Protein AF-A0A1X1DC50-F1 (afdb_monomer_lite)

Sequence (1220 aa):
MKKSPLALLIGAFCISGTADAGIIRHDVDVQEYRDFAENLGKYKPGQVNVPLYRSDGTFDGYVNDVPLPDFGMVSNKGYITFISPSLVVSAHHVSRLSNFSLGNKAKFDINYLIINRNDHPDSPSYVDFNVPRVHKVVVESAPTPYVGYGEFLQNRDRYTAYARVGGGYHLKENIVTGVPDQISYFYIYKTGGMFKPEAASIKGGVLNLSTYWPDDPRSAPLAAIGYSGDSGSPVFAWDNTDKRWVLVAIHRGRNRFNLYDRESYTYPIMDKWVDQVKAQMTDPDVEDVAGDGDIHWQLGAIVQGNNSWQWHGLPEEKRWTAPDKLTLAELDATKDIRFNGAGGTVVLDNSINMGAGKLQFSADYTVKSPDGKAHSWVGGGVEVDRDKTVLWQVNGLKDDALHKIGAGTLHVNARGVNDGSLNVGDGTVILDQQADDQGRKQAFSQITLFSGRPTVVLNSADQIDTKNIRFGYRGGTLDINGNDLSFDDILHNNSGARIVNRHKTDTAQITLTGNNRHFHGELGEEASRDRLDVTTHNNWILSVDAWLNRLSIASGNLQLRGEHVEHAGNVYFSHDWNETHYRINQTDVSAGTSLTLREHAHLDSRVSVANSATLNVFDRTTLSGTVDLATASSRLLADISPHASTLGPLASAINANISGLGGLIKTGAGRLTLGGKVNNQQGVEVQQGELEVNGNLESDLKMAEGTLLSGSGVIHQASLMDNVTLAPGWNNLAGSWSSLRLENLQTGRANSLVLNSAFRADATDRLLINGDLQQKDNQPLWLQVTPQASWIDSDRNSNGIADNNEGVSLVQVGGNANADSVRLAGGYVARGAWAYGLYAFAPGRASSGERLVAGEGDRYWDYRLQNILLTEGNNRDPLQPQPVPEPQPEPQPSPEPVSQPGPEPVSPPRHVRAAVIPQVPAYISLPAALNSMTENLRSLFISSAQQAGRDGRPDLFVSRYTGDDRYHSAGGFMDYGYDFHSRYRGWTLGTRWPVSQQFAVSGAVHKGTLNMKPDARDGISQSHINTLTVNAMLNWQQPAGLQLAVPMGISHYRGSVSTDLRGKVADINGKAGEIGVDSGWRWQLGSHALTPVAGINAQWLSIKDFTDSDGARVSYSTRPAMQLSAGIKYDFTPLNALKLGSEARYVQRDATRHHVAIGDGEQASYFTTGRSGNSVQLSGYAGWQMLDNVELNTQVQGQQRLTHEGISDWNLQAGVKISF

pLDDT: mean 90.88, std 13.6, range [22.98, 98.94]

InterPro domains:
  IPR000710 Peptidase S6, IgA endopeptidase [PR00921] (29-49)
  IPR000710 Peptidase S6, IgA endopeptidase [PR00921] (128-148)
  IPR000710 Peptidase S6, IgA endopeptidase [PR00921] (229-247)
  IPR000710 Peptidase S6, IgA endopeptidase [PR00921] (622-644)
  IPR005546 Autotransporter beta-domain [PS51208] (949-1220)
  IPR011050 Pectin lyase fold/virulence factor [SSF51126] (377-840)
  IPR012332 Autotransporter, pectate lyase C-like domain superfamily [G3DSA:2.160.20.20] (286-833)
  IPR030396 Peptidase family S6 domain [PF02395] (21-253)
  IPR030396 Peptidase family S6 domain [PS51691] (22-275)
  IPR036709 Autotransporter beta-domain superfamily [G3DSA:2.40.128.130] (956-1220)
  IPR036709 Autotransporter beta-domain superfamily [SSF103515] (923-1220)

Organism: NCBI:txid1076551

Structure (mmCIF, N/CA/C/O backbone):
data_AF-A0A1X1DC50-F1
#
_entry.id   AF-A0A1X1DC50-F1
#
loop_
_atom_site.group_PDB
_atom_site.id
_atom_site.type_symbol
_atom_site.label_atom_id
_atom_site.label_alt_id
_atom_site.label_comp_id
_atom_site.label_asym_id
_atom_site.label_entity_id
_atom_site.label_seq_id
_atom_site.pdbx_PDB_ins_code
_atom_site.Cartn_x
_atom_site.Cartn_y
_atom_site.Cartn_z
_atom_site.occupancy
_atom_site.B_iso_or_equiv
_atom_site.auth_seq_id
_atom_site.auth_comp_id
_atom_site.auth_asym_id
_atom_site.auth_atom_id
_atom_site.pdbx_PDB_model_num
ATOM 1 N N . MET A 1 1 ? 27.781 16.785 -13.697 1.00 29.44 1 MET A N 1
ATOM 2 C CA . MET A 1 1 ? 27.257 17.841 -12.804 1.00 29.44 1 MET A CA 1
ATOM 3 C C . MET A 1 1 ? 27.493 17.417 -11.364 1.00 29.44 1 MET A C 1
ATOM 5 O O . MET A 1 1 ? 27.154 16.296 -11.008 1.00 29.44 1 MET A O 1
ATOM 9 N N . LYS A 1 2 ? 28.191 18.258 -10.594 1.00 22.98 2 LYS A N 1
ATOM 10 C CA . LYS A 1 2 ? 28.582 18.004 -9.200 1.00 22.98 2 LYS A CA 1
ATOM 11 C C . LYS A 1 2 ? 27.334 18.081 -8.313 1.00 22.98 2 LYS A C 1
ATOM 13 O O . LYS A 1 2 ? 26.654 19.102 -8.327 1.00 22.98 2 LYS A O 1
ATOM 18 N N . LYS A 1 3 ? 27.029 17.004 -7.585 1.00 25.08 3 LYS A N 1
ATOM 19 C CA . LYS A 1 3 ? 25.930 16.962 -6.613 1.00 25.08 3 LYS A CA 1
ATOM 20 C C . LYS A 1 3 ? 26.324 17.786 -5.381 1.00 25.08 3 LYS A C 1
ATOM 22 O O . LYS A 1 3 ? 27.382 17.561 -4.799 1.00 25.08 3 LYS A O 1
ATOM 27 N N . SER A 1 4 ? 25.494 18.772 -5.054 1.00 23.58 4 SER A N 1
ATOM 28 C CA . SER A 1 4 ? 25.608 19.649 -3.886 1.00 23.58 4 SER A CA 1
ATOM 29 C C . SER A 1 4 ? 25.153 18.906 -2.615 1.00 23.58 4 SER A C 1
ATOM 31 O O . SER A 1 4 ? 24.074 18.315 -2.641 1.00 23.58 4 SER A O 1
ATOM 33 N N . PRO A 1 5 ? 25.917 18.935 -1.506 1.00 26.17 5 PRO A N 1
ATOM 34 C CA . PRO A 1 5 ? 25.577 18.285 -0.236 1.00 26.17 5 PRO A CA 1
ATOM 35 C C . PRO A 1 5 ? 24.694 19.164 0.676 1.00 26.17 5 PRO A C 1
ATOM 37 O O . PRO A 1 5 ? 24.816 19.104 1.895 1.00 26.17 5 PRO A O 1
ATOM 40 N N . LEU A 1 6 ? 23.811 19.995 0.108 1.00 24.25 6 LEU A N 1
ATOM 41 C CA . LEU A 1 6 ? 22.996 20.960 0.868 1.00 24.25 6 LEU A CA 1
ATOM 42 C C . LEU A 1 6 ? 21.488 20.633 0.903 1.00 24.25 6 LEU A C 1
ATOM 44 O O . LEU A 1 6 ? 20.685 21.488 1.256 1.00 24.25 6 LEU A O 1
ATOM 48 N N . ALA A 1 7 ? 21.099 19.402 0.553 1.00 25.53 7 ALA A N 1
ATOM 49 C CA . ALA A 1 7 ? 19.712 18.916 0.637 1.00 25.53 7 ALA A CA 1
ATOM 50 C C . ALA A 1 7 ? 19.472 17.936 1.807 1.00 25.53 7 ALA A C 1
ATOM 52 O O . ALA A 1 7 ? 18.381 17.396 1.944 1.00 25.53 7 ALA A O 1
ATOM 53 N N . LEU A 1 8 ? 20.476 17.717 2.665 1.00 27.83 8 LEU A N 1
ATOM 54 C CA . LEU A 1 8 ? 20.437 16.739 3.763 1.00 27.83 8 LEU A CA 1
ATOM 55 C C . LEU A 1 8 ? 20.313 17.387 5.156 1.00 27.83 8 LEU A C 1
ATOM 57 O O . LEU A 1 8 ? 20.599 16.740 6.155 1.00 27.83 8 LEU A O 1
ATOM 61 N N . LEU A 1 9 ? 19.899 18.662 5.242 1.00 26.27 9 LEU A N 1
ATOM 62 C CA . LEU A 1 9 ? 19.908 19.413 6.510 1.00 26.27 9 LEU A CA 1
ATOM 63 C C . LEU A 1 9 ? 18.616 20.173 6.878 1.00 26.27 9 LEU A C 1
ATOM 65 O O . LEU A 1 9 ? 18.646 20.973 7.806 1.00 26.27 9 LEU A O 1
ATOM 69 N N . ILE A 1 10 ? 17.481 19.938 6.202 1.00 26.41 10 ILE A N 1
ATOM 70 C CA . ILE A 1 10 ? 16.187 20.589 6.543 1.00 26.41 10 ILE A CA 1
ATOM 71 C C . ILE A 1 10 ? 15.029 19.563 6.618 1.00 26.41 10 ILE A C 1
ATOM 73 O O . ILE A 1 10 ? 13.870 19.880 6.402 1.00 26.41 10 ILE A O 1
ATOM 77 N N . GLY A 1 11 ? 15.335 18.302 6.943 1.00 28.50 11 GLY A N 1
ATOM 78 C CA . GLY A 1 11 ? 14.342 17.219 7.075 1.00 28.50 11 GLY A CA 1
ATOM 79 C C . GLY A 1 11 ? 14.450 16.398 8.362 1.00 28.50 11 GLY A C 1
ATOM 80 O O . GLY A 1 11 ? 13.932 15.291 8.411 1.00 28.50 11 GLY A O 1
ATOM 81 N N . ALA A 1 12 ? 15.151 16.896 9.385 1.00 27.58 12 ALA A N 1
ATOM 82 C CA . ALA A 1 12 ? 15.417 16.154 10.622 1.00 27.58 12 ALA A CA 1
ATOM 83 C C . ALA A 1 12 ? 15.402 17.067 11.862 1.00 27.58 12 ALA A C 1
ATOM 85 O O . ALA A 1 12 ? 16.361 17.119 12.623 1.00 27.58 12 ALA A O 1
ATOM 86 N N . PHE A 1 13 ? 14.314 17.814 12.055 1.00 25.42 13 PHE A N 1
ATOM 87 C CA . PHE A 1 13 ? 13.999 18.469 13.333 1.00 25.42 13 PHE A CA 1
ATOM 88 C C . PHE A 1 13 ? 12.499 18.358 13.636 1.00 25.42 13 PHE A C 1
ATOM 90 O O . PHE A 1 13 ? 11.798 19.333 13.878 1.00 25.42 13 PHE A O 1
ATOM 97 N N . CYS A 1 14 ? 12.004 17.125 13.632 1.00 26.62 14 CYS A N 1
ATOM 98 C CA . CYS A 1 14 ? 10.863 16.717 14.443 1.00 26.62 14 CYS A CA 1
ATOM 99 C C . CYS A 1 14 ? 11.289 15.455 15.190 1.00 26.62 14 CYS A C 1
ATOM 101 O O . CYS A 1 14 ? 10.863 14.353 14.874 1.00 26.62 14 CYS A O 1
ATOM 103 N N . ILE A 1 15 ? 12.196 15.617 16.158 1.00 29.58 15 ILE A N 1
ATOM 104 C CA . ILE A 1 15 ? 12.380 14.608 17.202 1.00 29.58 15 ILE A CA 1
ATOM 105 C C . ILE A 1 15 ? 11.164 14.765 18.119 1.00 29.58 15 ILE A C 1
ATOM 107 O O . ILE A 1 15 ? 11.195 15.499 19.106 1.00 29.58 15 ILE A O 1
ATOM 111 N N . SER A 1 16 ? 10.048 14.146 17.738 1.00 26.84 16 SER A N 1
ATOM 112 C CA . SER A 1 16 ? 9.020 13.761 18.696 1.00 26.84 16 SER A CA 1
ATOM 113 C C . SER A 1 16 ? 9.669 12.732 19.613 1.00 26.84 16 SER A C 1
ATOM 115 O O . SER A 1 16 ? 10.016 11.643 19.165 1.00 26.84 16 SER A O 1
ATOM 117 N N . GLY A 1 17 ? 9.916 13.121 20.865 1.00 26.91 17 GLY A N 1
ATOM 118 C CA . GLY A 1 17 ? 10.473 12.236 21.879 1.00 26.91 17 GLY A CA 1
ATOM 119 C C . GLY A 1 17 ? 9.606 10.989 22.020 1.00 26.91 17 GLY A C 1
ATOM 120 O O . GLY A 1 17 ? 8.475 11.064 22.499 1.00 26.91 17 GLY A O 1
ATOM 121 N N . THR A 1 18 ? 10.142 9.864 21.566 1.00 29.67 18 THR A N 1
ATOM 122 C CA . THR A 1 18 ? 9.615 8.526 21.806 1.00 29.67 18 THR A CA 1
ATOM 123 C C . THR A 1 18 ? 10.082 8.066 23.188 1.00 29.67 18 THR A C 1
ATOM 125 O O . THR A 1 18 ? 11.088 8.533 23.724 1.00 29.67 18 THR A O 1
ATOM 128 N N . ALA A 1 19 ? 9.260 7.262 23.845 1.00 37.28 19 ALA A N 1
ATOM 129 C CA . ALA A 1 19 ? 9.250 7.138 25.286 1.00 37.28 19 ALA A CA 1
ATOM 130 C C . ALA A 1 19 ? 8.859 5.662 25.650 1.00 37.28 19 ALA A C 1
ATOM 132 O O . ALA A 1 19 ? 7.838 5.229 25.118 1.00 37.28 19 ALA A O 1
ATOM 133 N N . ASP A 1 20 ? 9.591 4.938 26.548 1.00 40.91 20 ASP A N 1
ATOM 134 C CA . ASP A 1 20 ? 9.354 3.531 27.030 1.00 40.91 20 ASP A CA 1
ATOM 135 C C . ASP A 1 20 ? 9.359 3.247 28.547 1.00 40.91 20 ASP A C 1
ATOM 137 O O . ASP A 1 20 ? 10.260 3.754 29.159 1.00 40.91 20 ASP A O 1
ATOM 141 N N . ALA A 1 21 ? 8.582 2.311 29.141 1.00 41.38 21 ALA A N 1
ATOM 142 C CA . ALA A 1 21 ? 8.637 1.839 30.555 1.00 41.38 21 ALA A CA 1
ATOM 143 C C . ALA A 1 21 ? 9.534 0.652 30.909 1.00 41.38 21 ALA A C 1
ATOM 145 O O . ALA A 1 21 ? 9.936 -0.153 30.070 1.00 41.38 21 ALA A O 1
ATOM 146 N N . GLY A 1 22 ? 9.823 0.528 32.205 1.00 74.38 22 GLY A N 1
ATOM 147 C CA . GLY A 1 22 ? 10.833 -0.402 32.674 1.00 74.38 22 GLY A CA 1
ATOM 148 C C . GLY A 1 22 ? 12.202 -0.038 32.103 1.00 74.38 22 GLY A C 1
ATOM 149 O O . GLY A 1 22 ? 12.453 1.111 31.740 1.00 74.38 22 GLY A O 1
ATOM 150 N N . ILE A 1 23 ? 13.091 -1.024 32.034 1.00 85.50 23 ILE A N 1
ATOM 151 C CA . ILE A 1 23 ? 14.344 -0.899 31.294 1.00 85.50 23 ILE A CA 1
ATOM 152 C C . ILE A 1 23 ? 14.259 -1.756 30.030 1.00 85.50 23 ILE A C 1
ATOM 154 O O . ILE A 1 23 ? 14.026 -2.967 30.118 1.00 85.50 23 ILE A O 1
ATOM 158 N N . ILE A 1 24 ? 14.449 -1.117 28.875 1.00 92.44 24 ILE A N 1
ATOM 159 C CA . ILE A 1 24 ? 14.446 -1.741 27.547 1.00 92.44 24 ILE A CA 1
ATOM 160 C C . ILE A 1 24 ? 15.856 -1.808 26.944 1.00 92.44 24 ILE A C 1
ATOM 162 O O . ILE A 1 24 ? 16.780 -1.116 27.385 1.00 92.44 24 ILE A O 1
ATOM 166 N N . ARG A 1 25 ? 16.035 -2.637 25.910 1.00 92.38 25 ARG A N 1
ATOM 167 C CA . ARG A 1 25 ? 17.337 -2.815 25.248 1.00 92.38 25 ARG A CA 1
ATOM 168 C C . ARG A 1 25 ? 17.808 -1.554 24.518 1.00 92.38 25 ARG A C 1
ATOM 170 O O . ARG A 1 25 ? 17.018 -0.771 23.997 1.00 92.38 25 ARG A O 1
ATOM 177 N N . HIS A 1 26 ? 19.126 -1.415 24.408 1.00 91.56 26 HIS A N 1
ATOM 178 C CA . HIS A 1 26 ? 19.789 -0.294 23.738 1.00 91.56 26 HIS A CA 1
ATOM 179 C C . HIS A 1 26 ? 19.602 -0.271 22.206 1.00 91.56 26 HIS A C 1
ATOM 181 O O . HIS A 1 26 ? 19.644 0.797 21.598 1.00 91.56 26 HIS A O 1
ATOM 187 N N . ASP A 1 27 ? 19.387 -1.430 21.583 1.00 93.38 27 ASP A N 1
ATOM 188 C CA . ASP A 1 27 ? 19.471 -1.658 20.134 1.00 93.38 27 ASP A CA 1
ATOM 189 C C . ASP A 1 27 ? 18.120 -1.906 19.446 1.00 93.38 27 ASP A C 1
ATOM 191 O O . ASP A 1 27 ? 18.095 -2.306 18.287 1.00 93.38 27 ASP A O 1
ATOM 195 N N . VAL A 1 28 ? 17.000 -1.678 20.134 1.00 94.94 28 VAL A N 1
ATOM 196 C CA . VAL A 1 28 ? 15.640 -1.813 19.584 1.00 94.94 28 VAL A CA 1
ATOM 197 C C . VAL A 1 28 ? 14.923 -0.462 19.676 1.00 94.94 28 VAL A C 1
ATOM 199 O O . VAL A 1 28 ? 15.193 0.336 20.586 1.00 94.94 28 VAL A O 1
ATOM 202 N N . ASP A 1 29 ? 14.053 -0.176 18.704 1.00 93.62 29 ASP A N 1
ATOM 203 C CA . ASP A 1 29 ? 13.237 1.038 18.722 1.00 93.62 29 ASP A CA 1
ATOM 204 C C . ASP A 1 29 ? 12.227 0.988 19.877 1.00 93.62 29 ASP A C 1
ATOM 206 O O . ASP A 1 29 ? 11.599 -0.035 20.142 1.00 93.62 29 ASP A O 1
ATOM 210 N N . VAL A 1 30 ? 12.077 2.124 20.547 1.00 93.31 30 VAL A N 1
ATOM 211 C CA . VAL A 1 30 ? 11.069 2.392 21.578 1.00 93.31 30 VAL A CA 1
ATOM 212 C C . VAL A 1 30 ? 9.669 1.983 21.103 1.00 93.31 30 VAL A C 1
ATOM 214 O O . VAL A 1 30 ? 8.891 1.359 21.827 1.00 93.31 30 VAL A O 1
ATOM 217 N N . GLN A 1 31 ? 9.348 2.304 19.846 1.00 94.94 31 GLN A N 1
ATOM 218 C CA . GLN A 1 31 ? 8.023 2.077 19.285 1.00 94.94 31 GLN A CA 1
ATOM 219 C C . GLN A 1 31 ? 7.618 0.594 19.337 1.00 94.94 31 GLN A C 1
ATOM 221 O O . GLN A 1 31 ? 6.458 0.299 19.599 1.00 94.94 31 GLN A O 1
ATOM 226 N N . GLU A 1 32 ? 8.569 -0.339 19.213 1.00 96.38 32 GLU A N 1
ATOM 227 C CA . GLU A 1 32 ? 8.304 -1.783 19.284 1.00 96.38 32 GLU A CA 1
ATOM 228 C C . GLU A 1 32 ? 7.782 -2.205 20.674 1.00 96.38 32 GLU A C 1
ATOM 230 O O . GLU A 1 32 ? 6.820 -2.966 20.785 1.00 96.38 32 GLU A O 1
ATOM 235 N N . TYR A 1 33 ? 8.362 -1.673 21.756 1.00 96.56 33 TYR A N 1
ATOM 236 C CA . TYR A 1 33 ? 7.934 -1.971 23.131 1.00 96.56 33 TYR A CA 1
ATOM 237 C C . TYR A 1 33 ? 6.600 -1.314 23.486 1.00 96.56 33 TYR A C 1
ATOM 239 O O . TYR A 1 33 ? 5.817 -1.859 24.275 1.00 96.56 33 TYR A O 1
ATOM 247 N N . ARG A 1 34 ? 6.356 -0.127 22.923 1.00 95.44 34 ARG A N 1
ATOM 248 C CA . ARG A 1 34 ? 5.105 0.619 23.056 1.00 95.44 34 ARG A CA 1
ATOM 249 C C . ARG A 1 34 ? 3.955 -0.076 22.344 1.00 95.44 34 ARG A C 1
ATOM 251 O O . ARG A 1 34 ? 2.922 -0.322 22.965 1.00 95.44 34 ARG A O 1
ATOM 258 N N . ASP A 1 35 ? 4.152 -0.441 21.083 1.00 96.81 35 ASP A N 1
ATOM 259 C CA . ASP A 1 35 ? 3.146 -1.139 20.288 1.00 96.81 35 ASP A CA 1
ATOM 260 C C . ASP A 1 35 ? 2.815 -2.501 20.892 1.00 96.81 35 ASP A C 1
ATOM 262 O O . ASP A 1 35 ? 1.639 -2.840 21.020 1.00 96.81 35 ASP A O 1
ATOM 266 N N . PHE A 1 36 ? 3.823 -3.242 21.367 1.00 97.38 36 PHE A N 1
ATOM 267 C CA . PHE A 1 36 ? 3.612 -4.489 22.103 1.00 97.38 36 PHE A CA 1
ATOM 268 C C . PHE A 1 36 ? 2.724 -4.293 23.341 1.00 97.38 36 PHE A C 1
ATOM 270 O O . PHE A 1 36 ? 1.786 -5.054 23.566 1.00 97.38 36 PHE A O 1
ATOM 277 N N . ALA A 1 37 ? 2.983 -3.257 24.139 1.00 96.62 37 ALA A N 1
ATOM 278 C CA . ALA A 1 37 ? 2.256 -2.988 25.382 1.00 96.62 37 ALA A CA 1
ATOM 279 C C . ALA A 1 37 ? 0.827 -2.475 25.202 1.00 96.62 37 ALA A C 1
ATOM 281 O O . ALA A 1 37 ? 0.000 -2.582 26.117 1.00 96.62 37 ALA A O 1
ATOM 282 N N . GLU A 1 38 ? 0.556 -1.860 24.055 1.00 94.69 38 GLU A N 1
ATOM 283 C CA . GLU A 1 38 ? -0.746 -1.299 23.704 1.00 94.69 38 GLU A CA 1
ATOM 284 C C . GLU A 1 38 ? -1.508 -2.173 22.696 1.00 94.69 38 GLU A C 1
ATOM 286 O O . GLU A 1 38 ? -2.662 -1.873 22.391 1.00 94.69 38 GLU A O 1
ATOM 291 N N . ASN A 1 39 ? -0.913 -3.293 22.269 1.00 95.25 39 ASN A N 1
ATOM 292 C CA . ASN A 1 39 ? -1.422 -4.205 21.245 1.00 95.25 39 ASN A CA 1
ATOM 293 C C . ASN A 1 39 ? -1.734 -3.511 19.904 1.00 95.25 39 ASN A C 1
ATOM 295 O O . ASN A 1 39 ? -2.762 -3.781 19.277 1.00 95.25 39 ASN A O 1
ATOM 299 N N . LEU A 1 40 ? -0.847 -2.608 19.488 1.00 94.06 40 LEU A N 1
ATOM 300 C CA . LEU A 1 40 ? -0.938 -1.807 18.264 1.00 94.06 40 LEU A CA 1
ATOM 301 C C . LEU A 1 40 ? 0.110 -2.247 17.229 1.00 94.06 40 LEU A C 1
ATOM 303 O O . LEU A 1 40 ? 0.887 -3.176 17.471 1.00 94.06 40 LEU A O 1
ATOM 307 N N . GLY A 1 41 ? 0.103 -1.627 16.046 1.00 94.00 41 GLY A N 1
ATOM 308 C CA . GLY A 1 41 ? 0.987 -2.017 14.948 1.00 94.00 41 GLY A CA 1
ATOM 309 C C . GLY A 1 41 ? 0.853 -3.503 14.591 1.00 94.00 41 GLY A C 1
ATOM 310 O O . GLY A 1 41 ? -0.246 -4.059 14.490 1.00 94.00 41 GLY A O 1
ATOM 311 N N . LYS A 1 42 ? 1.999 -4.180 14.473 1.00 94.56 42 LYS A N 1
ATOM 312 C CA . LYS A 1 42 ? 2.089 -5.633 14.240 1.00 94.56 42 LYS A CA 1
ATOM 313 C C . LYS A 1 42 ? 1.825 -6.502 15.484 1.00 94.56 42 LYS A C 1
ATOM 315 O O . LYS A 1 42 ? 1.772 -7.723 15.361 1.00 94.56 42 LYS A O 1
ATOM 320 N N . TYR A 1 43 ? 1.625 -5.915 16.669 1.00 96.56 43 TYR A N 1
ATOM 321 C CA . TYR A 1 43 ? 1.487 -6.633 17.950 1.00 96.56 43 TYR A CA 1
ATOM 322 C C . TYR A 1 43 ? 0.037 -6.865 18.395 1.00 96.56 43 TYR A C 1
ATOM 324 O O . TYR A 1 43 ? -0.285 -6.864 19.590 1.00 96.56 43 TYR A O 1
ATOM 332 N N . LYS A 1 44 ? -0.859 -7.079 17.429 1.00 93.81 44 LYS A N 1
ATOM 333 C CA . LYS A 1 44 ? -2.266 -7.396 17.700 1.00 93.81 44 LYS A CA 1
ATOM 334 C C . LYS A 1 44 ? -2.373 -8.719 18.493 1.00 93.81 44 LYS A C 1
ATOM 336 O O . LYS A 1 44 ? -1.576 -9.632 18.243 1.00 93.81 44 LYS A O 1
ATOM 341 N N . PRO A 1 45 ? -3.336 -8.869 19.425 1.00 94.56 45 PRO A N 1
ATOM 342 C CA . PRO A 1 45 ? -3.468 -10.092 20.216 1.00 94.56 45 PRO A CA 1
ATOM 343 C C . PRO A 1 45 ? -3.663 -11.319 19.317 1.00 94.56 45 PRO A C 1
ATOM 345 O O . PRO A 1 45 ? -4.342 -11.245 18.294 1.00 94.56 45 PRO A O 1
ATOM 348 N N . GLY A 1 46 ? -3.063 -12.450 19.689 1.00 95.44 46 GLY A N 1
ATOM 349 C CA . GLY A 1 46 ? -3.175 -13.707 18.944 1.00 95.44 46 GLY A CA 1
ATOM 350 C C . GLY A 1 46 ? -2.141 -13.921 17.829 1.00 95.44 46 GLY A C 1
ATOM 351 O O . GLY A 1 46 ? -1.983 -15.055 17.379 1.00 95.44 46 GLY A O 1
ATOM 352 N N . GLN A 1 47 ? -1.401 -12.890 17.406 1.00 96.88 47 GLN A N 1
ATOM 353 C CA . GLN A 1 47 ? -0.354 -13.034 16.383 1.00 96.88 47 GLN A CA 1
ATOM 354 C C . GLN A 1 47 ? 0.792 -13.943 16.851 1.00 96.88 47 GLN A C 1
ATOM 356 O O . GLN A 1 47 ? 1.138 -13.958 18.031 1.00 96.88 47 GLN A O 1
ATOM 361 N N . VAL A 1 48 ? 1.406 -14.678 15.924 1.00 96.12 48 VAL A N 1
ATOM 362 C CA . VAL A 1 48 ? 2.557 -15.573 16.156 1.00 96.12 48 VAL A CA 1
ATOM 363 C C . VAL A 1 48 ? 3.701 -15.212 15.214 1.00 96.12 48 VAL A C 1
ATOM 365 O O . VAL A 1 48 ? 3.450 -14.693 14.130 1.00 96.12 48 VAL A O 1
ATOM 368 N N . ASN A 1 49 ? 4.946 -15.517 15.592 1.00 96.00 49 ASN A N 1
ATOM 369 C CA . ASN A 1 49 ? 6.131 -15.287 14.757 1.00 96.00 49 ASN A CA 1
ATOM 370 C C . ASN A 1 49 ? 6.272 -13.826 14.295 1.00 96.00 49 ASN A C 1
ATOM 372 O O . ASN A 1 49 ? 6.557 -13.559 13.127 1.00 96.00 49 ASN A O 1
ATOM 376 N N . VAL A 1 50 ? 6.077 -12.864 15.202 1.00 97.31 50 VAL A N 1
ATOM 377 C CA . VAL A 1 50 ? 6.220 -11.443 14.861 1.00 97.31 50 VAL A CA 1
ATOM 378 C C . VAL A 1 50 ? 7.709 -11.095 14.725 1.00 97.31 50 VAL A C 1
ATOM 380 O O . VAL A 1 50 ? 8.454 -11.281 15.692 1.00 97.31 50 VAL A O 1
ATOM 383 N N . PRO A 1 51 ? 8.183 -10.617 13.557 1.00 96.75 51 PRO A N 1
ATOM 384 C CA . PRO A 1 51 ? 9.598 -10.329 13.348 1.00 96.75 51 PRO A CA 1
ATOM 385 C C . PRO A 1 51 ? 10.020 -9.031 14.048 1.00 96.75 51 PRO A C 1
ATOM 387 O O . PRO A 1 51 ? 9.323 -8.013 13.973 1.00 96.75 51 PRO A O 1
ATOM 390 N N . LEU A 1 52 ? 11.196 -9.050 14.676 1.00 96.25 52 LEU A N 1
ATOM 391 C CA . LEU A 1 52 ? 11.843 -7.887 15.279 1.00 96.25 52 LEU A CA 1
ATOM 392 C C . LEU A 1 52 ? 13.144 -7.555 14.549 1.00 96.25 52 LEU A C 1
ATOM 394 O O . LEU A 1 52 ? 13.967 -8.433 14.273 1.00 96.25 52 LEU A O 1
ATOM 398 N N . TYR A 1 53 ? 13.338 -6.266 14.296 1.00 94.56 53 TYR A N 1
ATOM 399 C CA . TYR A 1 53 ? 14.567 -5.720 13.741 1.00 94.56 53 TYR A CA 1
ATOM 400 C C . TYR A 1 53 ? 15.207 -4.787 14.767 1.00 94.56 53 TYR A C 1
ATOM 402 O O . TYR A 1 53 ? 14.515 -4.059 15.482 1.00 94.56 53 TYR A O 1
ATOM 410 N N . ARG A 1 54 ? 16.537 -4.814 14.846 1.00 93.88 54 ARG A N 1
ATOM 411 C CA . ARG A 1 54 ? 17.308 -3.829 15.605 1.00 93.88 54 ARG A CA 1
ATOM 412 C C . ARG A 1 54 ? 17.199 -2.453 14.949 1.00 93.88 54 ARG A C 1
ATOM 414 O O . ARG A 1 54 ? 16.879 -2.334 13.767 1.00 93.88 54 ARG A O 1
ATOM 421 N N . SER A 1 55 ? 17.547 -1.405 15.691 1.00 91.38 55 SER A N 1
ATOM 422 C CA . SER A 1 55 ? 17.538 -0.016 15.213 1.00 91.38 55 SER A CA 1
ATOM 423 C C . SER A 1 55 ? 18.469 0.246 14.017 1.00 91.38 55 SER A C 1
ATOM 425 O O . SER A 1 55 ? 18.306 1.254 13.339 1.00 91.38 55 SER A O 1
ATOM 427 N N . ASP A 1 56 ? 19.434 -0.636 13.738 1.00 92.88 56 ASP A N 1
ATOM 428 C CA . ASP A 1 56 ? 20.294 -0.578 12.545 1.00 92.88 56 ASP A CA 1
ATOM 429 C C . ASP A 1 56 ? 19.708 -1.314 11.318 1.00 92.88 56 ASP A C 1
ATOM 431 O O . ASP A 1 56 ? 20.341 -1.366 10.263 1.00 92.88 56 ASP A O 1
ATOM 435 N N . GLY A 1 57 ? 18.502 -1.876 11.447 1.00 92.25 57 GLY A N 1
ATOM 436 C CA . GLY A 1 57 ? 17.801 -2.636 10.414 1.00 92.25 57 GLY A CA 1
ATOM 437 C C . GLY A 1 57 ? 18.159 -4.124 10.362 1.00 92.25 57 GLY A C 1
ATOM 438 O O . GLY A 1 57 ? 17.604 -4.848 9.532 1.00 92.25 57 GLY A O 1
ATOM 439 N N . THR A 1 58 ? 19.058 -4.619 11.220 1.00 94.56 58 THR A N 1
ATOM 440 C CA . THR A 1 58 ? 19.392 -6.051 11.256 1.00 94.56 58 THR A CA 1
ATOM 441 C C . THR A 1 58 ? 18.257 -6.870 11.870 1.00 94.56 58 THR A C 1
ATOM 443 O O . THR A 1 58 ? 17.682 -6.498 12.890 1.00 94.56 58 THR A O 1
ATOM 446 N N . PHE A 1 59 ? 17.916 -8.003 11.250 1.00 95.44 59 PHE A N 1
ATOM 447 C CA . PHE A 1 59 ? 16.936 -8.934 11.811 1.00 95.44 59 PHE A CA 1
ATOM 448 C C . PHE A 1 59 ? 17.484 -9.551 13.104 1.00 95.44 59 PHE A C 1
ATOM 450 O O . PHE A 1 59 ? 18.582 -10.110 13.096 1.00 95.44 59 PHE A O 1
ATOM 457 N N . ASP A 1 60 ? 16.732 -9.445 14.200 1.00 93.12 60 ASP A N 1
ATOM 458 C CA . ASP A 1 60 ? 17.136 -9.986 15.504 1.00 93.12 60 ASP A CA 1
ATOM 459 C C . ASP A 1 60 ? 16.522 -11.369 15.755 1.00 93.12 60 ASP A C 1
ATOM 461 O O . ASP A 1 60 ? 17.188 -12.295 16.213 1.00 93.12 60 ASP A O 1
ATOM 465 N N . GLY A 1 61 ? 15.245 -11.532 15.411 1.00 94.12 61 GLY A N 1
ATOM 466 C CA . GLY A 1 61 ? 14.515 -12.779 15.598 1.00 94.12 61 GLY A CA 1
ATOM 467 C C . GLY A 1 61 ? 13.010 -12.562 15.663 1.00 94.12 61 GLY A C 1
ATOM 468 O O . GLY A 1 61 ? 12.508 -11.465 15.423 1.00 94.12 61 GLY A O 1
ATOM 469 N N . TYR A 1 62 ? 12.285 -13.621 16.012 1.00 95.75 62 TYR A N 1
ATOM 470 C CA . TYR A 1 62 ? 10.849 -13.549 16.266 1.00 95.75 62 TYR A CA 1
ATOM 471 C C . TYR A 1 62 ? 10.585 -13.284 17.748 1.00 95.75 62 TYR A C 1
ATOM 473 O O . TYR A 1 62 ? 11.153 -13.954 18.611 1.00 95.75 62 TYR A O 1
ATOM 481 N N . VAL A 1 63 ? 9.719 -12.315 18.044 1.00 95.25 63 VAL A N 1
ATOM 482 C CA . VAL A 1 63 ? 9.376 -11.906 19.418 1.00 95.25 63 VAL A CA 1
ATOM 483 C C . VAL A 1 63 ? 8.741 -13.049 20.211 1.00 95.25 63 VAL A C 1
ATOM 485 O O . VAL A 1 63 ? 8.923 -13.138 21.425 1.00 95.25 63 VAL A O 1
ATOM 488 N N . ASN A 1 64 ? 8.002 -13.916 19.524 1.00 93.81 64 ASN A N 1
ATOM 489 C CA . ASN A 1 64 ? 7.160 -14.936 20.119 1.00 93.81 64 ASN A CA 1
ATOM 490 C C . ASN A 1 64 ? 6.991 -16.151 19.194 1.00 93.81 64 ASN A C 1
ATOM 492 O O . ASN A 1 64 ? 6.854 -16.008 17.980 1.00 93.81 64 ASN A O 1
ATOM 496 N N . ASP A 1 65 ? 6.928 -17.332 19.800 1.00 93.75 65 ASP A N 1
ATOM 497 C CA . ASP A 1 65 ? 6.557 -18.620 19.199 1.00 93.75 65 ASP A CA 1
ATOM 498 C C . ASP A 1 65 ? 5.148 -19.087 19.626 1.00 93.75 65 ASP A C 1
ATOM 500 O O . ASP A 1 65 ? 4.578 -20.006 19.039 1.00 93.75 65 ASP A O 1
ATOM 504 N N . VAL A 1 66 ? 4.560 -18.415 20.619 1.00 96.25 66 VAL A N 1
ATOM 505 C CA . VAL A 1 66 ? 3.176 -18.579 21.092 1.00 96.25 66 VAL A CA 1
ATOM 506 C C . VAL A 1 66 ? 2.345 -17.328 20.777 1.00 96.25 66 VAL A C 1
ATOM 508 O O . VAL A 1 66 ? 2.932 -16.261 20.606 1.00 96.25 66 VAL A O 1
ATOM 511 N N . PRO A 1 67 ? 1.001 -17.397 20.709 1.00 97.50 67 PRO A N 1
ATOM 512 C CA . PRO A 1 67 ? 0.163 -16.235 20.397 1.00 97.50 67 PRO A CA 1
ATOM 513 C C . PRO A 1 67 ? 0.425 -15.041 21.325 1.00 97.50 67 PRO A C 1
ATOM 515 O O . PRO A 1 67 ? 0.559 -15.229 22.532 1.00 97.50 67 PRO A O 1
ATOM 518 N N . LEU A 1 68 ? 0.474 -13.815 20.796 1.00 97.56 68 LEU A N 1
ATOM 519 C CA . LEU A 1 68 ? 0.668 -12.609 21.610 1.00 97.56 68 LEU A CA 1
ATOM 520 C C . LEU A 1 68 ? -0.478 -12.402 22.623 1.00 97.56 68 LEU A C 1
ATOM 522 O O . LEU A 1 68 ? -1.643 -12.620 22.270 1.00 97.56 68 LEU A O 1
ATOM 526 N N . PRO A 1 69 ? -0.177 -11.962 23.860 1.00 96.50 69 PRO A N 1
ATOM 527 C CA . PRO A 1 69 ? -1.182 -11.693 24.885 1.00 96.50 69 PRO A CA 1
ATOM 528 C C . PRO A 1 69 ? -2.043 -10.473 24.553 1.00 96.50 69 PRO A C 1
ATOM 530 O O . PRO A 1 69 ? -1.596 -9.513 23.927 1.00 96.50 69 PRO A O 1
ATOM 533 N N . ASP A 1 70 ? -3.278 -10.498 25.045 1.00 95.56 70 ASP A N 1
ATOM 534 C CA . ASP A 1 70 ? -4.138 -9.322 25.122 1.00 95.56 70 ASP A CA 1
ATOM 535 C C . ASP A 1 70 ? -3.851 -8.578 26.433 1.00 95.56 70 ASP A C 1
ATOM 537 O O . ASP A 1 70 ? -3.912 -9.187 27.498 1.00 95.56 70 ASP A O 1
ATOM 541 N N . PHE A 1 71 ? -3.542 -7.282 26.370 1.00 96.25 71 PHE A N 1
ATOM 542 C CA . PHE A 1 71 ? -3.293 -6.418 27.528 1.00 96.25 71 PHE A CA 1
ATOM 543 C C . PHE A 1 71 ? -4.436 -5.434 27.825 1.00 96.25 71 PHE A C 1
ATOM 545 O O . PHE A 1 71 ? -4.263 -4.510 28.628 1.00 96.25 71 PHE A O 1
ATOM 552 N N . GLY A 1 72 ? -5.613 -5.618 27.217 1.00 93.56 72 GLY A N 1
ATOM 553 C CA . GLY A 1 72 ? -6.793 -4.769 27.423 1.00 93.56 72 GLY A CA 1
ATOM 554 C C . GLY A 1 72 ? -7.289 -4.718 28.875 1.00 93.56 72 GLY A C 1
ATOM 555 O O . GLY A 1 72 ? -7.907 -3.734 29.275 1.00 93.56 72 GLY A O 1
ATOM 556 N N . MET A 1 73 ? -6.966 -5.729 29.690 1.00 93.94 73 MET A N 1
ATOM 557 C CA . MET A 1 73 ? -7.306 -5.802 31.119 1.00 93.94 73 MET A CA 1
ATOM 558 C C . MET A 1 73 ? -6.373 -4.992 32.038 1.00 93.94 73 MET A C 1
ATOM 560 O O . MET A 1 73 ? -6.569 -4.975 33.256 1.00 93.94 73 MET A O 1
ATOM 564 N N . VAL A 1 74 ? -5.313 -4.390 31.493 1.00 96.12 74 VAL A N 1
ATOM 565 C CA . VAL A 1 74 ? -4.293 -3.671 32.265 1.00 96.12 74 VAL A CA 1
ATOM 566 C C . VAL A 1 74 ? -4.568 -2.176 32.205 1.00 96.12 74 VAL A C 1
ATOM 568 O O . VAL A 1 74 ? -4.701 -1.609 31.117 1.00 96.12 74 VAL A O 1
ATOM 571 N N . SER A 1 75 ? -4.610 -1.523 33.371 1.00 95.31 75 SER A N 1
ATOM 572 C CA . SER A 1 75 ? -4.922 -0.092 33.469 1.00 95.31 75 SER A CA 1
ATOM 573 C C . SER A 1 75 ? -3.998 0.774 32.615 1.00 95.31 75 SER A C 1
ATOM 575 O O . SER A 1 75 ? -2.845 0.424 32.366 1.00 95.31 75 SER A O 1
ATOM 577 N N . ASN A 1 76 ? -4.466 1.959 32.217 1.00 93.56 76 ASN A N 1
ATOM 578 C CA . ASN A 1 76 ? -3.711 2.879 31.354 1.00 93.56 76 ASN A CA 1
ATOM 579 C C . ASN A 1 76 ? -2.343 3.275 31.935 1.00 93.56 76 ASN A C 1
ATOM 581 O O . ASN A 1 76 ? -1.424 3.603 31.189 1.00 93.56 76 ASN A O 1
ATOM 585 N N . LYS A 1 77 ? -2.196 3.223 33.264 1.00 92.31 77 LYS A N 1
ATOM 586 C CA . LYS A 1 77 ? -0.937 3.489 33.976 1.00 92.31 77 LYS A CA 1
ATOM 587 C C . LYS A 1 77 ? -0.135 2.224 34.311 1.00 92.31 77 LYS A C 1
ATOM 589 O O . LYS A 1 77 ? 0.966 2.324 34.840 1.00 92.31 77 LYS A O 1
ATOM 594 N N . GLY A 1 78 ? -0.670 1.041 34.019 1.00 93.88 78 GLY A N 1
ATOM 595 C CA . GLY A 1 78 ? 0.071 -0.215 34.029 1.00 93.88 78 GLY A CA 1
ATOM 596 C C . GLY A 1 78 ? 0.260 -0.899 35.384 1.00 93.88 78 GLY A C 1
ATOM 597 O O . GLY A 1 78 ? 0.985 -1.881 35.428 1.00 93.88 78 GLY A O 1
ATOM 598 N N . TYR A 1 79 ? -0.346 -0.417 36.475 1.00 92.75 79 TYR A N 1
ATOM 599 C CA . TYR A 1 79 ? -0.135 -0.948 37.839 1.00 92.75 79 TYR A CA 1
ATOM 600 C C . TYR A 1 79 ? -1.349 -1.688 38.436 1.00 92.75 79 TYR A C 1
ATOM 602 O O . TYR A 1 79 ? -1.324 -2.081 39.603 1.00 92.75 79 TYR A O 1
ATOM 610 N N . ILE A 1 80 ? -2.431 -1.845 37.667 1.00 94.50 80 ILE A N 1
ATOM 611 C CA . ILE A 1 80 ? -3.651 -2.569 38.058 1.00 94.50 80 ILE A CA 1
ATOM 612 C C . ILE A 1 80 ? -3.999 -3.556 36.951 1.00 94.50 80 ILE A C 1
ATOM 614 O O . ILE A 1 80 ? -3.958 -3.191 35.773 1.00 94.50 80 ILE A O 1
ATOM 618 N N . THR A 1 81 ? -4.409 -4.762 37.344 1.00 96.44 81 THR A N 1
ATOM 619 C CA . THR A 1 81 ? -4.879 -5.798 36.414 1.00 96.44 81 THR A CA 1
ATOM 620 C C . THR A 1 81 ? -6.262 -6.297 36.802 1.00 96.44 81 THR A C 1
ATOM 622 O O . THR A 1 81 ? -6.507 -6.626 37.961 1.00 96.44 81 THR A O 1
ATOM 625 N N . PHE A 1 82 ? -7.165 -6.356 35.830 1.00 94.88 82 PHE A N 1
ATOM 626 C CA . PHE A 1 82 ? -8.554 -6.768 36.005 1.00 94.88 82 PHE A CA 1
ATOM 627 C C . PHE A 1 82 ? -8.732 -8.298 35.962 1.00 94.88 82 PHE A C 1
ATOM 629 O O . PHE A 1 82 ? -8.401 -8.924 34.954 1.00 94.88 82 PHE A O 1
ATOM 636 N N . ILE A 1 83 ? -9.259 -8.893 37.046 1.00 96.00 83 ILE A N 1
ATOM 637 C CA . ILE A 1 83 ? -9.315 -10.362 37.257 1.00 96.00 83 ILE A CA 1
ATOM 638 C C . ILE A 1 83 ? -10.730 -10.934 37.440 1.00 96.00 83 ILE A C 1
ATOM 640 O O . ILE A 1 83 ? -10.931 -12.142 37.344 1.00 96.00 83 ILE A O 1
ATOM 644 N N . SER A 1 84 ? -11.729 -10.098 37.721 1.00 95.00 84 SER A N 1
ATOM 645 C CA . SER A 1 84 ? -13.149 -10.484 37.756 1.00 95.00 84 SER A CA 1
ATOM 646 C C . SER A 1 84 ? -14.014 -9.234 37.592 1.00 95.00 84 SER A C 1
ATOM 648 O O . SER A 1 84 ? -13.501 -8.177 37.942 1.00 95.00 84 SER A O 1
ATOM 650 N N . PRO A 1 85 ? -15.291 -9.318 37.166 1.00 93.88 85 PRO A N 1
ATOM 651 C CA . PRO A 1 85 ? -16.135 -8.168 36.813 1.00 93.88 85 PRO A CA 1
ATOM 652 C C . PRO A 1 85 ? -16.008 -6.916 37.691 1.00 93.88 85 PRO A C 1
ATOM 654 O O . PRO A 1 85 ? -15.916 -5.824 37.138 1.00 93.88 85 PRO A O 1
ATOM 657 N N . SER A 1 86 ? -15.916 -7.073 39.016 1.00 94.19 86 SER A N 1
ATOM 658 C CA . SER A 1 86 ? -15.820 -5.966 39.983 1.00 94.19 86 SER A CA 1
ATOM 659 C C . SER A 1 86 ? -14.522 -5.954 40.808 1.00 94.19 86 SER A C 1
ATOM 661 O O . SER A 1 86 ? -14.425 -5.186 41.766 1.00 94.19 86 SER A O 1
ATOM 663 N N . LEU A 1 87 ? -13.524 -6.788 40.476 1.00 96.25 87 LEU A N 1
ATOM 664 C CA . LEU A 1 87 ? -12.252 -6.874 41.211 1.00 96.25 87 LEU A CA 1
ATOM 665 C C . LEU A 1 87 ? -11.032 -6.748 40.303 1.00 96.25 87 LEU A C 1
ATOM 667 O O . LEU A 1 87 ? -10.938 -7.338 39.220 1.00 96.25 87 LEU A O 1
ATOM 671 N N . VAL A 1 88 ? -10.036 -6.057 40.835 1.00 96.88 88 VAL A N 1
ATOM 672 C CA . VAL A 1 88 ? -8.705 -5.937 40.252 1.00 96.88 88 VAL A CA 1
ATOM 673 C C . VAL A 1 88 ? -7.643 -6.380 41.259 1.00 96.88 88 VAL A C 1
ATOM 675 O O . VAL A 1 88 ? -7.956 -6.650 42.415 1.00 96.88 88 VAL A O 1
ATOM 678 N N . VAL A 1 89 ? -6.383 -6.463 40.834 1.00 96.75 89 VAL A N 1
ATOM 679 C CA . VAL A 1 89 ? -5.237 -6.750 41.714 1.00 96.75 89 VAL A CA 1
ATOM 680 C C . VAL A 1 89 ? -4.116 -5.737 41.524 1.00 96.75 89 VAL A C 1
ATOM 682 O O . VAL A 1 89 ? -3.910 -5.219 40.420 1.00 96.75 89 VAL A O 1
ATOM 685 N N . SER A 1 90 ? -3.394 -5.458 42.611 1.00 95.56 90 SER A N 1
ATOM 686 C CA . SER A 1 90 ? -2.187 -4.628 42.630 1.00 95.56 90 SER A CA 1
ATOM 687 C C . SER A 1 90 ? -1.309 -4.973 43.843 1.00 95.56 90 SER A C 1
ATOM 689 O O . SER A 1 90 ? -1.617 -5.867 44.637 1.00 95.56 90 SER A O 1
ATOM 691 N N . ALA A 1 91 ? -0.179 -4.279 43.977 1.00 93.38 91 ALA A N 1
ATOM 692 C CA . ALA A 1 91 ? 0.696 -4.410 45.136 1.00 93.38 91 ALA A CA 1
ATOM 693 C C . ALA A 1 91 ? 0.188 -3.525 46.284 1.00 93.38 91 ALA A C 1
ATOM 695 O O . ALA A 1 91 ? -0.246 -2.386 46.073 1.00 93.38 91 ALA A O 1
ATOM 696 N N . HIS A 1 92 ? 0.280 -4.020 47.519 1.00 91.50 92 HIS A N 1
ATOM 697 C CA . HIS A 1 92 ? -0.180 -3.293 48.704 1.00 91.50 92 HIS A CA 1
ATOM 698 C C . HIS A 1 92 ? 0.555 -1.959 48.891 1.00 91.50 92 HIS A C 1
ATOM 700 O O . HIS A 1 92 ? -0.063 -0.946 49.233 1.00 91.50 92 HIS A O 1
ATOM 706 N N . HIS A 1 93 ? 1.864 -1.921 48.633 1.00 89.94 93 HIS A N 1
ATOM 707 C CA . HIS A 1 93 ? 2.663 -0.708 48.821 1.00 89.94 93 HIS A CA 1
ATOM 708 C C . HIS A 1 93 ? 2.336 0.419 47.822 1.00 89.94 93 HIS A C 1
ATOM 710 O O . HIS A 1 93 ? 2.792 1.552 48.002 1.00 89.94 93 HIS A O 1
ATOM 716 N N . VAL A 1 94 ? 1.519 0.156 46.794 1.00 89.38 94 VAL A N 1
ATOM 717 C CA . VAL A 1 94 ? 0.959 1.196 45.921 1.00 89.38 94 VAL A CA 1
ATOM 718 C C . VAL A 1 94 ? -0.150 1.914 46.694 1.00 89.38 94 VAL A C 1
ATOM 720 O O . VAL A 1 94 ? -1.327 1.573 46.626 1.00 89.38 94 VAL A O 1
ATOM 723 N N . SER A 1 95 ? 0.236 2.903 47.499 1.00 75.88 95 SER A N 1
ATOM 724 C CA . SER A 1 95 ? -0.632 3.540 48.503 1.00 75.88 95 SER A CA 1
ATOM 725 C C . SER A 1 95 ? -1.675 4.518 47.944 1.00 75.88 95 SER A C 1
ATOM 727 O O . SER A 1 95 ? -2.604 4.889 48.654 1.00 75.88 95 SER A O 1
ATOM 729 N N . ARG A 1 96 ? -1.559 4.935 46.674 1.00 75.62 96 ARG A N 1
ATOM 730 C CA . ARG A 1 96 ? -2.455 5.911 46.019 1.00 75.62 96 ARG A CA 1
ATOM 731 C C . ARG A 1 96 ? -3.383 5.256 44.990 1.00 75.62 96 ARG A C 1
ATOM 733 O O . ARG A 1 96 ? -3.388 5.637 43.822 1.00 75.62 96 ARG A O 1
ATOM 740 N N . LEU A 1 97 ? -4.150 4.261 45.428 1.00 81.56 97 LEU A N 1
ATOM 741 C CA . LEU A 1 97 ? -5.169 3.587 44.618 1.00 81.56 97 LEU A CA 1
ATOM 742 C C . LEU A 1 97 ? -6.545 4.195 44.909 1.00 81.56 97 LEU A C 1
ATOM 744 O O . LEU A 1 97 ? -7.200 3.791 45.862 1.00 81.56 97 LEU A O 1
ATOM 748 N N . SER A 1 98 ? -6.964 5.179 44.113 1.00 88.38 98 SER A N 1
ATOM 749 C CA . SER A 1 98 ? -8.303 5.785 44.216 1.00 88.38 98 SER A CA 1
ATOM 750 C C . SER A 1 98 ? -9.161 5.523 42.983 1.00 88.38 98 SER A C 1
ATOM 752 O O . SER A 1 98 ? -10.347 5.249 43.110 1.00 88.38 98 SER A O 1
ATOM 754 N N . ASN A 1 99 ? -8.580 5.600 41.788 1.00 93.25 99 ASN A N 1
ATOM 755 C CA . ASN A 1 99 ? -9.269 5.328 40.534 1.00 93.25 99 ASN A CA 1
ATOM 756 C C . ASN A 1 99 ? -8.296 4.901 39.428 1.00 93.25 99 ASN A C 1
ATOM 758 O O . ASN A 1 99 ? -7.071 5.019 39.578 1.00 93.25 99 ASN A O 1
ATOM 762 N N . PHE A 1 100 ? -8.848 4.387 38.332 1.00 94.38 100 PHE A N 1
ATOM 763 C CA . PHE A 1 100 ? -8.109 4.061 37.118 1.00 94.38 100 PHE A CA 1
ATOM 764 C C . PHE A 1 100 ? -9.029 4.001 35.894 1.00 94.38 100 PHE A C 1
ATOM 766 O O . PHE A 1 100 ? -10.230 3.800 36.028 1.00 94.38 100 PHE A O 1
ATOM 773 N N . SER A 1 101 ? -8.430 4.079 34.706 1.00 95.00 101 SER A N 1
ATOM 774 C CA . SER A 1 101 ? -9.103 3.819 33.429 1.00 95.00 101 SER A CA 1
ATOM 775 C C . SER A 1 101 ? -8.407 2.691 32.666 1.00 95.00 101 SER A C 1
ATOM 777 O O . SER A 1 101 ? -7.223 2.406 32.905 1.00 95.00 101 SER A O 1
ATOM 779 N N . LEU A 1 102 ? -9.131 2.079 31.731 1.00 94.19 102 LEU A N 1
ATOM 780 C CA . LEU A 1 102 ? -8.654 1.048 30.803 1.00 94.19 102 LEU A CA 1
ATOM 781 C C . LEU A 1 102 ? -8.678 1.565 29.353 1.00 94.19 102 LEU A C 1
ATOM 783 O O . LEU A 1 102 ? -9.023 2.720 29.095 1.00 94.19 102 LEU A O 1
ATOM 787 N N . GLY A 1 103 ? -8.268 0.719 28.404 1.00 90.25 103 GLY A N 1
ATOM 788 C CA . GLY A 1 103 ? -8.431 0.987 26.973 1.00 90.25 103 GLY A CA 1
ATOM 789 C C . GLY A 1 103 ? -7.393 1.918 26.337 1.00 90.25 103 GLY A C 1
ATOM 790 O O . GLY A 1 103 ? -7.709 2.601 25.370 1.00 90.25 103 GLY A O 1
ATOM 791 N N . ASN A 1 104 ? -6.170 1.975 26.869 1.00 89.06 104 ASN A N 1
ATOM 792 C CA . ASN A 1 104 ? -5.031 2.728 26.317 1.00 89.06 104 ASN A CA 1
ATOM 793 C C . ASN A 1 104 ? -5.340 4.207 26.021 1.00 89.06 104 ASN A C 1
ATOM 795 O O . ASN A 1 104 ? -4.951 4.734 24.986 1.00 89.06 104 ASN A O 1
ATOM 799 N N . LYS A 1 105 ? -6.019 4.889 26.954 1.00 89.31 105 LYS A N 1
ATOM 800 C CA . LYS A 1 105 ? -6.457 6.293 26.807 1.00 89.31 105 LYS A CA 1
ATOM 801 C C . LYS A 1 105 ? -7.409 6.519 25.620 1.00 89.31 105 LYS A C 1
ATOM 803 O O . LYS A 1 105 ? -7.331 7.549 24.952 1.00 89.31 105 LYS A O 1
ATOM 808 N N . ALA A 1 106 ? -8.304 5.564 25.374 1.00 90.81 106 ALA A N 1
ATOM 809 C CA . ALA A 1 106 ? -9.393 5.718 24.418 1.00 90.81 106 ALA A CA 1
ATOM 810 C C . ALA A 1 106 ? -10.193 7.017 24.651 1.00 90.81 106 ALA A C 1
ATOM 812 O O . ALA A 1 106 ? -10.381 7.454 25.783 1.00 90.81 106 ALA A O 1
ATOM 813 N N . LYS A 1 107 ? -10.732 7.603 23.575 1.00 91.06 107 LYS A N 1
ATOM 814 C CA . LYS A 1 107 ? -11.507 8.860 23.564 1.00 91.06 107 LYS A CA 1
ATOM 815 C C . LYS A 1 107 ? -12.709 8.858 24.518 1.00 91.06 107 LYS A C 1
ATOM 817 O O . LYS A 1 107 ? -13.124 9.917 24.981 1.00 91.06 107 LYS A O 1
ATOM 822 N N . PHE A 1 108 ? -13.284 7.683 24.761 1.00 94.38 108 PHE A N 1
ATOM 823 C CA . PHE A 1 108 ? -14.457 7.470 25.612 1.00 94.38 108 PHE A CA 1
ATOM 824 C C . PHE A 1 108 ? -14.125 6.538 26.787 1.00 94.38 108 PHE A C 1
ATOM 826 O O . PHE A 1 108 ? -14.884 5.612 27.064 1.00 94.38 108 PHE A O 1
ATOM 833 N N . ASP A 1 109 ? -12.958 6.711 27.412 1.00 92.75 109 ASP A N 1
ATOM 834 C CA . ASP A 1 109 ? -12.537 5.884 28.543 1.00 92.75 109 ASP A CA 1
ATOM 835 C C . ASP A 1 109 ? -13.446 6.053 29.771 1.00 92.75 109 ASP A C 1
ATOM 837 O O . ASP A 1 109 ? -14.042 7.106 30.008 1.00 92.75 109 ASP A O 1
ATOM 841 N N . ILE A 1 110 ? -13.564 4.983 30.559 1.00 94.81 110 ILE A N 1
ATOM 842 C CA . ILE A 1 110 ? -14.315 4.989 31.814 1.00 94.81 110 ILE A CA 1
ATOM 843 C C . ILE A 1 110 ? -13.331 5.082 32.973 1.00 94.81 110 ILE A C 1
ATOM 845 O O . ILE A 1 110 ? -12.340 4.352 33.035 1.00 94.81 110 ILE A O 1
ATOM 849 N N . ASN A 1 111 ? -13.637 5.962 33.924 1.00 94.50 111 ASN A N 1
ATOM 850 C CA . ASN A 1 111 ? -12.898 6.069 35.171 1.00 94.50 111 ASN A CA 1
ATOM 851 C C . ASN A 1 111 ? -13.562 5.215 36.260 1.00 94.50 111 ASN A C 1
ATOM 853 O O . ASN A 1 111 ? -14.623 5.560 36.778 1.00 94.50 111 ASN A O 1
ATOM 857 N N . TYR A 1 112 ? -12.913 4.122 36.647 1.00 95.56 112 TYR A N 1
ATOM 858 C CA . TYR A 1 112 ? -13.366 3.229 37.705 1.00 95.56 112 TYR A CA 1
ATOM 859 C C . TYR A 1 112 ? -12.891 3.711 39.075 1.00 95.56 112 TYR A C 1
ATOM 861 O O . TYR A 1 112 ? -11.689 3.783 39.335 1.00 95.56 112 TYR A O 1
ATOM 869 N N . LEU A 1 113 ? -13.831 4.003 39.976 1.00 95.31 113 LEU A N 1
ATOM 870 C CA . LEU A 1 113 ? -13.559 4.276 41.386 1.00 95.31 113 LEU A CA 1
ATOM 871 C C . LEU A 1 113 ? -13.235 2.977 42.133 1.00 95.31 113 LEU A C 1
ATOM 873 O O . LEU A 1 113 ? -13.993 2.007 42.053 1.00 95.31 113 LEU A O 1
ATOM 877 N N . ILE A 1 114 ? -12.131 2.987 42.880 1.00 95.50 114 ILE A N 1
ATOM 878 C CA . ILE A 1 114 ? -11.765 1.937 43.833 1.00 95.50 114 ILE A CA 1
ATOM 879 C C . ILE A 1 114 ? -12.463 2.240 45.156 1.00 95.50 114 ILE A C 1
ATOM 881 O O . ILE A 1 114 ? -12.220 3.281 45.766 1.00 95.50 114 ILE A O 1
ATOM 885 N N . ILE A 1 115 ? -13.323 1.325 45.593 1.00 95.31 115 ILE A N 1
ATOM 886 C CA . ILE A 1 115 ? -14.150 1.504 46.788 1.00 95.31 115 ILE A CA 1
ATOM 887 C C . ILE A 1 115 ? -13.442 0.980 48.030 1.00 95.31 115 ILE A C 1
ATOM 889 O O . ILE A 1 115 ? -13.361 1.667 49.046 1.00 95.31 115 ILE A O 1
ATOM 893 N N . ASN A 1 116 ? -12.900 -0.229 47.928 1.00 95.00 116 ASN A N 1
ATOM 894 C CA . ASN A 1 116 ? -12.139 -0.871 48.983 1.00 95.00 116 ASN A CA 1
ATOM 895 C C . ASN A 1 116 ? -10.903 -1.511 48.355 1.00 95.00 116 ASN A C 1
ATOM 897 O O . ASN A 1 116 ? -10.991 -2.131 47.299 1.00 95.00 116 ASN A O 1
ATOM 901 N N . ARG A 1 117 ? -9.732 -1.332 48.971 1.00 94.00 117 ARG A N 1
ATOM 902 C CA . ARG A 1 117 ? -8.477 -1.915 48.476 1.00 94.00 117 ARG A CA 1
ATOM 903 C C . ARG A 1 117 ? -8.407 -3.418 48.733 1.00 94.00 117 ARG A C 1
ATOM 905 O O . ARG A 1 117 ? -7.689 -4.097 48.008 1.00 94.00 117 ARG A O 1
ATOM 912 N N . ASN A 1 118 ? -9.125 -3.917 49.744 1.00 95.38 118 ASN A N 1
ATOM 913 C CA . ASN A 1 118 ? -9.035 -5.290 50.246 1.00 95.38 118 ASN A CA 1
ATOM 914 C C . ASN A 1 118 ? -7.572 -5.731 50.384 1.00 95.38 118 ASN A C 1
ATOM 916 O O . ASN A 1 118 ? -7.106 -6.682 49.743 1.00 95.38 118 ASN A O 1
ATOM 920 N N . ASP A 1 119 ? -6.830 -4.958 51.180 1.00 94.00 119 ASP A N 1
ATOM 921 C CA . ASP A 1 119 ? -5.452 -5.275 51.533 1.00 94.00 119 ASP A CA 1
ATOM 922 C C . ASP A 1 119 ? -5.415 -6.633 52.250 1.00 94.00 119 ASP A C 1
ATOM 924 O O . ASP A 1 119 ? -6.261 -6.918 53.099 1.00 94.00 119 ASP A O 1
ATOM 928 N N . HIS A 1 120 ? -4.447 -7.485 51.902 1.00 93.06 120 HIS A N 1
ATOM 929 C CA . HIS A 1 120 ? -4.318 -8.783 52.561 1.00 93.06 120 HIS A CA 1
ATOM 930 C C . HIS A 1 120 ? -4.066 -8.578 54.071 1.00 93.06 120 HIS A C 1
ATOM 932 O O . HIS A 1 120 ? -3.237 -7.724 54.403 1.00 93.06 120 HIS A O 1
ATOM 938 N N . PRO A 1 121 ? -4.686 -9.353 54.985 1.00 90.06 121 PRO A N 1
ATOM 939 C CA . PRO A 1 121 ? -4.607 -9.117 56.435 1.00 90.06 121 PRO A CA 1
ATOM 940 C C . PRO A 1 121 ? -3.184 -9.057 57.013 1.00 90.06 121 PRO A C 1
ATOM 942 O O . PRO A 1 121 ? -2.924 -8.296 57.938 1.00 90.06 121 PRO A O 1
ATOM 945 N N . ASP A 1 122 ? -2.250 -9.809 56.426 1.00 88.50 122 ASP A N 1
ATOM 946 C CA . ASP A 1 122 ? -0.827 -9.821 56.814 1.00 88.50 122 ASP A CA 1
ATOM 947 C C . ASP A 1 122 ? 0.032 -8.695 56.183 1.00 88.50 122 ASP A C 1
ATOM 949 O O . ASP A 1 122 ? 1.270 -8.728 56.235 1.00 88.50 122 ASP A O 1
ATOM 953 N N . SER A 1 123 ? -0.594 -7.703 55.546 1.00 82.31 123 SER A N 1
ATOM 954 C CA . SER A 1 123 ? 0.086 -6.538 54.962 1.00 82.31 123 SER A CA 1
ATOM 955 C C . SER A 1 123 ? 0.269 -5.421 56.004 1.00 82.31 123 SER A C 1
ATOM 957 O O . SER A 1 123 ? -0.615 -5.217 56.833 1.00 82.31 123 SER A O 1
ATOM 959 N N . PRO A 1 124 ? 1.376 -4.647 55.983 1.00 69.00 124 PRO A N 1
ATOM 960 C CA . PRO A 1 124 ? 2.544 -4.768 55.104 1.00 69.00 124 PRO A CA 1
ATOM 961 C C . PRO A 1 124 ? 3.611 -5.749 55.631 1.00 69.00 124 PRO A C 1
ATOM 963 O O . PRO A 1 124 ? 4.687 -5.853 55.046 1.00 69.00 124 PRO A O 1
ATOM 966 N N . SER A 1 125 ? 3.368 -6.413 56.768 1.00 75.88 125 SER A N 1
ATOM 967 C CA . SER A 1 125 ? 4.391 -7.133 57.537 1.00 75.88 125 SER A CA 1
ATOM 968 C C . SER A 1 125 ? 5.014 -8.319 56.796 1.00 75.88 125 SER A C 1
ATOM 970 O O . SER A 1 125 ? 6.218 -8.539 56.924 1.00 75.88 125 SER A O 1
ATOM 972 N N . TYR A 1 126 ? 4.224 -9.058 56.009 1.00 76.12 126 TYR A N 1
ATOM 973 C CA . TYR A 1 126 ? 4.694 -10.253 55.289 1.00 76.12 126 TYR A CA 1
ATOM 974 C C . TYR A 1 126 ? 4.157 -10.368 53.856 1.00 76.12 126 TYR A C 1
ATOM 976 O O . TYR A 1 126 ? 4.758 -11.064 53.030 1.00 76.12 126 TYR A O 1
ATOM 984 N N . VAL A 1 127 ? 3.058 -9.675 53.542 1.00 86.81 127 VAL A N 1
ATOM 985 C CA . VAL A 1 127 ? 2.371 -9.749 52.246 1.00 86.81 127 VAL A CA 1
ATOM 986 C C . VAL A 1 127 ? 2.293 -8.370 51.594 1.00 86.81 127 VAL A C 1
ATOM 988 O O . VAL A 1 127 ? 2.051 -7.368 52.261 1.00 86.81 127 VAL A O 1
ATOM 991 N N . ASP A 1 128 ? 2.534 -8.321 50.283 1.00 89.75 128 ASP A N 1
ATOM 992 C CA . ASP A 1 128 ? 2.503 -7.096 49.478 1.00 89.75 128 ASP A CA 1
ATOM 993 C C . ASP A 1 128 ? 1.507 -7.237 48.319 1.00 89.75 128 ASP A C 1
ATOM 995 O O . ASP A 1 128 ? 1.870 -7.215 47.145 1.00 89.75 128 ASP A O 1
ATOM 999 N N . PHE A 1 129 ? 0.239 -7.455 48.666 1.00 93.00 129 PHE A N 1
ATOM 1000 C CA . PHE A 1 129 ? -0.823 -7.791 47.719 1.00 93.00 129 PHE A CA 1
ATOM 1001 C C . PHE A 1 129 ? -2.172 -7.242 48.189 1.00 93.00 129 PHE A C 1
ATOM 1003 O O . PHE A 1 129 ? -2.486 -7.287 49.382 1.00 93.00 129 PHE A O 1
ATOM 1010 N N . ASN A 1 130 ? -2.978 -6.745 47.253 1.00 94.75 130 ASN A N 1
ATOM 1011 C CA . ASN A 1 130 ? -4.351 -6.324 47.513 1.00 94.75 130 ASN A CA 1
ATOM 1012 C C . ASN A 1 130 ? -5.285 -6.684 46.347 1.00 94.75 130 ASN A C 1
ATOM 1014 O O . ASN A 1 130 ? -4.831 -6.927 45.224 1.00 94.75 130 ASN A O 1
ATOM 1018 N N . VAL A 1 131 ? -6.593 -6.739 46.628 1.00 96.50 131 VAL A N 1
ATOM 1019 C CA . VAL A 1 131 ? -7.642 -7.128 45.662 1.00 96.50 131 VAL A CA 1
ATOM 1020 C C . VAL A 1 131 ? -8.722 -6.040 45.576 1.00 96.50 131 VAL A C 1
ATOM 1022 O O . VAL A 1 131 ? -9.836 -6.231 46.078 1.00 96.50 131 VAL A O 1
ATOM 1025 N N . PRO A 1 132 ? -8.419 -4.858 45.006 1.00 96.62 132 PRO A N 1
ATOM 1026 C CA . PRO A 1 132 ? -9.348 -3.744 45.077 1.00 96.62 132 PRO A CA 1
ATOM 1027 C C . PRO A 1 132 ? -10.698 -4.029 44.402 1.00 96.62 132 PRO A C 1
ATOM 1029 O O . PRO A 1 132 ? -10.749 -4.547 43.284 1.00 96.62 132 PRO A O 1
ATOM 1032 N N . ARG A 1 133 ? -11.786 -3.638 45.072 1.00 96.31 133 ARG A N 1
ATOM 1033 C CA . ARG A 1 133 ? -13.159 -3.652 44.553 1.00 96.31 133 ARG A CA 1
ATOM 1034 C C . ARG A 1 133 ? -13.490 -2.330 43.871 1.00 96.31 133 ARG A C 1
ATOM 1036 O O . ARG A 1 133 ? -13.168 -1.261 44.397 1.00 96.31 133 ARG A O 1
ATOM 1043 N N . VAL A 1 134 ? -14.152 -2.401 42.719 1.00 96.06 134 VAL A N 1
ATOM 1044 C CA . VAL A 1 134 ? -14.584 -1.231 41.942 1.00 96.06 134 VAL A CA 1
ATOM 1045 C C . VAL A 1 134 ? -16.097 -1.036 41.969 1.00 96.06 134 VAL A C 1
ATOM 1047 O O . VAL A 1 134 ? -16.850 -1.988 42.138 1.00 96.06 134 VAL A O 1
ATOM 1050 N N . HIS A 1 135 ? -16.536 0.213 41.793 1.00 95.38 135 HIS A N 1
ATOM 1051 C CA . HIS A 1 135 ? -17.956 0.597 41.871 1.00 95.38 135 HIS A CA 1
ATOM 1052 C C . HIS A 1 135 ? -18.841 0.157 40.702 1.00 95.38 135 HIS A C 1
ATOM 1054 O O . HIS A 1 135 ? -20.061 0.145 40.835 1.00 95.38 135 HIS A O 1
ATOM 1060 N N . LYS A 1 136 ? -18.236 -0.198 39.568 1.00 96.94 136 LYS A N 1
ATOM 1061 C CA . LYS A 1 136 ? -18.920 -0.625 38.348 1.00 96.94 136 LYS A CA 1
ATOM 1062 C C . LYS A 1 136 ? -18.167 -1.785 37.726 1.00 96.94 136 LYS A C 1
ATOM 1064 O O . LYS A 1 136 ? -16.936 -1.802 37.778 1.00 96.94 136 LYS A O 1
ATOM 1069 N N . VAL A 1 137 ? -18.894 -2.714 37.107 1.00 97.12 137 VAL A N 1
ATOM 1070 C CA . VAL A 1 137 ? -18.264 -3.821 36.384 1.00 97.12 137 VAL A CA 1
ATOM 1071 C C . VAL A 1 137 ? -17.484 -3.307 35.180 1.00 97.12 137 VAL A C 1
ATOM 1073 O O . VAL A 1 137 ? -17.935 -2.395 34.491 1.00 97.12 137 VAL A O 1
ATOM 1076 N N . VAL A 1 138 ? -16.324 -3.885 34.893 1.00 97.31 138 VAL A N 1
ATOM 1077 C CA . VAL A 1 138 ? -15.511 -3.461 33.744 1.00 97.31 138 VAL A CA 1
ATOM 1078 C C . VAL A 1 138 ? -16.115 -3.955 32.426 1.00 97.31 138 VAL A C 1
ATOM 1080 O O . VAL A 1 138 ? -16.478 -5.126 32.307 1.00 97.31 138 VAL A O 1
ATOM 1083 N N . VAL A 1 139 ? -16.182 -3.078 31.418 1.00 97.31 139 VAL A N 1
ATOM 1084 C CA . VAL A 1 139 ? -16.787 -3.373 30.101 1.00 97.31 139 VAL A CA 1
ATOM 1085 C C . VAL A 1 139 ? -15.772 -3.434 28.951 1.00 97.31 139 VAL A C 1
ATOM 1087 O O . VAL A 1 139 ? -16.031 -4.087 27.943 1.00 97.31 139 VAL A O 1
ATOM 1090 N N . GLU A 1 140 ? -14.598 -2.813 29.093 1.00 96.06 140 GLU A N 1
ATOM 1091 C CA . GLU A 1 140 ? -13.590 -2.673 28.031 1.00 96.06 140 GLU A CA 1
ATOM 1092 C C . GLU A 1 140 ? -12.833 -3.961 27.698 1.00 96.06 140 GLU A C 1
ATOM 1094 O O . GLU A 1 140 ? -12.271 -4.079 26.609 1.00 96.06 140 GLU A O 1
ATOM 1099 N N . SER A 1 141 ? -12.823 -4.930 28.613 1.00 94.12 141 SER A N 1
ATOM 1100 C CA . SER A 1 141 ? -12.102 -6.195 28.467 1.00 94.12 141 SER A CA 1
ATOM 1101 C C . SER A 1 141 ? -12.835 -7.327 29.180 1.00 94.12 141 SER A C 1
ATOM 1103 O O . SER A 1 141 ? -13.604 -7.100 30.114 1.00 94.12 141 SER A O 1
ATOM 1105 N N . ALA A 1 142 ? -12.567 -8.566 28.769 1.00 93.25 142 ALA A N 1
ATOM 1106 C CA . ALA A 1 142 ? -12.848 -9.725 29.607 1.00 93.25 142 ALA A CA 1
ATOM 1107 C C . ALA A 1 142 ? -11.855 -9.777 30.791 1.00 93.25 142 ALA A C 1
ATOM 1109 O O . ALA A 1 142 ? -10.724 -9.288 30.653 1.00 93.25 142 ALA A O 1
ATOM 1110 N N . PRO A 1 143 ? -12.247 -10.344 31.949 1.00 94.06 143 PRO A N 1
ATOM 1111 C CA . PRO A 1 143 ? -11.329 -10.556 33.061 1.00 94.06 143 PRO A CA 1
ATOM 1112 C C . PRO A 1 143 ? -10.213 -11.526 32.681 1.00 94.06 143 PRO A C 1
ATOM 1114 O O . PRO A 1 143 ? -10.456 -12.505 31.974 1.00 94.06 143 PRO A O 1
ATOM 1117 N N . THR A 1 144 ? -8.996 -11.280 33.167 1.00 94.69 144 THR A N 1
ATOM 1118 C CA . THR A 1 144 ? -7.897 -12.217 32.921 1.00 94.69 144 THR A CA 1
ATOM 1119 C C . THR A 1 144 ? -8.016 -13.449 33.818 1.00 94.69 144 THR A C 1
ATOM 1121 O O . THR A 1 144 ? -8.248 -13.299 35.024 1.00 94.69 144 THR A O 1
ATOM 1124 N N . PRO A 1 145 ? -7.847 -14.670 33.282 1.00 96.00 145 PRO A N 1
ATOM 1125 C CA . PRO A 1 145 ? -7.664 -15.840 34.125 1.00 96.00 145 PRO A CA 1
ATOM 1126 C C . PRO A 1 145 ? -6.345 -15.712 34.899 1.00 96.00 145 PRO A C 1
ATOM 1128 O O . PRO A 1 145 ? -5.365 -15.149 34.411 1.00 96.00 145 PRO A O 1
ATOM 1131 N N . TYR A 1 146 ? -6.305 -16.257 36.108 1.00 96.00 146 TYR A N 1
ATOM 1132 C CA . TYR A 1 146 ? -5.117 -16.256 36.955 1.00 96.00 146 TYR A CA 1
ATOM 1133 C C . TYR A 1 146 ? -4.877 -17.643 37.539 1.00 96.00 146 TYR A C 1
ATOM 1135 O O . TYR A 1 146 ? -5.801 -18.449 37.636 1.00 96.00 146 TYR A O 1
ATOM 1143 N N . VAL A 1 147 ? -3.636 -17.899 37.945 1.00 94.00 147 VAL A N 1
ATOM 1144 C CA . VAL A 1 147 ? -3.247 -19.134 38.629 1.00 94.00 147 VAL A CA 1
ATOM 1145 C C . VAL A 1 147 ? -2.743 -18.799 40.026 1.00 94.00 147 VAL A C 1
ATOM 1147 O O . VAL A 1 147 ? -1.929 -17.891 40.207 1.00 94.00 147 VAL A O 1
ATOM 1150 N N . GLY A 1 148 ? -3.232 -19.542 41.017 1.00 91.19 148 GLY A N 1
ATOM 1151 C CA . GLY A 1 148 ? -2.793 -19.420 42.400 1.00 91.19 148 GLY A CA 1
ATOM 1152 C C . GLY A 1 148 ? -1.352 -19.886 42.600 1.00 91.19 148 GLY A C 1
ATOM 1153 O O . GLY A 1 148 ? -0.843 -20.768 41.905 1.00 91.19 148 GLY A O 1
ATOM 1154 N N . TYR A 1 149 ? -0.689 -19.323 43.606 1.00 88.44 149 TYR A N 1
ATOM 1155 C CA . TYR A 1 149 ? 0.721 -19.591 43.891 1.00 88.44 149 TYR A CA 1
ATOM 1156 C C . TYR A 1 149 ? 1.086 -21.088 43.988 1.00 88.44 149 TYR A C 1
ATOM 1158 O O . TYR A 1 149 ? 2.101 -21.522 43.439 1.00 88.44 149 TYR A O 1
ATOM 1166 N N . GLY A 1 150 ? 0.257 -21.887 44.670 1.00 89.19 150 GLY A N 1
ATOM 1167 C CA . GLY A 1 150 ? 0.509 -23.318 44.865 1.00 89.19 150 GLY A CA 1
ATOM 1168 C C . GLY A 1 150 ? 0.453 -24.125 43.566 1.00 89.19 150 GLY A C 1
ATOM 1169 O O . GLY A 1 150 ? 1.342 -24.938 43.314 1.00 89.19 150 GLY A O 1
ATOM 1170 N N . GLU A 1 151 ? -0.551 -23.868 42.723 1.00 90.94 151 GLU A N 1
ATOM 1171 C CA . GLU A 1 151 ? -0.695 -24.527 41.419 1.00 90.94 151 GLU A CA 1
ATOM 1172 C C . GLU A 1 151 ? 0.446 -24.140 40.474 1.00 90.94 151 GLU A C 1
ATOM 1174 O O . GLU A 1 151 ? 1.017 -25.009 39.807 1.00 90.94 151 GLU A O 1
ATOM 1179 N N . PHE A 1 152 ? 0.815 -22.854 40.447 1.00 91.19 152 PHE A N 1
ATOM 1180 C CA . PHE A 1 152 ? 1.918 -22.363 39.624 1.00 91.19 152 PHE A CA 1
ATOM 1181 C C . PHE A 1 152 ? 3.236 -23.081 39.956 1.00 91.19 152 PHE A C 1
ATOM 1183 O O . PHE A 1 152 ? 3.936 -23.547 39.056 1.00 91.19 152 PHE A O 1
ATOM 1190 N N . LEU A 1 153 ? 3.555 -23.239 41.247 1.00 89.19 153 LEU A N 1
ATOM 1191 C CA . LEU A 1 153 ? 4.784 -23.908 41.681 1.00 89.19 153 LEU A CA 1
ATOM 1192 C C . LEU A 1 153 ? 4.822 -25.410 41.376 1.00 89.19 153 LEU A C 1
ATOM 1194 O O . LEU A 1 153 ? 5.908 -25.942 41.140 1.00 89.19 153 LEU A O 1
ATOM 1198 N N . GLN A 1 154 ? 3.675 -26.091 41.384 1.00 91.06 154 GLN A N 1
ATOM 1199 C CA . GLN A 1 154 ? 3.598 -27.530 41.106 1.00 91.06 154 GLN A CA 1
ATOM 1200 C C . GLN A 1 154 ? 3.705 -27.856 39.611 1.00 91.06 154 GLN A C 1
ATOM 1202 O O . GLN A 1 154 ? 4.166 -28.939 39.263 1.00 91.06 154 GLN A O 1
ATOM 1207 N N . ASN A 1 155 ? 3.323 -26.925 38.733 1.00 91.12 155 ASN A N 1
ATOM 1208 C CA . ASN A 1 155 ? 3.180 -27.168 37.294 1.00 91.12 155 ASN A CA 1
ATOM 1209 C C . ASN A 1 155 ? 4.104 -26.279 36.451 1.00 91.12 155 ASN A C 1
ATOM 1211 O O . ASN A 1 155 ? 3.697 -25.766 35.418 1.00 91.12 155 ASN A O 1
ATOM 1215 N N . ARG A 1 156 ? 5.349 -26.058 36.877 1.00 87.62 156 ARG A N 1
ATOM 1216 C CA . ARG A 1 156 ? 6.240 -25.068 36.239 1.00 87.62 156 ARG A CA 1
ATOM 1217 C C . ARG A 1 156 ? 6.492 -25.312 34.751 1.00 87.62 156 ARG A C 1
ATOM 1219 O O . ARG A 1 156 ? 6.462 -24.359 33.980 1.00 87.62 156 ARG A O 1
ATOM 1226 N N . ASP A 1 157 ? 6.673 -26.568 34.351 1.00 91.12 157 ASP A N 1
ATOM 1227 C CA . ASP A 1 157 ? 6.963 -26.937 32.956 1.00 91.12 157 ASP A CA 1
ATOM 1228 C C . ASP A 1 157 ? 5.764 -26.702 32.011 1.00 91.12 157 ASP A C 1
ATOM 1230 O O . ASP A 1 157 ? 5.920 -26.688 30.791 1.00 91.12 157 ASP A O 1
ATOM 1234 N N . ARG A 1 158 ? 4.561 -26.464 32.563 1.00 95.00 158 ARG A N 1
ATOM 1235 C CA . ARG A 1 158 ? 3.352 -26.058 31.824 1.00 95.00 158 ARG A CA 1
ATOM 1236 C C . ARG A 1 158 ? 3.490 -24.659 31.217 1.00 95.00 158 ARG A C 1
ATOM 1238 O O . ARG A 1 158 ? 2.852 -24.375 30.203 1.00 95.00 158 ARG A O 1
ATOM 1245 N N . TYR A 1 159 ? 4.299 -23.792 31.827 1.00 95.19 159 TYR A N 1
ATOM 1246 C CA . TYR A 1 159 ? 4.413 -22.377 31.476 1.00 95.19 159 TYR A CA 1
ATOM 1247 C C . TYR A 1 159 ? 5.641 -22.121 30.603 1.00 95.19 159 TYR A C 1
ATOM 1249 O O . TYR A 1 159 ? 6.776 -22.114 31.082 1.00 95.19 159 TYR A O 1
ATOM 1257 N N . THR A 1 160 ? 5.407 -21.908 29.309 1.00 95.75 160 THR A N 1
ATOM 1258 C CA . THR A 1 160 ? 6.463 -21.972 28.274 1.00 95.75 160 THR A CA 1
ATOM 1259 C C . THR A 1 160 ? 6.844 -20.623 27.668 1.00 95.75 160 THR A C 1
ATOM 1261 O O . THR A 1 160 ? 7.814 -20.540 26.927 1.00 95.75 160 THR A O 1
ATOM 1264 N N . ALA A 1 161 ? 6.149 -19.551 28.033 1.00 96.62 161 ALA A N 1
ATOM 1265 C CA . ALA A 1 161 ? 6.540 -18.182 27.720 1.00 96.62 161 ALA A CA 1
ATOM 1266 C C . ALA A 1 161 ? 6.014 -17.247 28.807 1.00 96.62 161 ALA A C 1
ATOM 1268 O O . ALA A 1 161 ? 5.018 -17.556 29.463 1.00 96.62 161 ALA A O 1
ATOM 1269 N N . TYR A 1 162 ? 6.664 -16.102 28.987 1.00 97.25 162 TYR A N 1
ATOM 1270 C CA . TYR A 1 162 ? 6.252 -15.096 29.959 1.00 97.25 162 TYR A CA 1
ATOM 1271 C C . TYR A 1 162 ? 6.187 -13.729 29.293 1.00 97.25 162 TYR A C 1
ATOM 1273 O O . TYR A 1 162 ? 6.995 -13.412 28.423 1.00 97.25 162 TYR A O 1
ATOM 1281 N N . ALA A 1 163 ? 5.240 -12.908 29.726 1.00 97.19 163 ALA A N 1
ATOM 1282 C CA . ALA A 1 163 ? 5.078 -11.546 29.249 1.00 97.19 163 ALA A CA 1
ATOM 1283 C C . ALA A 1 163 ? 4.825 -10.612 30.426 1.00 97.19 163 ALA A C 1
ATOM 1285 O O . ALA A 1 163 ? 4.186 -10.985 31.412 1.00 97.19 163 ALA A O 1
ATOM 1286 N N . ARG A 1 164 ? 5.297 -9.374 30.322 1.00 95.75 164 ARG A N 1
ATOM 1287 C CA . ARG A 1 164 ? 4.980 -8.321 31.290 1.00 95.75 164 ARG A CA 1
ATOM 1288 C C . ARG A 1 164 ? 4.651 -7.035 30.566 1.00 95.75 164 ARG A C 1
ATOM 1290 O O . ARG A 1 164 ? 5.188 -6.773 29.495 1.00 95.75 164 ARG A O 1
ATOM 1297 N N . VAL A 1 165 ? 3.824 -6.212 31.197 1.00 96.69 165 VAL A N 1
ATOM 1298 C CA . VAL A 1 165 ? 3.488 -4.865 30.724 1.00 96.69 165 VAL A CA 1
ATOM 1299 C C . VAL A 1 165 ? 3.315 -3.935 31.918 1.00 96.69 165 VAL A C 1
ATOM 1301 O O . VAL A 1 165 ? 2.896 -4.393 32.975 1.00 96.69 165 VAL A O 1
ATOM 1304 N N . GLY A 1 166 ? 3.667 -2.656 31.801 1.00 94.88 166 GLY A N 1
ATOM 1305 C CA . GLY A 1 166 ? 3.438 -1.672 32.862 1.00 94.88 166 GLY A CA 1
ATOM 1306 C C . GLY A 1 166 ? 3.975 -0.288 32.531 1.00 94.88 166 GLY A C 1
ATOM 1307 O O . GLY A 1 166 ? 4.501 -0.062 31.447 1.00 94.88 166 GLY A O 1
ATOM 1308 N N . GLY A 1 167 ? 3.765 0.652 33.452 1.00 93.12 167 GLY A N 1
ATOM 1309 C CA . GLY A 1 167 ? 4.025 2.077 33.249 1.00 93.12 167 GLY A CA 1
ATOM 1310 C C . GLY A 1 167 ? 5.004 2.670 34.257 1.00 93.12 167 GLY A C 1
ATOM 1311 O O . GLY A 1 167 ? 4.801 3.803 34.685 1.00 93.12 167 GLY A O 1
ATOM 1312 N N . GLY A 1 168 ? 6.024 1.923 34.692 1.00 91.44 168 GLY A N 1
ATOM 1313 C CA . GLY A 1 168 ? 7.073 2.448 35.575 1.00 91.44 168 GLY A CA 1
ATOM 1314 C C . GLY A 1 168 ? 7.949 3.522 34.933 1.00 91.44 168 GLY A C 1
ATOM 1315 O O . GLY A 1 168 ? 7.638 4.022 33.862 1.00 91.44 168 GLY A O 1
ATOM 1316 N N . TYR A 1 169 ? 9.051 3.910 35.581 1.00 90.50 169 TYR A N 1
ATOM 1317 C CA . TYR A 1 169 ? 10.030 4.813 34.968 1.00 90.50 169 TYR A CA 1
ATOM 1318 C C . TYR A 1 169 ? 10.529 4.249 33.655 1.00 90.50 169 TYR A C 1
ATOM 1320 O O . TYR A 1 169 ? 10.549 3.038 33.439 1.00 90.50 169 TYR A O 1
ATOM 1328 N N . HIS A 1 170 ? 10.937 5.177 32.808 1.00 89.38 170 HIS A N 1
ATOM 1329 C CA . HIS A 1 170 ? 11.062 4.917 31.410 1.00 89.38 170 HIS A CA 1
ATOM 1330 C C . HIS A 1 170 ? 12.536 4.988 30.972 1.00 89.38 170 HIS A C 1
ATOM 1332 O O . HIS A 1 170 ? 13.074 6.092 30.844 1.00 89.38 170 HIS A O 1
ATOM 1338 N N . LEU A 1 171 ? 13.215 3.834 30.858 1.00 90.81 171 LEU A N 1
ATOM 1339 C CA . LEU A 1 171 ? 14.679 3.721 30.761 1.00 90.81 171 LEU A CA 1
ATOM 1340 C C . LEU A 1 171 ? 15.135 2.868 29.559 1.00 90.81 171 LEU A C 1
ATOM 1342 O O . LEU A 1 171 ? 14.594 1.793 29.311 1.00 90.81 171 LEU A O 1
ATOM 1346 N N . LYS A 1 172 ? 16.210 3.287 28.884 1.00 91.94 172 LYS A N 1
ATOM 1347 C CA . LYS A 1 172 ? 16.870 2.532 27.807 1.00 91.94 172 LYS A CA 1
ATOM 1348 C C . LYS A 1 172 ? 18.316 2.224 28.177 1.00 91.94 172 LYS A C 1
ATOM 1350 O O . LYS A 1 172 ? 19.030 3.114 28.628 1.00 91.94 172 LYS A O 1
ATOM 1355 N N . GLU A 1 173 ? 18.755 0.975 28.023 1.00 91.75 173 GLU A N 1
ATOM 1356 C CA . GLU A 1 173 ? 20.148 0.618 28.329 1.00 91.75 173 GLU A CA 1
ATOM 1357 C C . GLU A 1 173 ? 21.129 1.454 27.489 1.00 91.75 173 GLU A C 1
ATOM 1359 O O . GLU A 1 173 ? 20.903 1.698 26.303 1.00 91.75 173 GLU A O 1
ATOM 1364 N N . ASN A 1 174 ? 22.241 1.870 28.099 1.00 89.44 174 ASN A N 1
ATOM 1365 C CA . ASN A 1 174 ? 23.299 2.624 27.429 1.00 89.44 174 ASN A CA 1
ATOM 1366 C C . ASN A 1 174 ? 24.633 1.892 27.586 1.00 89.44 174 ASN A C 1
ATOM 1368 O O . ASN A 1 174 ? 25.269 1.916 28.642 1.00 89.44 174 ASN A O 1
ATOM 1372 N N . ILE A 1 175 ? 25.072 1.249 26.504 1.00 90.12 175 ILE A N 1
ATOM 1373 C CA . ILE A 1 175 ? 26.301 0.447 26.494 1.00 90.12 175 ILE A CA 1
ATOM 1374 C C . ILE A 1 175 ? 27.582 1.284 26.610 1.00 90.12 175 ILE A C 1
ATOM 1376 O O . ILE A 1 175 ? 28.633 0.739 26.934 1.00 90.12 175 ILE A O 1
ATOM 1380 N N . VAL A 1 176 ? 27.511 2.596 26.357 1.00 88.25 176 VAL A N 1
ATOM 1381 C CA . VAL A 1 176 ? 28.664 3.506 26.415 1.00 88.25 176 VAL A CA 1
ATOM 1382 C C . VAL A 1 176 ? 28.924 3.953 27.849 1.00 88.25 176 VAL A C 1
ATOM 1384 O O . VAL A 1 176 ? 30.066 3.943 28.303 1.00 88.25 176 VAL A O 1
ATOM 1387 N N . THR A 1 177 ? 27.876 4.355 28.568 1.00 86.44 177 THR A N 1
ATOM 1388 C CA . THR A 1 177 ? 27.993 4.872 29.941 1.00 86.44 177 THR A CA 1
ATOM 1389 C C . THR A 1 177 ? 27.884 3.772 30.997 1.00 86.44 177 THR A C 1
ATOM 1391 O O . THR A 1 177 ? 28.324 3.970 32.128 1.00 86.44 177 THR A O 1
ATOM 1394 N N . GLY A 1 178 ? 27.288 2.623 30.655 1.00 84.19 178 GLY A N 1
ATOM 1395 C CA . GLY A 1 178 ? 26.963 1.560 31.609 1.00 84.19 178 GLY A CA 1
ATOM 1396 C C . GLY A 1 178 ? 25.743 1.867 32.490 1.00 84.19 178 GLY A C 1
ATOM 1397 O O . GLY A 1 178 ? 25.401 1.059 33.355 1.00 84.19 178 GLY A O 1
ATOM 1398 N N . VAL A 1 179 ? 25.093 3.020 32.295 1.00 84.31 179 VAL A N 1
ATOM 1399 C CA . VAL A 1 179 ? 23.954 3.508 33.086 1.00 84.31 179 VAL A CA 1
ATOM 1400 C C . VAL A 1 179 ? 22.777 3.765 32.145 1.00 84.31 179 VAL A C 1
ATOM 1402 O O . VAL A 1 179 ? 22.959 4.527 31.203 1.00 84.31 179 VAL A O 1
ATOM 1405 N N . PRO A 1 180 ? 21.579 3.196 32.384 1.00 87.94 180 PRO A N 1
ATOM 1406 C CA . PRO A 1 180 ? 20.427 3.428 31.519 1.00 87.94 180 PRO A CA 1
ATOM 1407 C C . PRO A 1 180 ? 20.087 4.913 31.375 1.00 87.94 180 PRO A C 1
ATOM 1409 O O . PRO A 1 180 ? 20.038 5.642 32.370 1.00 87.94 180 PRO A O 1
ATOM 1412 N N . ASP A 1 181 ? 19.772 5.329 30.155 1.00 89.81 181 ASP A N 1
ATOM 1413 C CA . ASP A 1 181 ? 19.257 6.658 29.866 1.00 89.81 181 ASP A CA 1
ATOM 1414 C C . ASP A 1 181 ? 17.777 6.722 30.238 1.00 89.81 181 ASP A C 1
ATOM 1416 O O . ASP A 1 181 ? 16.973 5.897 29.799 1.00 89.81 181 ASP A O 1
ATOM 1420 N N . GLN A 1 182 ? 17.396 7.718 31.038 1.00 90.06 182 GLN A N 1
ATOM 1421 C CA . GLN A 1 182 ? 15.986 7.996 31.279 1.00 90.06 182 GLN A CA 1
ATOM 1422 C C . GLN A 1 182 ? 15.408 8.769 30.103 1.00 90.06 182 GLN A C 1
ATOM 1424 O O . GLN A 1 182 ? 15.756 9.926 29.876 1.00 90.06 182 GLN A O 1
ATOM 1429 N N . ILE A 1 183 ? 14.472 8.141 29.404 1.00 89.19 183 ILE A N 1
ATOM 1430 C CA . ILE A 1 183 ? 13.805 8.715 28.237 1.00 89.19 183 ILE A CA 1
ATOM 1431 C C . ILE A 1 183 ? 12.440 9.312 28.585 1.00 89.19 183 ILE A C 1
ATOM 1433 O O . ILE A 1 183 ? 11.946 10.171 27.858 1.00 89.19 183 ILE A O 1
ATOM 1437 N N . SER A 1 184 ? 11.839 8.945 29.726 1.00 87.38 184 SER A N 1
ATOM 1438 C CA . SER A 1 184 ? 10.612 9.589 30.215 1.00 87.38 184 SER A CA 1
ATOM 1439 C C . SER A 1 184 ? 10.337 9.314 31.710 1.00 87.38 184 SER A C 1
ATOM 1441 O O . SER A 1 184 ? 11.147 8.709 32.416 1.00 87.38 184 SER A O 1
ATOM 1443 N N . TYR A 1 185 ? 9.202 9.790 32.222 1.00 89.56 185 TYR A N 1
ATOM 1444 C CA . TYR A 1 185 ? 8.773 9.632 33.616 1.00 89.56 185 TYR A CA 1
ATOM 1445 C C . TYR A 1 185 ? 7.675 8.570 33.747 1.00 89.56 185 TYR A C 1
ATOM 1447 O O . TYR A 1 185 ? 6.989 8.298 32.777 1.00 89.56 185 TYR A O 1
ATOM 1455 N N . PHE A 1 186 ? 7.466 7.992 34.928 1.00 88.25 186 PHE A N 1
ATOM 1456 C CA . PHE A 1 186 ? 6.458 6.941 35.114 1.00 88.25 186 PHE A CA 1
ATOM 1457 C C . PHE A 1 186 ? 5.003 7.415 34.880 1.00 88.25 186 PHE A C 1
ATOM 1459 O O . PHE A 1 186 ? 4.674 8.590 35.053 1.00 88.25 186 PHE A O 1
ATOM 1466 N N . TYR A 1 187 ? 4.121 6.472 34.533 1.00 89.44 187 TYR A N 1
ATOM 1467 C CA . TYR A 1 187 ? 2.680 6.613 34.254 1.00 89.44 187 TYR A CA 1
ATOM 1468 C C . TYR A 1 187 ? 2.311 7.471 33.037 1.00 89.44 187 TYR A C 1
ATOM 1470 O O . TYR A 1 187 ? 1.156 7.891 32.910 1.00 89.44 187 TYR A O 1
ATOM 1478 N N . ILE A 1 188 ? 3.258 7.716 32.128 1.00 90.12 188 ILE A N 1
ATOM 1479 C CA . ILE A 1 188 ? 2.990 8.446 30.885 1.00 90.12 188 ILE A CA 1
ATOM 1480 C C . ILE A 1 188 ? 2.406 7.506 29.822 1.00 90.12 188 ILE A C 1
ATOM 1482 O O . ILE A 1 188 ? 1.440 7.887 29.161 1.00 90.12 188 ILE A O 1
ATOM 1486 N N . TYR A 1 189 ? 2.910 6.280 29.695 1.00 89.88 189 TYR A N 1
ATOM 1487 C CA . TYR A 1 189 ? 2.357 5.203 28.855 1.00 89.88 189 TYR A CA 1
ATOM 1488 C C . TYR A 1 189 ? 2.867 3.841 29.357 1.00 89.88 189 TYR A C 1
ATOM 1490 O O . TYR A 1 189 ? 3.565 3.768 30.372 1.00 89.88 189 TYR A O 1
ATOM 1498 N N . LYS A 1 190 ? 2.515 2.759 28.655 1.00 93.69 190 LYS A N 1
ATOM 1499 C CA . LYS A 1 190 ? 2.970 1.402 28.970 1.00 93.69 190 LYS A CA 1
ATOM 1500 C C . LYS A 1 190 ? 4.069 0.948 28.018 1.00 93.69 190 LYS A C 1
ATOM 1502 O O . LYS A 1 190 ? 4.018 1.267 26.837 1.00 93.69 190 LYS A O 1
ATOM 1507 N N . THR A 1 191 ? 4.982 0.125 28.509 1.00 94.12 191 THR A N 1
ATOM 1508 C CA . THR A 1 191 ? 5.765 -0.799 27.675 1.00 94.12 191 THR A CA 1
ATOM 1509 C C . THR A 1 191 ? 5.701 -2.197 28.245 1.00 94.12 191 THR A C 1
ATOM 1511 O O . THR A 1 191 ? 5.317 -2.421 29.399 1.00 94.12 191 THR A O 1
ATOM 1514 N N . GLY A 1 192 ? 6.072 -3.155 27.413 1.00 94.50 192 GLY A N 1
ATOM 1515 C CA . GLY A 1 192 ? 6.066 -4.547 27.772 1.00 94.50 192 GLY A CA 1
ATOM 1516 C C . GLY A 1 192 ? 7.132 -5.304 27.022 1.00 94.50 192 GLY A C 1
ATOM 1517 O O . GLY A 1 192 ? 7.777 -4.784 26.116 1.00 94.50 192 GLY A O 1
ATOM 1518 N N . GLY A 1 193 ? 7.320 -6.541 27.443 1.00 95.25 193 GLY A N 1
ATOM 1519 C CA . GLY A 1 193 ? 8.258 -7.435 26.804 1.00 95.25 193 GLY A CA 1
ATOM 1520 C C . GLY A 1 193 ? 7.939 -8.889 27.090 1.00 95.25 193 GLY A C 1
ATOM 1521 O O . GLY A 1 193 ? 7.169 -9.215 28.001 1.00 95.25 193 GLY A O 1
ATOM 1522 N N . MET A 1 194 ? 8.567 -9.742 26.293 1.00 95.44 194 MET A N 1
ATOM 1523 C CA . MET A 1 194 ? 8.507 -11.194 26.366 1.00 95.44 194 MET A CA 1
ATOM 1524 C C . MET A 1 194 ? 9.756 -11.746 27.053 1.00 95.44 194 MET A C 1
ATOM 1526 O O . MET A 1 194 ? 10.827 -11.139 27.024 1.00 95.44 194 MET A O 1
ATOM 1530 N N . PHE A 1 195 ? 9.621 -12.925 27.647 1.00 95.56 195 PHE A N 1
ATOM 1531 C CA . PHE A 1 195 ? 10.697 -13.665 28.289 1.00 95.56 195 PHE A CA 1
ATOM 1532 C C . PHE A 1 195 ? 10.556 -15.152 27.981 1.00 95.56 195 PHE A C 1
ATOM 1534 O O . PHE A 1 195 ? 9.455 -15.711 28.011 1.00 95.56 195 PHE A O 1
ATOM 1541 N N . LYS A 1 196 ? 11.697 -15.797 27.738 1.00 94.44 196 LYS A N 1
ATOM 1542 C CA . LYS A 1 196 ? 11.789 -17.253 27.641 1.00 94.44 196 LYS A CA 1
ATOM 1543 C C . LYS A 1 196 ? 11.720 -17.897 29.035 1.00 94.44 196 LYS A C 1
ATOM 1545 O O . LYS A 1 196 ? 12.063 -17.233 30.020 1.00 94.44 196 LYS A O 1
ATOM 1550 N N . PRO A 1 197 ? 11.342 -19.182 29.151 1.00 93.44 197 PRO A N 1
ATOM 1551 C CA . PRO A 1 197 ? 11.329 -19.895 30.430 1.00 93.44 197 PRO A CA 1
ATOM 1552 C C . PRO A 1 197 ? 12.663 -19.872 31.175 1.00 93.44 197 PRO A C 1
ATOM 1554 O O . PRO A 1 197 ? 12.684 -19.783 32.398 1.00 93.44 197 PRO A O 1
ATOM 1557 N N . GLU A 1 198 ? 13.788 -19.880 30.463 1.00 93.38 198 GLU A N 1
ATOM 1558 C CA . GLU A 1 198 ? 15.128 -19.856 31.052 1.00 93.38 198 GLU A CA 1
ATOM 1559 C C . GLU A 1 198 ? 15.461 -18.520 31.734 1.00 93.38 198 GLU A C 1
ATOM 1561 O O . GLU A 1 198 ? 16.371 -18.460 32.564 1.00 93.38 198 GLU A O 1
ATOM 1566 N N . ALA A 1 199 ? 14.721 -17.456 31.410 1.00 93.00 199 ALA A N 1
ATOM 1567 C CA . ALA A 1 199 ? 14.808 -16.152 32.060 1.00 93.00 199 ALA A CA 1
ATOM 1568 C C . ALA A 1 199 ? 13.871 -16.005 33.270 1.00 93.00 199 ALA A C 1
ATOM 1570 O O . ALA A 1 199 ? 13.961 -15.013 34.001 1.00 93.00 199 ALA A O 1
ATOM 1571 N N . ALA A 1 200 ? 13.008 -16.995 33.510 1.00 92.50 200 ALA A N 1
ATOM 1572 C CA . ALA A 1 200 ? 12.110 -17.084 34.652 1.00 92.50 200 ALA A CA 1
ATOM 1573 C C . ALA A 1 200 ? 12.681 -18.046 35.711 1.00 92.50 200 ALA A C 1
ATOM 1575 O O . ALA A 1 200 ? 12.781 -19.255 35.509 1.00 92.50 200 ALA A O 1
ATOM 1576 N N . SER A 1 201 ? 13.042 -17.523 36.886 1.00 89.38 201 SER A N 1
ATOM 1577 C CA . SER A 1 201 ? 13.602 -18.324 37.987 1.00 89.38 201 SER A CA 1
ATOM 1578 C C . SER A 1 201 ? 12.748 -18.246 39.249 1.00 89.38 201 SER A C 1
ATOM 1580 O O . SER A 1 201 ? 12.090 -17.241 39.494 1.00 89.38 201 SER A O 1
ATOM 1582 N N . ILE A 1 202 ? 12.768 -19.302 40.069 1.00 88.06 202 ILE A N 1
ATOM 1583 C CA . ILE A 1 202 ? 12.098 -19.313 41.375 1.00 88.06 202 ILE A CA 1
ATOM 1584 C C . ILE A 1 202 ? 13.143 -19.101 42.468 1.00 88.06 202 ILE A C 1
ATOM 1586 O O . ILE A 1 202 ? 14.029 -19.940 42.650 1.00 88.06 202 ILE A O 1
ATOM 1590 N N . LYS A 1 203 ? 13.038 -18.000 43.215 1.00 83.56 203 LYS A N 1
ATOM 1591 C CA . LYS A 1 203 ? 13.926 -17.691 44.348 1.00 83.56 203 LYS A CA 1
ATOM 1592 C C . LYS A 1 203 ? 13.106 -17.293 45.562 1.00 83.56 203 LYS A C 1
ATOM 1594 O O . LYS A 1 203 ? 12.199 -16.475 45.468 1.00 83.56 203 LYS A O 1
ATOM 1599 N N . GLY A 1 204 ? 13.407 -17.898 46.712 1.00 76.81 204 GLY A N 1
ATOM 1600 C CA . GLY A 1 204 ? 12.600 -17.700 47.923 1.00 76.81 204 GLY A CA 1
ATOM 1601 C C . GLY A 1 204 ? 11.129 -18.096 47.731 1.00 76.81 204 GLY A C 1
ATOM 1602 O O . GLY A 1 204 ? 10.258 -17.529 48.378 1.00 76.81 204 GLY A O 1
ATOM 1603 N N . GLY A 1 205 ? 10.862 -19.022 46.802 1.00 74.50 205 GLY A N 1
ATOM 1604 C CA . GLY A 1 205 ? 9.521 -19.451 46.416 1.00 74.50 205 GLY A CA 1
ATOM 1605 C C . GLY A 1 205 ? 8.851 -18.599 45.333 1.00 74.50 205 GLY A C 1
ATOM 1606 O O . GLY A 1 205 ? 7.943 -19.090 44.687 1.00 74.50 205 GLY A O 1
ATOM 1607 N N . VAL A 1 206 ? 9.316 -17.385 45.031 1.00 81.50 206 VAL A N 1
ATOM 1608 C CA . VAL A 1 206 ? 8.608 -16.468 44.119 1.00 81.50 206 VAL A CA 1
ATOM 1609 C C . VAL A 1 206 ? 9.242 -16.426 42.725 1.00 81.50 206 VAL A C 1
ATOM 1611 O O . VAL A 1 206 ? 10.445 -16.652 42.578 1.00 81.50 206 VAL A O 1
ATOM 1614 N N . LEU A 1 207 ? 8.426 -16.143 41.702 1.00 89.38 207 LEU A N 1
ATOM 1615 C CA . LEU A 1 207 ? 8.858 -15.936 40.321 1.00 89.38 207 LEU A CA 1
ATOM 1616 C C . LEU A 1 207 ? 9.674 -14.645 40.182 1.00 89.38 207 LEU A C 1
ATOM 1618 O O . LEU A 1 207 ? 9.215 -13.559 40.527 1.00 89.38 207 LEU A O 1
ATOM 1622 N N . ASN A 1 208 ? 10.856 -14.751 39.595 1.00 90.38 208 ASN A N 1
ATOM 1623 C CA . ASN A 1 208 ? 11.686 -13.622 39.212 1.00 90.38 208 ASN A CA 1
ATOM 1624 C C . ASN A 1 208 ? 11.978 -13.686 37.718 1.00 90.38 208 ASN A C 1
ATOM 1626 O O . ASN A 1 208 ? 12.358 -14.740 37.203 1.00 90.38 208 ASN A O 1
ATOM 1630 N N . LEU A 1 209 ? 11.860 -12.543 37.048 1.00 92.44 209 LEU A N 1
ATOM 1631 C CA . LEU A 1 209 ? 12.253 -12.387 35.649 1.00 92.44 209 LEU A CA 1
ATOM 1632 C C . LEU A 1 209 ? 13.640 -11.756 35.587 1.00 92.44 209 LEU A C 1
ATOM 1634 O O . LEU A 1 209 ? 13.945 -10.864 36.381 1.00 92.44 209 LEU A O 1
ATOM 1638 N N . SER A 1 210 ? 14.469 -12.207 34.652 1.00 92.12 210 SER A N 1
ATOM 1639 C CA . SER A 1 210 ? 15.806 -11.657 34.422 1.00 92.12 210 SER A CA 1
ATOM 1640 C C . SER A 1 210 ? 16.006 -11.245 32.967 1.00 92.12 210 SER A C 1
ATOM 1642 O O . SER A 1 210 ? 15.443 -11.855 32.064 1.00 92.12 210 SER A O 1
ATOM 1644 N N . THR A 1 211 ? 16.826 -10.224 32.727 1.00 91.25 211 THR A N 1
ATOM 1645 C CA . THR A 1 211 ? 17.273 -9.849 31.374 1.00 91.25 211 THR A CA 1
ATOM 1646 C C . THR A 1 211 ? 18.724 -10.227 31.166 1.00 91.25 211 THR A C 1
ATOM 1648 O O . THR A 1 211 ? 19.548 -9.994 32.048 1.00 91.25 211 THR A O 1
ATOM 1651 N N . TYR A 1 212 ? 19.049 -10.719 29.977 1.00 91.94 212 TYR A N 1
ATOM 1652 C CA . TYR A 1 212 ? 20.407 -11.076 29.574 1.00 91.94 212 TYR A CA 1
ATOM 1653 C C . TYR A 1 212 ? 20.860 -10.220 28.397 1.00 91.94 212 TYR A C 1
ATOM 1655 O O . TYR A 1 212 ? 20.063 -9.479 27.814 1.00 91.94 212 TYR A O 1
ATOM 1663 N N . TRP A 1 213 ? 22.141 -10.327 28.054 1.00 91.81 213 TRP A N 1
ATOM 1664 C CA . TRP A 1 213 ? 22.656 -9.747 26.822 1.00 91.81 213 TRP A CA 1
ATOM 1665 C C . TRP A 1 213 ? 21.890 -10.280 25.596 1.00 91.81 213 TRP A C 1
ATOM 1667 O O . TRP A 1 213 ? 21.435 -11.426 25.625 1.00 91.81 213 TRP A O 1
ATOM 1677 N N . PRO A 1 214 ? 21.706 -9.474 24.532 1.00 90.25 214 PRO A N 1
ATOM 1678 C CA . PRO A 1 214 ? 20.942 -9.879 23.348 1.00 90.25 214 PRO A CA 1
ATOM 1679 C C . PRO A 1 214 ? 21.384 -11.188 22.683 1.00 90.25 214 PRO A C 1
ATOM 1681 O O . PRO A 1 214 ? 20.552 -11.904 22.138 1.00 90.25 214 PRO A O 1
ATOM 1684 N N . ASP A 1 215 ? 22.678 -11.496 22.723 1.00 89.62 215 ASP A N 1
ATOM 1685 C CA . ASP A 1 215 ? 23.299 -12.694 22.150 1.00 89.62 215 ASP A CA 1
ATOM 1686 C C . ASP A 1 215 ? 23.237 -13.923 23.073 1.00 89.62 215 ASP A C 1
ATOM 1688 O O . ASP A 1 215 ? 23.587 -15.032 22.663 1.00 89.62 215 ASP A O 1
ATOM 1692 N N . ASP A 1 216 ? 22.760 -13.761 24.309 1.00 93.25 216 ASP A N 1
ATOM 1693 C CA . ASP A 1 216 ? 22.559 -14.872 25.230 1.00 93.25 216 ASP A CA 1
ATOM 1694 C C . ASP A 1 216 ? 21.346 -15.720 24.796 1.00 93.25 216 ASP A C 1
ATOM 1696 O O . ASP A 1 216 ? 20.255 -15.179 24.586 1.00 93.25 216 ASP A O 1
ATOM 1700 N N . PRO A 1 217 ? 21.463 -17.061 24.727 1.00 91.06 217 PRO A N 1
ATOM 1701 C CA . PRO A 1 217 ? 20.366 -17.934 24.302 1.00 91.06 217 PRO A CA 1
ATOM 1702 C C . PRO A 1 217 ? 19.109 -17.830 25.180 1.00 91.06 217 PRO A C 1
ATOM 1704 O O . PRO A 1 217 ? 18.011 -18.145 24.712 1.00 91.06 217 PRO A O 1
ATOM 1707 N N . ARG A 1 218 ? 19.245 -17.368 26.429 1.00 93.25 218 ARG A N 1
ATOM 1708 C CA . ARG A 1 218 ? 18.138 -17.159 27.375 1.00 93.25 218 ARG A CA 1
ATOM 1709 C C . ARG A 1 218 ? 17.392 -15.846 27.133 1.00 93.25 218 ARG A C 1
ATOM 1711 O O . ARG A 1 218 ? 16.297 -15.667 27.661 1.00 93.25 218 ARG A O 1
ATOM 1718 N N . SER A 1 219 ? 17.967 -14.922 26.364 1.00 91.88 219 SER A N 1
ATOM 1719 C CA . SER A 1 219 ? 17.348 -13.636 26.053 1.00 91.88 219 SER A CA 1
ATOM 1720 C C . SER A 1 219 ? 16.204 -13.798 25.052 1.00 91.88 219 SER A C 1
ATOM 1722 O O . SER A 1 219 ? 16.260 -14.629 24.137 1.00 91.88 219 SER A O 1
ATOM 1724 N N . ALA A 1 220 ? 15.150 -13.007 25.234 1.00 92.12 220 ALA A N 1
ATOM 1725 C CA . ALA A 1 220 ? 14.081 -12.854 24.256 1.00 92.12 220 ALA A CA 1
ATOM 1726 C C . ALA A 1 220 ? 14.334 -11.579 23.430 1.00 92.12 220 ALA A C 1
ATOM 1728 O O . ALA A 1 220 ? 14.812 -10.591 23.999 1.00 92.12 220 ALA A O 1
ATOM 1729 N N . PRO A 1 221 ? 13.985 -11.547 22.127 1.00 93.00 221 PRO A N 1
ATOM 1730 C CA . PRO A 1 221 ? 14.252 -10.379 21.287 1.00 93.00 221 PRO A CA 1
ATOM 1731 C C . PRO A 1 221 ? 13.659 -9.081 21.855 1.00 93.00 221 PRO A C 1
ATOM 1733 O O . PRO A 1 221 ? 14.347 -8.068 21.938 1.00 93.00 221 PRO A O 1
ATOM 1736 N N . LEU A 1 222 ? 12.425 -9.129 22.359 1.00 94.94 222 LEU A N 1
ATOM 1737 C CA . LEU A 1 222 ? 11.745 -7.974 22.949 1.00 94.94 222 LEU A CA 1
ATOM 1738 C C . LEU A 1 222 ? 11.647 -8.092 24.478 1.00 94.94 222 LEU A C 1
ATOM 1740 O O . LEU A 1 222 ? 10.554 -8.153 25.034 1.00 94.94 222 LEU A O 1
ATOM 1744 N N . ALA A 1 223 ? 12.782 -8.180 25.175 1.00 92.38 223 ALA A N 1
ATOM 1745 C CA . ALA A 1 223 ? 12.807 -8.245 26.638 1.00 92.38 223 ALA A CA 1
ATOM 1746 C C . ALA A 1 223 ? 12.739 -6.844 27.279 1.00 92.38 223 ALA A C 1
ATOM 1748 O O . ALA A 1 223 ? 13.523 -5.960 26.934 1.00 92.38 223 ALA A O 1
ATOM 1749 N N . ALA A 1 224 ? 11.844 -6.663 28.256 1.00 92.25 224 ALA A N 1
ATOM 1750 C CA . ALA A 1 224 ? 11.695 -5.418 29.018 1.00 92.25 224 ALA A CA 1
ATOM 1751 C C . ALA A 1 224 ? 11.487 -5.720 30.506 1.00 92.25 224 ALA A C 1
ATOM 1753 O O . ALA A 1 224 ? 10.533 -6.410 30.873 1.00 92.25 224 ALA A O 1
ATOM 1754 N N . ILE A 1 225 ? 12.361 -5.211 31.377 1.00 91.19 225 ILE A N 1
ATOM 1755 C CA . ILE A 1 225 ? 12.361 -5.541 32.813 1.00 91.19 225 ILE A CA 1
ATOM 1756 C C . ILE A 1 225 ? 11.719 -4.439 33.656 1.00 91.19 225 ILE A C 1
ATOM 1758 O O . ILE A 1 225 ? 11.904 -3.256 33.382 1.00 91.19 225 ILE A O 1
ATOM 1762 N N . GLY A 1 226 ? 10.966 -4.815 34.693 1.00 89.94 226 GLY A N 1
ATOM 1763 C CA . GLY A 1 226 ? 10.295 -3.853 35.575 1.00 89.94 226 GLY A CA 1
ATOM 1764 C C . GLY A 1 226 ? 11.267 -2.993 36.394 1.00 89.94 226 GLY A C 1
ATOM 1765 O O . GLY A 1 226 ? 12.316 -3.468 36.844 1.00 89.94 226 GLY A O 1
ATOM 1766 N N . TYR A 1 227 ? 10.902 -1.728 36.612 1.00 88.56 227 TYR A N 1
ATOM 1767 C CA . TYR A 1 227 ? 11.656 -0.756 37.406 1.00 88.56 227 TYR A CA 1
ATOM 1768 C C . TYR A 1 227 ? 10.757 -0.015 38.415 1.00 88.56 227 TYR A C 1
ATOM 1770 O O . TYR A 1 227 ? 9.573 -0.301 38.560 1.00 88.56 227 TYR A O 1
ATOM 1778 N N . SER A 1 228 ? 11.309 0.952 39.156 1.00 87.62 228 SER A N 1
ATOM 1779 C CA . SER A 1 228 ? 10.524 1.835 40.029 1.00 87.62 228 SER A CA 1
ATOM 1780 C C . SER A 1 228 ? 9.298 2.390 39.291 1.00 87.62 228 SER A C 1
ATOM 1782 O O . SER A 1 228 ? 9.427 2.905 38.185 1.00 87.62 228 SER A O 1
ATOM 1784 N N . GLY A 1 229 ? 8.119 2.298 39.904 1.00 88.31 229 GLY A N 1
ATOM 1785 C CA . GLY A 1 229 ? 6.843 2.675 39.285 1.00 88.31 229 GLY A CA 1
ATOM 1786 C C . GLY A 1 229 ? 6.125 1.531 38.557 1.00 88.31 229 GLY A C 1
ATOM 1787 O O . GLY A 1 229 ? 4.927 1.638 38.344 1.00 88.31 229 GLY A O 1
ATOM 1788 N N . ASP A 1 230 ? 6.790 0.415 38.236 1.00 92.94 230 ASP A N 1
ATOM 1789 C CA . ASP A 1 230 ? 6.115 -0.789 37.718 1.00 92.94 230 ASP A CA 1
ATOM 1790 C C . ASP A 1 230 ? 5.447 -1.613 38.828 1.00 92.94 230 ASP A C 1
ATOM 1792 O O . ASP A 1 230 ? 4.850 -2.648 38.550 1.00 92.94 230 ASP A O 1
ATOM 1796 N N . SER A 1 231 ? 5.549 -1.203 40.092 1.00 93.19 231 SER A N 1
ATOM 1797 C CA . SER A 1 231 ? 4.913 -1.878 41.225 1.00 93.19 231 SER A CA 1
ATOM 1798 C C . SER A 1 231 ? 3.422 -2.128 40.992 1.00 93.19 231 SER A C 1
ATOM 1800 O O . SER A 1 231 ? 2.680 -1.206 40.668 1.00 93.19 231 SER A O 1
ATOM 1802 N N . GLY A 1 232 ? 2.980 -3.374 41.170 1.00 93.50 232 GLY A N 1
ATOM 1803 C CA . GLY A 1 232 ? 1.614 -3.825 40.888 1.00 93.50 232 GLY A CA 1
ATOM 1804 C C . GLY A 1 232 ? 1.357 -4.240 39.434 1.00 93.50 232 GLY A C 1
ATOM 1805 O O . GLY A 1 232 ? 0.316 -4.830 39.157 1.00 93.50 232 GLY A O 1
ATOM 1806 N N . SER A 1 233 ? 2.285 -3.980 38.508 1.00 96.06 233 SER A N 1
ATOM 1807 C CA . SER A 1 233 ? 2.129 -4.358 37.099 1.00 96.06 233 SER A CA 1
ATOM 1808 C C . SER A 1 233 ? 2.132 -5.879 36.889 1.00 96.06 233 SER A C 1
ATOM 1810 O O . SER A 1 233 ? 2.817 -6.592 37.625 1.00 96.06 233 SER A O 1
ATOM 1812 N N . PRO A 1 234 ? 1.373 -6.410 35.919 1.00 96.81 234 PRO A N 1
ATOM 1813 C CA . PRO A 1 234 ? 1.202 -7.851 35.767 1.00 96.81 234 PRO A CA 1
ATOM 1814 C C . PRO A 1 234 ? 2.397 -8.560 35.131 1.00 96.81 234 PRO A C 1
ATOM 1816 O O . PRO A 1 234 ? 3.084 -8.031 34.250 1.00 96.81 234 PRO A O 1
ATOM 1819 N N . VAL A 1 235 ? 2.550 -9.826 35.518 1.00 96.38 235 VAL A N 1
ATOM 1820 C CA . VAL A 1 235 ? 3.334 -10.838 34.812 1.00 96.38 235 VAL A CA 1
ATOM 1821 C C . VAL A 1 235 ? 2.408 -11.984 34.417 1.00 96.38 235 VAL A C 1
ATOM 1823 O O . VAL A 1 235 ? 1.793 -12.636 35.266 1.00 96.38 235 VAL A O 1
ATOM 1826 N N . PHE A 1 236 ? 2.332 -12.227 33.115 1.00 97.38 236 PHE A N 1
ATOM 1827 C CA . PHE A 1 236 ? 1.564 -13.302 32.507 1.00 97.38 236 PHE A CA 1
ATOM 1828 C C . PHE A 1 236 ? 2.477 -14.460 32.114 1.00 97.38 236 PHE A C 1
ATOM 1830 O O . PHE A 1 236 ? 3.644 -14.255 31.770 1.00 97.38 236 PHE A O 1
ATOM 1837 N N . ALA A 1 237 ? 1.923 -15.666 32.120 1.00 97.19 237 ALA A N 1
ATOM 1838 C CA . ALA A 1 237 ? 2.558 -16.860 31.592 1.00 97.19 237 ALA A CA 1
ATOM 1839 C C . ALA A 1 237 ? 1.654 -17.528 30.551 1.00 97.19 237 ALA A C 1
ATOM 1841 O O . ALA A 1 237 ? 0.432 -17.563 30.715 1.00 97.19 237 ALA A O 1
ATOM 1842 N N . TRP A 1 238 ? 2.250 -18.056 29.484 1.00 97.69 238 TRP A N 1
ATOM 1843 C CA . TRP A 1 238 ? 1.547 -18.879 28.511 1.00 97.69 238 TRP A CA 1
ATOM 1844 C C . TRP A 1 238 ? 1.410 -20.292 29.061 1.00 97.69 238 TRP A C 1
ATOM 1846 O O . TRP A 1 238 ? 2.391 -21.032 29.179 1.00 97.69 238 TRP A O 1
ATOM 1856 N N . ASP A 1 239 ? 0.179 -20.652 29.395 1.00 97.12 239 ASP A N 1
ATOM 1857 C CA . ASP A 1 239 ? -0.197 -21.997 29.778 1.00 97.12 239 ASP A CA 1
ATOM 1858 C C . ASP A 1 239 ? -0.278 -22.875 28.529 1.00 97.12 239 ASP A C 1
ATOM 1860 O O . ASP A 1 239 ? -1.204 -22.777 27.718 1.00 97.12 239 ASP A O 1
ATOM 1864 N N . ASN A 1 240 ? 0.707 -23.755 28.370 1.00 96.25 240 ASN A N 1
ATOM 1865 C CA . ASN A 1 240 ? 0.805 -24.594 27.189 1.00 96.25 240 ASN A CA 1
ATOM 1866 C C . ASN A 1 240 ? -0.180 -25.775 27.190 1.00 96.25 240 ASN A C 1
ATOM 1868 O O . ASN A 1 240 ? -0.333 -26.417 26.148 1.00 96.25 240 ASN A O 1
ATOM 1872 N N . THR A 1 241 ? -0.838 -26.061 28.316 1.00 95.62 241 THR A N 1
ATOM 1873 C CA . THR A 1 241 ? -1.883 -27.089 28.416 1.00 95.62 241 THR A CA 1
ATOM 1874 C C . THR A 1 241 ? -3.227 -26.509 27.998 1.00 95.62 241 THR A C 1
ATOM 1876 O O . THR A 1 241 ? -3.860 -27.042 27.090 1.00 95.62 241 THR A O 1
ATOM 1879 N N . ASP A 1 242 ? -3.616 -25.377 28.590 1.00 95.75 242 ASP A N 1
ATOM 1880 C CA . ASP A 1 242 ? -4.909 -24.731 28.317 1.00 95.75 242 ASP A CA 1
ATOM 1881 C C . ASP A 1 242 ? -4.878 -23.823 27.076 1.00 95.75 242 ASP A C 1
ATOM 1883 O O . ASP A 1 242 ? -5.916 -23.314 26.658 1.00 95.75 242 ASP A O 1
ATOM 1887 N N . LYS A 1 243 ? -3.691 -23.599 26.495 1.00 96.56 243 LYS A N 1
ATOM 1888 C CA . LYS A 1 243 ? -3.456 -22.734 25.326 1.00 96.56 243 LYS A CA 1
ATOM 1889 C C . LYS A 1 243 ? -3.988 -21.313 25.528 1.00 96.56 243 LYS A C 1
ATOM 1891 O O . LYS A 1 243 ? -4.674 -20.761 24.667 1.00 96.56 243 LYS A O 1
ATOM 1896 N N . ARG A 1 244 ? -3.659 -20.716 26.675 1.00 96.81 244 ARG A N 1
ATOM 1897 C CA . ARG A 1 244 ? -4.070 -19.352 27.036 1.00 96.81 244 ARG A CA 1
ATOM 1898 C C . ARG A 1 244 ? -3.027 -18.642 27.888 1.00 96.81 244 ARG A C 1
ATOM 1900 O O . ARG A 1 244 ? -2.236 -19.269 28.586 1.00 96.81 244 ARG A O 1
ATOM 1907 N N . TRP A 1 245 ? -3.079 -17.316 27.880 1.00 97.62 245 TRP A N 1
ATOM 1908 C CA . TRP A 1 245 ? -2.338 -16.499 28.835 1.00 97.62 245 TRP A CA 1
ATOM 1909 C C . TRP A 1 245 ? -3.053 -16.469 30.182 1.00 97.62 245 TRP A C 1
ATOM 1911 O O . TRP A 1 245 ? -4.265 -16.268 30.227 1.00 97.62 245 TRP A O 1
ATOM 1921 N N . VAL A 1 246 ? -2.297 -16.642 31.265 1.00 97.38 246 VAL A N 1
ATOM 1922 C CA . VAL A 1 246 ? -2.783 -16.549 32.647 1.00 97.38 246 VAL A CA 1
ATOM 1923 C C . VAL A 1 246 ? -1.918 -15.588 33.457 1.00 97.38 246 VAL A C 1
ATOM 1925 O O . VAL A 1 246 ? -0.698 -15.536 33.290 1.00 97.38 246 VAL A O 1
ATOM 1928 N N . LEU A 1 247 ? -2.538 -14.813 34.344 1.00 97.56 247 LEU A N 1
ATOM 1929 C CA . LEU A 1 247 ? -1.833 -13.973 35.308 1.00 97.56 247 LEU A CA 1
ATOM 1930 C C . LEU A 1 247 ? -1.230 -14.855 36.411 1.00 97.56 247 LEU A C 1
ATOM 1932 O O . LEU A 1 247 ? -1.953 -15.583 37.091 1.00 97.56 247 LEU A O 1
ATOM 1936 N N . VAL A 1 248 ? 0.086 -14.769 36.610 1.00 95.69 248 VAL A N 1
ATOM 1937 C CA . VAL A 1 248 ? 0.803 -15.600 37.600 1.00 95.69 248 VAL A CA 1
ATOM 1938 C C . VAL A 1 248 ? 1.395 -14.788 38.746 1.00 95.69 248 VAL A C 1
ATOM 1940 O O . VAL A 1 248 ? 1.573 -15.307 39.850 1.00 95.69 248 VAL A O 1
ATOM 1943 N N . ALA A 1 249 ? 1.688 -13.507 38.513 1.00 95.00 249 ALA A N 1
ATOM 1944 C CA . ALA A 1 249 ? 2.269 -12.633 39.521 1.00 95.00 249 ALA A CA 1
ATOM 1945 C C . ALA A 1 249 ? 2.063 -11.145 39.196 1.00 95.00 249 ALA A C 1
ATOM 1947 O O . ALA A 1 249 ? 1.712 -10.773 38.076 1.00 95.00 249 ALA A O 1
ATOM 1948 N N . ILE A 1 250 ? 2.346 -10.291 40.178 1.00 94.75 250 ILE A N 1
ATOM 1949 C CA . ILE A 1 250 ? 2.460 -8.834 40.039 1.00 94.75 250 ILE A CA 1
ATOM 1950 C C . ILE A 1 250 ? 3.880 -8.372 40.382 1.00 94.75 250 ILE A C 1
ATOM 1952 O O . ILE A 1 250 ? 4.564 -8.987 41.195 1.00 94.75 250 ILE A O 1
ATOM 1956 N N . HIS A 1 251 ? 4.358 -7.285 39.791 1.00 93.56 251 HIS A N 1
ATOM 1957 C CA . HIS A 1 251 ? 5.684 -6.747 40.074 1.00 93.56 251 HIS A CA 1
ATOM 1958 C C . HIS A 1 251 ? 5.743 -6.114 41.471 1.00 93.56 251 HIS A C 1
ATOM 1960 O O . HIS A 1 251 ? 4.854 -5.358 41.866 1.00 93.56 251 HIS A O 1
ATOM 1966 N N . ARG A 1 252 ? 6.822 -6.391 42.207 1.00 87.88 252 ARG A N 1
ATOM 1967 C CA . ARG A 1 252 ? 7.032 -5.925 43.586 1.00 87.88 252 ARG A CA 1
ATOM 1968 C C . ARG A 1 252 ? 8.259 -5.033 43.734 1.00 87.88 252 ARG A C 1
ATOM 1970 O O . ARG A 1 252 ? 8.240 -4.085 44.513 1.00 87.88 252 ARG A O 1
ATOM 1977 N N . GLY A 1 253 ? 9.348 -5.358 43.046 1.00 84.44 253 GLY A N 1
ATOM 1978 C CA . GLY A 1 253 ? 10.607 -4.639 43.199 1.00 84.44 253 GLY A CA 1
ATOM 1979 C C . GLY A 1 253 ? 11.712 -5.189 42.309 1.00 84.44 253 GLY A C 1
ATOM 1980 O O . GLY A 1 253 ? 11.461 -5.945 41.377 1.00 84.44 253 GLY A O 1
ATOM 1981 N N . ARG A 1 254 ? 12.961 -4.821 42.598 1.00 78.94 254 ARG A N 1
ATOM 1982 C CA . ARG A 1 254 ? 14.115 -5.150 41.746 1.00 78.94 254 ARG A CA 1
ATOM 1983 C C . ARG A 1 254 ? 15.389 -5.407 42.541 1.00 78.94 254 ARG A C 1
ATOM 1985 O O . ARG A 1 254 ? 15.516 -4.944 43.675 1.00 78.94 254 ARG A O 1
ATOM 1992 N N . ASN A 1 255 ? 16.361 -6.058 41.903 1.00 70.06 255 ASN A N 1
ATOM 1993 C CA . ASN A 1 255 ? 17.737 -6.165 42.387 1.00 70.06 255 ASN A CA 1
ATOM 1994 C C . ASN A 1 255 ? 18.755 -6.030 41.243 1.00 70.06 255 ASN A C 1
ATOM 1996 O O . ASN A 1 255 ? 18.486 -6.421 40.109 1.00 70.06 255 ASN A O 1
ATOM 2000 N N . ARG A 1 256 ? 19.951 -5.537 41.597 1.00 63.34 256 ARG A N 1
ATOM 2001 C CA . ARG A 1 256 ? 21.134 -5.270 40.751 1.00 63.34 256 ARG A CA 1
ATOM 2002 C C . ARG A 1 256 ? 21.077 -3.990 39.899 1.00 63.34 256 ARG A C 1
ATOM 2004 O O . ARG A 1 256 ? 20.047 -3.609 39.349 1.00 63.34 256 ARG A O 1
ATOM 2011 N N . PHE A 1 257 ? 22.239 -3.340 39.781 1.00 65.12 257 PHE A N 1
ATOM 2012 C CA . PHE A 1 257 ? 22.474 -2.110 39.007 1.00 65.12 257 PHE A CA 1
ATOM 2013 C C . PHE A 1 257 ? 23.408 -2.332 37.796 1.00 65.12 257 PHE A C 1
ATOM 2015 O O . PHE A 1 257 ? 24.007 -1.382 37.309 1.00 65.12 257 PHE A O 1
ATOM 2022 N N . ASN A 1 258 ? 23.530 -3.565 37.297 1.00 73.88 258 ASN A N 1
ATOM 2023 C CA . ASN A 1 258 ? 24.361 -3.893 36.129 1.00 73.88 258 ASN A CA 1
ATOM 2024 C C . ASN A 1 258 ? 23.647 -3.540 34.814 1.00 73.88 258 ASN A C 1
ATOM 2026 O O . ASN A 1 258 ? 22.430 -3.653 34.770 1.00 73.88 258 ASN A O 1
ATOM 2030 N N . LEU A 1 259 ? 24.392 -3.190 33.756 1.00 78.12 259 LEU A N 1
ATOM 2031 C CA . LEU A 1 259 ? 23.889 -2.884 32.400 1.00 78.12 259 LEU A CA 1
ATOM 2032 C C . LEU A 1 259 ? 23.030 -4.013 31.778 1.00 78.12 259 LEU A C 1
ATOM 2034 O O . LEU A 1 259 ? 22.115 -3.741 31.024 1.00 78.12 259 LEU A O 1
ATOM 2038 N N . TYR A 1 260 ? 23.298 -5.275 32.122 1.00 83.31 260 TYR A N 1
ATOM 2039 C CA . TYR A 1 260 ? 22.472 -6.460 31.833 1.00 83.31 260 TYR A CA 1
ATOM 2040 C C . TYR A 1 260 ? 22.559 -7.423 33.040 1.00 83.31 260 TYR A C 1
ATOM 2042 O O . TYR A 1 260 ? 23.202 -7.090 34.037 1.00 83.31 260 TYR A O 1
ATOM 2050 N N . ASP A 1 261 ? 21.889 -8.583 33.019 1.00 86.25 261 ASP A N 1
ATOM 2051 C CA . ASP A 1 261 ? 21.751 -9.502 34.172 1.00 86.25 261 ASP A CA 1
ATOM 2052 C C . ASP A 1 261 ? 20.971 -8.903 35.360 1.00 86.25 261 ASP A C 1
ATOM 2054 O O . ASP A 1 261 ? 21.262 -9.168 36.538 1.00 86.25 261 ASP A O 1
ATOM 2058 N N . ARG A 1 262 ? 19.980 -8.057 35.047 1.00 86.38 262 ARG A N 1
ATOM 2059 C CA . ARG A 1 262 ? 19.052 -7.469 36.022 1.00 86.38 262 ARG A CA 1
ATOM 2060 C C . ARG A 1 262 ? 17.965 -8.460 36.389 1.00 86.38 262 ARG A C 1
ATOM 2062 O O . ARG A 1 262 ? 17.559 -9.269 35.562 1.00 86.38 262 ARG A O 1
ATOM 2069 N N . GLU A 1 263 ? 17.463 -8.342 37.614 1.00 88.62 263 GLU A N 1
ATOM 2070 C CA . GLU A 1 263 ? 16.395 -9.193 38.127 1.00 88.62 263 GLU A CA 1
ATOM 2071 C C . GLU A 1 263 ? 15.231 -8.346 38.658 1.00 88.62 263 GLU A C 1
ATOM 2073 O O . GLU A 1 263 ? 15.412 -7.450 39.489 1.00 88.62 263 GLU A O 1
ATOM 2078 N N . SER A 1 264 ? 14.026 -8.659 38.182 1.00 88.44 264 SER A N 1
ATOM 2079 C CA . SER A 1 264 ? 12.754 -8.132 38.674 1.00 88.44 264 SER A CA 1
ATOM 2080 C C . SER A 1 264 ? 12.125 -9.134 39.634 1.00 88.44 264 SER A C 1
ATOM 2082 O O . SER A 1 264 ? 11.922 -10.298 39.283 1.00 88.44 264 SER A O 1
ATOM 2084 N N . TYR A 1 265 ? 11.746 -8.654 40.813 1.00 88.25 265 TYR A N 1
ATOM 2085 C CA . TYR A 1 265 ? 11.011 -9.408 41.816 1.00 88.25 265 TYR A CA 1
ATOM 2086 C C . TYR A 1 265 ? 9.514 -9.248 41.618 1.00 88.25 265 TYR A C 1
ATOM 2088 O O . TYR A 1 265 ? 9.003 -8.129 41.510 1.00 88.25 265 TYR A O 1
ATOM 2096 N N . THR A 1 266 ? 8.809 -10.372 41.619 1.00 90.81 266 THR A N 1
ATOM 2097 C CA . THR A 1 266 ? 7.349 -10.389 41.552 1.00 90.81 266 THR A CA 1
ATOM 2098 C C . THR A 1 266 ? 6.752 -10.815 42.894 1.00 90.81 266 THR A C 1
ATOM 2100 O O . THR A 1 266 ? 7.472 -11.047 43.868 1.00 90.81 266 THR A O 1
ATOM 2103 N N . TYR A 1 267 ? 5.430 -10.858 42.966 1.00 90.81 267 TYR A N 1
ATOM 2104 C CA . TYR A 1 267 ? 4.652 -11.405 44.060 1.00 90.81 267 TYR A CA 1
ATOM 2105 C C . TYR A 1 267 ? 3.520 -12.251 43.466 1.00 90.81 267 TYR A C 1
ATOM 2107 O O . TYR A 1 267 ? 2.839 -11.770 42.557 1.00 90.81 267 TYR A O 1
ATOM 2115 N N . PRO A 1 268 ? 3.332 -13.506 43.904 1.00 92.25 268 PRO A N 1
ATOM 2116 C CA . PRO A 1 268 ? 2.395 -14.416 43.258 1.00 92.25 268 PRO A CA 1
ATOM 2117 C C . PRO A 1 268 ? 0.939 -14.035 43.555 1.00 92.25 268 PRO A C 1
ATOM 2119 O O . PRO A 1 268 ? 0.652 -13.360 44.546 1.00 92.25 268 PRO A O 1
ATOM 2122 N N . ILE A 1 269 ? 0.012 -14.503 42.716 1.00 94.25 269 ILE A N 1
ATOM 2123 C CA . ILE A 1 269 ? -1.422 -14.293 42.948 1.00 94.25 269 ILE A CA 1
ATOM 2124 C C . ILE A 1 269 ? -1.903 -15.149 44.131 1.00 94.25 269 ILE A C 1
ATOM 2126 O O . ILE A 1 269 ? -1.737 -16.372 44.150 1.00 94.25 269 ILE A O 1
ATOM 2130 N N . MET A 1 270 ? -2.512 -14.486 45.118 1.00 92.81 270 MET A N 1
ATOM 2131 C CA . MET A 1 270 ? -3.043 -15.098 46.342 1.00 92.81 270 MET A CA 1
ATOM 2132 C C . MET A 1 270 ? -4.512 -15.502 46.156 1.00 92.81 270 MET A C 1
ATOM 2134 O O . MET A 1 270 ? -5.420 -14.841 46.658 1.00 92.81 270 MET A O 1
ATOM 2138 N N . ASP A 1 271 ? -4.735 -16.587 45.418 1.00 93.38 271 ASP A N 1
ATOM 2139 C CA . ASP A 1 271 ? -6.050 -17.155 45.079 1.00 93.38 271 ASP A CA 1
ATOM 2140 C C . ASP A 1 271 ? -7.013 -17.277 46.274 1.00 93.38 271 ASP A C 1
ATOM 2142 O O . ASP A 1 271 ? -8.129 -16.771 46.208 1.00 93.38 271 ASP A O 1
ATOM 2146 N N . LYS A 1 272 ? -6.567 -17.828 47.408 1.00 94.19 272 LYS A N 1
ATOM 2147 C CA . LYS A 1 272 ? -7.406 -17.968 48.614 1.00 94.19 272 LYS A CA 1
ATOM 2148 C C . LYS A 1 272 ? -7.927 -16.634 49.146 1.00 94.19 272 LYS A C 1
ATOM 2150 O O . LYS A 1 272 ? -9.055 -16.574 49.626 1.00 94.19 272 LYS A O 1
ATOM 2155 N N . TRP A 1 273 ? -7.113 -15.578 49.091 1.00 95.19 273 TRP A N 1
ATOM 2156 C CA . TRP A 1 273 ? -7.545 -14.242 49.510 1.00 95.19 273 TRP A CA 1
ATOM 2157 C C . TRP A 1 273 ? -8.524 -13.644 48.501 1.00 95.19 273 TRP A C 1
ATOM 2159 O O . TRP A 1 273 ? -9.543 -13.087 48.896 1.00 95.19 273 TRP A O 1
ATOM 2169 N N . VAL A 1 274 ? -8.265 -13.825 47.201 1.00 95.94 274 VAL A N 1
ATOM 2170 C CA . VAL A 1 274 ? -9.198 -13.420 46.140 1.00 95.94 274 VAL A CA 1
ATOM 2171 C C . VAL A 1 274 ? -10.567 -14.081 46.336 1.00 95.94 274 VAL A C 1
ATOM 2173 O O . VAL A 1 274 ? -11.584 -13.392 46.280 1.00 95.94 274 VAL A O 1
ATOM 2176 N N . ASP A 1 275 ? -10.610 -15.384 46.619 1.00 95.88 275 ASP A N 1
ATOM 2177 C CA . ASP A 1 275 ? -11.862 -16.119 46.836 1.00 95.88 275 ASP A CA 1
ATOM 2178 C C . ASP A 1 275 ? -12.589 -15.672 48.113 1.00 95.88 275 ASP A C 1
ATOM 2180 O O . ASP A 1 275 ? -13.813 -15.541 48.114 1.00 95.88 275 ASP A O 1
ATOM 2184 N N . GLN A 1 276 ? -11.851 -15.356 49.184 1.00 96.88 276 GLN A N 1
ATOM 2185 C CA . GLN A 1 276 ? -12.427 -14.777 50.404 1.00 96.88 276 GLN A CA 1
ATOM 2186 C C . GLN A 1 276 ? -13.058 -13.404 50.151 1.00 96.88 276 GLN A C 1
ATOM 2188 O O . GLN A 1 276 ? -14.179 -13.165 50.595 1.00 96.88 276 GLN A O 1
ATOM 2193 N N . VAL A 1 277 ? -12.378 -12.519 49.413 1.00 96.88 277 VAL A N 1
ATOM 2194 C CA . VAL A 1 277 ? -12.913 -11.198 49.044 1.00 96.88 277 VAL A CA 1
ATOM 2195 C C . VAL A 1 277 ? -14.165 -11.344 48.175 1.00 96.88 277 VAL A C 1
ATOM 2197 O O . VAL A 1 277 ? -15.172 -10.691 48.445 1.00 96.88 277 VAL A O 1
ATOM 2200 N N . LYS A 1 278 ? -14.151 -12.250 47.186 1.00 95.94 278 LYS A N 1
ATOM 2201 C CA . LYS A 1 278 ? -15.336 -12.559 46.365 1.00 95.94 278 LYS A CA 1
ATOM 2202 C C . LYS A 1 278 ? -16.519 -13.019 47.219 1.00 95.94 278 LYS A C 1
ATOM 2204 O O . LYS A 1 278 ? -17.630 -12.532 47.027 1.00 95.94 278 LYS A O 1
ATOM 2209 N N . ALA A 1 279 ? -16.286 -13.910 48.182 1.00 95.88 279 ALA A N 1
ATOM 2210 C CA . ALA A 1 279 ? -17.333 -14.394 49.078 1.00 95.88 279 ALA A CA 1
ATOM 2211 C C . ALA A 1 279 ? -17.883 -13.292 50.006 1.00 95.88 279 ALA A C 1
ATOM 2213 O O . ALA A 1 279 ? -19.077 -13.264 50.280 1.00 95.88 279 ALA A O 1
ATOM 2214 N N . GLN A 1 280 ? -17.043 -12.360 50.473 1.00 94.62 280 GLN A N 1
ATOM 2215 C CA . GLN A 1 280 ? -17.470 -11.257 51.348 1.00 94.62 280 GLN A CA 1
ATOM 2216 C C . GLN A 1 280 ? -18.399 -10.257 50.650 1.00 94.62 280 GLN A C 1
ATOM 2218 O O . GLN A 1 280 ? -19.285 -9.693 51.296 1.00 94.62 280 GLN A O 1
ATOM 2223 N N . MET A 1 281 ? -18.216 -10.057 49.345 1.00 94.94 281 MET A N 1
ATOM 2224 C CA . MET A 1 281 ? -18.992 -9.099 48.556 1.00 94.94 281 MET A CA 1
ATOM 2225 C C . MET A 1 281 ? -20.207 -9.706 47.841 1.00 94.94 281 MET A C 1
ATOM 2227 O O . MET A 1 281 ? -20.853 -8.992 47.083 1.00 94.94 281 MET A O 1
ATOM 2231 N N . THR A 1 282 ? -20.513 -10.988 48.052 1.00 96.06 282 THR A N 1
ATOM 2232 C CA . THR A 1 282 ? -21.600 -11.700 47.357 1.00 96.06 282 THR A CA 1
ATOM 2233 C C . THR A 1 282 ? -22.653 -12.164 48.365 1.00 96.06 282 THR A C 1
ATOM 2235 O O . THR A 1 282 ? -22.312 -12.645 49.449 1.00 96.06 282 THR A O 1
ATOM 2238 N N . ASP A 1 283 ? -23.929 -11.984 48.036 1.00 97.44 283 ASP A N 1
ATOM 2239 C CA . ASP A 1 283 ? -25.055 -12.584 48.755 1.00 97.44 283 ASP A CA 1
ATOM 2240 C C . ASP A 1 283 ? -25.395 -13.976 48.202 1.00 97.44 283 ASP A C 1
ATOM 2242 O O . ASP A 1 283 ? -24.993 -14.302 47.085 1.00 97.44 283 ASP A O 1
ATOM 2246 N N . PRO A 1 284 ? -26.108 -14.825 48.967 1.00 95.62 284 PRO A N 1
ATOM 2247 C CA . PRO A 1 284 ? -26.551 -16.126 48.473 1.00 95.62 284 PRO A CA 1
ATOM 2248 C C . PRO A 1 284 ? -27.348 -16.018 47.166 1.00 95.62 284 PRO A C 1
ATOM 2250 O O . PRO A 1 284 ? -28.114 -15.070 46.980 1.00 95.62 284 PRO A O 1
ATOM 2253 N N . ASP A 1 285 ? -27.201 -17.018 46.295 1.00 97.50 285 ASP A N 1
ATOM 2254 C CA . ASP A 1 285 ? -27.985 -17.123 45.064 1.00 97.50 285 ASP A CA 1
ATOM 2255 C C . ASP A 1 285 ? -29.497 -17.129 45.382 1.00 97.50 285 ASP A C 1
ATOM 2257 O O . ASP A 1 285 ? -29.963 -17.776 46.326 1.00 97.50 285 ASP A O 1
ATOM 2261 N N . VAL A 1 286 ? -30.274 -16.421 44.559 1.00 97.75 286 VAL A N 1
ATOM 2262 C CA . VAL A 1 286 ? -31.735 -16.519 44.519 1.00 97.75 286 VAL A CA 1
ATOM 2263 C C . VAL A 1 286 ? -32.087 -17.735 43.670 1.00 97.75 286 VAL A C 1
ATOM 2265 O O . VAL A 1 286 ? -31.972 -17.709 42.443 1.00 97.75 286 VAL A O 1
ATOM 2268 N N . GLU A 1 287 ? -32.486 -18.812 44.338 1.00 96.00 287 GLU A N 1
ATOM 2269 C CA . GLU A 1 287 ? -32.875 -20.086 43.727 1.00 96.00 287 GLU A CA 1
ATOM 2270 C C . GLU A 1 287 ? -34.409 -20.199 43.665 1.00 96.00 287 GLU A C 1
ATOM 2272 O O . GLU A 1 287 ? -35.029 -20.933 44.435 1.00 96.00 287 GLU A O 1
ATOM 2277 N N . ASP A 1 288 ? -35.043 -19.428 42.779 1.00 95.38 288 ASP A N 1
ATOM 2278 C CA . ASP A 1 288 ? -36.495 -19.470 42.566 1.00 95.38 288 ASP A CA 1
ATOM 2279 C C . ASP A 1 288 ? -36.992 -20.797 41.971 1.00 95.38 288 ASP A C 1
ATOM 2281 O O . ASP A 1 288 ? -36.279 -21.507 41.252 1.00 95.38 288 ASP A O 1
ATOM 2285 N N . VAL A 1 289 ? -38.261 -21.112 42.249 1.00 94.31 289 VAL A N 1
ATOM 2286 C CA . VAL A 1 289 ? -38.914 -22.364 41.848 1.00 94.31 289 VAL A CA 1
ATOM 2287 C C . VAL A 1 289 ? -40.039 -22.088 40.852 1.00 94.31 289 VAL A C 1
ATOM 2289 O O . VAL A 1 289 ? -40.919 -21.254 41.080 1.00 94.31 289 VAL A O 1
ATOM 2292 N N . ALA A 1 290 ? -40.056 -22.842 39.749 1.00 89.81 290 ALA A N 1
ATOM 2293 C CA . ALA A 1 290 ? -41.146 -22.787 38.780 1.00 89.81 290 ALA A CA 1
ATOM 2294 C C . ALA A 1 290 ? -42.473 -23.216 39.434 1.00 89.81 290 ALA A C 1
ATOM 2296 O O . ALA A 1 290 ? -42.622 -24.363 39.852 1.00 89.81 290 ALA A O 1
ATOM 2297 N N . GLY A 1 291 ? -43.449 -22.303 39.481 1.00 87.81 291 GLY A N 1
ATOM 2298 C CA . GLY A 1 291 ? -44.784 -22.545 40.045 1.00 87.81 291 GLY A CA 1
ATOM 2299 C C . GLY A 1 291 ? -45.087 -21.804 41.353 1.00 87.81 291 GLY A C 1
ATOM 2300 O O . GLY A 1 291 ? -46.263 -21.687 41.691 1.00 87.81 291 GLY A O 1
ATOM 2301 N N . ASP A 1 292 ? -44.082 -21.227 42.023 1.00 94.00 292 ASP A N 1
ATOM 2302 C CA . ASP A 1 292 ? -44.244 -20.482 43.290 1.00 94.00 292 ASP A CA 1
ATOM 2303 C C . ASP A 1 292 ? -44.649 -18.999 43.097 1.00 94.00 292 ASP A C 1
ATOM 2305 O O . ASP A 1 292 ? -44.684 -18.219 44.050 1.00 94.00 292 ASP A O 1
ATOM 2309 N N . GLY A 1 293 ? -45.014 -18.611 41.870 1.00 94.56 293 GLY A N 1
ATOM 2310 C CA . GLY A 1 293 ? -45.454 -17.258 41.513 1.00 94.56 293 GLY A CA 1
ATOM 2311 C C . GLY A 1 293 ? -44.309 -16.283 41.218 1.00 94.56 293 GLY A C 1
ATOM 2312 O O . GLY A 1 293 ? -43.172 -16.694 40.979 1.00 94.56 293 GLY A O 1
ATOM 2313 N N . ASP A 1 294 ? -44.633 -14.988 41.199 1.00 97.12 294 ASP A N 1
ATOM 2314 C CA . ASP A 1 294 ? -43.674 -13.906 40.945 1.00 97.12 294 ASP A CA 1
ATOM 2315 C C . ASP A 1 294 ? -42.707 -13.730 42.135 1.00 97.12 294 ASP A C 1
ATOM 2317 O O . ASP A 1 294 ? -43.072 -13.901 43.301 1.00 97.12 294 ASP A O 1
ATOM 2321 N N . ILE A 1 295 ? -41.461 -13.361 41.834 1.00 98.31 295 ILE A N 1
ATOM 2322 C CA . ILE A 1 295 ? -40.432 -13.005 42.813 1.00 98.31 295 ILE A CA 1
ATOM 2323 C C . ILE A 1 295 ? -40.621 -11.530 43.168 1.00 98.31 295 ILE A C 1
ATOM 2325 O O . ILE A 1 295 ? -40.514 -10.664 42.303 1.00 98.31 295 ILE A O 1
ATOM 2329 N N . HIS A 1 296 ? -40.867 -11.220 44.434 1.00 97.69 296 HIS A N 1
ATOM 2330 C CA . HIS A 1 296 ? -41.043 -9.856 44.919 1.00 97.69 296 HIS A CA 1
ATOM 2331 C C . HIS A 1 296 ? -39.762 -9.343 45.573 1.00 97.69 296 HIS A C 1
ATOM 2333 O O . HIS A 1 296 ? -39.285 -9.890 46.570 1.00 97.69 296 HIS A O 1
ATOM 2339 N N . TRP A 1 297 ? -39.206 -8.266 45.022 1.00 97.25 297 TRP A N 1
ATOM 2340 C CA . TRP A 1 297 ? -38.015 -7.615 45.554 1.00 97.25 297 TRP A CA 1
ATOM 2341 C C . TRP A 1 297 ? -38.401 -6.432 46.441 1.00 97.25 297 TRP A C 1
ATOM 2343 O O . TRP A 1 297 ? -38.785 -5.359 45.967 1.00 97.25 297 TRP A O 1
ATOM 2353 N N . GLN A 1 298 ? -38.269 -6.631 47.751 1.00 93.00 298 GLN A N 1
ATOM 2354 C CA . GLN A 1 298 ? -38.597 -5.656 48.788 1.00 93.00 298 GLN A CA 1
ATOM 2355 C C . GLN A 1 298 ? -37.326 -5.079 49.420 1.00 93.00 298 GLN A C 1
ATOM 2357 O O . GLN A 1 298 ? -36.248 -5.662 49.331 1.00 93.00 298 GLN A O 1
ATOM 2362 N N . LEU A 1 299 ? -37.446 -3.950 50.127 1.00 87.12 299 LEU A N 1
ATOM 2363 C CA . LEU A 1 299 ? -36.299 -3.306 50.786 1.00 87.12 299 LEU A CA 1
ATOM 2364 C C . LEU A 1 299 ? -35.588 -4.215 51.804 1.00 87.12 299 LEU A C 1
ATOM 2366 O O . LEU A 1 299 ? -34.385 -4.087 51.987 1.00 87.12 299 LEU A O 1
ATOM 2370 N N . GLY A 1 300 ? -36.322 -5.119 52.465 1.00 87.88 300 GLY A N 1
ATOM 2371 C CA . GLY A 1 300 ? -35.771 -6.001 53.501 1.00 87.88 300 GLY A CA 1
ATOM 2372 C C . GLY A 1 300 ? -35.390 -7.412 53.040 1.00 87.88 300 GLY A C 1
ATOM 2373 O O . GLY A 1 300 ? -34.600 -8.061 53.718 1.00 87.88 300 GLY A O 1
ATOM 2374 N N . ALA A 1 301 ? -35.958 -7.906 51.935 1.00 95.19 301 ALA A N 1
ATOM 2375 C CA . ALA A 1 301 ? -35.741 -9.266 51.437 1.00 95.19 301 ALA A CA 1
ATOM 2376 C C . ALA A 1 301 ? -36.199 -9.409 49.976 1.00 95.19 301 ALA A C 1
ATOM 2378 O O . ALA A 1 301 ? -37.012 -8.621 49.490 1.00 95.19 301 ALA A O 1
ATOM 2379 N N . ILE A 1 302 ? -35.715 -10.449 49.303 1.00 97.62 302 ILE A N 1
ATOM 2380 C CA . ILE A 1 302 ? -36.295 -10.963 48.057 1.00 97.62 302 ILE A CA 1
ATOM 2381 C C . ILE A 1 302 ? -37.144 -12.174 48.438 1.00 97.62 302 ILE A C 1
ATOM 2383 O O . ILE A 1 302 ? -36.652 -13.046 49.148 1.00 97.62 302 ILE A O 1
ATOM 2387 N N . VAL A 1 303 ? -38.407 -12.233 48.016 1.00 97.44 303 VAL A N 1
ATOM 2388 C CA . VAL A 1 303 ? -39.343 -13.290 48.438 1.00 97.44 303 VAL A CA 1
ATOM 2389 C C . VAL A 1 303 ? -40.070 -13.920 47.254 1.00 97.44 303 VAL A C 1
ATOM 2391 O O . VAL A 1 303 ? -40.395 -13.238 46.287 1.00 97.44 303 VAL A O 1
ATOM 2394 N N . GLN A 1 304 ? -40.358 -15.216 47.338 1.00 97.38 304 GLN A N 1
ATOM 2395 C CA . GLN A 1 304 ? -41.205 -15.939 46.383 1.00 97.38 304 GLN A CA 1
ATOM 2396 C C . GLN A 1 304 ? -41.927 -17.065 47.128 1.00 97.38 304 GLN A C 1
ATOM 2398 O O . GLN A 1 304 ? -41.280 -17.933 47.714 1.00 97.38 304 GLN A O 1
ATOM 2403 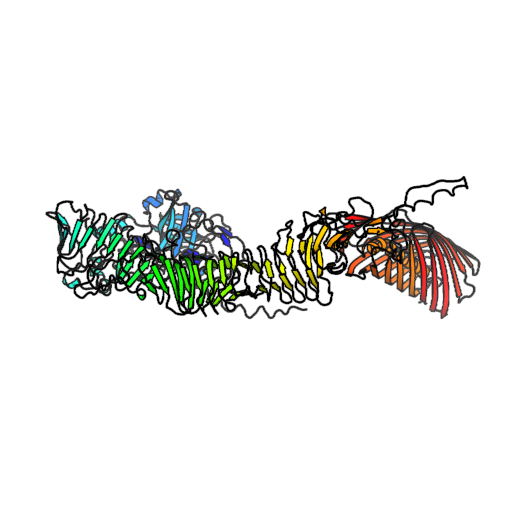N N . GLY A 1 305 ? -43.261 -17.059 47.145 1.00 93.19 305 GLY A N 1
ATOM 2404 C CA . GLY A 1 305 ? -44.027 -18.013 47.953 1.00 93.19 305 GLY A CA 1
ATOM 2405 C C . GLY A 1 305 ? -43.600 -17.985 49.430 1.00 93.19 305 GLY A C 1
ATOM 2406 O O . GLY A 1 305 ? -43.745 -16.965 50.101 1.00 93.19 305 GLY A O 1
ATOM 2407 N N . ASN A 1 306 ? -43.058 -19.104 49.926 1.00 92.19 306 ASN A N 1
ATOM 2408 C CA . ASN A 1 306 ? -42.512 -19.223 51.289 1.00 92.19 306 ASN A CA 1
ATOM 2409 C C . ASN A 1 306 ? -40.984 -19.027 51.367 1.00 92.19 306 ASN A C 1
ATOM 2411 O O . ASN A 1 306 ? -40.423 -19.060 52.464 1.00 92.19 306 ASN A O 1
ATOM 2415 N N . ASN A 1 307 ? -40.310 -18.857 50.228 1.00 95.06 307 ASN A N 1
ATOM 2416 C CA . ASN A 1 307 ? -38.869 -18.655 50.158 1.00 95.06 307 ASN A CA 1
ATOM 2417 C C . ASN A 1 307 ? -38.530 -17.175 50.377 1.00 95.06 307 ASN A C 1
ATOM 2419 O O . ASN A 1 307 ? -39.258 -16.280 49.942 1.00 95.06 307 ASN A O 1
ATOM 2423 N N . SER A 1 308 ? -37.418 -16.921 51.064 1.00 96.19 308 SER A N 1
ATOM 2424 C CA . SER A 1 308 ? -36.914 -15.579 51.344 1.00 96.19 308 SER A CA 1
ATOM 2425 C C . SER A 1 308 ? -35.392 -15.585 51.312 1.00 96.19 308 SER A C 1
ATOM 2427 O O . SER A 1 308 ? -34.760 -16.418 51.966 1.00 96.19 308 SER A O 1
ATOM 2429 N N . TRP A 1 309 ? -34.816 -14.650 50.563 1.00 97.19 309 TRP A N 1
ATOM 2430 C CA . TRP A 1 309 ? -33.380 -14.475 50.400 1.00 97.19 309 TRP A CA 1
ATOM 2431 C C . TRP A 1 309 ? -32.965 -13.087 50.877 1.00 97.19 309 TRP A C 1
ATOM 2433 O O . TRP A 1 309 ? -33.618 -12.073 50.601 1.00 97.19 309 TRP A O 1
ATOM 2443 N N . GLN A 1 310 ? -31.859 -13.050 51.615 1.00 95.31 310 GLN A N 1
ATOM 2444 C CA . GLN A 1 310 ? -31.250 -11.805 52.056 1.00 95.31 310 GLN A CA 1
ATOM 2445 C C . GLN A 1 310 ? -30.519 -11.145 50.890 1.00 95.31 310 GLN A C 1
ATOM 2447 O O . GLN A 1 310 ? -29.867 -11.817 50.096 1.00 95.31 310 GLN A O 1
ATOM 2452 N N . TRP A 1 311 ? -30.589 -9.820 50.841 1.00 96.12 311 TRP A N 1
ATOM 2453 C CA . TRP A 1 311 ? -29.791 -9.010 49.936 1.00 96.12 311 TRP A CA 1
ATOM 2454 C C . TRP A 1 311 ? -29.285 -7.761 50.668 1.00 96.12 311 TRP A C 1
ATOM 2456 O O . TRP A 1 311 ? -29.920 -7.292 51.617 1.00 96.12 311 TRP A O 1
ATOM 2466 N N . HIS A 1 312 ? -28.149 -7.219 50.235 1.00 96.19 312 HIS A N 1
ATOM 2467 C CA . HIS A 1 312 ? -27.553 -6.007 50.794 1.00 96.19 312 HIS A CA 1
ATOM 2468 C C . HIS A 1 312 ? -27.453 -4.912 49.730 1.00 96.19 312 HIS A C 1
ATOM 2470 O O . HIS A 1 312 ? -26.490 -4.843 48.963 1.00 96.19 312 HIS A O 1
ATOM 2476 N N . GLY A 1 313 ? -28.452 -4.032 49.705 1.00 94.19 313 GLY A N 1
ATOM 2477 C CA . GLY A 1 313 ? -28.423 -2.776 48.959 1.00 94.19 313 GLY A CA 1
ATOM 2478 C C . GLY A 1 313 ? -28.431 -1.555 49.867 1.00 94.19 313 GLY A C 1
ATOM 2479 O O . GLY A 1 313 ? -28.157 -1.629 51.064 1.00 94.19 313 GLY A O 1
ATOM 2480 N N . LEU A 1 314 ? -28.755 -0.409 49.279 1.00 94.88 314 LEU A N 1
ATOM 2481 C CA . LEU A 1 314 ? -28.880 0.851 49.997 1.00 94.88 314 LEU A CA 1
ATOM 2482 C C . LEU A 1 314 ? -30.297 1.057 50.540 1.00 94.88 314 LEU A C 1
ATOM 2484 O O . LEU A 1 314 ? -31.266 0.570 49.951 1.00 94.88 314 LEU A O 1
ATOM 2488 N N . PRO A 1 315 ? -30.433 1.827 51.631 1.00 91.94 315 PRO A N 1
ATOM 2489 C CA . PRO A 1 315 ? -31.729 2.094 52.235 1.00 91.94 315 PRO A CA 1
ATOM 2490 C C . PRO A 1 315 ? -32.600 3.014 51.361 1.00 91.94 315 PRO A C 1
ATOM 2492 O O . PRO A 1 315 ? -32.133 3.662 50.418 1.00 91.94 315 PRO A O 1
ATOM 2495 N N . GLU A 1 316 ? -33.892 3.081 51.693 1.00 90.69 316 GLU A N 1
ATOM 2496 C CA . GLU A 1 316 ? -34.929 3.756 50.905 1.00 90.69 316 GLU A CA 1
ATOM 2497 C C . GLU A 1 316 ? -34.595 5.223 50.581 1.00 90.69 316 GLU A C 1
ATOM 2499 O O . GLU A 1 316 ? -34.835 5.696 49.467 1.00 90.69 316 GLU A O 1
ATOM 2504 N N . GLU A 1 317 ? -33.998 5.950 51.525 1.00 93.88 317 GLU A N 1
ATOM 2505 C CA . GLU A 1 317 ? -33.606 7.352 51.374 1.00 93.88 317 GLU A CA 1
ATOM 2506 C C . GLU A 1 317 ? -32.528 7.582 50.301 1.00 93.88 317 GLU A C 1
ATOM 2508 O O . GLU A 1 317 ? -32.388 8.698 49.800 1.00 93.88 317 GLU A O 1
ATOM 2513 N N . LYS A 1 318 ? -31.797 6.534 49.899 1.00 94.44 318 LYS A N 1
ATOM 2514 C CA . LYS A 1 318 ? -30.752 6.580 48.863 1.00 94.44 318 LYS A CA 1
ATOM 2515 C C . LYS A 1 318 ? -31.208 6.027 47.512 1.00 94.44 318 LYS A C 1
ATOM 2517 O O . LYS A 1 318 ? -30.442 6.078 46.551 1.00 94.44 318 LYS A O 1
ATOM 2522 N N . ARG A 1 319 ? -32.455 5.561 47.375 1.00 91.62 319 ARG A N 1
ATOM 2523 C CA . ARG A 1 319 ? -32.952 4.918 46.138 1.00 91.62 319 ARG A CA 1
ATOM 2524 C C . ARG A 1 319 ? -32.887 5.790 44.875 1.00 91.62 319 ARG A C 1
A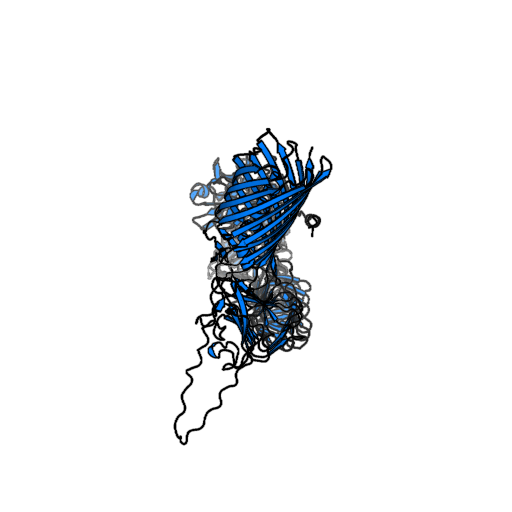TOM 2526 O O . ARG A 1 319 ? -32.862 5.252 43.779 1.00 91.62 319 ARG A O 1
ATOM 2533 N N . TRP A 1 320 ? -32.853 7.116 45.030 1.00 92.94 320 TRP A N 1
ATOM 2534 C CA . TRP A 1 320 ? -32.765 8.098 43.935 1.00 92.94 320 TRP A CA 1
ATOM 2535 C C . TRP A 1 320 ? -31.382 8.767 43.829 1.00 92.94 320 TRP A C 1
ATOM 2537 O O . TRP A 1 320 ? -31.236 9.790 43.166 1.00 92.94 320 TRP A O 1
ATOM 2547 N N . THR A 1 321 ? -30.369 8.240 44.523 1.00 94.56 321 THR A N 1
ATOM 2548 C CA . THR A 1 321 ? -28.993 8.758 44.493 1.00 94.56 321 THR A CA 1
ATOM 2549 C C . THR A 1 321 ? -28.142 7.914 43.549 1.00 94.56 321 THR A C 1
ATOM 2551 O O . THR A 1 321 ? -27.997 6.715 43.769 1.00 94.56 321 THR A O 1
ATOM 2554 N N . ALA A 1 322 ? -27.558 8.524 42.516 1.00 92.44 322 ALA A N 1
ATOM 2555 C CA . ALA A 1 322 ? -26.640 7.824 41.617 1.00 92.44 322 ALA A CA 1
ATOM 2556 C C . ALA A 1 322 ? -25.409 7.281 42.384 1.00 92.44 322 ALA A C 1
ATOM 2558 O O . ALA A 1 322 ? -24.913 7.984 43.276 1.00 92.44 322 ALA A O 1
ATOM 2559 N N . PRO A 1 323 ? -24.891 6.080 42.047 1.00 91.44 323 PRO A N 1
ATOM 2560 C CA . PRO A 1 323 ? -23.775 5.451 42.756 1.00 91.44 323 PRO A CA 1
ATOM 2561 C C . PRO A 1 323 ? -22.545 6.348 42.964 1.00 91.44 323 PRO A C 1
ATOM 2563 O O . PRO A 1 323 ? -21.973 6.366 44.051 1.00 91.44 323 PRO A O 1
ATOM 2566 N N . ASP A 1 324 ? -22.202 7.187 41.986 1.00 86.69 324 ASP A N 1
ATOM 2567 C CA . ASP A 1 324 ? -21.046 8.100 42.040 1.00 86.69 324 ASP A CA 1
ATOM 2568 C C . ASP A 1 324 ? -21.156 9.212 43.097 1.00 86.69 324 ASP A C 1
ATOM 2570 O O . ASP A 1 324 ? -20.192 9.938 43.355 1.00 86.69 324 ASP A O 1
ATOM 2574 N N . LYS A 1 325 ? -22.339 9.404 43.692 1.00 91.12 325 LYS A N 1
ATOM 2575 C CA . LYS A 1 325 ? -22.577 10.386 44.764 1.00 91.12 325 LYS A CA 1
ATOM 2576 C C . LYS A 1 325 ? -22.539 9.768 46.160 1.00 91.12 325 LYS A C 1
ATOM 2578 O O . LYS A 1 325 ? -22.677 10.497 47.142 1.00 91.12 325 LYS A O 1
ATOM 2583 N N . LEU A 1 326 ? -22.379 8.453 46.253 1.00 94.56 326 LEU A N 1
ATOM 2584 C CA . LEU A 1 326 ? -22.320 7.729 47.515 1.00 94.56 326 LEU A CA 1
ATOM 2585 C C . LEU A 1 326 ? -20.907 7.751 48.098 1.00 94.56 326 LEU A C 1
ATOM 2587 O O . LEU A 1 326 ? -19.907 7.921 47.400 1.00 94.56 326 LEU A O 1
ATOM 2591 N N . THR A 1 327 ? -20.821 7.569 49.411 1.00 95.62 327 THR A N 1
ATOM 2592 C CA . THR A 1 327 ? -19.540 7.378 50.092 1.00 95.62 327 THR A CA 1
ATOM 2593 C C . THR A 1 327 ? -18.967 5.992 49.792 1.00 95.62 327 THR A C 1
ATOM 2595 O O . THR A 1 327 ? -19.700 5.049 49.496 1.00 95.62 327 THR A O 1
ATOM 2598 N N . LEU A 1 328 ? -17.646 5.837 49.931 1.00 95.38 328 LEU A N 1
ATOM 2599 C CA . LEU A 1 328 ? -16.997 4.537 49.723 1.00 95.38 328 LEU A CA 1
ATOM 2600 C C . LEU A 1 328 ? -17.544 3.459 50.673 1.00 95.38 328 LEU A C 1
ATOM 2602 O O . LEU A 1 328 ? -17.733 2.324 50.261 1.00 95.38 328 LEU A O 1
ATOM 2606 N N . ALA A 1 329 ? -17.857 3.815 51.922 1.00 95.88 329 ALA A N 1
ATOM 2607 C CA . ALA A 1 329 ? -18.420 2.872 52.888 1.00 95.88 329 ALA A CA 1
ATOM 2608 C C . ALA A 1 329 ? -19.838 2.411 52.506 1.00 95.88 329 ALA A C 1
ATOM 2610 O O . ALA A 1 329 ? -20.153 1.234 52.648 1.00 95.88 329 ALA A O 1
ATOM 2611 N N . GLU A 1 330 ? -20.682 3.319 51.999 1.00 96.88 330 GLU A N 1
ATOM 2612 C CA . GLU A 1 330 ? -22.019 2.965 51.499 1.00 96.88 330 GLU A CA 1
ATOM 2613 C C . GLU A 1 330 ? -21.928 2.035 50.287 1.00 96.88 330 GLU A C 1
ATOM 2615 O O . GLU A 1 330 ? -22.658 1.053 50.217 1.00 96.88 330 GLU A O 1
ATOM 2620 N N . LEU A 1 331 ? -21.013 2.315 49.354 1.00 96.75 331 LEU A N 1
ATOM 2621 C CA . LEU A 1 331 ? -20.790 1.466 48.185 1.00 96.75 331 LEU A CA 1
ATOM 2622 C C . LEU A 1 331 ? -20.272 0.075 48.580 1.00 96.75 331 LEU A C 1
ATOM 2624 O O . LEU A 1 331 ? -20.774 -0.926 48.075 1.00 96.75 331 LEU A O 1
ATOM 2628 N N . ASP A 1 332 ? -19.305 -0.006 49.496 1.00 96.00 332 ASP A N 1
ATOM 2629 C CA . ASP A 1 332 ? -18.696 -1.280 49.896 1.00 96.00 332 ASP A CA 1
ATOM 2630 C C . ASP A 1 332 ? -19.658 -2.185 50.673 1.00 96.00 332 ASP A C 1
ATOM 2632 O O . ASP A 1 332 ? -19.580 -3.407 50.571 1.00 96.00 332 ASP A O 1
ATOM 2636 N N . ALA A 1 333 ? -20.598 -1.590 51.414 1.00 95.94 333 ALA A N 1
ATOM 2637 C CA . ALA A 1 333 ? -21.612 -2.324 52.166 1.00 95.94 333 ALA A CA 1
ATOM 2638 C C . ALA A 1 333 ? -22.605 -3.088 51.271 1.00 95.94 333 ALA A C 1
ATOM 2640 O O . ALA A 1 333 ? -23.270 -4.009 51.747 1.00 95.94 333 ALA A O 1
ATOM 2641 N N . THR A 1 334 ? -22.716 -2.716 49.992 1.00 96.94 334 THR A N 1
ATOM 2642 C CA . THR A 1 334 ? -23.592 -3.399 49.029 1.00 96.94 334 THR A CA 1
ATOM 2643 C C . THR A 1 334 ? -22.957 -4.669 48.477 1.00 96.94 334 THR A C 1
ATOM 2645 O O . THR A 1 334 ? -21.729 -4.775 48.410 1.00 96.94 334 THR A O 1
ATOM 2648 N N . LYS A 1 335 ? -23.769 -5.635 48.041 1.00 97.06 335 LYS A N 1
ATOM 2649 C CA . LYS A 1 335 ? -23.283 -6.940 47.575 1.00 97.06 335 LYS A CA 1
ATOM 2650 C C . LYS A 1 335 ? -23.825 -7.344 46.212 1.00 97.06 335 LYS A C 1
ATOM 2652 O O . LYS A 1 335 ? -24.902 -6.920 45.799 1.00 97.06 335 LYS A O 1
ATOM 2657 N N . ASP A 1 336 ? -23.037 -8.157 45.523 1.00 97.56 336 ASP A N 1
ATOM 2658 C CA . ASP A 1 336 ? -23.419 -8.828 44.288 1.00 97.56 336 ASP A CA 1
ATOM 2659 C C . ASP A 1 336 ? -24.462 -9.911 44.599 1.00 97.56 336 ASP A C 1
ATOM 2661 O O . ASP A 1 336 ? -24.404 -10.546 45.652 1.00 97.56 336 ASP A O 1
ATOM 2665 N N . ILE A 1 337 ? -25.400 -10.148 43.683 1.00 97.44 337 ILE A N 1
ATOM 2666 C CA . ILE A 1 337 ? -26.411 -11.203 43.817 1.00 97.44 337 ILE A CA 1
ATOM 2667 C C . ILE A 1 337 ? -26.681 -11.861 42.466 1.00 97.44 337 ILE A C 1
ATOM 2669 O O . ILE A 1 337 ? -26.640 -11.216 41.410 1.00 97.44 337 ILE A O 1
ATOM 2673 N N . ARG A 1 338 ? -26.971 -13.160 42.501 1.00 98.12 338 ARG A N 1
ATOM 2674 C CA . ARG A 1 338 ? -27.237 -13.971 41.317 1.00 98.12 338 ARG A CA 1
ATOM 2675 C C . ARG A 1 338 ? -28.613 -14.619 41.402 1.00 98.12 338 ARG A C 1
ATOM 2677 O O . ARG A 1 338 ? -28.933 -15.263 42.391 1.00 98.12 338 ARG A O 1
ATOM 2684 N N . PHE A 1 339 ? -29.395 -14.488 40.339 1.00 98.50 339 PHE A N 1
ATOM 2685 C CA . PHE A 1 339 ? -30.627 -15.237 40.115 1.00 98.50 339 PHE A CA 1
ATOM 2686 C C . PHE A 1 339 ? -30.287 -16.517 39.350 1.00 98.50 339 PHE A C 1
ATOM 2688 O O . PHE A 1 339 ? -29.884 -16.466 38.183 1.00 98.50 339 PHE A O 1
ATOM 2695 N N . ASN A 1 340 ? -30.385 -17.652 40.038 1.00 96.88 340 ASN A N 1
ATOM 2696 C CA . ASN A 1 340 ? -29.896 -18.956 39.587 1.00 96.88 340 ASN A CA 1
ATOM 2697 C C . ASN A 1 340 ? -30.968 -20.062 39.704 1.00 96.88 340 ASN A C 1
ATOM 2699 O O . ASN A 1 340 ? -30.635 -21.244 39.766 1.00 96.88 340 ASN A O 1
ATOM 2703 N N . GLY A 1 341 ? -32.246 -19.683 39.771 1.00 95.00 341 GLY A N 1
ATOM 2704 C CA . GLY A 1 341 ? -33.370 -20.613 39.835 1.00 95.00 341 GLY A CA 1
ATOM 2705 C C . GLY A 1 341 ? -33.947 -20.978 38.468 1.00 95.00 341 GLY A C 1
ATOM 2706 O O . GLY A 1 341 ? -33.242 -21.059 37.459 1.00 95.00 341 GLY A O 1
ATOM 2707 N N . ALA A 1 342 ? -35.253 -21.242 38.442 1.00 95.06 342 ALA A N 1
ATOM 2708 C CA . ALA A 1 342 ? -35.961 -21.708 37.253 1.00 95.06 342 ALA A CA 1
ATOM 2709 C C . ALA A 1 342 ? -36.233 -20.613 36.203 1.00 95.06 342 ALA A C 1
ATOM 2711 O O . ALA A 1 342 ? -36.497 -20.948 35.044 1.00 95.06 342 ALA A O 1
ATOM 2712 N N . GLY A 1 343 ? -36.160 -19.334 36.580 1.00 95.25 343 GLY A N 1
ATOM 2713 C CA . GLY A 1 343 ? -36.568 -18.220 35.728 1.00 95.25 343 GLY A CA 1
ATOM 2714 C C . GLY A 1 343 ? -38.011 -17.795 36.000 1.00 95.25 343 GLY A C 1
ATOM 2715 O O . GLY A 1 343 ? -38.827 -18.556 36.522 1.00 95.25 343 GLY A O 1
ATOM 2716 N N . GLY A 1 344 ? -38.360 -16.562 35.634 1.00 94.88 344 GLY A N 1
ATOM 2717 C CA . GLY A 1 344 ? -39.696 -16.028 35.902 1.00 94.88 344 GLY A CA 1
ATOM 2718 C C . GLY A 1 344 ? -39.756 -14.509 35.958 1.00 94.88 344 GLY A C 1
ATOM 2719 O O . GLY A 1 344 ? -38.989 -13.812 35.297 1.00 94.88 344 GLY A O 1
ATOM 2720 N N . THR A 1 345 ? -40.689 -13.975 36.743 1.00 97.75 345 THR A N 1
ATOM 2721 C CA . THR A 1 345 ? -40.886 -12.526 36.864 1.00 97.75 345 THR A CA 1
ATOM 2722 C C . THR A 1 345 ? -40.371 -12.021 38.203 1.00 97.75 345 THR A C 1
ATOM 2724 O O . THR A 1 345 ? -40.818 -12.479 39.247 1.00 97.75 345 THR A O 1
ATOM 2727 N N . VAL A 1 346 ? -39.473 -11.040 38.165 1.00 98.38 346 VAL A N 1
ATOM 2728 C CA . VAL A 1 346 ? -39.010 -10.252 39.306 1.00 98.38 346 VAL A CA 1
ATOM 2729 C C . VAL A 1 346 ? -39.767 -8.923 39.323 1.00 98.38 346 VAL A C 1
ATOM 2731 O O . VAL A 1 346 ? -39.613 -8.085 38.432 1.00 98.38 346 VAL A O 1
ATOM 2734 N N . VAL A 1 347 ? -40.596 -8.725 40.342 1.00 98.25 347 VAL A N 1
ATOM 2735 C CA . VAL A 1 347 ? -41.349 -7.496 40.598 1.00 98.25 347 VAL A CA 1
ATOM 2736 C C . VAL A 1 347 ? -40.584 -6.650 41.609 1.00 98.25 347 VAL A C 1
ATOM 2738 O O . VAL A 1 347 ? -40.382 -7.059 42.751 1.00 98.25 347 VAL A O 1
ATOM 2741 N N . LEU A 1 348 ? -40.160 -5.455 41.204 1.00 97.88 348 LEU A N 1
ATOM 2742 C CA . LEU A 1 348 ? -39.552 -4.484 42.109 1.00 97.88 348 LEU A CA 1
ATOM 2743 C C . LEU A 1 348 ? -40.650 -3.770 42.903 1.00 97.88 348 LEU A C 1
ATOM 2745 O O . LEU A 1 348 ? -41.228 -2.805 42.412 1.00 97.88 348 LEU A O 1
ATOM 2749 N N . ASP A 1 349 ? -40.927 -4.202 44.136 1.00 96.06 349 ASP A N 1
ATOM 2750 C CA . ASP A 1 349 ? -41.942 -3.563 44.993 1.00 96.06 349 ASP A CA 1
ATOM 2751 C C . ASP A 1 349 ? -41.535 -2.130 45.407 1.00 96.06 349 ASP A C 1
ATOM 2753 O O . ASP A 1 349 ? -42.358 -1.347 45.882 1.00 96.06 349 ASP A O 1
ATOM 2757 N N . ASN A 1 350 ? -40.252 -1.783 45.246 1.00 94.50 350 ASN A N 1
ATOM 2758 C CA . ASN A 1 350 ? -39.673 -0.459 45.464 1.00 94.50 350 ASN A CA 1
ATOM 2759 C C . ASN A 1 350 ? -38.569 -0.179 44.435 1.00 94.50 350 ASN A C 1
ATOM 2761 O O . ASN A 1 350 ? -38.027 -1.102 43.836 1.00 94.50 350 ASN A O 1
ATOM 2765 N N . SER A 1 351 ? -38.168 1.088 44.275 1.00 95.81 351 SER A N 1
ATOM 2766 C CA . SER A 1 351 ? -36.926 1.396 43.551 1.00 95.81 351 SER A CA 1
ATOM 2767 C C . SER A 1 351 ? -35.729 0.822 44.309 1.00 95.81 351 SER A C 1
ATOM 2769 O O . SER A 1 351 ? -35.592 1.063 45.511 1.00 95.81 351 SER A O 1
ATOM 2771 N N . ILE A 1 352 ? -34.868 0.095 43.602 1.00 96.75 352 ILE A N 1
ATOM 2772 C CA . ILE A 1 352 ? -33.737 -0.643 44.167 1.00 96.75 352 ILE A CA 1
ATOM 2773 C C . ILE A 1 352 ? -32.432 0.061 43.800 1.00 96.75 352 ILE A C 1
ATOM 2775 O O . ILE A 1 352 ? -32.157 0.321 42.630 1.00 96.75 352 ILE A O 1
ATOM 2779 N N . ASN A 1 353 ? -31.608 0.353 44.807 1.00 96.06 353 ASN A N 1
ATOM 2780 C CA . ASN A 1 353 ? -30.259 0.868 44.609 1.00 96.06 353 ASN A CA 1
ATOM 2781 C C . ASN A 1 353 ? -29.253 -0.094 45.238 1.00 96.06 353 ASN A C 1
ATOM 2783 O O . ASN A 1 353 ? -29.135 -0.186 46.458 1.00 96.06 353 ASN A O 1
ATOM 2787 N N . MET A 1 354 ? -28.544 -0.823 44.386 1.00 96.12 354 MET A N 1
ATOM 2788 C CA . MET A 1 354 ? -27.521 -1.783 44.772 1.00 96.12 354 MET A CA 1
ATOM 2789 C C . MET A 1 354 ? -26.134 -1.157 44.913 1.00 96.12 354 MET A C 1
ATOM 2791 O O . MET A 1 354 ? -25.186 -1.901 45.104 1.00 96.12 354 MET A O 1
ATOM 2795 N N . GLY A 1 355 ? -25.969 0.168 44.827 1.00 96.25 355 GLY A N 1
ATOM 2796 C CA . GLY A 1 355 ? -24.660 0.814 44.953 1.00 96.25 355 GLY A CA 1
ATOM 2797 C C . GLY A 1 355 ? -23.630 0.219 43.986 1.00 96.25 355 GLY A C 1
ATOM 2798 O O . GLY A 1 355 ? -23.729 0.430 42.780 1.00 96.25 355 GLY A O 1
ATOM 2799 N N . ALA A 1 356 ? -22.663 -0.534 44.519 1.00 96.75 356 ALA A N 1
ATOM 2800 C CA . ALA A 1 356 ? -21.622 -1.232 43.758 1.00 96.75 356 ALA A CA 1
ATOM 2801 C C . ALA A 1 356 ? -21.927 -2.717 43.475 1.00 96.75 356 ALA A C 1
ATOM 2803 O O . ALA A 1 356 ? -21.174 -3.369 42.754 1.00 96.75 356 ALA A O 1
ATOM 2804 N N . GLY A 1 357 ? -23.005 -3.258 44.044 1.00 97.00 357 GLY A N 1
ATOM 2805 C CA . GLY A 1 357 ? -23.450 -4.633 43.853 1.00 97.00 357 GLY A CA 1
ATOM 2806 C C . GLY A 1 357 ? -23.888 -4.916 42.415 1.00 97.00 357 GLY A C 1
ATOM 2807 O O . GLY A 1 357 ? -24.690 -4.177 41.835 1.00 97.00 357 GLY A O 1
ATOM 2808 N N . LYS A 1 358 ? -23.354 -5.988 41.832 1.00 96.44 358 LYS A N 1
ATOM 2809 C CA . LYS A 1 358 ? -23.692 -6.502 40.498 1.00 96.44 358 LYS A CA 1
ATOM 2810 C C . LYS A 1 358 ? -24.879 -7.471 40.560 1.00 96.44 358 LYS A C 1
ATOM 2812 O O . LYS A 1 358 ? -24.955 -8.306 41.455 1.00 96.44 358 LYS A O 1
ATOM 2817 N N . LEU A 1 359 ? -25.740 -7.423 39.547 1.00 97.81 359 LEU A N 1
ATOM 2818 C CA . LEU A 1 359 ? -26.742 -8.451 39.264 1.00 97.81 359 LEU A CA 1
ATOM 2819 C C . LEU A 1 359 ? -26.235 -9.475 38.253 1.00 97.81 359 LEU A C 1
ATOM 2821 O O . LEU A 1 359 ? -25.699 -9.089 37.218 1.00 97.81 359 LEU A O 1
ATOM 2825 N N . GLN A 1 360 ? -26.481 -10.760 38.496 1.00 98.44 360 GLN A N 1
ATOM 2826 C CA . GLN A 1 360 ? -26.273 -11.817 37.506 1.00 98.44 360 GLN A CA 1
ATOM 2827 C C . GLN A 1 360 ? -27.537 -12.655 37.301 1.00 98.44 360 GLN A C 1
ATOM 2829 O O . GLN A 1 360 ? -28.190 -13.030 38.269 1.00 98.44 360 GLN A O 1
ATOM 2834 N N . PHE A 1 361 ? -27.855 -12.981 36.049 1.00 98.75 361 PHE A N 1
ATOM 2835 C CA . PHE A 1 361 ? -28.980 -13.842 35.684 1.00 98.75 361 PHE A CA 1
ATOM 2836 C C . PHE A 1 361 ? -28.491 -15.092 34.950 1.00 98.75 361 PHE A C 1
ATOM 2838 O O . PHE A 1 361 ? -27.866 -14.993 33.891 1.00 98.75 361 PHE A O 1
ATOM 2845 N N . SER A 1 362 ? -28.814 -16.261 35.505 1.00 98.44 362 SER A N 1
ATOM 2846 C CA . SER A 1 362 ? -28.459 -17.581 34.961 1.00 98.44 362 SER A CA 1
ATOM 2847 C C . SER A 1 362 ? -29.659 -18.368 34.416 1.00 98.44 362 SER A C 1
ATOM 2849 O O . SER A 1 362 ? -29.504 -19.503 33.963 1.00 98.44 362 SER A O 1
ATOM 2851 N N . ALA A 1 363 ? -30.838 -17.748 34.391 1.00 98.00 363 ALA A N 1
ATOM 2852 C CA . ALA A 1 363 ? -32.046 -18.215 33.715 1.00 98.00 363 ALA A CA 1
ATOM 2853 C C . ALA A 1 363 ? -32.733 -17.038 32.994 1.00 98.00 363 ALA A C 1
ATOM 2855 O O . ALA A 1 363 ? -32.241 -15.908 33.042 1.00 98.00 363 ALA A O 1
ATOM 2856 N N . ASP A 1 364 ? -33.835 -17.305 32.293 1.00 98.50 364 ASP A N 1
ATOM 2857 C CA . ASP A 1 364 ? -34.605 -16.264 31.609 1.00 98.50 364 ASP A CA 1
ATOM 2858 C C . ASP A 1 364 ? -35.536 -15.557 32.601 1.00 98.50 364 ASP A C 1
ATOM 2860 O O . ASP A 1 364 ? -36.297 -16.210 33.319 1.00 98.50 364 ASP A O 1
ATOM 2864 N N . TYR A 1 365 ? -35.497 -14.222 32.641 1.00 98.62 365 TYR A N 1
ATOM 2865 C CA . TYR A 1 365 ? -36.315 -13.437 33.573 1.00 98.62 365 TYR A CA 1
ATOM 2866 C C . TYR A 1 365 ? -36.987 -12.235 32.919 1.00 98.62 365 TYR A C 1
ATOM 2868 O O . TYR A 1 365 ? -36.500 -11.668 31.946 1.00 98.62 365 TYR A O 1
ATOM 2876 N N . THR A 1 366 ? -38.089 -11.793 33.520 1.00 98.56 366 THR A N 1
ATOM 2877 C CA . THR A 1 366 ? -38.654 -10.453 33.332 1.00 98.56 366 THR A CA 1
ATOM 2878 C C . THR A 1 366 ? -38.458 -9.646 34.606 1.00 98.56 366 THR A C 1
ATOM 2880 O O . THR A 1 366 ? -38.853 -10.103 35.670 1.00 98.56 366 THR A O 1
ATOM 2883 N N . VAL A 1 367 ? -37.898 -8.442 34.520 1.00 98.56 367 VAL A N 1
ATOM 2884 C CA . VAL A 1 367 ? -37.746 -7.517 35.654 1.00 98.56 367 VAL A CA 1
ATOM 2885 C C . VAL A 1 367 ? -38.659 -6.318 35.428 1.00 98.56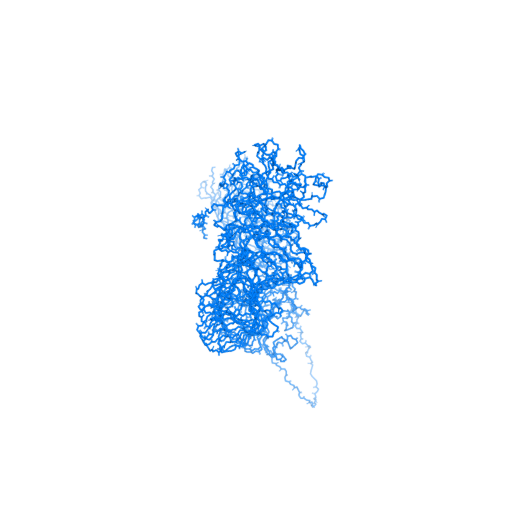 367 VAL A C 1
ATOM 2887 O O . VAL A 1 367 ? -38.468 -5.587 34.457 1.00 98.56 367 VAL A O 1
ATOM 2890 N N . LYS A 1 368 ? -39.648 -6.101 36.301 1.00 97.88 368 LYS A N 1
ATOM 2891 C CA . LYS A 1 368 ? -40.686 -5.071 36.116 1.00 97.88 368 LYS A CA 1
ATOM 2892 C C . LYS A 1 368 ? -41.050 -4.340 37.409 1.00 97.88 368 LYS A C 1
ATOM 2894 O O . LYS A 1 368 ? -40.769 -4.808 38.507 1.00 97.88 368 LYS A O 1
ATOM 2899 N N . SER A 1 369 ? -41.725 -3.200 37.268 1.00 95.88 369 SER A N 1
ATOM 2900 C CA . SER A 1 369 ? -42.458 -2.553 38.369 1.00 95.88 369 SER A CA 1
ATOM 2901 C C . SER A 1 369 ? -43.892 -3.103 38.467 1.00 95.88 369 SER A C 1
ATOM 2903 O O . SER A 1 369 ? -44.409 -3.593 37.461 1.00 95.88 369 SER A O 1
ATOM 2905 N N . PRO A 1 370 ? -44.573 -2.990 39.624 1.00 94.69 370 PRO A N 1
ATOM 2906 C CA . PRO A 1 370 ? -46.014 -3.188 39.723 1.00 94.69 370 PRO A CA 1
ATOM 2907 C C . PRO A 1 370 ? -46.781 -2.249 38.785 1.00 94.69 370 PRO A C 1
ATOM 2909 O O . PRO A 1 370 ? -46.328 -1.138 38.491 1.00 94.69 370 PRO A O 1
ATOM 2912 N N . ASP A 1 371 ? -47.976 -2.665 38.368 1.00 87.69 371 ASP A N 1
ATOM 2913 C CA . ASP A 1 371 ? -48.812 -1.886 37.454 1.00 87.69 371 ASP A CA 1
ATOM 2914 C C . ASP A 1 371 ? -49.073 -0.463 37.982 1.00 87.69 371 ASP A C 1
ATOM 2916 O O . ASP A 1 371 ? -49.427 -0.245 39.144 1.00 87.69 371 ASP A O 1
ATOM 2920 N N . GLY A 1 372 ? -48.878 0.534 37.115 1.00 85.25 372 GLY A N 1
ATOM 2921 C CA . GLY A 1 372 ? -49.037 1.952 37.456 1.00 85.25 372 GLY A CA 1
ATOM 2922 C C . GLY A 1 372 ? -47.924 2.542 38.336 1.00 85.25 372 GLY A C 1
ATOM 2923 O O . GLY A 1 372 ? -48.040 3.692 38.768 1.00 85.25 372 GLY A O 1
ATOM 2924 N N . LYS A 1 373 ? -46.848 1.794 38.615 1.00 90.56 373 LYS A N 1
ATOM 2925 C CA . LYS A 1 373 ? -45.644 2.284 39.303 1.00 90.56 373 LYS A CA 1
ATOM 2926 C C . LYS A 1 373 ? -44.466 2.387 38.334 1.00 90.56 373 LYS A C 1
ATOM 2928 O O . LYS A 1 373 ? -44.378 1.651 37.360 1.00 90.56 373 LYS A O 1
ATOM 2933 N N . ALA A 1 374 ? -43.554 3.310 38.629 1.00 88.94 374 ALA A N 1
ATOM 2934 C CA . ALA A 1 374 ? -42.324 3.526 37.872 1.00 88.94 374 ALA A CA 1
ATOM 2935 C C . ALA A 1 374 ? -41.127 3.438 38.825 1.00 88.94 374 ALA A C 1
ATOM 2937 O O . ALA A 1 374 ? -40.584 4.456 39.261 1.00 88.94 374 ALA A O 1
ATOM 2938 N N . HIS A 1 375 ? -40.772 2.214 39.214 1.00 94.94 375 HIS A N 1
ATOM 2939 C CA . HIS A 1 375 ? -39.573 1.966 40.002 1.00 94.94 375 HIS A CA 1
ATOM 2940 C C . HIS A 1 375 ? -38.342 1.895 39.104 1.00 94.94 375 HIS A C 1
ATOM 2942 O O . HIS A 1 375 ? -38.415 1.539 37.925 1.00 94.94 375 HIS A O 1
ATOM 2948 N N . SER A 1 376 ? -37.208 2.266 39.686 1.00 95.19 376 SER A N 1
ATOM 2949 C CA . SER A 1 376 ? -35.909 2.259 39.026 1.00 95.19 376 SER A CA 1
ATOM 2950 C C . SER A 1 376 ? -34.993 1.209 39.636 1.00 95.19 376 SER A C 1
ATOM 2952 O O . SER A 1 376 ? -35.148 0.842 40.804 1.00 95.19 376 SER A O 1
ATOM 2954 N N . TRP A 1 377 ? -33.993 0.793 38.866 1.00 97.00 377 TRP A N 1
ATOM 2955 C CA . TRP A 1 377 ? -32.874 0.006 39.368 1.00 97.00 377 TRP A CA 1
ATOM 2956 C C . TRP A 1 377 ? -31.548 0.683 39.018 1.00 97.00 377 TRP A C 1
ATOM 2958 O O . TRP A 1 377 ? -31.368 1.148 37.893 1.00 97.00 377 TRP A O 1
ATOM 2968 N N . VAL A 1 378 ? -30.621 0.718 39.977 1.00 96.25 378 VAL A N 1
ATOM 2969 C CA . VAL A 1 378 ? -29.217 1.114 39.777 1.00 96.25 378 VAL A CA 1
ATOM 2970 C C . VAL A 1 378 ? -28.296 0.211 40.596 1.00 96.25 378 VAL A C 1
ATOM 2972 O O . VAL A 1 378 ? -28.689 -0.279 41.654 1.00 96.25 378 VAL A O 1
ATOM 2975 N N . GLY A 1 379 ? -27.066 0.003 40.132 1.00 96.12 379 GLY A N 1
ATOM 2976 C CA . GLY A 1 379 ? -26.089 -0.870 40.789 1.00 96.12 379 GLY A CA 1
ATOM 2977 C C . GLY A 1 379 ? -24.758 -0.939 40.044 1.00 96.12 379 GLY A C 1
ATOM 2978 O O . GLY A 1 379 ? -24.533 -0.191 39.090 1.00 96.12 379 GLY A O 1
ATOM 2979 N N . GLY A 1 380 ? -23.891 -1.874 40.436 1.00 95.81 380 GLY A N 1
ATOM 2980 C CA . GLY A 1 380 ? -22.565 -2.074 39.839 1.00 95.81 380 GLY A CA 1
ATOM 2981 C C . GLY A 1 380 ? -22.601 -2.548 38.381 1.00 95.81 380 GLY A C 1
ATOM 2982 O O . GLY A 1 380 ? -21.691 -2.261 37.606 1.00 95.81 380 GLY A O 1
ATOM 2983 N N . GLY A 1 381 ? -23.667 -3.238 37.977 1.00 97.44 381 GLY A N 1
ATOM 2984 C CA . GLY A 1 381 ? -23.878 -3.698 36.605 1.00 97.44 381 GLY A CA 1
ATOM 2985 C C . GLY A 1 381 ? -24.798 -4.911 36.530 1.00 97.44 381 GLY A C 1
ATOM 2986 O O . GLY A 1 381 ? -25.203 -5.452 37.557 1.00 97.44 381 GLY A O 1
ATOM 2987 N N . VAL A 1 382 ? -25.114 -5.329 35.308 1.00 98.56 382 VAL A N 1
ATOM 2988 C CA . VAL A 1 382 ? -25.938 -6.499 34.996 1.00 98.56 382 VAL A CA 1
ATOM 2989 C C . VAL A 1 382 ? -25.135 -7.457 34.120 1.00 98.56 382 VAL A C 1
ATOM 2991 O O . VAL A 1 382 ? -24.619 -7.087 33.063 1.00 98.56 382 VAL A O 1
ATOM 2994 N N . GLU A 1 383 ? -25.052 -8.705 34.554 1.00 98.62 383 GLU A N 1
ATOM 2995 C CA . GLU A 1 383 ? -24.485 -9.829 33.824 1.00 98.62 383 GLU A CA 1
ATOM 2996 C C . GLU A 1 383 ? -25.605 -10.788 33.425 1.00 98.62 383 GLU A C 1
ATOM 2998 O O . GLU A 1 383 ? -26.401 -11.213 34.261 1.00 98.62 383 GLU A O 1
ATOM 3003 N N . VAL A 1 384 ? -25.683 -11.119 32.138 1.00 98.81 384 VAL A N 1
ATOM 3004 C CA . VAL A 1 384 ? -26.618 -12.134 31.639 1.00 98.81 384 VAL A CA 1
ATOM 3005 C C . VAL A 1 384 ? -25.799 -13.270 31.056 1.00 98.81 384 VAL A C 1
ATOM 3007 O O . VAL A 1 384 ? -25.003 -13.053 30.135 1.00 98.81 384 VAL A O 1
ATOM 3010 N N . ASP A 1 385 ? -25.977 -14.467 31.605 1.00 98.56 385 ASP A N 1
ATOM 3011 C CA . ASP A 1 385 ? -25.231 -15.642 31.176 1.00 98.56 385 ASP A CA 1
ATOM 3012 C C . ASP A 1 385 ? -25.545 -16.005 29.722 1.00 98.56 385 ASP A C 1
ATOM 3014 O O . ASP A 1 385 ? -26.571 -15.628 29.152 1.00 98.56 385 ASP A O 1
ATOM 3018 N N . ARG A 1 386 ? -24.626 -16.748 29.100 1.00 98.25 386 ARG A N 1
ATOM 3019 C CA . ARG A 1 386 ? -24.778 -17.206 27.716 1.00 98.25 386 ARG A CA 1
ATOM 3020 C C . ARG A 1 386 ? -26.118 -17.929 27.526 1.00 98.25 386 ARG A C 1
ATOM 3022 O O . ARG A 1 386 ? -26.540 -18.698 28.384 1.00 98.25 386 ARG A O 1
ATOM 3029 N N . ASP A 1 387 ? -26.746 -17.685 26.378 1.00 97.75 387 ASP A N 1
ATOM 3030 C CA . ASP A 1 387 ? -28.025 -18.277 25.964 1.00 97.75 387 ASP A CA 1
ATOM 3031 C C . ASP A 1 387 ? -29.227 -17.908 26.851 1.00 97.75 387 ASP A C 1
ATOM 3033 O O . ASP A 1 387 ? -30.290 -18.511 26.710 1.00 97.75 387 ASP A O 1
ATOM 3037 N N . LYS A 1 388 ? -29.085 -16.917 27.745 1.00 98.56 388 LYS A N 1
ATOM 3038 C CA . LYS A 1 388 ? -30.175 -16.378 28.569 1.00 98.56 388 LYS A CA 1
ATOM 3039 C C . LYS A 1 388 ? -30.627 -15.009 28.093 1.00 98.56 388 LYS A C 1
ATOM 3041 O O . LYS A 1 388 ? -29.847 -14.246 27.516 1.00 98.56 388 LYS A O 1
ATOM 3046 N N . THR A 1 389 ? -31.891 -14.701 28.352 1.00 98.75 389 THR A N 1
ATOM 3047 C CA . THR A 1 389 ? -32.524 -13.426 28.022 1.00 98.75 389 THR A CA 1
ATOM 3048 C C . THR A 1 389 ? -33.229 -12.844 29.236 1.00 98.75 389 THR A C 1
ATOM 3050 O O . THR A 1 389 ? -34.035 -13.502 29.890 1.00 98.75 389 THR A O 1
ATOM 3053 N N . VAL A 1 390 ? -32.958 -11.569 29.506 1.00 98.88 390 VAL A N 1
ATOM 3054 C CA . VAL A 1 390 ? -33.654 -10.804 30.540 1.00 98.88 390 VAL A CA 1
ATOM 3055 C C . VAL A 1 390 ? -34.461 -9.693 29.885 1.00 98.88 390 VAL A C 1
ATOM 3057 O O . VAL A 1 390 ? -33.887 -8.783 29.285 1.00 98.88 390 VAL A O 1
ATOM 3060 N N . LEU A 1 391 ? -35.785 -9.752 30.019 1.00 98.81 391 LEU A N 1
ATOM 3061 C CA . LEU A 1 391 ? -36.690 -8.668 29.652 1.00 98.81 391 LEU A CA 1
ATOM 3062 C C . LEU A 1 391 ? -36.681 -7.613 30.763 1.00 98.81 391 LEU A C 1
ATOM 3064 O O . LEU A 1 391 ? -37.168 -7.838 31.869 1.00 98.81 391 LEU A O 1
ATOM 3068 N N . TRP A 1 392 ? -36.103 -6.457 30.474 1.00 98.62 392 TRP A N 1
ATOM 3069 C CA . TRP A 1 392 ? -35.791 -5.410 31.435 1.00 98.62 392 TRP A CA 1
ATOM 3070 C C . TRP A 1 392 ? -36.746 -4.223 31.293 1.00 98.62 392 TRP A C 1
ATOM 3072 O O . TRP A 1 392 ? -36.599 -3.393 30.396 1.00 98.62 392 TRP A O 1
ATOM 3082 N N . GLN A 1 393 ? -37.730 -4.131 32.186 1.00 98.12 393 GLN A N 1
ATOM 3083 C CA . GLN A 1 393 ? -38.834 -3.163 32.125 1.00 98.12 393 GLN A CA 1
ATOM 3084 C C . GLN A 1 393 ? -38.765 -2.094 33.227 1.00 98.12 393 GLN A C 1
ATOM 3086 O O . GLN A 1 393 ? -39.788 -1.549 33.643 1.00 98.12 393 GLN A O 1
ATOM 3091 N N . VAL A 1 394 ? -37.561 -1.778 33.709 1.00 97.56 394 VAL A N 1
ATOM 3092 C CA . VAL A 1 394 ? -37.324 -0.738 34.722 1.00 97.56 394 VAL A CA 1
ATOM 3093 C C . VAL A 1 394 ? -36.296 0.281 34.228 1.00 97.56 394 VAL A C 1
ATOM 3095 O O . VAL A 1 394 ? -35.303 -0.080 33.596 1.00 97.56 394 VAL A O 1
ATOM 3098 N N . ASN A 1 395 ? -36.537 1.567 34.500 1.00 97.69 395 ASN A N 1
ATOM 3099 C CA . ASN A 1 395 ? -35.627 2.645 34.097 1.00 97.69 395 ASN A CA 1
ATOM 3100 C C . ASN A 1 395 ? -34.430 2.759 35.060 1.00 97.69 395 ASN A C 1
ATOM 3102 O O . ASN A 1 395 ? -34.490 2.318 36.211 1.00 97.69 395 ASN A O 1
ATOM 3106 N N . GLY A 1 396 ? -33.348 3.374 34.584 1.00 96.56 396 GLY A N 1
ATOM 3107 C CA . GLY A 1 396 ? -32.206 3.779 35.404 1.00 96.56 396 GLY A CA 1
ATOM 3108 C C . GLY A 1 396 ? -32.390 5.176 36.003 1.00 96.56 396 GLY A C 1
ATOM 3109 O O . GLY A 1 396 ? -33.491 5.731 36.011 1.00 96.56 396 GLY A O 1
ATOM 3110 N N . LEU A 1 397 ? -31.293 5.758 36.490 1.00 96.06 397 LEU A N 1
ATOM 3111 C CA . LEU A 1 397 ? -31.260 7.122 37.024 1.00 96.06 397 LEU A CA 1
ATOM 3112 C C . LEU A 1 397 ? -30.351 8.029 36.205 1.00 96.06 397 LEU A C 1
ATOM 3114 O O . LEU A 1 397 ? -29.350 7.595 35.642 1.00 96.06 397 LEU A O 1
ATOM 3118 N N . LYS A 1 398 ? -30.671 9.323 36.217 1.00 95.62 398 LYS A N 1
ATOM 3119 C CA . LYS A 1 398 ? -29.767 10.362 35.732 1.00 95.62 398 LYS A CA 1
ATOM 3120 C C . LYS A 1 398 ? -28.420 10.294 36.462 1.00 95.62 398 LYS A C 1
ATOM 3122 O O . LYS A 1 398 ? -28.382 10.045 37.664 1.00 95.62 398 LYS A O 1
ATOM 3127 N N . ASP A 1 399 ? -27.344 10.576 35.730 1.00 93.88 399 ASP A N 1
ATOM 3128 C CA . ASP A 1 399 ? -25.955 10.539 36.208 1.00 93.88 399 ASP A CA 1
ATOM 3129 C C . ASP A 1 399 ? -25.476 9.135 36.642 1.00 93.88 399 ASP A C 1
ATOM 3131 O O . ASP A 1 399 ? -24.439 9.014 37.288 1.00 93.88 399 ASP A O 1
ATOM 3135 N N . ASP A 1 400 ? -26.203 8.076 36.261 1.00 96.62 400 ASP A N 1
ATOM 3136 C CA . ASP A 1 400 ? -25.775 6.681 36.366 1.00 96.62 400 ASP A CA 1
ATOM 3137 C C . ASP A 1 400 ? -25.573 6.058 34.972 1.00 96.62 400 ASP A C 1
ATOM 3139 O O . ASP A 1 400 ? -26.257 6.395 33.996 1.00 96.62 400 ASP A O 1
ATOM 3143 N N . ALA A 1 401 ? -24.625 5.126 34.884 1.00 96.75 401 ALA A N 1
ATOM 3144 C CA . ALA A 1 401 ? -24.415 4.288 33.711 1.00 96.75 401 ALA A CA 1
ATOM 3145 C C . ALA A 1 401 ? -24.707 2.827 34.060 1.00 96.75 401 ALA A C 1
ATOM 3147 O O . ALA A 1 401 ? -24.000 2.215 34.867 1.00 96.75 401 ALA A O 1
ATOM 3148 N N . LEU A 1 402 ? -25.716 2.235 33.421 1.00 98.31 402 LEU A N 1
ATOM 3149 C CA . LEU A 1 402 ? -25.924 0.793 33.458 1.00 98.31 402 LEU A CA 1
ATOM 3150 C C . LEU A 1 402 ? -24.756 0.124 32.733 1.00 98.31 402 LEU A C 1
ATOM 3152 O O . LEU A 1 402 ? -24.487 0.436 31.579 1.00 98.31 402 LEU A O 1
ATOM 3156 N N . HIS A 1 403 ? -24.057 -0.794 33.391 1.00 98.62 403 HIS A N 1
ATOM 3157 C CA . HIS A 1 403 ? -23.012 -1.586 32.750 1.00 98.62 403 HIS A CA 1
ATOM 3158 C C . HIS A 1 403 ? -23.556 -2.980 32.444 1.00 98.62 403 HIS A C 1
ATOM 3160 O O . HIS A 1 403 ? -23.999 -3.671 33.359 1.00 98.62 403 HIS A O 1
ATOM 3166 N N . LYS A 1 404 ? -23.523 -3.393 31.173 1.00 98.56 404 LYS A N 1
ATOM 3167 C CA . LYS A 1 404 ? -23.975 -4.718 30.723 1.00 98.56 404 LYS A CA 1
ATOM 3168 C C . LYS A 1 404 ? -22.793 -5.574 30.270 1.00 98.56 404 LYS A C 1
ATOM 3170 O O . LYS A 1 404 ? -22.075 -5.203 29.341 1.00 98.56 404 LYS A O 1
ATOM 3175 N N . ILE A 1 405 ? -22.649 -6.746 30.884 1.00 98.56 405 ILE A N 1
ATOM 3176 C CA . ILE A 1 405 ? -21.680 -7.794 30.527 1.00 98.56 405 ILE A CA 1
ATOM 3177 C C . ILE A 1 405 ? -22.368 -9.170 30.428 1.00 98.56 405 ILE A C 1
ATOM 3179 O O . ILE A 1 405 ? -23.591 -9.276 30.545 1.00 98.56 405 ILE A O 1
ATOM 3183 N N . GLY A 1 406 ? -21.595 -10.230 30.189 1.00 97.94 406 GLY A N 1
ATOM 3184 C CA . GLY A 1 406 ? -22.107 -11.582 29.960 1.00 97.94 406 GLY A CA 1
ATOM 3185 C C . GLY A 1 406 ? -22.657 -11.770 28.544 1.00 97.94 406 GLY A C 1
ATOM 3186 O O . GLY A 1 406 ? -23.212 -10.846 27.948 1.00 97.94 406 GLY A O 1
ATOM 3187 N N . ALA A 1 407 ? -22.482 -12.971 27.996 1.00 98.25 407 ALA A N 1
ATOM 3188 C CA . ALA A 1 407 ? -22.763 -13.266 26.590 1.00 98.25 407 ALA A CA 1
ATOM 3189 C C . ALA A 1 407 ? -24.265 -13.329 26.236 1.00 98.25 407 ALA A C 1
ATOM 3191 O O . ALA A 1 407 ? -24.600 -13.428 25.058 1.00 98.25 407 ALA A O 1
ATOM 3192 N N . GLY A 1 408 ? -25.162 -13.295 27.225 1.00 98.69 408 GLY A N 1
ATOM 3193 C CA . GLY A 1 408 ? -26.608 -13.308 27.014 1.00 98.69 408 GLY A CA 1
ATOM 3194 C C . GLY A 1 408 ? -27.202 -11.955 26.621 1.00 98.69 408 GLY A C 1
ATOM 3195 O O . GLY A 1 408 ? -26.503 -10.947 26.443 1.00 98.69 408 GLY A O 1
ATOM 3196 N N . THR A 1 409 ? -28.528 -11.940 26.520 1.00 98.88 409 THR A N 1
ATOM 3197 C CA . THR A 1 409 ? -29.321 -10.825 25.996 1.00 98.88 409 THR A CA 1
ATOM 3198 C C . THR A 1 409 ? -30.001 -10.038 27.112 1.00 98.88 409 THR A C 1
ATOM 3200 O O . THR A 1 409 ? -30.707 -10.600 27.945 1.00 98.88 409 THR A O 1
ATOM 3203 N N . LEU A 1 410 ? -29.848 -8.714 27.097 1.00 98.88 410 LEU A N 1
ATOM 3204 C CA . LEU A 1 410 ? -30.667 -7.791 27.881 1.00 98.88 410 LEU A CA 1
ATOM 3205 C C . LEU A 1 410 ? -31.643 -7.072 26.939 1.00 98.88 410 LEU A C 1
ATOM 3207 O O . LEU A 1 410 ? -31.236 -6.241 26.129 1.00 98.88 410 LEU A O 1
ATOM 3211 N N . HIS A 1 411 ? -32.929 -7.396 27.022 1.00 98.81 411 HIS A N 1
ATOM 3212 C CA . HIS A 1 411 ? -33.976 -6.776 26.209 1.00 98.81 411 HIS A CA 1
ATOM 3213 C C . HIS A 1 411 ? -34.615 -5.631 26.990 1.00 98.81 411 HIS A C 1
ATOM 3215 O O . HIS A 1 411 ? -35.429 -5.849 27.877 1.00 98.81 411 HIS A O 1
ATOM 3221 N N . VAL A 1 412 ? -34.224 -4.400 26.677 1.00 98.75 412 VAL A N 1
ATOM 3222 C CA . VAL A 1 412 ? -34.695 -3.185 27.350 1.00 98.75 412 VAL A CA 1
ATOM 3223 C C . VAL A 1 412 ? -36.066 -2.803 26.806 1.00 98.75 412 VAL A C 1
ATOM 3225 O O . VAL A 1 412 ? -36.193 -2.494 25.627 1.00 98.75 412 VAL A O 1
ATOM 3228 N N . ASN A 1 413 ? -37.078 -2.830 27.670 1.00 97.81 413 ASN A N 1
ATOM 3229 C CA . ASN A 1 413 ? -38.491 -2.665 27.324 1.00 97.81 413 ASN A CA 1
ATOM 3230 C C . ASN A 1 413 ? -39.271 -1.891 28.408 1.00 97.81 413 ASN A C 1
ATOM 3232 O O . ASN A 1 413 ? -40.435 -2.172 28.692 1.00 97.81 413 ASN A O 1
ATOM 3236 N N . ALA A 1 414 ? -38.625 -0.930 29.072 1.00 96.81 414 ALA A N 1
ATOM 3237 C CA . ALA A 1 414 ? -39.280 -0.081 30.064 1.00 96.81 414 ALA A CA 1
ATOM 3238 C C . ALA A 1 414 ? -40.164 0.987 29.389 1.00 96.81 414 ALA A C 1
ATOM 3240 O O . ALA A 1 414 ? -40.271 1.051 28.164 1.00 96.81 414 ALA A O 1
ATOM 3241 N N . ARG A 1 415 ? -40.845 1.822 30.183 1.00 96.00 415 ARG A N 1
ATOM 3242 C CA . ARG A 1 415 ? -41.747 2.872 29.679 1.00 96.00 415 ARG A CA 1
ATOM 3243 C C . ARG A 1 415 ? -41.184 4.273 29.905 1.00 96.00 415 ARG A C 1
ATOM 3245 O O . ARG A 1 415 ? -40.646 4.571 30.972 1.00 96.00 415 ARG A O 1
ATOM 3252 N N . GLY A 1 416 ? -41.396 5.155 28.932 1.00 96.31 416 GLY A N 1
ATOM 3253 C CA . GLY A 1 416 ? -41.095 6.580 29.037 1.00 96.31 416 GLY A CA 1
ATOM 3254 C C . GLY A 1 416 ? -39.642 6.941 28.739 1.00 96.31 416 GLY A C 1
ATOM 3255 O O . GLY A 1 416 ? -38.951 6.283 27.958 1.00 96.31 416 GLY A O 1
ATOM 3256 N N . VAL A 1 417 ? -39.186 8.026 29.364 1.00 97.31 417 VAL A N 1
ATOM 3257 C CA . VAL A 1 417 ? -37.812 8.528 29.251 1.00 97.31 417 VAL A CA 1
ATOM 3258 C C . VAL A 1 417 ? -36.950 7.890 30.333 1.00 97.31 417 VAL A C 1
ATOM 3260 O O . VAL A 1 417 ? -37.161 8.136 31.520 1.00 97.31 417 VAL A O 1
ATOM 3263 N N . ASN A 1 418 ? -35.968 7.093 29.924 1.00 97.88 418 ASN A N 1
ATOM 3264 C CA . ASN A 1 418 ? -34.896 6.660 30.806 1.00 97.88 418 ASN A CA 1
ATOM 3265 C C . ASN A 1 418 ? -33.755 7.689 30.777 1.00 97.88 418 ASN A C 1
ATOM 3267 O O . ASN A 1 418 ? -33.119 7.895 29.738 1.00 97.88 418 ASN A O 1
ATOM 3271 N N . ASP A 1 419 ? -33.495 8.331 31.917 1.00 96.00 419 ASP A N 1
ATOM 3272 C CA . ASP A 1 419 ? -32.431 9.333 32.053 1.00 96.00 419 ASP A CA 1
ATOM 3273 C C . ASP A 1 419 ? -31.028 8.715 32.204 1.00 96.00 419 ASP A C 1
ATOM 3275 O O . ASP A 1 419 ? -30.021 9.409 32.021 1.00 96.00 419 ASP A O 1
ATOM 3279 N N . GLY A 1 420 ? -30.944 7.418 32.518 1.00 97.62 420 GLY A N 1
ATOM 3280 C CA . GLY A 1 420 ? -29.675 6.706 32.654 1.00 97.62 420 GLY A CA 1
ATOM 3281 C C . GLY A 1 420 ? -28.944 6.520 31.329 1.00 97.62 420 GLY A C 1
ATOM 3282 O O . GLY A 1 420 ? -29.546 6.530 30.253 1.00 97.62 420 GLY A O 1
ATOM 3283 N N . SER A 1 421 ? -27.630 6.337 31.415 1.00 98.38 421 SER A N 1
ATOM 3284 C CA . SER A 1 421 ? -26.777 5.949 30.285 1.00 98.38 421 SER A CA 1
ATOM 3285 C C . SER A 1 421 ? -26.469 4.447 30.317 1.00 98.38 421 SER A C 1
ATOM 3287 O O . SER A 1 421 ? -26.766 3.772 31.303 1.00 98.38 421 SER A O 1
ATOM 3289 N N . LEU A 1 422 ? -25.900 3.903 29.241 1.00 98.69 422 LEU A N 1
ATOM 3290 C CA . LEU A 1 422 ? -25.574 2.482 29.105 1.00 98.69 422 LEU A CA 1
ATOM 3291 C C . LEU A 1 422 ? -24.159 2.292 28.550 1.00 98.69 422 LEU A C 1
ATOM 3293 O O . LEU A 1 422 ? -23.816 2.818 27.494 1.00 98.69 422 LEU A O 1
ATOM 3297 N N . ASN A 1 423 ? -23.373 1.455 29.217 1.00 98.62 423 ASN A N 1
ATOM 3298 C CA . ASN A 1 423 ? -22.093 0.955 28.736 1.00 98.62 423 ASN A CA 1
ATOM 3299 C C . ASN A 1 423 ? -22.205 -0.557 28.514 1.00 98.62 423 ASN A C 1
ATOM 3301 O O . ASN A 1 423 ? -22.480 -1.317 29.445 1.00 98.62 423 ASN A O 1
ATOM 3305 N N . VAL A 1 424 ? -22.007 -1.001 27.275 1.00 98.69 424 VAL A N 1
ATOM 3306 C CA . VAL A 1 424 ? -22.148 -2.412 26.892 1.00 98.69 424 VAL A CA 1
ATOM 3307 C C . VAL A 1 424 ? -20.770 -2.991 26.626 1.00 98.69 424 VAL A C 1
ATOM 3309 O O . VAL A 1 424 ? -20.048 -2.490 25.768 1.00 98.69 424 VAL A O 1
ATOM 3312 N N . GLY A 1 425 ? -20.407 -4.036 27.365 1.00 98.06 425 GLY A N 1
ATOM 3313 C CA . GLY A 1 425 ? -19.132 -4.732 27.217 1.00 98.06 425 GLY A CA 1
ATOM 3314 C C . GLY A 1 425 ? -19.245 -6.126 26.612 1.00 98.06 425 GLY A C 1
ATOM 3315 O O . GLY A 1 425 ? -18.256 -6.622 26.090 1.00 98.06 425 GLY A O 1
ATOM 3316 N N . ASP A 1 426 ? -20.402 -6.789 26.689 1.00 98.56 426 ASP A N 1
ATOM 3317 C CA . ASP A 1 426 ? -20.565 -8.150 26.159 1.00 98.56 426 ASP A CA 1
ATOM 3318 C C . ASP A 1 426 ? -22.038 -8.513 25.899 1.00 98.56 426 ASP A C 1
ATOM 3320 O O . ASP A 1 426 ? -22.963 -7.919 26.474 1.00 98.56 426 ASP A O 1
ATOM 3324 N N . GLY A 1 427 ? -22.236 -9.529 25.060 1.00 98.50 427 GLY A N 1
ATOM 3325 C CA . GLY A 1 427 ? -23.540 -10.076 24.699 1.00 98.50 427 GLY A CA 1
ATOM 3326 C C . GLY A 1 427 ? -24.392 -9.122 23.865 1.00 98.50 427 GLY A C 1
ATOM 3327 O O . GLY A 1 427 ? -23.882 -8.267 23.140 1.00 98.50 427 GLY A O 1
ATOM 3328 N N . THR A 1 428 ? -25.710 -9.281 23.965 1.00 98.88 428 THR A N 1
ATOM 3329 C CA . THR A 1 428 ? -26.666 -8.497 23.172 1.00 98.88 428 THR A CA 1
ATOM 3330 C C . THR A 1 428 ? -27.480 -7.565 24.060 1.00 98.88 428 THR A C 1
ATOM 3332 O O . THR A 1 428 ? -27.923 -7.954 25.141 1.00 98.88 428 THR A O 1
ATOM 3335 N N . VAL A 1 429 ? -27.715 -6.338 23.600 1.00 98.94 429 VAL A N 1
ATOM 3336 C CA . VAL A 1 429 ? -28.726 -5.439 24.167 1.00 98.94 429 VAL A CA 1
ATOM 3337 C C . VAL A 1 429 ? -29.731 -5.088 23.084 1.00 98.94 429 VAL A C 1
ATOM 3339 O O . VAL A 1 429 ? -29.346 -4.577 22.039 1.00 98.94 429 VAL A O 1
ATOM 3342 N N . ILE A 1 430 ? -31.014 -5.330 23.333 1.00 98.88 430 ILE A N 1
ATOM 3343 C CA . ILE A 1 430 ? -32.095 -4.915 22.430 1.00 98.88 430 ILE A CA 1
ATOM 3344 C C . ILE A 1 430 ? -32.734 -3.666 23.028 1.00 98.88 430 ILE A C 1
ATOM 3346 O O . ILE A 1 430 ? -33.254 -3.724 24.141 1.00 98.88 430 ILE A O 1
ATOM 3350 N N . LEU A 1 431 ? -32.678 -2.541 22.316 1.00 98.81 431 LEU A N 1
ATOM 3351 C CA . LEU A 1 431 ? -33.349 -1.304 22.708 1.00 98.81 431 LEU A CA 1
ATOM 3352 C C . LEU A 1 431 ? -34.760 -1.299 22.124 1.00 98.81 431 LEU A C 1
ATOM 3354 O O . LEU A 1 431 ? -34.947 -1.148 20.918 1.00 98.81 431 LEU A O 1
ATOM 3358 N N . ASP A 1 432 ? -35.741 -1.486 22.997 1.00 98.50 432 ASP A N 1
ATOM 3359 C CA . ASP A 1 432 ? -37.161 -1.599 22.673 1.00 98.50 432 ASP A CA 1
ATOM 3360 C C . ASP A 1 432 ? -38.018 -0.904 23.747 1.00 98.50 432 ASP A C 1
ATOM 3362 O O . ASP A 1 432 ? -39.028 -1.418 24.229 1.00 98.50 432 ASP A O 1
ATOM 3366 N N . GLN A 1 433 ? -37.583 0.281 24.170 1.00 98.31 433 GLN A N 1
ATOM 3367 C CA . GLN A 1 433 ? -38.307 1.134 25.101 1.00 98.31 433 GLN A CA 1
ATOM 3368 C C . GLN A 1 433 ? -39.699 1.449 24.554 1.00 98.31 433 GLN A C 1
ATOM 3370 O O . GLN A 1 433 ? -39.878 1.729 23.368 1.00 98.31 433 GLN A O 1
ATOM 3375 N N . GLN A 1 434 ? -40.686 1.441 25.437 1.00 97.44 434 GLN A N 1
ATOM 3376 C CA . GLN A 1 434 ? -42.068 1.775 25.138 1.00 97.44 434 GLN A CA 1
ATOM 3377 C C . GLN A 1 434 ? -42.344 3.240 25.487 1.00 97.44 434 GLN A C 1
ATOM 3379 O O . GLN A 1 434 ? -41.765 3.797 26.423 1.00 97.44 434 GLN A O 1
ATOM 3384 N N . ALA A 1 435 ? -43.247 3.882 24.748 1.00 96.81 435 ALA A N 1
ATOM 3385 C CA . ALA A 1 435 ? -43.673 5.237 25.079 1.00 96.81 435 ALA A CA 1
ATOM 3386 C C . ALA A 1 435 ? -44.468 5.262 26.398 1.00 96.81 435 ALA A C 1
ATOM 3388 O O . ALA A 1 435 ? -45.174 4.306 26.729 1.00 96.81 435 ALA A O 1
ATOM 3389 N N . ASP A 1 436 ? -44.352 6.352 27.155 1.00 94.00 436 ASP A N 1
ATOM 3390 C CA . ASP A 1 436 ? -45.273 6.625 28.263 1.00 94.00 436 ASP A CA 1
ATOM 3391 C C . ASP A 1 436 ? -46.631 7.151 27.765 1.00 94.00 436 ASP A C 1
ATOM 3393 O O . ASP A 1 436 ? -46.847 7.355 26.568 1.00 94.00 436 ASP A O 1
ATOM 3397 N N . ASP A 1 437 ? -47.551 7.417 28.695 1.00 93.44 437 ASP A N 1
ATOM 3398 C CA . ASP A 1 437 ? -48.897 7.925 28.390 1.00 93.44 437 ASP A CA 1
ATOM 3399 C C . ASP A 1 437 ? -48.890 9.317 27.717 1.00 93.44 437 ASP A C 1
ATOM 3401 O O . ASP A 1 437 ? -49.915 9.766 27.205 1.00 93.44 437 ASP A O 1
ATOM 3405 N N . GLN A 1 438 ? -47.744 10.013 27.707 1.00 94.12 438 GLN A N 1
ATOM 3406 C CA . GLN A 1 438 ? -47.532 11.301 27.035 1.00 94.12 438 GLN A CA 1
ATOM 3407 C C . GLN A 1 438 ? -46.832 11.142 25.675 1.00 94.12 438 GLN A C 1
ATOM 3409 O O . GLN A 1 438 ? -46.504 12.141 25.034 1.00 94.12 438 GLN A O 1
ATOM 3414 N N . GLY A 1 439 ? -46.589 9.906 25.227 1.00 94.44 439 GLY A N 1
ATOM 3415 C CA . GLY A 1 439 ? -45.895 9.600 23.978 1.00 94.44 439 GLY A CA 1
ATOM 3416 C C . GLY A 1 439 ? -44.378 9.795 24.041 1.00 94.44 439 GLY A C 1
ATOM 3417 O O . GLY A 1 439 ? -43.717 9.731 23.006 1.00 94.44 439 GLY A O 1
ATOM 3418 N N . ARG A 1 440 ? -43.800 10.047 25.223 1.00 95.19 440 ARG A N 1
ATOM 3419 C CA . ARG A 1 440 ? -42.354 10.252 25.373 1.00 95.19 440 ARG A CA 1
ATOM 3420 C C . ARG A 1 440 ? -41.656 8.900 25.439 1.00 95.19 440 ARG A C 1
ATOM 3422 O O . ARG A 1 440 ? -42.105 8.008 26.156 1.00 95.19 440 ARG A O 1
ATOM 3429 N N . LYS A 1 441 ? -40.544 8.760 24.720 1.00 96.50 441 LYS A N 1
ATOM 3430 C CA . LYS A 1 441 ? -39.773 7.518 24.624 1.00 96.50 441 LYS A CA 1
ATOM 3431 C C . LYS A 1 441 ? -38.283 7.825 24.503 1.00 96.50 441 LYS A C 1
ATOM 3433 O O . LYS A 1 441 ? -37.899 8.647 23.680 1.00 96.50 441 LYS A O 1
ATOM 3438 N N . GLN A 1 442 ? -37.467 7.173 25.328 1.00 97.62 442 GLN A N 1
ATOM 3439 C CA . GLN A 1 442 ? -36.005 7.163 25.220 1.00 97.62 442 GLN A CA 1
ATOM 3440 C C . GLN A 1 442 ? -35.462 5.961 25.994 1.00 97.62 442 GLN A C 1
ATOM 3442 O O . GLN A 1 442 ? -35.707 5.862 27.199 1.00 97.62 442 GLN A O 1
ATOM 3447 N N . ALA A 1 443 ? -34.718 5.074 25.329 1.00 98.38 443 ALA A N 1
ATOM 3448 C CA . ALA A 1 443 ? -34.154 3.884 25.965 1.00 98.38 443 ALA A CA 1
ATOM 3449 C C . ALA A 1 443 ? -33.021 4.222 26.939 1.00 98.38 443 ALA A C 1
ATOM 3451 O O . ALA A 1 443 ? -32.981 3.665 28.031 1.00 98.38 443 ALA A O 1
ATOM 3452 N N . PHE A 1 444 ? -32.130 5.142 26.554 1.00 98.62 444 PHE A N 1
ATOM 3453 C CA . PHE A 1 444 ? -31.041 5.680 27.378 1.00 98.62 444 PHE A CA 1
ATOM 3454 C C . PHE A 1 444 ? -30.660 7.088 26.906 1.00 98.62 444 PHE A C 1
ATOM 3456 O O . PHE A 1 444 ? -30.862 7.437 25.741 1.00 98.62 444 PHE A O 1
ATOM 3463 N N . SER A 1 445 ? -30.056 7.881 27.790 1.00 98.25 445 SER A N 1
ATOM 3464 C CA . SER A 1 445 ? -29.518 9.207 27.457 1.00 98.25 445 SER A CA 1
ATOM 3465 C C . SER A 1 445 ? -28.239 9.143 26.613 1.00 98.25 445 SER A C 1
ATOM 3467 O O . SER A 1 445 ? -27.968 10.058 25.836 1.00 98.25 445 SER A O 1
ATOM 3469 N N . GLN A 1 446 ? -27.471 8.056 26.734 1.00 98.56 446 GLN A N 1
ATOM 3470 C CA . GLN A 1 446 ? -26.277 7.753 25.943 1.00 98.56 446 GLN A CA 1
ATOM 3471 C C . GLN A 1 446 ? -26.009 6.247 25.957 1.00 98.56 446 GLN A C 1
ATOM 3473 O O . GLN A 1 446 ? -26.192 5.614 26.997 1.00 98.56 446 GLN A O 1
ATOM 3478 N N . ILE A 1 447 ? -25.513 5.695 24.847 1.00 98.62 447 ILE A N 1
ATOM 3479 C CA . ILE A 1 447 ? -24.935 4.347 24.816 1.00 98.62 447 ILE A CA 1
ATOM 3480 C C . ILE A 1 447 ? -23.467 4.385 24.388 1.00 98.62 447 ILE A C 1
ATOM 3482 O O . ILE A 1 447 ? -23.097 5.130 23.479 1.00 98.62 447 ILE A O 1
ATOM 3486 N N . THR A 1 448 ? -22.641 3.547 25.012 1.00 98.69 448 THR A N 1
ATOM 3487 C CA . THR A 1 448 ? -21.250 3.325 24.607 1.00 98.69 448 THR A CA 1
ATOM 3488 C C . THR A 1 448 ? -20.963 1.828 24.491 1.00 98.69 448 THR A C 1
ATOM 3490 O O . THR A 1 448 ? -21.176 1.078 25.444 1.00 98.69 448 THR A O 1
ATOM 3493 N N . LEU A 1 449 ? -20.487 1.382 23.327 1.00 98.69 449 LEU A N 1
ATOM 3494 C CA . LEU A 1 449 ? -20.131 -0.014 23.057 1.00 98.69 449 LEU A CA 1
ATOM 3495 C C . LEU A 1 449 ? -18.622 -0.213 23.221 1.00 98.69 449 LEU A C 1
ATOM 3497 O O . LEU A 1 449 ? -17.842 0.550 22.649 1.00 98.69 449 LEU A O 1
ATOM 3501 N N . PHE A 1 450 ? -18.213 -1.235 23.970 1.00 97.62 450 PHE A N 1
ATOM 3502 C CA . PHE A 1 450 ? -16.814 -1.517 24.283 1.00 97.62 450 PHE A CA 1
ATOM 3503 C C . PHE A 1 450 ? -16.413 -2.959 23.981 1.00 97.62 450 PHE A C 1
ATOM 3505 O O . PHE A 1 450 ? -17.237 -3.868 23.986 1.00 97.62 450 PHE A O 1
ATOM 3512 N N . SER A 1 451 ? -15.103 -3.179 23.845 1.00 95.56 451 SER A N 1
ATOM 3513 C CA . SER A 1 451 ? -14.399 -4.465 23.734 1.00 95.56 451 SER A CA 1
ATOM 3514 C C . SER A 1 451 ? -14.563 -5.247 22.425 1.00 95.56 451 SER A C 1
ATOM 3516 O O . SER A 1 451 ? -13.886 -6.258 22.251 1.00 95.56 451 SER A O 1
ATOM 3518 N N . GLY A 1 452 ? -15.432 -4.811 21.509 1.00 96.12 452 GLY A N 1
ATOM 3519 C CA . GLY A 1 452 ? -15.697 -5.487 20.232 1.00 96.12 452 GLY A CA 1
ATOM 3520 C C . GLY A 1 452 ? -16.625 -6.707 20.328 1.00 96.12 452 GLY A C 1
ATOM 3521 O O . GLY A 1 452 ? -17.130 -7.172 19.311 1.00 96.12 452 GLY A O 1
ATOM 3522 N N . ARG A 1 453 ? -16.900 -7.201 21.542 1.00 97.25 453 ARG A N 1
ATOM 3523 C CA . ARG A 1 453 ? -17.818 -8.321 21.813 1.00 97.25 453 ARG A CA 1
ATOM 3524 C C . ARG A 1 453 ? -19.316 -7.999 21.678 1.00 97.25 453 ARG A C 1
ATOM 3526 O O . ARG A 1 453 ? -20.051 -8.885 21.244 1.00 97.25 453 ARG A O 1
ATOM 3533 N N . PRO A 1 454 ? -19.816 -6.810 22.071 1.00 98.62 454 PRO A N 1
ATOM 3534 C CA . PRO A 1 454 ? -21.249 -6.617 22.208 1.00 98.62 454 PRO A CA 1
ATOM 3535 C C . PRO A 1 454 ? -21.939 -6.306 20.881 1.00 98.62 454 PRO A C 1
ATOM 3537 O O . PRO A 1 454 ? -21.349 -5.723 19.965 1.00 98.62 454 PRO A O 1
ATOM 3540 N N . THR A 1 455 ? -23.233 -6.620 20.829 1.00 98.81 455 THR A N 1
ATOM 3541 C CA . THR A 1 455 ? -24.168 -6.128 19.810 1.00 98.81 455 THR A CA 1
ATOM 3542 C C . THR A 1 455 ? -25.296 -5.336 20.471 1.00 98.81 455 THR A C 1
ATOM 3544 O O . THR A 1 455 ? -25.918 -5.812 21.418 1.00 98.81 455 THR A O 1
ATOM 3547 N N . VAL A 1 456 ? -25.586 -4.136 19.968 1.00 98.88 456 VAL A N 1
ATOM 3548 C CA . VAL A 1 456 ? -26.782 -3.364 20.331 1.00 98.88 456 VAL A CA 1
ATOM 3549 C C . VAL A 1 456 ? -27.739 -3.364 19.148 1.00 98.88 456 VAL A C 1
ATOM 3551 O O . VAL A 1 456 ? -27.354 -2.953 18.060 1.00 98.88 456 VAL A O 1
ATOM 3554 N N . VAL A 1 457 ? -28.972 -3.810 19.366 1.00 98.81 457 VAL A N 1
ATOM 3555 C CA . VAL A 1 457 ? -30.033 -3.892 18.356 1.00 98.81 457 VAL A CA 1
ATOM 3556 C C . VAL A 1 457 ? -31.048 -2.782 18.604 1.00 98.81 457 VAL A C 1
ATOM 3558 O O . VAL A 1 457 ? -31.539 -2.638 19.726 1.00 98.81 457 VAL A O 1
ATOM 3561 N N . LEU A 1 458 ? -31.390 -2.010 17.574 1.00 98.44 458 LEU A N 1
ATOM 3562 C CA . LEU A 1 458 ? -32.459 -1.009 17.645 1.00 98.44 458 LEU A CA 1
ATOM 3563 C C . LEU A 1 458 ? -33.781 -1.620 17.174 1.00 98.44 458 LEU A C 1
ATOM 3565 O O . LEU A 1 458 ? -33.906 -2.005 16.016 1.00 98.44 458 LEU A O 1
ATOM 3569 N N . ASN A 1 459 ? -34.787 -1.705 18.048 1.00 97.00 459 ASN A N 1
ATOM 3570 C CA . ASN A 1 459 ? -36.110 -2.186 17.632 1.00 97.00 459 ASN A CA 1
ATOM 3571 C C . ASN A 1 459 ? -36.940 -1.095 16.927 1.00 97.00 459 ASN A C 1
ATOM 3573 O O . ASN A 1 459 ? -37.858 -1.404 16.175 1.00 97.00 459 ASN A O 1
ATOM 3577 N N . SER A 1 460 ? -36.607 0.182 17.142 1.00 96.50 460 SER A N 1
ATOM 3578 C CA . SER A 1 460 ? -37.132 1.318 16.377 1.00 96.50 460 SER A CA 1
ATOM 3579 C C . SER A 1 460 ? -36.097 2.454 16.280 1.00 96.50 460 SER A C 1
ATOM 3581 O O . SER A 1 460 ? -35.205 2.560 17.123 1.00 96.50 460 SER A O 1
ATOM 3583 N N . ALA A 1 461 ? -36.199 3.325 15.272 1.00 95.31 461 ALA A N 1
ATOM 3584 C CA . ALA A 1 461 ? -35.238 4.420 15.045 1.00 95.31 461 ALA A CA 1
ATOM 3585 C C . ALA A 1 461 ? -35.194 5.473 16.175 1.00 95.31 461 ALA A C 1
ATOM 3587 O O . ALA A 1 461 ? -34.178 6.120 16.405 1.00 95.31 461 ALA A O 1
ATOM 3588 N N . ASP A 1 462 ? -36.298 5.648 16.898 1.00 95.44 462 ASP A N 1
ATOM 3589 C CA . ASP A 1 462 ? -36.502 6.647 17.954 1.00 95.44 462 ASP A CA 1
ATOM 3590 C C . ASP A 1 462 ? -36.190 6.122 19.370 1.00 95.44 462 ASP A C 1
ATOM 3592 O O . ASP A 1 462 ? -36.608 6.708 20.369 1.00 95.44 462 ASP A O 1
ATOM 3596 N N . GLN A 1 463 ? -35.451 5.012 19.475 1.00 98.06 463 GLN A N 1
ATOM 3597 C CA . GLN A 1 463 ? -34.959 4.478 20.752 1.00 98.06 463 GLN A CA 1
ATOM 3598 C C . GLN A 1 463 ? -33.876 5.368 21.375 1.00 98.06 463 GLN A C 1
ATOM 3600 O O . GLN A 1 463 ? -33.832 5.531 22.598 1.00 98.06 463 GLN A O 1
ATOM 3605 N N . ILE A 1 464 ? -33.003 5.938 20.539 1.00 97.75 464 ILE A N 1
ATOM 3606 C CA . ILE A 1 464 ? -31.918 6.833 20.942 1.00 97.75 464 ILE A CA 1
ATOM 3607 C C . ILE A 1 464 ? -31.495 7.742 19.778 1.00 97.75 464 ILE A C 1
ATOM 3609 O O . ILE A 1 464 ? -31.481 7.326 18.625 1.00 97.75 464 ILE A O 1
ATOM 3613 N N . ASP A 1 465 ? -31.116 8.983 20.088 1.00 97.25 465 ASP A N 1
ATOM 3614 C CA . ASP A 1 465 ? -30.516 9.915 19.125 1.00 97.25 465 ASP A CA 1
ATOM 3615 C C . ASP A 1 465 ? -29.101 9.446 18.730 1.00 97.25 465 ASP A C 1
ATOM 3617 O O . ASP A 1 465 ? -28.276 9.127 19.590 1.00 97.25 465 ASP A O 1
ATOM 3621 N N . THR A 1 466 ? -28.791 9.433 17.434 1.00 97.62 466 THR A N 1
ATOM 3622 C CA . THR A 1 466 ? -27.512 8.948 16.891 1.00 97.62 466 THR A CA 1
ATOM 3623 C C . THR A 1 466 ? -26.292 9.692 17.433 1.00 97.62 466 THR A C 1
ATOM 3625 O O . THR A 1 466 ? -25.231 9.084 17.582 1.00 97.62 466 THR A O 1
ATOM 3628 N N . LYS A 1 467 ? -26.422 10.970 17.827 1.00 97.44 467 LYS A N 1
ATOM 3629 C CA . LYS A 1 467 ? -25.323 11.735 18.457 1.00 97.44 467 LYS A CA 1
ATOM 3630 C C . LYS A 1 467 ? -24.943 11.218 19.852 1.00 97.44 467 LYS A C 1
ATOM 3632 O O . LYS A 1 467 ? -23.893 11.575 20.386 1.00 97.44 467 LYS A O 1
ATOM 3637 N N . ASN A 1 468 ? -25.813 10.402 20.445 1.00 98.12 468 ASN A N 1
ATOM 3638 C CA . ASN A 1 468 ? -25.650 9.808 21.765 1.00 98.12 468 ASN A CA 1
ATOM 3639 C C . ASN A 1 468 ? -25.185 8.341 21.691 1.00 98.12 468 ASN A C 1
ATOM 3641 O O . ASN A 1 468 ? -25.100 7.679 22.726 1.00 98.12 468 ASN A O 1
ATOM 3645 N N . ILE A 1 469 ? -24.859 7.836 20.496 1.00 98.56 469 ILE A N 1
ATOM 3646 C CA . ILE A 1 469 ? -24.261 6.514 20.287 1.00 98.56 469 ILE A CA 1
ATOM 3647 C C . ILE A 1 469 ? -22.746 6.668 20.154 1.00 98.56 469 ILE A C 1
ATOM 3649 O O . ILE A 1 469 ? -22.267 7.473 19.356 1.00 98.56 469 ILE A O 1
ATOM 3653 N N . ARG A 1 470 ? -21.982 5.896 20.934 1.00 98.44 470 ARG A N 1
ATOM 3654 C CA . ARG A 1 470 ? -20.513 5.920 20.936 1.00 98.44 470 ARG A CA 1
ATOM 3655 C C . ARG A 1 470 ? -19.925 4.513 20.835 1.00 98.44 470 ARG A C 1
ATOM 3657 O O . ARG A 1 470 ? -20.422 3.576 21.451 1.00 98.44 470 ARG A O 1
ATOM 3664 N N . PHE A 1 471 ? -18.807 4.384 20.134 1.00 98.38 471 PHE A N 1
ATOM 3665 C CA . PHE A 1 471 ? -17.981 3.178 20.097 1.00 98.38 471 PHE A CA 1
ATOM 3666 C C . PHE A 1 471 ? -16.667 3.458 20.834 1.00 98.38 471 PHE A C 1
ATOM 3668 O O . PHE A 1 471 ? -15.823 4.219 20.360 1.00 98.38 471 PHE A O 1
ATOM 3675 N N . GLY A 1 472 ? -16.527 2.888 22.029 1.00 96.69 472 GLY A N 1
ATOM 3676 C CA . GLY A 1 472 ? -15.369 3.024 22.908 1.00 96.69 472 GLY A CA 1
ATOM 3677 C C . GLY A 1 472 ? -14.178 2.165 22.484 1.00 96.69 472 GLY A C 1
ATOM 3678 O O . GLY A 1 472 ? -14.015 1.824 21.314 1.00 96.69 472 GLY A O 1
ATOM 3679 N N . TYR A 1 473 ? -13.317 1.813 23.443 1.00 95.31 473 TYR A N 1
ATOM 3680 C CA . TYR A 1 473 ? -12.154 0.954 23.195 1.00 95.31 473 TYR A CA 1
ATOM 3681 C C . TYR A 1 473 ? -12.575 -0.365 22.528 1.00 95.31 473 TYR A C 1
ATOM 3683 O O . TYR A 1 473 ? -13.374 -1.105 23.098 1.00 95.31 473 TYR A O 1
ATOM 3691 N N . ARG A 1 474 ? -12.050 -0.636 21.321 1.00 94.25 474 ARG A N 1
ATOM 3692 C CA . ARG A 1 474 ? -12.406 -1.771 20.437 1.00 94.25 474 ARG A CA 1
ATOM 3693 C C . ARG A 1 474 ? -13.868 -1.823 19.973 1.00 94.25 474 ARG A C 1
ATOM 3695 O O . ARG A 1 474 ? -14.253 -2.789 19.327 1.00 94.25 474 ARG A O 1
ATOM 3702 N N . GLY A 1 475 ? -14.666 -0.800 20.271 1.00 96.19 475 GLY A N 1
ATOM 3703 C CA . GLY A 1 475 ? -16.032 -0.649 19.781 1.00 96.19 475 GLY A CA 1
ATOM 3704 C C . GLY A 1 475 ? -16.949 -1.841 20.065 1.00 96.19 475 GLY A C 1
ATOM 3705 O O . GLY A 1 475 ? -17.009 -2.353 21.181 1.00 96.19 475 GLY A O 1
ATOM 3706 N N . GLY A 1 476 ? -17.707 -2.241 19.050 1.00 97.88 476 GLY A N 1
ATOM 3707 C CA . GLY A 1 476 ? -18.801 -3.206 19.109 1.00 97.88 476 GLY A CA 1
ATOM 3708 C C . GLY A 1 476 ? -19.701 -3.056 17.884 1.00 97.88 476 GLY A C 1
ATOM 3709 O O . GLY A 1 476 ? -19.421 -2.250 16.994 1.00 97.88 476 GLY A O 1
ATOM 3710 N N . THR A 1 477 ? -20.789 -3.822 17.839 1.00 98.69 477 THR A N 1
ATOM 3711 C CA . THR A 1 477 ? -21.716 -3.824 16.698 1.00 98.69 477 THR A CA 1
ATOM 3712 C C . THR A 1 477 ? -23.013 -3.091 17.035 1.00 98.69 477 THR A C 1
ATOM 3714 O O . THR A 1 477 ? -23.703 -3.461 17.980 1.00 98.69 477 THR A O 1
ATOM 3717 N N . LEU A 1 478 ? -23.373 -2.081 16.246 1.00 98.69 478 LEU A N 1
ATOM 3718 C CA . LEU A 1 478 ? -24.718 -1.512 16.210 1.00 98.69 478 LEU A CA 1
ATOM 3719 C C . LEU A 1 478 ? -25.492 -2.168 15.063 1.00 98.69 478 LEU A C 1
ATOM 3721 O O . LEU A 1 478 ? -25.176 -1.954 13.894 1.00 98.69 478 LEU A O 1
ATOM 3725 N N . ASP A 1 479 ? -26.501 -2.957 15.398 1.00 98.56 479 ASP A N 1
ATOM 3726 C CA . ASP A 1 479 ? -27.455 -3.502 14.441 1.00 98.56 479 ASP A CA 1
ATOM 3727 C C . ASP A 1 479 ? -28.674 -2.581 14.362 1.00 98.56 479 ASP A C 1
ATOM 3729 O O . ASP A 1 479 ? -29.473 -2.477 15.298 1.00 98.56 479 ASP A O 1
ATOM 3733 N N . ILE A 1 480 ? -28.798 -1.883 13.236 1.00 98.19 480 ILE A N 1
ATOM 3734 C CA . ILE A 1 480 ? -29.887 -0.929 13.010 1.00 98.19 480 ILE A CA 1
ATOM 3735 C C . ILE A 1 480 ? -31.201 -1.640 12.684 1.00 98.19 480 ILE A C 1
ATOM 3737 O O . ILE A 1 480 ? -32.248 -1.005 12.737 1.00 98.19 480 ILE A O 1
ATOM 3741 N N . ASN A 1 481 ? -31.155 -2.945 12.381 1.00 97.88 481 ASN A N 1
ATOM 3742 C CA . ASN A 1 481 ? -32.310 -3.836 12.303 1.00 97.88 481 ASN A CA 1
ATOM 3743 C C . ASN A 1 481 ? -33.511 -3.237 11.537 1.00 97.88 481 ASN A C 1
ATOM 3745 O O . ASN A 1 481 ? -34.617 -3.133 12.058 1.00 97.88 481 ASN A O 1
ATOM 3749 N N . GLY A 1 482 ? -33.276 -2.825 10.289 1.00 97.50 482 GLY A N 1
ATOM 3750 C CA . GLY A 1 482 ? -34.309 -2.303 9.388 1.00 97.50 482 GLY A CA 1
ATOM 3751 C C . GLY A 1 482 ? -34.655 -0.825 9.589 1.00 97.50 482 GLY A C 1
ATOM 3752 O O . GLY A 1 482 ? -35.500 -0.306 8.869 1.00 97.50 482 GLY A O 1
ATOM 3753 N N . ASN A 1 483 ? -34.016 -0.135 10.538 1.00 98.00 483 ASN A N 1
ATOM 3754 C CA . ASN A 1 483 ? -34.285 1.272 10.824 1.00 98.00 483 ASN A CA 1
ATOM 3755 C C . ASN A 1 483 ? -33.355 2.215 10.059 1.00 98.00 483 ASN A C 1
ATOM 3757 O O . ASN A 1 483 ? -32.133 2.053 10.084 1.00 98.00 483 ASN A O 1
ATOM 3761 N N . ASP A 1 484 ? -33.934 3.265 9.482 1.00 98.25 484 ASP A N 1
ATOM 3762 C CA . ASP A 1 484 ? -33.180 4.359 8.876 1.00 98.25 484 ASP A CA 1
ATOM 3763 C C . ASP A 1 484 ? -32.597 5.283 9.948 1.00 98.25 484 ASP A C 1
ATOM 3765 O O . ASP A 1 484 ? -33.304 5.724 10.859 1.00 98.25 484 ASP A O 1
ATOM 3769 N N . LEU A 1 485 ? -31.313 5.623 9.818 1.00 98.12 485 LEU A N 1
ATOM 3770 C CA . LEU A 1 485 ? -30.592 6.482 10.759 1.00 98.12 485 LEU A CA 1
ATOM 3771 C C . LEU A 1 485 ? -29.834 7.599 10.036 1.00 98.12 485 LEU A C 1
ATOM 3773 O O . LEU A 1 485 ? -29.307 7.421 8.938 1.00 98.12 485 LEU A O 1
ATOM 3777 N N . SER A 1 486 ? -29.705 8.751 10.698 1.00 98.12 486 SER A N 1
ATOM 3778 C CA . SER A 1 486 ? -28.900 9.881 10.221 1.00 98.12 486 SER A CA 1
ATOM 3779 C C . SER A 1 486 ? -27.813 10.233 11.231 1.00 98.12 486 SER A C 1
ATOM 3781 O O . SER A 1 486 ? -28.121 10.446 12.400 1.00 98.12 486 SER A O 1
ATOM 3783 N N . PHE A 1 487 ? -26.561 10.348 10.792 1.00 98.44 487 PHE A N 1
ATOM 3784 C CA . PHE A 1 487 ? -25.406 10.690 11.627 1.00 98.44 487 PHE A CA 1
ATOM 3785 C C . PHE A 1 487 ? -24.760 12.000 11.162 1.00 98.44 487 PHE A C 1
ATOM 3787 O O . PHE A 1 487 ? -24.336 12.123 10.011 1.00 98.44 487 PHE A O 1
ATOM 3794 N N . ASP A 1 488 ? -24.613 12.963 12.078 1.00 97.44 488 ASP A N 1
ATOM 3795 C CA . ASP A 1 488 ? -23.688 14.089 11.870 1.00 97.44 488 ASP A CA 1
ATOM 3796 C C . ASP A 1 488 ? -22.228 13.651 12.051 1.00 97.44 488 ASP A C 1
ATOM 3798 O O . ASP A 1 488 ? -21.345 14.079 11.318 1.00 97.44 488 ASP A O 1
ATOM 3802 N N . ASP A 1 489 ? -21.973 12.773 13.015 1.00 97.31 489 ASP A N 1
ATOM 3803 C CA . ASP A 1 489 ? -20.686 12.130 13.246 1.00 97.31 489 ASP A CA 1
ATOM 3804 C C . ASP A 1 489 ? -20.953 10.718 13.773 1.00 97.31 489 ASP A C 1
ATOM 3806 O O . ASP A 1 489 ? -21.904 10.510 14.531 1.00 97.31 489 ASP A O 1
ATOM 3810 N N . ILE A 1 490 ? -20.121 9.752 13.390 1.00 97.69 490 ILE A N 1
ATOM 3811 C CA . ILE A 1 490 ? -20.136 8.427 14.011 1.00 97.69 490 ILE A CA 1
ATOM 3812 C C . ILE A 1 490 ? -19.069 8.471 15.095 1.00 97.69 490 ILE A C 1
ATOM 3814 O O . ILE A 1 490 ? -17.874 8.434 14.815 1.00 97.69 490 ILE A O 1
ATOM 3818 N N . LEU A 1 491 ? -19.482 8.596 16.354 1.00 97.69 491 LEU A N 1
ATOM 3819 C CA . LEU A 1 491 ? -18.548 8.759 17.463 1.00 97.69 491 LEU A CA 1
ATOM 3820 C C . LEU A 1 491 ? -17.854 7.429 17.771 1.00 97.69 491 LEU A C 1
ATOM 3822 O O . LEU A 1 491 ? -18.439 6.547 18.390 1.00 97.69 491 LEU A O 1
ATOM 3826 N N . HIS A 1 492 ? -16.591 7.290 17.380 1.00 95.88 492 HIS A N 1
ATOM 3827 C CA . HIS A 1 492 ? -15.813 6.064 17.561 1.00 95.88 492 HIS A CA 1
ATOM 3828 C C . HIS A 1 492 ? -14.389 6.355 18.049 1.00 95.88 492 HIS A C 1
ATOM 3830 O O . HIS A 1 492 ? -13.907 7.489 17.960 1.00 95.88 492 HIS A O 1
ATOM 3836 N N . ASN A 1 493 ? -13.749 5.331 18.618 1.00 92.69 493 ASN A N 1
ATOM 3837 C CA . ASN A 1 493 ? -12.356 5.373 19.054 1.00 92.69 493 ASN A CA 1
ATOM 3838 C C . ASN A 1 493 ? -11.384 4.868 17.979 1.00 92.69 493 ASN A C 1
ATOM 3840 O O . ASN A 1 493 ? -10.344 5.477 17.780 1.00 92.69 493 ASN A O 1
ATOM 3844 N N . ASN A 1 494 ? -11.702 3.737 17.345 1.00 87.31 494 ASN A N 1
ATOM 3845 C CA . ASN A 1 494 ? -10.876 3.062 16.340 1.00 87.31 494 ASN A CA 1
ATOM 3846 C C . ASN A 1 494 ? -11.751 2.160 15.446 1.00 87.31 494 ASN A C 1
ATOM 3848 O O . ASN A 1 494 ? -12.979 2.188 15.559 1.00 87.31 494 ASN A O 1
ATOM 3852 N N . SER A 1 495 ? -11.124 1.341 14.597 1.00 89.38 495 SER A N 1
ATOM 3853 C CA . SER A 1 495 ? -11.777 0.453 13.623 1.00 89.38 495 SER A CA 1
ATOM 3854 C C . SER A 1 495 ? -12.656 -0.664 14.210 1.00 89.38 495 SER A C 1
ATOM 3856 O O . SER A 1 495 ? -13.315 -1.376 13.463 1.00 89.38 495 SER A O 1
ATOM 3858 N N . GLY A 1 496 ? -12.768 -0.797 15.537 1.00 92.62 496 GLY A N 1
ATOM 3859 C CA . GLY A 1 496 ? -13.704 -1.740 16.166 1.00 92.62 496 GLY A CA 1
ATOM 3860 C C . GLY A 1 496 ? -15.184 -1.322 16.122 1.00 92.62 496 GLY A C 1
ATOM 3861 O O . GLY A 1 496 ? -16.045 -2.043 16.627 1.00 92.62 496 GLY A O 1
ATOM 3862 N N . ALA A 1 497 ? -15.510 -0.147 15.578 1.00 96.94 497 ALA A N 1
ATOM 3863 C CA . ALA A 1 497 ? -16.886 0.314 15.410 1.00 96.94 497 ALA A CA 1
ATOM 3864 C C . ALA A 1 497 ? -17.543 -0.331 14.183 1.00 96.94 497 ALA A C 1
ATOM 3866 O O . ALA A 1 497 ? -17.069 -0.153 13.063 1.00 96.94 497 ALA A O 1
ATOM 3867 N N . ARG A 1 498 ? -18.656 -1.043 14.375 1.00 98.06 498 ARG A N 1
ATOM 3868 C CA . ARG A 1 498 ? -19.349 -1.754 13.291 1.00 98.06 498 ARG A CA 1
ATOM 3869 C C . ARG A 1 498 ? -20.814 -1.352 13.259 1.00 98.06 498 ARG A C 1
ATOM 3871 O O . ARG A 1 498 ? -21.479 -1.404 14.293 1.00 98.06 498 ARG A O 1
ATOM 3878 N N . ILE A 1 499 ? -21.326 -0.976 12.090 1.00 98.38 499 ILE A N 1
ATOM 3879 C CA . ILE A 1 499 ? -22.754 -0.695 11.892 1.00 98.38 499 ILE A CA 1
ATOM 3880 C C . ILE A 1 499 ? -23.287 -1.640 10.822 1.00 98.38 499 ILE A C 1
ATOM 3882 O O . ILE A 1 499 ? -22.789 -1.646 9.700 1.00 98.38 499 ILE A O 1
ATOM 3886 N N . VAL A 1 500 ? -24.296 -2.436 11.163 1.00 98.19 500 VAL A N 1
ATOM 3887 C CA . VAL A 1 500 ? -24.855 -3.481 10.294 1.00 98.19 500 VAL A CA 1
ATOM 3888 C C . VAL A 1 500 ? -26.375 -3.387 10.237 1.00 98.19 500 VAL A C 1
ATOM 3890 O O . VAL A 1 500 ? -26.993 -2.722 11.066 1.00 98.19 500 VAL A O 1
ATOM 3893 N N . ASN A 1 501 ? -26.977 -4.090 9.277 1.00 97.94 501 ASN A N 1
ATOM 3894 C CA . ASN A 1 501 ? -28.414 -4.333 9.248 1.00 97.94 501 ASN A CA 1
ATOM 3895 C C . ASN A 1 501 ? -28.693 -5.833 9.103 1.00 97.94 501 ASN A C 1
ATOM 3897 O O . ASN A 1 501 ? -28.574 -6.394 8.010 1.00 97.94 501 ASN A O 1
ATOM 3901 N N . ARG A 1 502 ? -29.109 -6.481 10.195 1.00 96.81 502 ARG A N 1
ATOM 3902 C CA . ARG A 1 502 ? -29.447 -7.914 10.195 1.00 96.81 502 ARG A CA 1
ATOM 3903 C C . ARG A 1 502 ? -30.940 -8.191 10.090 1.00 96.81 502 ARG A C 1
ATOM 3905 O O . ARG A 1 502 ? -31.342 -9.352 10.204 1.00 96.81 502 ARG A O 1
ATOM 3912 N N . HIS A 1 503 ? -31.760 -7.174 9.817 1.00 96.12 503 HIS A N 1
ATOM 3913 C CA . HIS A 1 503 ? -33.175 -7.410 9.569 1.00 96.12 503 HIS A CA 1
ATOM 3914 C C . HIS A 1 503 ? -33.350 -8.378 8.393 1.00 96.12 503 HIS A C 1
ATOM 3916 O O . HIS A 1 503 ? -32.602 -8.343 7.411 1.00 96.12 503 HIS A O 1
ATOM 3922 N N . LYS A 1 504 ? -34.311 -9.299 8.513 1.00 91.06 504 LYS A N 1
ATOM 3923 C CA . LYS A 1 504 ? -34.420 -10.443 7.591 1.00 91.06 504 LYS A CA 1
ATOM 3924 C C . LYS A 1 504 ? -34.854 -10.036 6.185 1.00 91.06 504 LYS A C 1
ATOM 3926 O O . LYS A 1 504 ? -34.482 -10.708 5.227 1.00 91.06 504 LYS A O 1
ATOM 3931 N N . THR A 1 505 ? -35.651 -8.978 6.072 1.00 89.69 505 THR A N 1
ATOM 3932 C CA . THR A 1 505 ? -36.297 -8.573 4.813 1.00 89.69 505 THR A CA 1
ATOM 3933 C C . THR A 1 505 ? -36.059 -7.121 4.444 1.00 89.69 505 THR A C 1
ATOM 3935 O O . THR A 1 505 ? -36.011 -6.798 3.261 1.00 89.69 505 THR A O 1
ATOM 3938 N N . ASP A 1 506 ? -35.902 -6.254 5.437 1.00 94.00 506 ASP A N 1
ATOM 3939 C CA . ASP A 1 506 ? -35.996 -4.811 5.213 1.00 94.00 506 ASP A CA 1
ATOM 3940 C C . ASP A 1 506 ? -34.607 -4.233 4.985 1.00 94.00 506 ASP A C 1
ATOM 3942 O O . ASP A 1 506 ? -33.657 -4.529 5.715 1.00 94.00 506 ASP A O 1
ATOM 3946 N N . THR A 1 507 ? -34.507 -3.414 3.943 1.00 95.31 507 THR A N 1
ATOM 3947 C CA . THR A 1 507 ? -33.328 -2.587 3.686 1.00 95.31 507 THR A CA 1
ATOM 3948 C C . THR A 1 507 ? -33.389 -1.368 4.593 1.00 95.31 507 THR A C 1
ATOM 3950 O O . THR A 1 507 ? -34.471 -0.831 4.812 1.00 95.31 507 THR A O 1
ATOM 3953 N N . ALA A 1 508 ? -32.240 -0.940 5.103 1.00 97.50 508 ALA A N 1
ATOM 3954 C CA . ALA A 1 508 ? -32.118 0.245 5.940 1.00 97.50 508 ALA A CA 1
ATOM 3955 C C . ALA A 1 508 ? -31.138 1.245 5.321 1.00 97.50 508 ALA A C 1
ATOM 3957 O O . ALA A 1 508 ? -30.170 0.854 4.660 1.00 97.50 508 ALA A O 1
ATOM 3958 N N . GLN A 1 509 ? -31.376 2.530 5.571 1.00 97.75 509 GLN A N 1
ATOM 3959 C CA . GLN A 1 509 ? -30.579 3.645 5.078 1.00 97.75 509 GLN A CA 1
ATOM 3960 C C . GLN A 1 509 ? -29.792 4.307 6.214 1.00 97.75 509 GLN A C 1
ATOM 3962 O O . GLN A 1 509 ? -30.355 4.796 7.193 1.00 97.75 509 GLN A O 1
ATOM 3967 N N . ILE A 1 510 ? -28.479 4.437 6.030 1.00 98.38 510 ILE A N 1
ATOM 3968 C CA . ILE A 1 510 ? -27.634 5.342 6.813 1.00 98.38 510 ILE A CA 1
ATOM 3969 C C . ILE A 1 510 ? -27.427 6.626 6.011 1.00 98.38 510 ILE A C 1
ATOM 3971 O O . ILE A 1 510 ? -26.985 6.586 4.861 1.00 98.38 510 ILE A O 1
ATOM 3975 N N . THR A 1 511 ? -27.716 7.777 6.612 1.00 98.50 511 THR A N 1
ATOM 3976 C CA . THR A 1 511 ? -27.443 9.097 6.026 1.00 98.50 511 THR A CA 1
ATOM 3977 C C . THR A 1 511 ? -26.346 9.804 6.817 1.00 98.50 511 THR A C 1
ATOM 3979 O O . THR A 1 511 ? -26.486 10.032 8.014 1.00 98.50 511 THR A O 1
ATOM 3982 N N . LEU A 1 512 ? -25.246 10.164 6.161 1.00 98.56 512 LEU A N 1
ATOM 3983 C CA . LEU A 1 512 ? -24.108 10.860 6.757 1.00 98.56 512 LEU A CA 1
ATOM 3984 C C . LEU A 1 512 ? -24.165 12.344 6.381 1.00 98.56 512 LEU A C 1
ATOM 3986 O O . LEU A 1 512 ? -23.960 12.700 5.221 1.00 98.56 512 LEU A O 1
ATOM 3990 N N . THR A 1 513 ? -24.471 13.214 7.346 1.00 97.69 513 THR A N 1
ATOM 3991 C CA . THR A 1 513 ? -24.778 14.637 7.096 1.00 97.69 513 THR A CA 1
ATOM 3992 C C . THR A 1 513 ? -23.669 15.605 7.496 1.00 97.69 513 THR A C 1
ATOM 3994 O O . THR A 1 513 ? -23.684 16.756 7.058 1.00 97.69 513 THR A O 1
ATOM 3997 N N . GLY A 1 514 ? -22.714 15.169 8.318 1.00 96.25 514 GLY A N 1
ATOM 3998 C CA . GLY A 1 514 ? -21.630 16.020 8.814 1.00 96.25 514 GLY A CA 1
ATOM 3999 C C . GLY A 1 514 ? -20.677 16.511 7.732 1.00 96.25 514 GLY A C 1
ATOM 4000 O O . GLY A 1 514 ? -20.725 16.070 6.589 1.00 96.25 514 GLY A O 1
ATOM 4001 N N . ASN A 1 515 ? -19.784 17.431 8.096 1.00 96.50 515 ASN A N 1
ATOM 4002 C CA . ASN A 1 515 ? -18.784 17.995 7.192 1.00 96.50 515 ASN A CA 1
ATOM 4003 C C . ASN A 1 515 ? -17.370 17.813 7.756 1.00 96.50 515 ASN A C 1
ATOM 4005 O O . ASN A 1 515 ? -17.130 18.116 8.922 1.00 96.50 515 ASN A O 1
ATOM 4009 N N . ASN A 1 516 ? -16.438 17.370 6.910 1.00 96.44 516 ASN A N 1
ATOM 4010 C CA . ASN A 1 516 ? -15.058 17.018 7.259 1.00 96.44 516 ASN A CA 1
ATOM 4011 C C . ASN A 1 516 ? -14.982 15.944 8.352 1.00 96.44 516 ASN A C 1
ATOM 4013 O O . ASN A 1 516 ? -14.199 16.051 9.297 1.00 96.44 516 ASN A O 1
ATOM 4017 N N . ARG A 1 517 ? -15.825 14.918 8.225 1.00 96.62 517 ARG A N 1
ATOM 4018 C CA . ARG A 1 517 ? -15.860 13.782 9.147 1.00 96.62 517 ARG A CA 1
ATOM 4019 C C . ARG A 1 517 ? -15.029 12.628 8.608 1.00 96.62 517 ARG A C 1
ATOM 4021 O O . ARG A 1 517 ? -14.928 12.434 7.396 1.00 96.62 517 ARG A O 1
ATOM 4028 N N . HIS A 1 518 ? -14.450 11.861 9.521 1.00 95.75 518 HIS A N 1
ATOM 4029 C CA . HIS A 1 518 ? -13.706 10.647 9.213 1.00 95.75 518 HIS A CA 1
ATOM 4030 C C . HIS A 1 518 ? -14.288 9.510 10.036 1.00 95.75 518 HIS A C 1
ATOM 4032 O O . HIS A 1 518 ? -14.439 9.663 11.244 1.00 95.75 518 HIS A O 1
ATOM 4038 N N . PHE A 1 519 ? -14.631 8.402 9.386 1.00 96.38 519 PHE A N 1
ATOM 4039 C CA . PHE A 1 519 ? -15.042 7.175 10.053 1.00 96.38 519 PHE A CA 1
ATOM 4040 C C . PHE A 1 519 ? -14.049 6.039 9.783 1.00 96.38 519 PHE A C 1
ATOM 4042 O O . PHE A 1 519 ? -13.727 5.753 8.625 1.00 96.38 519 PHE A O 1
ATOM 4049 N N . HIS A 1 520 ? -13.590 5.412 10.867 1.00 90.56 520 HIS A N 1
ATOM 4050 C CA . HIS A 1 520 ? -12.829 4.168 10.900 1.00 90.56 520 HIS A CA 1
ATOM 4051 C C . HIS A 1 520 ? -13.720 3.073 11.493 1.00 90.56 520 HIS A C 1
ATOM 4053 O O . HIS A 1 520 ? -14.322 3.277 12.547 1.00 90.56 520 HIS A O 1
ATOM 4059 N N . GLY A 1 521 ? -13.807 1.913 10.848 1.00 91.75 521 GLY A N 1
ATOM 4060 C CA . GLY A 1 521 ? -14.745 0.875 11.269 1.00 91.75 521 GLY A CA 1
ATOM 4061 C C . GLY A 1 521 ? -15.183 -0.045 10.143 1.00 91.75 521 GLY A C 1
ATOM 4062 O O . GLY A 1 521 ? -14.479 -0.210 9.152 1.00 91.75 521 GLY A O 1
ATOM 4063 N N . GLU A 1 522 ? -16.380 -0.599 10.292 1.00 96.06 522 GLU A N 1
ATOM 4064 C CA . GLU A 1 522 ? -17.039 -1.428 9.284 1.00 96.06 522 GLU A CA 1
ATOM 4065 C C . GLU A 1 522 ? -18.471 -0.942 9.036 1.00 96.06 522 GLU A C 1
ATOM 4067 O O . GLU A 1 522 ? -19.197 -0.579 9.973 1.00 96.06 522 GLU A O 1
ATOM 4072 N N . LEU A 1 523 ? -18.891 -0.969 7.768 1.00 97.69 523 LEU A N 1
ATOM 4073 C CA . LEU A 1 523 ? -20.272 -0.711 7.356 1.00 97.69 523 LEU A CA 1
ATOM 4074 C C . LEU A 1 523 ? -20.841 -1.929 6.623 1.00 97.69 523 LEU A C 1
ATOM 4076 O O . LEU A 1 523 ? -20.393 -2.288 5.535 1.00 97.69 523 LEU A O 1
ATOM 4080 N N . GLY A 1 524 ? -21.880 -2.526 7.196 1.00 96.81 524 GLY A N 1
ATOM 4081 C CA . GLY A 1 524 ? -22.521 -3.724 6.669 1.00 96.81 524 GLY A CA 1
ATOM 4082 C C . GLY A 1 524 ? -21.724 -5.003 6.922 1.00 96.81 524 GLY A C 1
ATOM 4083 O O . GLY A 1 524 ? -20.674 -5.007 7.556 1.00 96.81 524 GLY A O 1
ATOM 4084 N N . GLU A 1 525 ? -22.263 -6.116 6.440 1.00 95.44 525 GLU A N 1
ATOM 4085 C CA . GLU A 1 525 ? -21.649 -7.441 6.521 1.00 95.44 525 GLU A CA 1
ATOM 4086 C C . GLU A 1 525 ? -21.994 -8.243 5.261 1.00 95.44 525 GLU A C 1
ATOM 4088 O O . GLU A 1 525 ? -23.020 -8.008 4.621 1.00 95.44 525 GLU A O 1
ATOM 4093 N N . GLU A 1 526 ? -21.151 -9.209 4.895 1.00 94.94 526 GLU A N 1
ATOM 4094 C CA . GLU A 1 526 ? -21.308 -9.976 3.652 1.00 94.94 526 GLU A CA 1
ATOM 4095 C C . GLU A 1 526 ? -22.681 -10.659 3.542 1.00 94.94 526 GLU A C 1
ATOM 4097 O O . GLU A 1 526 ? -23.348 -10.557 2.512 1.00 94.94 526 GLU A O 1
ATOM 4102 N N . ALA A 1 527 ? -23.156 -11.271 4.633 1.00 93.25 527 ALA A N 1
ATOM 4103 C CA . ALA A 1 527 ? -24.452 -11.953 4.701 1.00 93.25 527 ALA A CA 1
ATOM 4104 C C . ALA A 1 527 ? -25.671 -11.012 4.560 1.00 93.25 527 ALA A C 1
ATOM 4106 O O . ALA A 1 527 ? -26.810 -11.467 4.378 1.00 93.25 527 ALA A O 1
ATOM 4107 N N . SER A 1 528 ? -25.460 -9.699 4.668 1.00 92.50 528 SER A N 1
ATOM 4108 C CA . SER A 1 528 ? -26.499 -8.675 4.580 1.00 92.50 528 SER A CA 1
ATOM 4109 C C . SER A 1 528 ? -26.184 -7.562 3.591 1.00 92.50 528 SER A C 1
ATOM 4111 O O . SER A 1 528 ? -26.811 -6.504 3.673 1.00 92.50 528 SER A O 1
ATOM 4113 N N . ARG A 1 529 ? -25.244 -7.786 2.663 1.00 93.00 529 ARG A N 1
ATOM 4114 C CA . ARG A 1 529 ? -24.794 -6.772 1.699 1.00 93.00 529 ARG A CA 1
ATOM 4115 C C . ARG A 1 529 ? -25.969 -6.089 1.006 1.00 93.00 529 ARG A C 1
ATOM 4117 O O . ARG A 1 529 ? -26.008 -4.871 0.958 1.00 93.00 529 ARG A O 1
ATOM 4124 N N . ASP A 1 530 ? -26.964 -6.857 0.572 1.00 94.75 530 ASP A N 1
ATOM 4125 C CA . ASP A 1 530 ? -28.123 -6.360 -0.184 1.00 94.75 530 ASP A CA 1
ATOM 4126 C C . ASP A 1 530 ? -29.144 -5.559 0.654 1.00 94.75 530 ASP A C 1
ATOM 4128 O O . ASP A 1 530 ? -30.188 -5.175 0.135 1.00 94.75 530 ASP A O 1
ATOM 4132 N N . ARG A 1 531 ? -28.884 -5.321 1.949 1.00 95.75 531 ARG A N 1
ATOM 4133 C CA . ARG A 1 531 ? -29.852 -4.730 2.892 1.00 95.75 531 ARG A CA 1
ATOM 4134 C C . ARG A 1 531 ? -29.377 -3.440 3.564 1.00 95.75 531 ARG A C 1
ATOM 4136 O O . ARG A 1 531 ? -30.080 -2.935 4.437 1.00 95.75 531 ARG A O 1
ATOM 4143 N N . LEU A 1 532 ? -28.220 -2.896 3.195 1.00 98.00 532 LEU A N 1
ATOM 4144 C CA . LEU A 1 532 ? -27.727 -1.640 3.766 1.00 98.00 532 LEU A CA 1
ATOM 4145 C C . LEU A 1 532 ? -27.353 -0.637 2.679 1.00 98.00 532 LEU A C 1
ATOM 4147 O O . LEU A 1 532 ? -26.435 -0.877 1.893 1.00 98.00 532 LEU A O 1
ATOM 4151 N N . ASP A 1 533 ? -28.030 0.507 2.703 1.00 98.50 533 ASP A N 1
ATOM 4152 C CA . ASP A 1 533 ? -27.742 1.650 1.848 1.00 98.50 533 ASP A CA 1
ATOM 4153 C C . ASP A 1 533 ? -27.080 2.769 2.662 1.00 98.50 533 ASP A C 1
ATOM 4155 O O . ASP A 1 533 ? -27.437 3.039 3.809 1.00 98.50 533 ASP A O 1
ATOM 4159 N N . VAL A 1 534 ? -26.113 3.462 2.060 1.00 98.62 534 VAL A N 1
ATOM 4160 C CA . VAL A 1 534 ? -25.403 4.595 2.671 1.00 98.62 534 VAL A CA 1
ATOM 4161 C C . VAL A 1 534 ? -25.483 5.801 1.744 1.00 98.62 534 VAL A C 1
ATOM 4163 O O . VAL A 1 534 ? -25.185 5.704 0.558 1.00 98.62 534 VAL A O 1
ATOM 4166 N N . THR A 1 535 ? -25.865 6.953 2.285 1.00 98.69 535 THR A N 1
ATOM 4167 C CA . THR A 1 535 ? -25.915 8.227 1.565 1.00 98.69 535 THR A CA 1
ATOM 4168 C C . THR A 1 535 ? -25.033 9.234 2.279 1.00 98.69 535 THR A C 1
ATOM 4170 O O . THR A 1 535 ? -25.172 9.427 3.483 1.00 98.69 535 THR A O 1
ATOM 4173 N N . THR A 1 536 ? -24.133 9.893 1.555 1.00 98.44 536 THR A N 1
ATOM 4174 C CA . THR A 1 536 ? -23.207 10.883 2.116 1.00 98.44 536 THR A CA 1
ATOM 4175 C C . THR A 1 536 ? -23.503 12.285 1.598 1.00 98.44 536 THR A C 1
ATOM 4177 O O . THR A 1 536 ? -23.705 12.483 0.397 1.00 98.44 536 THR A O 1
ATOM 4180 N N . HIS A 1 537 ? -23.444 13.262 2.496 1.00 97.81 537 HIS A N 1
ATOM 4181 C CA . HIS A 1 537 ? -23.499 14.691 2.206 1.00 97.81 537 HIS A CA 1
ATOM 4182 C C . HIS A 1 537 ? -22.220 15.389 2.674 1.00 97.81 537 HIS A C 1
ATOM 4184 O O . HIS A 1 537 ? -21.582 14.952 3.627 1.00 97.81 537 HIS A O 1
ATOM 4190 N N . ASN A 1 538 ? -21.891 16.530 2.062 1.00 97.12 538 ASN A N 1
ATOM 4191 C CA . ASN A 1 538 ? -20.693 17.323 2.369 1.00 97.12 538 ASN A CA 1
ATOM 4192 C C . ASN A 1 538 ? -19.392 16.503 2.219 1.00 97.12 538 ASN A C 1
ATOM 4194 O O . ASN A 1 538 ? -19.259 15.737 1.271 1.00 97.12 538 ASN A O 1
ATOM 4198 N N . ASN A 1 539 ? -18.393 16.714 3.082 1.00 97.25 539 ASN A N 1
ATOM 4199 C CA . ASN A 1 539 ? -17.087 16.065 2.963 1.00 97.25 539 ASN A CA 1
ATOM 4200 C C . ASN A 1 539 ? -16.919 14.933 3.982 1.00 97.25 539 ASN A C 1
ATOM 4202 O O . ASN A 1 539 ? -16.915 15.197 5.188 1.00 97.25 539 ASN A O 1
ATOM 4206 N N . TRP A 1 540 ? -16.708 13.709 3.496 1.00 98.12 540 TRP A N 1
ATOM 4207 C CA . TRP A 1 540 ? -16.452 12.525 4.321 1.00 98.12 540 TRP A CA 1
ATOM 4208 C C . TRP A 1 540 ? -15.210 11.771 3.865 1.00 98.12 540 TRP A C 1
ATOM 4210 O O . TRP A 1 540 ? -14.916 11.671 2.674 1.00 98.12 540 TRP A O 1
ATOM 4220 N N . ILE A 1 541 ? -14.508 11.202 4.838 1.00 97.69 541 ILE A N 1
ATOM 4221 C CA . ILE A 1 541 ? -13.448 10.222 4.633 1.00 97.69 541 ILE A CA 1
ATOM 4222 C C . ILE A 1 541 ? -13.902 8.926 5.299 1.00 97.69 541 ILE A C 1
ATOM 4224 O O . ILE A 1 541 ? -14.238 8.920 6.482 1.00 97.69 541 ILE A O 1
ATOM 4228 N N . LEU A 1 542 ? -13.912 7.830 4.552 1.00 97.81 542 LEU A N 1
ATOM 4229 C CA . LEU A 1 542 ? -14.193 6.501 5.079 1.00 97.81 542 LEU A CA 1
ATOM 4230 C C . LEU A 1 542 ? -12.922 5.666 4.951 1.00 97.81 542 LEU A C 1
ATOM 4232 O O . LEU A 1 542 ? -12.408 5.512 3.847 1.00 97.81 542 LEU A O 1
ATOM 4236 N N . SER A 1 543 ? -12.438 5.134 6.071 1.00 95.88 543 SER A N 1
ATOM 4237 C CA . SER A 1 543 ? -11.359 4.141 6.150 1.00 95.88 543 SER A CA 1
ATOM 4238 C C . SER A 1 543 ? -11.941 2.859 6.728 1.00 95.88 543 SER A C 1
ATOM 4240 O O . SER A 1 543 ? -11.739 2.563 7.905 1.00 95.88 543 SER A O 1
ATOM 4242 N N . VAL A 1 544 ? -12.768 2.179 5.934 1.00 93.06 544 VAL A N 1
ATOM 4243 C CA . VAL A 1 544 ? -13.621 1.084 6.406 1.00 93.06 544 VAL A CA 1
ATOM 4244 C C . VAL A 1 544 ? -13.631 -0.064 5.417 1.00 93.06 544 VAL A C 1
ATOM 4246 O O . VAL A 1 544 ? -13.560 0.166 4.210 1.00 93.06 544 VAL A O 1
ATOM 4249 N N . ASP A 1 545 ? -13.829 -1.275 5.926 1.00 94.81 545 ASP A N 1
ATOM 4250 C CA . ASP A 1 545 ? -14.389 -2.343 5.107 1.00 94.81 545 ASP A CA 1
ATOM 4251 C C . ASP A 1 545 ? -15.904 -2.147 4.992 1.00 94.81 545 ASP A C 1
ATOM 4253 O O . ASP A 1 545 ? -16.595 -1.839 5.971 1.00 94.81 545 ASP A O 1
ATOM 4257 N N . ALA A 1 546 ? -16.424 -2.281 3.772 1.00 97.31 546 ALA A N 1
ATOM 4258 C CA . ALA A 1 546 ? -17.828 -2.019 3.493 1.00 97.31 546 ALA A CA 1
ATOM 4259 C C . ALA A 1 546 ? -18.465 -3.126 2.648 1.00 97.31 546 ALA A C 1
ATOM 4261 O O . ALA A 1 546 ? -17.972 -3.451 1.567 1.00 97.31 546 ALA A O 1
ATOM 4262 N N . TRP A 1 547 ? -19.612 -3.631 3.106 1.00 98.00 547 TRP A N 1
ATOM 4263 C CA . TRP A 1 547 ? -20.521 -4.490 2.345 1.00 98.00 547 TRP A CA 1
ATOM 4264 C C . TRP A 1 547 ? -21.873 -3.802 2.233 1.00 98.00 547 TRP A C 1
ATOM 4266 O O . TRP A 1 547 ? -22.696 -3.874 3.145 1.00 98.00 547 TRP A O 1
ATOM 4276 N N . LEU A 1 548 ? -22.093 -3.127 1.108 1.00 98.38 548 LEU A N 1
ATOM 4277 C CA . LEU A 1 548 ? -23.263 -2.277 0.909 1.00 98.38 548 LEU A CA 1
ATOM 4278 C C . LEU A 1 548 ? -24.052 -2.687 -0.328 1.00 98.38 548 LEU A C 1
ATOM 4280 O O . LEU A 1 548 ? -23.500 -3.159 -1.330 1.00 98.38 548 LEU A O 1
ATOM 4284 N N . ASN A 1 549 ? -25.346 -2.411 -0.285 1.00 98.06 549 ASN A N 1
ATOM 4285 C CA . ASN A 1 549 ? -26.206 -2.512 -1.443 1.00 98.06 549 ASN A CA 1
ATOM 4286 C C . ASN A 1 549 ? -26.006 -1.265 -2.305 1.00 98.06 549 ASN A C 1
ATOM 4288 O O . ASN A 1 549 ? -25.554 -1.363 -3.447 1.00 98.06 549 ASN A O 1
ATOM 4292 N N . ARG A 1 550 ? -26.222 -0.078 -1.734 1.00 98.50 550 ARG A N 1
ATOM 4293 C CA . ARG A 1 550 ? -25.985 1.190 -2.425 1.00 98.50 550 ARG A CA 1
ATOM 4294 C C . ARG A 1 550 ? -25.130 2.159 -1.614 1.00 98.50 550 ARG A C 1
ATOM 4296 O O . ARG A 1 550 ? -25.317 2.318 -0.413 1.00 98.50 550 ARG A O 1
ATOM 4303 N N . LEU A 1 551 ? -24.231 2.865 -2.299 1.00 98.69 551 LEU A N 1
ATOM 4304 C CA . LEU A 1 551 ? -23.529 4.043 -1.786 1.00 98.69 551 LEU A CA 1
ATOM 4305 C C . LEU A 1 551 ? -23.845 5.256 -2.664 1.00 98.69 551 LEU A C 1
ATOM 4307 O O . LEU A 1 551 ? -23.448 5.289 -3.825 1.00 98.69 551 LEU A O 1
ATOM 4311 N N . SER A 1 552 ? -24.515 6.263 -2.113 1.00 98.56 552 SER A N 1
ATOM 4312 C CA . SER A 1 552 ? -24.899 7.479 -2.838 1.00 98.56 552 SER A CA 1
ATOM 4313 C C . SER A 1 552 ? -24.142 8.693 -2.310 1.00 98.56 552 SER A C 1
ATOM 4315 O O . SER A 1 552 ? -24.261 9.046 -1.139 1.00 98.56 552 SER A O 1
ATOM 4317 N N . ILE A 1 553 ? -23.401 9.385 -3.172 1.00 98.56 553 ILE A N 1
ATOM 4318 C CA . ILE A 1 553 ? -22.789 10.675 -2.846 1.00 98.56 553 ILE A CA 1
ATOM 4319 C C . ILE A 1 553 ? -23.784 11.746 -3.281 1.00 98.56 553 ILE A C 1
ATOM 4321 O O . ILE A 1 553 ? -23.862 12.080 -4.462 1.00 98.56 553 ILE A O 1
ATOM 4325 N N . ALA A 1 554 ? -24.595 12.236 -2.346 1.00 97.81 554 ALA A N 1
ATOM 4326 C CA . ALA A 1 554 ? -25.692 13.157 -2.637 1.00 97.81 554 ALA A CA 1
ATOM 4327 C C . ALA A 1 554 ? -25.232 14.622 -2.732 1.00 97.81 554 ALA A C 1
ATOM 4329 O O . ALA A 1 554 ? -25.764 15.389 -3.531 1.00 97.81 554 ALA A O 1
ATOM 4330 N N . SER A 1 555 ? -24.237 15.025 -1.936 1.00 97.31 555 SER A N 1
ATOM 4331 C CA . SER A 1 555 ? -23.579 16.334 -2.043 1.00 97.31 555 SER A CA 1
ATOM 4332 C C . SER A 1 555 ? -22.132 16.272 -1.548 1.00 97.31 555 SER A C 1
ATOM 4334 O O . SER A 1 555 ? -21.801 15.438 -0.712 1.00 97.31 555 SER A O 1
ATOM 4336 N N . GLY A 1 556 ? -21.279 17.183 -2.024 1.00 96.38 556 GLY A N 1
ATOM 4337 C CA . GLY A 1 556 ? -19.895 17.316 -1.557 1.00 96.38 556 GLY A CA 1
ATOM 4338 C C . GLY A 1 556 ? -18.934 16.260 -2.113 1.00 96.38 556 GLY A C 1
ATOM 4339 O O . GLY A 1 556 ? -18.987 15.939 -3.301 1.00 96.38 556 GLY A O 1
ATOM 4340 N N . ASN A 1 557 ? -18.005 15.787 -1.279 1.00 97.19 557 ASN A N 1
ATOM 4341 C CA . ASN A 1 557 ? -16.895 14.925 -1.680 1.00 97.19 557 ASN A CA 1
ATOM 4342 C C . ASN A 1 557 ? -16.737 13.744 -0.713 1.00 97.19 557 ASN A C 1
ATOM 4344 O O . ASN A 1 557 ? -16.560 13.937 0.490 1.00 97.19 557 ASN A O 1
ATOM 4348 N N . LEU A 1 558 ? -16.711 12.528 -1.250 1.00 98.56 558 LEU A N 1
ATOM 4349 C CA . LEU A 1 558 ? -16.425 11.313 -0.493 1.00 98.56 558 LEU A CA 1
ATOM 4350 C C . LEU A 1 558 ? -15.027 10.793 -0.834 1.00 98.56 558 LEU A C 1
ATOM 4352 O O . LEU A 1 558 ? -14.683 10.655 -2.007 1.00 98.56 558 LEU A O 1
ATOM 4356 N N . GLN A 1 559 ? -14.225 10.478 0.181 1.00 98.44 559 GLN A N 1
ATOM 4357 C CA . GLN A 1 559 ? -12.939 9.800 0.021 1.00 98.44 559 GLN A CA 1
ATOM 4358 C C . GLN A 1 559 ? -13.012 8.399 0.626 1.00 98.44 559 GLN A C 1
ATOM 4360 O O . GLN A 1 559 ? -13.330 8.253 1.805 1.00 98.44 559 GLN A O 1
ATOM 4365 N N . LEU A 1 560 ? -12.680 7.390 -0.172 1.00 98.56 560 LEU A N 1
ATOM 4366 C CA . LEU A 1 560 ? -12.456 6.012 0.263 1.00 98.56 560 LEU A CA 1
ATOM 4367 C C . LEU A 1 560 ? -10.943 5.785 0.286 1.00 98.56 560 LEU A C 1
ATOM 4369 O O . LEU A 1 560 ? -10.266 6.154 -0.675 1.00 98.56 560 LEU A O 1
ATOM 4373 N N . ARG A 1 561 ? -10.387 5.257 1.375 1.00 96.50 561 ARG A N 1
ATOM 4374 C CA . ARG A 1 561 ? -8.932 5.149 1.569 1.00 96.50 561 ARG A CA 1
ATOM 4375 C C . ARG A 1 561 ? -8.582 3.978 2.484 1.00 96.50 561 ARG A C 1
ATOM 4377 O O . ARG A 1 561 ? -9.340 3.696 3.409 1.00 96.50 561 ARG A O 1
ATOM 4384 N N . GLY A 1 562 ? -7.380 3.430 2.329 1.00 95.62 562 GLY A N 1
ATOM 4385 C CA . GLY A 1 562 ? -6.797 2.524 3.315 1.00 95.62 562 GLY A CA 1
ATOM 4386 C C . GLY A 1 562 ? -6.661 3.141 4.709 1.00 95.62 562 GLY A C 1
ATOM 4387 O O . GLY A 1 562 ? -6.706 4.371 4.901 1.00 95.62 562 GLY A O 1
ATOM 4388 N N . GLU A 1 563 ? -6.471 2.267 5.691 1.00 92.44 563 GLU A N 1
ATOM 4389 C CA . GLU A 1 563 ? -6.235 2.624 7.088 1.00 92.44 563 GLU A CA 1
ATOM 4390 C C . GLU A 1 563 ? -4.723 2.802 7.304 1.00 92.44 563 GLU A C 1
ATOM 4392 O O . GLU A 1 563 ? -3.933 1.909 7.000 1.00 92.44 563 GLU A O 1
ATOM 4397 N N . HIS A 1 564 ? -4.297 3.957 7.831 1.00 90.81 564 HIS A N 1
ATOM 4398 C CA . HIS A 1 564 ? -2.937 4.038 8.371 1.00 90.81 564 HIS A CA 1
ATOM 4399 C C . HIS A 1 564 ? -2.878 3.146 9.602 1.00 90.81 564 HIS A C 1
ATOM 4401 O O . HIS A 1 564 ? -3.701 3.320 10.503 1.00 90.81 564 HIS A O 1
ATOM 4407 N N . VAL A 1 565 ? -1.889 2.259 9.675 1.00 92.75 565 VAL A N 1
ATOM 4408 C CA . VAL A 1 565 ? -1.710 1.450 10.877 1.00 92.75 565 VAL A CA 1
ATOM 4409 C C . VAL A 1 565 ? -1.416 2.384 12.047 1.00 92.75 565 VAL A C 1
ATOM 4411 O O . VAL A 1 565 ? -0.475 3.177 12.008 1.00 92.75 565 VAL A O 1
ATOM 4414 N N . GLU A 1 566 ? -2.276 2.338 13.062 1.00 90.75 566 GLU A N 1
ATOM 4415 C CA . GLU A 1 566 ? -2.080 3.092 14.291 1.00 90.75 566 GLU A CA 1
ATOM 4416 C C . GLU A 1 566 ? -0.990 2.413 15.123 1.00 90.75 566 GLU A C 1
ATOM 4418 O O . GLU A 1 566 ? -1.095 1.234 15.483 1.00 90.75 566 GLU A O 1
ATOM 4423 N N . HIS A 1 567 ? 0.040 3.185 15.450 1.00 93.69 567 HIS A N 1
ATOM 4424 C CA . HIS A 1 567 ? 1.058 2.829 16.426 1.00 93.69 567 HIS A CA 1
ATOM 4425 C C . HIS A 1 567 ? 0.861 3.647 17.702 1.00 93.69 567 HIS A C 1
ATOM 4427 O O . HIS A 1 567 ? 0.311 4.758 17.701 1.00 93.69 567 HIS A O 1
ATOM 4433 N N . ALA A 1 568 ? 1.331 3.094 18.813 1.00 92.69 568 ALA A N 1
ATOM 4434 C CA . ALA A 1 568 ? 1.192 3.669 20.138 1.00 92.69 568 ALA A CA 1
ATOM 4435 C C . ALA A 1 568 ? 1.660 5.133 20.180 1.00 92.69 568 ALA A C 1
ATOM 4437 O O . ALA A 1 568 ? 2.761 5.473 19.749 1.00 92.69 568 ALA A O 1
ATOM 4438 N N . GLY A 1 569 ? 0.817 6.007 20.739 1.00 89.19 569 GLY A N 1
ATOM 4439 C CA . GLY A 1 569 ? 1.052 7.454 20.756 1.00 89.19 569 GLY A CA 1
ATOM 4440 C C . GLY A 1 569 ? 0.533 8.219 19.532 1.00 89.19 569 GLY A C 1
ATOM 4441 O O . GLY A 1 569 ? 0.952 9.360 19.344 1.00 89.19 569 GLY A O 1
ATOM 4442 N N . ASN A 1 570 ? -0.386 7.639 18.747 1.00 88.38 570 ASN A N 1
ATOM 4443 C CA . ASN A 1 570 ? -0.912 8.206 17.495 1.00 88.38 570 ASN A CA 1
ATOM 4444 C C . ASN A 1 570 ? 0.186 8.424 16.440 1.00 88.38 570 ASN A C 1
ATOM 4446 O O . ASN A 1 570 ? 0.219 9.454 15.760 1.00 88.38 570 ASN A O 1
ATOM 4450 N N . VAL A 1 571 ? 1.114 7.471 16.345 1.00 92.06 571 VAL A N 1
ATOM 4451 C CA . VAL A 1 571 ? 2.183 7.469 15.342 1.00 92.06 571 VAL A CA 1
ATOM 4452 C C . VAL A 1 571 ? 1.704 6.697 14.113 1.00 92.06 571 VAL A C 1
ATOM 4454 O O . VAL A 1 571 ? 1.048 5.668 14.238 1.00 92.06 571 VAL A O 1
ATOM 4457 N N . TYR A 1 572 ? 2.035 7.204 12.926 1.00 91.56 572 TYR A N 1
ATOM 4458 C CA . TYR A 1 572 ? 1.673 6.603 11.643 1.00 91.56 572 TYR A CA 1
ATOM 4459 C C . TYR A 1 572 ? 2.883 6.631 10.713 1.00 91.56 572 TYR A C 1
ATOM 4461 O O . TYR A 1 572 ? 3.535 7.672 10.580 1.00 91.56 572 TYR A O 1
ATOM 4469 N N . PHE A 1 573 ? 3.168 5.517 10.043 1.00 92.56 573 PHE A N 1
ATOM 4470 C CA . PHE A 1 573 ? 4.291 5.412 9.115 1.00 92.56 573 PHE A CA 1
ATOM 4471 C C . PHE A 1 573 ? 3.817 5.428 7.662 1.00 92.56 573 PHE A C 1
ATOM 4473 O O . PHE A 1 573 ? 2.836 4.789 7.297 1.00 92.56 573 PHE A O 1
ATOM 4480 N N . SER A 1 574 ? 4.552 6.118 6.787 1.00 94.00 574 SER A N 1
ATOM 4481 C CA . SER A 1 574 ? 4.230 6.159 5.351 1.00 94.00 574 SER A CA 1
ATOM 4482 C C . SER A 1 574 ? 4.323 4.786 4.675 1.00 94.00 574 SER A C 1
ATOM 4484 O O . SER A 1 574 ? 3.689 4.566 3.648 1.00 94.00 574 SER A O 1
ATOM 4486 N N . HIS A 1 575 ? 5.074 3.853 5.254 1.00 92.88 575 HIS A N 1
ATOM 4487 C CA . HIS A 1 575 ? 5.278 2.506 4.733 1.00 92.88 575 HIS A CA 1
ATOM 4488 C C . HIS A 1 575 ? 4.461 1.431 5.471 1.00 92.88 575 HIS A C 1
ATOM 4490 O O . HIS A 1 575 ? 4.703 0.256 5.216 1.00 92.88 575 HIS A O 1
ATOM 4496 N N . ASP A 1 576 ? 3.524 1.804 6.355 1.00 94.44 576 ASP A N 1
ATOM 4497 C CA . ASP A 1 576 ? 2.693 0.846 7.101 1.00 94.44 576 ASP A CA 1
ATOM 4498 C C . ASP A 1 576 ? 1.197 1.197 7.015 1.00 94.44 576 ASP A C 1
ATOM 4500 O O . ASP A 1 576 ? 0.724 2.195 7.568 1.00 94.44 576 ASP A O 1
ATOM 4504 N N . TRP A 1 577 ? 0.465 0.406 6.233 1.00 94.62 577 TRP A N 1
ATOM 4505 C CA . TRP A 1 577 ? -0.930 0.641 5.867 1.00 94.62 577 TRP A CA 1
ATOM 4506 C C . TRP A 1 577 ? -1.687 -0.684 5.803 1.00 94.62 577 TRP A C 1
ATOM 4508 O O . TRP A 1 577 ? -1.154 -1.673 5.301 1.00 94.62 577 TRP A O 1
ATOM 4518 N N . ASN A 1 578 ? -2.952 -0.671 6.230 1.00 93.88 578 ASN A N 1
ATOM 4519 C CA . ASN A 1 578 ? -3.894 -1.744 5.928 1.00 93.88 578 ASN A CA 1
ATOM 4520 C C . ASN A 1 578 ? -4.729 -1.363 4.700 1.00 93.88 578 ASN A C 1
ATOM 4522 O O . ASN A 1 578 ? -5.220 -0.233 4.577 1.00 93.88 578 ASN A O 1
ATOM 4526 N N . GLU A 1 579 ? -4.918 -2.337 3.815 1.00 95.75 579 GLU A N 1
ATOM 4527 C CA . GLU A 1 579 ? -5.871 -2.242 2.714 1.00 95.75 579 GLU A CA 1
ATOM 4528 C C . GLU A 1 579 ? -7.309 -2.181 3.245 1.00 95.75 579 GLU A C 1
ATOM 4530 O O . GLU A 1 579 ? -7.628 -2.738 4.295 1.00 95.75 579 GLU A O 1
ATOM 4535 N N . THR A 1 580 ? -8.181 -1.494 2.507 1.00 96.94 580 THR A N 1
ATOM 4536 C CA . THR A 1 580 ? -9.626 -1.426 2.785 1.00 96.94 580 THR A CA 1
ATOM 4537 C C . THR A 1 580 ? -10.411 -1.823 1.546 1.00 96.94 580 THR A C 1
ATOM 4539 O O . THR A 1 580 ? -10.089 -1.407 0.424 1.00 96.94 580 THR A O 1
ATOM 4542 N N . HIS A 1 581 ? -11.457 -2.623 1.740 1.00 97.81 581 HIS A N 1
ATOM 4543 C CA . HIS A 1 581 ? -12.241 -3.180 0.649 1.00 97.81 581 HIS A CA 1
ATOM 4544 C C . HIS A 1 581 ? -13.697 -2.719 0.705 1.00 97.81 581 HIS A C 1
ATOM 4546 O O . HIS A 1 581 ? -14.460 -3.032 1.620 1.00 97.81 581 HIS A O 1
ATOM 4552 N N . TYR A 1 582 ? -14.113 -2.046 -0.362 1.00 98.44 582 TYR A N 1
ATOM 4553 C CA . TYR A 1 582 ? -15.462 -1.536 -0.551 1.00 98.44 582 TYR A CA 1
ATOM 4554 C C . TYR A 1 582 ? -16.183 -2.422 -1.564 1.00 98.44 582 TYR A C 1
ATOM 4556 O O . TYR A 1 582 ? -15.978 -2.306 -2.773 1.00 98.44 582 TYR A O 1
ATOM 4564 N N . ARG A 1 583 ? -17.021 -3.331 -1.065 1.00 98.38 583 ARG A N 1
ATOM 4565 C CA . ARG A 1 583 ? -17.830 -4.264 -1.858 1.00 98.38 583 ARG A CA 1
ATOM 4566 C C . ARG A 1 583 ? -19.260 -3.744 -1.901 1.00 98.38 583 ARG A C 1
ATOM 4568 O O . ARG A 1 583 ? -20.047 -3.961 -0.980 1.00 98.38 583 ARG A O 1
ATOM 4575 N N . ILE A 1 584 ? -19.591 -3.026 -2.968 1.00 98.50 584 ILE A N 1
ATOM 4576 C CA . ILE A 1 584 ? -20.831 -2.250 -3.070 1.00 98.50 584 ILE A CA 1
ATOM 4577 C C . ILE A 1 584 ? -21.586 -2.692 -4.324 1.00 98.50 584 ILE A C 1
ATOM 4579 O O . ILE A 1 584 ? -20.965 -2.873 -5.361 1.00 98.50 584 ILE A O 1
ATOM 4583 N N . ASN A 1 585 ? -22.893 -2.972 -4.273 1.00 98.25 585 ASN A N 1
ATOM 4584 C CA . ASN A 1 585 ? -23.594 -3.384 -5.505 1.00 98.25 585 ASN A CA 1
ATOM 4585 C C . ASN A 1 585 ? -23.724 -2.216 -6.493 1.00 98.25 585 ASN A C 1
ATOM 4587 O O . ASN A 1 585 ? -23.488 -2.394 -7.688 1.00 98.25 585 ASN A O 1
ATOM 4591 N N . GLN A 1 586 ? -24.087 -1.032 -5.992 1.00 98.44 586 GLN A N 1
ATOM 4592 C CA . GLN A 1 586 ? -24.259 0.191 -6.774 1.00 98.44 586 GLN A CA 1
ATOM 4593 C C . GLN A 1 586 ? -23.629 1.397 -6.065 1.00 98.44 586 GLN A C 1
ATOM 4595 O O . GLN A 1 586 ? -23.888 1.643 -4.889 1.00 98.44 586 GLN A O 1
ATOM 4600 N N . THR A 1 587 ? -22.860 2.206 -6.786 1.00 98.81 587 THR A N 1
ATOM 4601 C CA . THR A 1 587 ? -22.347 3.489 -6.293 1.00 98.81 587 THR A CA 1
ATOM 4602 C C . THR A 1 587 ? -22.802 4.622 -7.199 1.00 98.81 587 THR A C 1
ATOM 4604 O O . THR A 1 587 ? -22.505 4.621 -8.388 1.00 98.81 587 THR A O 1
ATOM 4607 N N . ASP A 1 588 ? -23.488 5.610 -6.638 1.00 98.62 588 ASP A N 1
ATOM 4608 C CA . ASP A 1 588 ? -24.057 6.732 -7.379 1.00 98.62 588 ASP A CA 1
ATOM 4609 C C . ASP A 1 588 ? -23.331 8.033 -7.004 1.00 98.62 588 ASP A C 1
ATOM 4611 O O . ASP A 1 588 ? -23.422 8.513 -5.873 1.00 98.62 588 ASP A O 1
ATOM 4615 N N . VAL A 1 589 ? -22.595 8.614 -7.956 1.00 98.62 589 VAL A N 1
ATOM 4616 C CA . VAL A 1 589 ? -21.917 9.910 -7.803 1.00 98.62 589 VAL A CA 1
ATOM 4617 C C . VAL A 1 589 ? -22.810 10.991 -8.417 1.00 98.62 589 VAL A C 1
ATOM 4619 O O . VAL A 1 589 ? -22.893 11.112 -9.643 1.00 98.62 589 VAL A O 1
ATOM 4622 N N . SER A 1 590 ? -23.514 11.748 -7.570 1.00 98.19 590 SER A N 1
ATOM 4623 C CA . SER A 1 590 ? -24.529 12.720 -8.000 1.00 98.19 590 SER A CA 1
ATOM 4624 C C . SER A 1 590 ? -23.938 13.941 -8.709 1.00 98.19 590 SER A C 1
ATOM 4626 O O . SER A 1 590 ? -22.733 14.188 -8.716 1.00 98.19 590 SER A O 1
ATOM 4628 N N . ALA A 1 591 ? -24.803 14.734 -9.343 1.00 97.69 591 ALA A N 1
ATOM 4629 C CA . ALA A 1 591 ? -24.367 15.875 -10.138 1.00 97.69 591 ALA A CA 1
ATOM 4630 C C . ALA A 1 591 ? -23.570 16.894 -9.303 1.00 97.69 591 ALA A C 1
ATOM 4632 O O . ALA A 1 591 ? -24.025 17.340 -8.251 1.00 97.69 591 ALA A O 1
ATOM 4633 N N . GLY A 1 592 ? -22.390 17.285 -9.793 1.00 93.75 592 GLY A N 1
ATOM 4634 C CA . GLY A 1 592 ? -21.511 18.245 -9.114 1.00 93.75 592 GLY A CA 1
ATOM 4635 C C . GLY A 1 592 ? -20.800 17.718 -7.859 1.00 93.75 592 GLY A C 1
ATOM 4636 O O . GLY A 1 592 ? -20.203 18.521 -7.143 1.00 93.75 592 GLY A O 1
ATOM 4637 N N . THR A 1 593 ? -20.858 16.413 -7.572 1.00 98.25 593 THR A N 1
ATOM 4638 C CA . THR A 1 593 ? -20.162 15.791 -6.431 1.00 98.25 593 THR A CA 1
ATOM 4639 C C . THR A 1 593 ? -18.910 15.042 -6.874 1.00 98.25 593 THR A C 1
ATOM 4641 O O . THR A 1 593 ? -18.706 14.800 -8.068 1.00 98.25 593 THR A O 1
ATOM 4644 N N . SER A 1 594 ? -18.085 14.612 -5.916 1.00 98.25 594 SER A N 1
ATOM 4645 C CA . SER A 1 594 ? -16.957 13.730 -6.222 1.00 98.25 594 SER A CA 1
ATOM 4646 C C . SER A 1 594 ? -16.832 12.518 -5.304 1.00 98.25 594 SER A C 1
ATOM 4648 O O . SER A 1 594 ? -17.141 12.574 -4.113 1.00 98.25 594 SER A O 1
ATOM 4650 N N . LEU A 1 595 ? -16.346 11.422 -5.883 1.00 98.81 595 LEU A N 1
ATOM 4651 C CA . LEU A 1 595 ? -15.870 10.235 -5.184 1.00 98.81 595 LEU A CA 1
ATOM 4652 C C . LEU A 1 595 ? -14.378 10.087 -5.479 1.00 98.81 595 LEU A C 1
ATOM 4654 O O . LEU A 1 595 ? -13.983 10.126 -6.637 1.00 98.81 595 LEU A O 1
ATOM 4658 N N . THR A 1 596 ? -13.549 9.911 -4.457 1.00 98.69 596 THR A N 1
ATOM 4659 C CA . THR A 1 596 ? -12.100 9.736 -4.606 1.00 98.69 596 THR A CA 1
ATOM 4660 C C . THR A 1 596 ? -11.663 8.433 -3.955 1.00 98.69 596 THR A C 1
ATOM 4662 O O . THR A 1 596 ? -11.811 8.277 -2.746 1.00 98.69 596 THR A O 1
ATOM 4665 N N . LEU A 1 597 ? -11.080 7.528 -4.740 1.00 98.44 597 LEU A N 1
ATOM 4666 C CA . LEU A 1 597 ? -10.321 6.388 -4.233 1.00 98.44 597 LEU A CA 1
ATOM 4667 C C . LEU A 1 597 ? -8.890 6.844 -3.958 1.00 98.44 597 LEU A C 1
ATOM 4669 O O . LEU A 1 597 ? -8.193 7.287 -4.872 1.00 98.44 597 LEU A O 1
ATOM 4673 N N . ARG A 1 598 ? -8.459 6.744 -2.704 1.00 97.50 598 ARG A N 1
ATOM 4674 C CA . ARG A 1 598 ? -7.092 7.039 -2.269 1.00 97.50 598 ARG A CA 1
ATOM 4675 C C . ARG A 1 598 ? -6.349 5.764 -1.914 1.00 97.50 598 ARG A C 1
ATOM 4677 O O . ARG A 1 598 ? -6.953 4.712 -1.770 1.00 97.50 598 ARG A O 1
ATOM 4684 N N . GLU A 1 599 ? -5.046 5.916 -1.750 1.00 96.25 599 GLU A N 1
ATOM 4685 C CA . GLU A 1 599 ? -4.052 4.906 -1.386 1.00 96.25 599 GLU A CA 1
ATOM 4686 C C . GLU A 1 599 ? -4.614 3.764 -0.529 1.00 96.25 599 GLU A C 1
ATOM 4688 O O . GLU A 1 599 ? -5.207 3.999 0.529 1.00 96.25 599 GLU A O 1
ATOM 4693 N N . HIS A 1 600 ? -4.407 2.534 -1.004 1.00 97.19 600 HIS A N 1
ATOM 4694 C CA . HIS A 1 600 ? -4.819 1.276 -0.370 1.00 97.19 600 HIS A CA 1
ATOM 4695 C C . HIS A 1 600 ? -6.343 1.097 -0.227 1.00 97.19 600 HIS A C 1
ATOM 4697 O O . HIS A 1 600 ? -6.816 0.352 0.633 1.00 97.19 600 HIS A O 1
ATOM 4703 N N . ALA A 1 601 ? -7.133 1.782 -1.064 1.00 98.00 601 ALA A N 1
ATOM 4704 C CA . ALA A 1 601 ? -8.556 1.498 -1.253 1.00 98.00 601 ALA A CA 1
ATOM 4705 C C . ALA A 1 601 ? -8.813 0.630 -2.489 1.00 98.00 601 ALA A C 1
ATOM 4707 O O . ALA A 1 601 ? -8.332 0.912 -3.595 1.00 98.00 601 ALA A O 1
ATOM 4708 N N . HIS A 1 602 ? -9.676 -0.369 -2.307 1.00 98.44 602 HIS A N 1
ATOM 4709 C CA . HIS A 1 602 ? -10.137 -1.260 -3.367 1.00 98.44 602 HIS A CA 1
ATOM 4710 C C . HIS A 1 602 ? -11.662 -1.198 -3.460 1.00 98.44 602 HIS A C 1
ATOM 4712 O O . HIS A 1 602 ? -12.361 -1.640 -2.549 1.00 98.44 602 HIS A O 1
ATOM 4718 N N . LEU A 1 603 ? -12.183 -0.651 -4.559 1.00 98.75 603 LEU A N 1
ATOM 4719 C CA . LEU A 1 603 ? -13.619 -0.555 -4.819 1.00 98.75 603 LEU A CA 1
ATOM 4720 C C . LEU A 1 603 ? -14.040 -1.596 -5.857 1.00 98.75 603 LEU A C 1
ATOM 4722 O O . LEU A 1 603 ? -13.520 -1.606 -6.969 1.00 98.75 603 LEU A O 1
ATOM 4726 N N . ASP A 1 604 ? -15.024 -2.418 -5.508 1.00 98.62 604 ASP A N 1
ATOM 4727 C CA . ASP A 1 604 ? -15.743 -3.304 -6.425 1.00 98.62 604 ASP A CA 1
ATOM 4728 C C . ASP A 1 604 ? -17.220 -2.898 -6.455 1.00 98.62 604 ASP A C 1
ATOM 4730 O O . ASP A 1 604 ? -17.935 -3.083 -5.463 1.00 98.62 604 ASP A O 1
ATOM 4734 N N . SER A 1 605 ? -17.648 -2.264 -7.556 1.00 98.62 605 SER A N 1
ATOM 4735 C CA . SER A 1 605 ? -18.990 -1.685 -7.674 1.00 98.62 605 SER A CA 1
ATOM 4736 C C . SER A 1 605 ? -19.443 -1.420 -9.113 1.00 98.62 605 SER A C 1
ATOM 4738 O O . SER A 1 605 ? -18.635 -1.195 -10.020 1.00 98.62 605 SER A O 1
ATOM 4740 N N . ARG A 1 606 ? -20.767 -1.370 -9.325 1.00 98.75 606 ARG A N 1
ATOM 4741 C CA . ARG A 1 606 ? -21.359 -0.658 -10.466 1.00 98.75 606 ARG A CA 1
ATOM 4742 C C . ARG A 1 606 ? -21.449 0.828 -10.120 1.00 98.75 606 ARG A C 1
ATOM 4744 O O . ARG A 1 606 ? -22.333 1.244 -9.380 1.00 98.75 606 ARG A O 1
ATOM 4751 N N . VAL A 1 607 ? -20.551 1.631 -10.675 1.00 98.81 607 VAL A N 1
ATOM 4752 C CA . VAL A 1 607 ? -20.473 3.075 -10.444 1.00 98.81 607 VAL A CA 1
ATOM 4753 C C . VAL A 1 607 ? -21.201 3.847 -11.545 1.00 98.81 607 VAL A C 1
ATOM 4755 O O . VAL A 1 607 ? -20.914 3.660 -12.723 1.00 98.81 607 VAL A O 1
ATOM 4758 N N . SER A 1 608 ? -22.107 4.746 -11.168 1.00 98.56 608 SER A N 1
ATOM 4759 C CA . SER A 1 608 ? -22.722 5.745 -12.048 1.00 98.56 608 SER A CA 1
ATOM 4760 C C . SER A 1 608 ? -22.168 7.130 -11.720 1.00 98.56 608 SER A C 1
ATOM 4762 O O . SER A 1 608 ? -22.203 7.557 -10.564 1.00 98.56 608 SER A O 1
ATOM 4764 N N . VAL A 1 609 ? -21.641 7.839 -12.720 1.00 98.69 609 VAL A N 1
ATOM 4765 C CA . VAL A 1 609 ? -21.066 9.183 -12.571 1.00 98.69 609 VAL A CA 1
ATOM 4766 C C . VAL A 1 609 ? -21.939 10.182 -13.320 1.00 98.69 609 VAL A C 1
ATOM 4768 O O . VAL A 1 609 ? -21.938 10.222 -14.550 1.00 98.69 609 VAL A O 1
ATOM 4771 N N . ALA A 1 610 ? -22.691 10.999 -12.583 1.00 98.12 610 ALA A N 1
ATOM 4772 C CA . ALA A 1 610 ? -23.668 11.929 -13.142 1.00 98.12 610 ALA A CA 1
ATOM 4773 C C . ALA A 1 610 ? -23.034 13.160 -13.829 1.00 98.12 610 ALA A C 1
ATOM 4775 O O . ALA A 1 610 ? -21.817 13.281 -13.995 1.00 98.12 610 ALA A O 1
ATOM 4776 N N . ASN A 1 611 ? -23.885 14.101 -14.249 1.00 97.19 611 ASN A N 1
ATOM 4777 C CA . ASN A 1 611 ? -23.477 15.339 -14.911 1.00 97.19 611 ASN A CA 1
ATOM 4778 C C . ASN A 1 611 ? -22.564 16.204 -14.028 1.00 97.19 611 ASN A C 1
ATOM 4780 O O . ASN A 1 611 ? -22.925 16.537 -12.899 1.00 97.19 611 ASN A O 1
ATOM 4784 N N . SER A 1 612 ? -21.418 16.626 -14.568 1.00 96.00 612 SER A N 1
ATOM 4785 C CA . SER A 1 612 ? -20.404 17.418 -13.851 1.00 96.00 612 SER A CA 1
ATOM 4786 C C . SER A 1 612 ? -19.907 16.764 -12.552 1.00 96.00 612 SER A C 1
ATOM 4788 O O . SER A 1 612 ? -19.420 17.462 -11.666 1.00 96.00 612 SER A O 1
ATOM 4790 N N . ALA A 1 613 ? -20.073 15.447 -12.420 1.00 98.25 613 ALA A N 1
ATOM 4791 C CA . ALA A 1 613 ? -19.563 14.660 -11.310 1.00 98.25 613 ALA A CA 1
ATOM 4792 C C . ALA A 1 613 ? -18.192 14.068 -11.657 1.00 98.25 613 ALA A C 1
ATOM 4794 O O . ALA A 1 613 ? -17.884 13.831 -12.834 1.00 98.25 613 ALA A O 1
ATOM 4795 N N . THR A 1 614 ? -17.393 13.791 -10.628 1.00 98.56 614 THR A N 1
ATOM 4796 C CA . THR A 1 614 ? -16.024 13.292 -10.800 1.00 98.56 614 THR A CA 1
ATOM 4797 C C . THR A 1 614 ? -15.771 12.038 -9.969 1.00 98.56 614 THR A C 1
ATOM 4799 O O . THR A 1 614 ? -15.984 12.036 -8.757 1.00 98.56 614 THR A O 1
ATOM 4802 N N . LEU A 1 615 ? -15.249 10.994 -10.609 1.00 98.75 615 LEU A N 1
ATOM 4803 C CA . LEU A 1 615 ? -14.628 9.848 -9.949 1.00 98.75 615 LEU A CA 1
ATOM 4804 C C . LEU A 1 615 ? -13.105 9.992 -10.046 1.00 98.75 615 LEU A C 1
ATOM 4806 O O . LEU A 1 615 ? -12.562 9.999 -11.147 1.00 98.75 615 LEU A O 1
ATOM 4810 N N . ASN A 1 616 ? -12.420 10.116 -8.915 1.00 98.62 616 ASN A N 1
ATOM 4811 C CA . ASN A 1 616 ? -10.966 10.201 -8.843 1.00 98.62 616 ASN A CA 1
ATOM 4812 C C . ASN A 1 616 ? -10.369 8.861 -8.394 1.00 98.62 616 ASN A C 1
ATOM 4814 O O . ASN A 1 616 ? -10.876 8.232 -7.465 1.00 98.62 616 ASN A O 1
ATOM 4818 N N . VAL A 1 617 ? -9.265 8.459 -9.015 1.00 98.50 617 VAL A N 1
ATOM 4819 C CA . VAL A 1 617 ? -8.484 7.258 -8.702 1.00 98.50 617 VAL A CA 1
ATOM 4820 C C . VAL A 1 617 ? -7.039 7.692 -8.481 1.00 98.50 617 VAL A C 1
ATOM 4822 O O . VAL A 1 617 ? -6.371 8.117 -9.422 1.00 98.50 617 VAL A O 1
ATOM 4825 N N . PHE A 1 618 ? -6.559 7.638 -7.242 1.00 98.00 618 PHE A N 1
ATOM 4826 C CA . PHE A 1 618 ? -5.165 7.964 -6.923 1.00 98.00 618 PHE A CA 1
ATOM 4827 C C . PHE A 1 618 ? -4.276 6.724 -6.979 1.00 98.00 618 PHE A C 1
ATOM 4829 O O . PHE A 1 618 ? -4.736 5.637 -7.336 1.00 98.00 618 PHE A O 1
ATOM 4836 N N . ASP A 1 619 ? -2.990 6.886 -6.681 1.00 96.19 619 ASP A N 1
ATOM 4837 C CA . ASP A 1 619 ? -2.013 5.804 -6.636 1.00 96.19 619 ASP A CA 1
ATOM 4838 C C . ASP A 1 619 ? -2.362 4.725 -5.592 1.00 96.19 619 ASP A C 1
ATOM 4840 O O . ASP A 1 619 ? -3.031 4.996 -4.595 1.00 96.19 619 ASP A O 1
ATOM 4844 N N . ARG A 1 620 ? -1.901 3.490 -5.833 1.00 97.38 620 ARG A N 1
ATOM 4845 C CA . ARG A 1 620 ? -2.087 2.314 -4.965 1.00 97.38 620 ARG A CA 1
ATOM 4846 C C . ARG A 1 620 ? -3.550 1.963 -4.726 1.00 97.38 620 ARG A C 1
ATOM 4848 O O . ARG A 1 620 ? -3.929 1.585 -3.623 1.00 97.38 620 ARG A O 1
ATOM 4855 N N . THR A 1 621 ? -4.379 2.098 -5.754 1.00 98.38 621 THR A N 1
ATOM 4856 C CA . THR A 1 621 ? -5.808 1.772 -5.676 1.00 98.38 621 THR A CA 1
ATOM 4857 C C . THR A 1 621 ? -6.223 0.751 -6.718 1.00 98.38 621 THR A C 1
ATOM 4859 O O . THR A 1 621 ? -5.543 0.520 -7.726 1.00 98.38 621 THR A O 1
ATOM 4862 N N . THR A 1 622 ? -7.368 0.117 -6.475 1.00 98.56 622 THR A N 1
ATOM 4863 C CA . THR A 1 622 ? -8.018 -0.743 -7.466 1.00 98.56 622 THR A CA 1
ATOM 4864 C C . THR A 1 622 ? -9.485 -0.374 -7.616 1.00 98.56 622 THR A C 1
ATOM 4866 O O . THR A 1 622 ? -10.206 -0.259 -6.627 1.00 98.56 622 THR A O 1
ATOM 4869 N N . LEU A 1 623 ? -9.928 -0.229 -8.864 1.00 98.75 623 LEU A N 1
ATOM 4870 C CA . LEU A 1 623 ? -11.327 -0.034 -9.230 1.00 98.75 623 LEU A CA 1
ATOM 4871 C C . LEU A 1 623 ? -11.798 -1.188 -10.123 1.00 98.75 623 LEU A C 1
ATOM 4873 O O . LEU A 1 623 ? -11.309 -1.351 -11.241 1.00 98.75 623 LEU A O 1
ATOM 4877 N N . SER A 1 624 ? -12.768 -1.955 -9.640 1.00 98.69 624 SER A N 1
ATOM 4878 C CA . SER A 1 624 ? -13.364 -3.127 -10.290 1.00 98.69 624 SER A CA 1
ATOM 4879 C C . SER A 1 624 ? -14.879 -2.954 -10.464 1.00 98.69 624 SER A C 1
ATOM 4881 O O . SER A 1 624 ? -15.490 -2.083 -9.845 1.00 98.69 624 SER A O 1
ATOM 4883 N N . GLY A 1 625 ? -15.483 -3.772 -11.332 1.00 98.31 625 GLY A N 1
ATOM 4884 C CA . GLY A 1 625 ? -16.913 -3.720 -11.648 1.00 98.31 625 GLY A CA 1
ATOM 4885 C C . GLY A 1 625 ? -17.198 -2.978 -12.955 1.00 98.31 625 GLY A C 1
ATOM 4886 O O . GLY A 1 625 ? -16.676 -3.345 -14.011 1.00 98.31 625 GLY A O 1
ATOM 4887 N N . THR A 1 626 ? -18.040 -1.947 -12.921 1.00 98.69 626 THR A N 1
ATOM 4888 C CA . THR A 1 626 ? -18.376 -1.143 -14.112 1.00 98.69 626 THR A CA 1
ATOM 4889 C C . THR A 1 626 ? -18.484 0.334 -13.762 1.00 98.69 626 THR A C 1
ATOM 4891 O O . THR A 1 626 ? -18.980 0.656 -12.692 1.00 98.69 626 THR A O 1
ATOM 4894 N N . VAL A 1 627 ? -18.109 1.227 -14.672 1.00 98.81 627 VAL A N 1
ATOM 4895 C CA . VAL A 1 627 ? -18.242 2.681 -14.534 1.00 98.81 627 VAL A CA 1
ATOM 4896 C C . VAL A 1 627 ? -19.046 3.219 -15.713 1.00 98.81 627 VAL A C 1
ATOM 4898 O O . VAL A 1 627 ? -18.610 3.100 -16.856 1.00 98.81 627 VAL A O 1
ATOM 4901 N N . ASP A 1 628 ? -20.190 3.838 -15.441 1.00 98.56 628 ASP A N 1
ATOM 4902 C CA . ASP A 1 628 ? -21.005 4.533 -16.437 1.00 98.56 628 ASP A CA 1
ATOM 4903 C C . ASP A 1 628 ? -20.865 6.055 -16.289 1.00 98.56 628 ASP A C 1
ATOM 4905 O O . ASP A 1 628 ? -21.192 6.633 -15.251 1.00 98.56 628 ASP A O 1
ATOM 4909 N N . LEU A 1 629 ? -20.344 6.710 -17.326 1.00 98.44 629 LEU A N 1
ATOM 4910 C CA . LEU A 1 629 ? -20.142 8.156 -17.384 1.00 98.44 629 LEU A CA 1
ATOM 4911 C C . LEU A 1 629 ? -21.353 8.809 -18.063 1.00 98.44 629 LEU A C 1
ATOM 4913 O O . LEU A 1 629 ? -21.420 8.878 -19.291 1.00 98.44 629 LEU A O 1
ATOM 4917 N N . ALA A 1 630 ? -22.309 9.302 -17.277 1.00 96.75 630 ALA A N 1
ATOM 4918 C CA . ALA A 1 630 ? -23.646 9.644 -17.762 1.00 96.75 630 ALA A CA 1
ATOM 4919 C C . ALA A 1 630 ? -23.680 10.763 -18.820 1.00 96.75 630 ALA A C 1
ATOM 4921 O O . ALA A 1 630 ? -24.534 10.748 -19.707 1.00 96.75 630 ALA A O 1
ATOM 4922 N N . THR A 1 631 ? -22.785 11.754 -18.741 1.00 96.88 631 THR A N 1
ATOM 4923 C CA . THR A 1 631 ? -22.743 12.891 -19.676 1.00 96.88 631 THR A CA 1
ATOM 4924 C C . THR A 1 631 ? -21.320 13.208 -20.133 1.00 96.88 631 THR A C 1
ATOM 4926 O O . THR A 1 631 ? -20.339 12.746 -19.559 1.00 96.88 631 THR A O 1
ATOM 4929 N N . ALA A 1 632 ? -21.184 14.050 -21.163 1.00 96.19 632 ALA A N 1
ATOM 4930 C CA . ALA A 1 632 ? -19.880 14.523 -21.636 1.00 96.19 632 ALA A CA 1
ATOM 4931 C C . ALA A 1 632 ? -19.084 15.328 -20.584 1.00 96.19 632 ALA A C 1
ATOM 4933 O O . ALA A 1 632 ? -17.875 15.507 -20.731 1.00 96.19 632 ALA A O 1
ATOM 4934 N N . SER A 1 633 ? -19.740 15.825 -19.528 1.00 96.12 633 SER A N 1
ATOM 4935 C CA . SER A 1 633 ? -19.083 16.505 -18.405 1.00 96.12 633 SER A CA 1
ATOM 4936 C C . SER A 1 633 ? -18.754 15.572 -17.235 1.00 96.12 633 SER A C 1
ATOM 4938 O O . SER A 1 633 ? -18.070 16.016 -16.316 1.00 96.12 633 SER A O 1
ATOM 4940 N N . SER A 1 634 ? -19.191 14.308 -17.261 1.00 97.81 634 SER A N 1
ATOM 4941 C CA . SER A 1 634 ? -18.771 13.276 -16.306 1.00 97.81 634 SER A CA 1
ATOM 4942 C C . SER A 1 634 ? -17.287 12.958 -16.501 1.00 97.81 634 SER A C 1
ATOM 4944 O O . SER A 1 634 ? -16.829 12.745 -17.631 1.00 97.81 634 SER A O 1
ATOM 4946 N N . ARG A 1 635 ? -16.516 12.932 -15.410 1.00 97.38 635 ARG A N 1
ATOM 4947 C CA . ARG A 1 635 ? -15.059 12.735 -15.462 1.00 97.38 635 ARG A CA 1
ATOM 4948 C C . ARG A 1 635 ? -14.612 11.560 -14.606 1.00 97.38 635 ARG A C 1
ATOM 4950 O O . ARG A 1 635 ? -14.986 11.460 -13.441 1.00 97.38 635 ARG A O 1
ATOM 4957 N N . LEU A 1 636 ? -13.747 10.730 -15.179 1.00 98.62 636 LEU A N 1
ATOM 4958 C CA . LEU A 1 636 ? -12.911 9.783 -14.451 1.00 98.62 636 LEU A CA 1
ATOM 4959 C C . LEU A 1 636 ? -11.467 10.289 -14.496 1.00 98.62 636 LEU A C 1
ATOM 4961 O O . LEU A 1 636 ? -10.856 10.343 -15.561 1.00 98.62 636 LEU A O 1
ATOM 4965 N N . LEU A 1 637 ? -10.932 10.710 -13.356 1.00 98.62 637 LEU A N 1
ATOM 4966 C CA . LEU A 1 637 ? -9.581 11.256 -13.250 1.00 98.62 637 LEU A CA 1
ATOM 4967 C C . LEU A 1 637 ? -8.692 10.257 -12.515 1.00 98.62 637 LEU A C 1
ATOM 4969 O O . LEU A 1 637 ? -8.982 9.884 -11.385 1.00 98.62 637 LEU A O 1
ATOM 4973 N N . ALA A 1 638 ? -7.606 9.829 -13.143 1.00 98.62 638 ALA A N 1
ATOM 4974 C CA . ALA A 1 638 ? -6.619 8.948 -12.544 1.00 98.62 638 ALA A CA 1
ATOM 4975 C C . ALA A 1 638 ? -5.317 9.723 -12.303 1.00 98.62 638 ALA A C 1
ATOM 4977 O O . ALA A 1 638 ? -4.541 9.923 -13.237 1.00 98.62 638 ALA A O 1
ATOM 4978 N N . ASP A 1 639 ? -5.074 10.166 -11.070 1.00 98.19 639 ASP A N 1
ATOM 4979 C CA . ASP A 1 639 ? -3.856 10.896 -10.700 1.00 98.19 639 ASP A CA 1
ATOM 4980 C C . ASP A 1 639 ? -2.890 9.994 -9.932 1.00 98.19 639 ASP A C 1
ATOM 4982 O O . ASP A 1 639 ? -3.008 9.802 -8.724 1.00 98.19 639 ASP A O 1
ATOM 4986 N N . ILE A 1 640 ? -1.915 9.431 -10.645 1.00 98.38 640 ILE A N 1
ATOM 4987 C CA . ILE A 1 640 ? -0.952 8.476 -10.079 1.00 98.38 640 ILE A CA 1
ATOM 4988 C C . ILE A 1 640 ? 0.338 9.217 -9.699 1.00 98.38 640 ILE A C 1
ATOM 4990 O O . ILE A 1 640 ? 1.436 8.921 -10.180 1.00 98.38 640 ILE A O 1
ATOM 4994 N N . SER A 1 641 ? 0.179 10.258 -8.886 1.00 97.75 641 SER A N 1
ATOM 4995 C CA . SER A 1 641 ? 1.264 11.031 -8.276 1.00 97.75 641 SER A CA 1
ATOM 4996 C C . SER A 1 641 ? 1.578 10.484 -6.877 1.00 97.75 641 SER A C 1
ATOM 4998 O O . SER A 1 641 ? 0.693 9.904 -6.259 1.00 97.75 641 SER A O 1
ATOM 5000 N N . PRO A 1 642 ? 2.809 10.622 -6.349 1.00 95.25 642 PRO A N 1
ATOM 5001 C CA . PRO A 1 642 ? 3.098 10.199 -4.980 1.00 95.25 642 PRO A CA 1
ATOM 5002 C C . PRO A 1 642 ? 2.258 10.981 -3.963 1.00 95.25 642 PRO A C 1
ATOM 5004 O O . PRO A 1 642 ? 2.329 12.212 -3.931 1.00 95.25 642 PRO A O 1
ATOM 5007 N N . HIS A 1 643 ? 1.515 10.265 -3.119 1.00 92.81 643 HIS A N 1
ATOM 5008 C CA . HIS A 1 643 ? 0.762 10.831 -2.000 1.00 92.81 643 HIS A CA 1
ATOM 5009 C C . HIS A 1 643 ? 1.411 10.455 -0.648 1.00 92.81 643 HIS A C 1
ATOM 5011 O O . HIS A 1 643 ? 2.620 10.637 -0.486 1.00 92.81 643 HIS A O 1
ATOM 5017 N N . ALA A 1 644 ? 0.640 10.045 0.367 1.00 92.38 644 ALA A N 1
ATOM 5018 C CA . ALA A 1 644 ? 1.129 9.880 1.739 1.00 92.38 644 ALA A CA 1
ATOM 5019 C C . ALA A 1 644 ? 1.907 8.570 1.967 1.00 92.38 644 ALA A C 1
ATOM 5021 O O . ALA A 1 644 ? 2.767 8.497 2.848 1.00 92.38 644 ALA A O 1
ATOM 5022 N N . SER A 1 645 ? 1.609 7.538 1.188 1.00 94.75 645 SER A N 1
ATOM 5023 C CA . SER A 1 645 ? 2.154 6.200 1.295 1.00 94.75 645 SER A CA 1
ATOM 5024 C C . SER A 1 645 ? 3.407 6.011 0.445 1.00 94.75 645 SER A C 1
ATOM 5026 O O . SER A 1 645 ? 3.512 6.440 -0.707 1.00 94.75 645 SER A O 1
ATOM 5028 N N . THR A 1 646 ? 4.361 5.285 1.013 1.00 95.25 646 THR A N 1
ATOM 5029 C CA . THR A 1 646 ? 5.535 4.739 0.331 1.00 95.25 646 THR A CA 1
ATOM 5030 C C . THR A 1 646 ? 5.482 3.212 0.235 1.00 95.25 646 THR A C 1
ATOM 5032 O O . THR A 1 646 ? 6.404 2.616 -0.321 1.00 95.25 646 THR A O 1
ATOM 5035 N N . LEU A 1 647 ? 4.419 2.573 0.746 1.00 94.94 647 LEU A N 1
ATOM 5036 C CA . LEU A 1 647 ? 4.229 1.123 0.698 1.00 94.94 647 LEU A CA 1
ATOM 5037 C C . LEU A 1 647 ? 3.761 0.689 -0.696 1.00 94.94 647 LEU A C 1
ATOM 5039 O O . LEU A 1 647 ? 2.716 1.121 -1.172 1.00 94.94 647 LEU A O 1
ATOM 5043 N N . GLY A 1 648 ? 4.524 -0.179 -1.355 1.00 94.38 648 GLY A N 1
ATOM 5044 C CA . GLY A 1 648 ? 4.175 -0.699 -2.678 1.00 94.38 648 GLY A CA 1
ATOM 5045 C C . GLY A 1 648 ? 4.462 0.264 -3.845 1.00 94.38 648 GLY A C 1
ATOM 5046 O O . GLY A 1 648 ? 4.890 1.410 -3.644 1.00 94.38 648 GLY A O 1
ATOM 5047 N N . PRO A 1 649 ? 4.277 -0.214 -5.090 1.00 94.94 649 PRO A N 1
ATOM 5048 C CA . PRO A 1 649 ? 4.604 0.538 -6.298 1.00 94.94 649 PRO A CA 1
ATOM 5049 C C . PRO A 1 649 ? 3.706 1.768 -6.470 1.00 94.94 649 PRO A C 1
ATOM 5051 O O . PRO A 1 649 ? 2.544 1.761 -6.076 1.00 94.94 649 PRO A O 1
ATOM 5054 N N . LEU A 1 650 ? 4.226 2.807 -7.131 1.00 97.00 650 LEU A N 1
ATOM 5055 C CA . LEU A 1 650 ? 3.440 3.971 -7.548 1.00 97.00 650 LEU A CA 1
ATOM 5056 C C . LEU A 1 650 ? 2.583 3.614 -8.777 1.00 97.00 650 LEU A C 1
ATOM 5058 O O . LEU A 1 650 ? 2.897 3.990 -9.910 1.00 97.00 650 LEU A O 1
ATOM 5062 N N . ALA A 1 651 ? 1.549 2.808 -8.555 1.00 97.75 651 ALA A N 1
ATOM 5063 C CA . ALA A 1 651 ? 0.687 2.284 -9.603 1.00 97.75 651 ALA A CA 1
ATOM 5064 C C . ALA A 1 651 ? -0.743 2.054 -9.102 1.00 97.75 651 ALA A C 1
ATOM 5066 O O . ALA A 1 651 ? -0.939 1.782 -7.920 1.00 97.75 651 ALA A O 1
ATOM 5067 N N . SER A 1 652 ? -1.715 2.108 -10.014 1.00 98.56 652 SER A N 1
ATOM 5068 C CA . SER A 1 652 ? -3.117 1.746 -9.755 1.00 98.56 652 SER A CA 1
ATOM 5069 C C . SER A 1 652 ? -3.718 0.992 -10.928 1.00 98.56 652 SER A C 1
ATOM 5071 O O . SER A 1 652 ? -3.248 1.110 -12.061 1.00 98.56 652 SER A O 1
ATOM 5073 N N . ALA A 1 653 ? -4.784 0.244 -10.661 1.00 98.50 653 ALA A N 1
ATOM 5074 C CA . ALA A 1 653 ? -5.478 -0.541 -11.672 1.00 98.50 653 ALA A CA 1
ATOM 5075 C C . ALA A 1 653 ? -6.964 -0.173 -11.751 1.00 98.50 653 ALA A C 1
ATOM 5077 O O . ALA A 1 653 ? -7.667 -0.131 -10.741 1.00 98.50 653 ALA A O 1
ATOM 5078 N N . ILE A 1 654 ? -7.454 0.032 -12.973 1.00 98.69 654 ILE A N 1
ATOM 5079 C CA . ILE A 1 654 ? -8.882 0.092 -13.281 1.00 98.69 654 ILE A CA 1
ATOM 5080 C C . ILE A 1 654 ? -9.218 -1.156 -14.096 1.00 98.69 654 ILE A C 1
ATOM 5082 O O . ILE A 1 654 ? -8.980 -1.242 -15.302 1.00 98.69 654 ILE A O 1
ATOM 5086 N N . ASN A 1 655 ? -9.762 -2.146 -13.401 1.00 98.44 655 ASN A N 1
ATOM 5087 C CA . ASN A 1 655 ? -10.255 -3.394 -13.975 1.00 98.44 655 ASN A CA 1
ATOM 5088 C C . ASN A 1 655 ? -11.746 -3.305 -14.337 1.00 98.44 655 ASN A C 1
ATOM 5090 O O . ASN A 1 655 ? -12.281 -4.215 -14.965 1.00 98.44 655 ASN A O 1
ATOM 5094 N N . ALA A 1 656 ? -12.421 -2.222 -13.943 1.00 98.38 656 ALA A N 1
ATOM 5095 C CA . ALA A 1 656 ? -13.813 -1.977 -14.281 1.00 98.38 656 ALA A CA 1
ATOM 5096 C C . ALA A 1 656 ? -14.019 -1.739 -15.786 1.00 98.38 656 ALA A C 1
ATOM 5098 O O . ALA A 1 656 ? -13.199 -1.094 -16.442 1.00 98.38 656 ALA A O 1
ATOM 5099 N N . ASN A 1 657 ? -15.155 -2.194 -16.323 1.00 98.62 657 ASN A N 1
ATOM 5100 C CA . ASN A 1 657 ? -15.582 -1.795 -17.666 1.00 98.62 657 ASN A CA 1
ATOM 5101 C C . ASN A 1 657 ? -16.090 -0.350 -17.634 1.00 98.62 657 ASN A C 1
ATOM 5103 O O . ASN A 1 657 ? -16.971 -0.043 -16.837 1.00 98.62 657 ASN A O 1
ATOM 5107 N N . ILE A 1 658 ? -15.577 0.518 -18.500 1.00 98.62 658 ILE A N 1
ATOM 5108 C CA . ILE A 1 658 ? -15.928 1.941 -18.557 1.00 98.62 658 ILE A CA 1
ATOM 5109 C C . ILE A 1 658 ? -16.790 2.191 -19.795 1.00 98.62 658 ILE A C 1
ATOM 5111 O O . ILE A 1 658 ? -16.398 1.830 -20.906 1.00 98.62 658 ILE A O 1
ATOM 5115 N N . SER A 1 659 ? -17.940 2.837 -19.620 1.00 98.25 659 SER A N 1
ATOM 5116 C CA . SER A 1 659 ? -18.841 3.231 -20.705 1.00 98.25 659 SER A CA 1
ATOM 5117 C C . SER A 1 659 ? -19.377 4.653 -20.541 1.00 98.25 659 SER A C 1
ATOM 5119 O O . SER A 1 659 ? -19.166 5.298 -19.516 1.00 98.25 659 SER A O 1
ATOM 5121 N N . GLY A 1 660 ? -20.087 5.146 -21.557 1.00 97.25 660 GLY A N 1
ATOM 5122 C CA . GLY A 1 660 ? -20.894 6.364 -21.464 1.00 97.25 660 GLY A CA 1
ATOM 5123 C C . GLY A 1 660 ? -20.351 7.542 -22.273 1.00 97.25 660 GLY A C 1
ATOM 5124 O O . GLY A 1 660 ? -19.536 7.395 -23.182 1.00 97.25 660 GLY A O 1
ATOM 5125 N N . LEU A 1 661 ? -20.848 8.738 -21.978 1.00 97.88 661 LEU A N 1
ATOM 5126 C CA . LEU A 1 661 ? -20.577 9.954 -22.745 1.00 97.88 661 LEU A CA 1
ATOM 5127 C C . LEU A 1 661 ? -19.330 10.715 -22.268 1.00 97.88 661 LEU A C 1
ATOM 5129 O O . LEU A 1 661 ? -18.849 11.570 -23.004 1.00 97.88 661 LEU A O 1
ATOM 5133 N N . GLY A 1 662 ? -18.830 10.445 -21.057 1.00 97.50 662 GLY A N 1
ATOM 5134 C CA . GLY A 1 662 ? -17.707 11.164 -20.438 1.00 97.50 662 GLY A CA 1
ATOM 5135 C C . GLY A 1 662 ? -16.316 10.712 -20.895 1.00 97.50 662 GLY A C 1
ATOM 5136 O O . GLY A 1 662 ? -16.172 10.005 -21.896 1.00 97.50 662 GLY A O 1
ATOM 5137 N N . GLY A 1 663 ? -15.280 11.145 -20.163 1.00 96.94 663 GLY A N 1
ATOM 5138 C CA . GLY A 1 663 ? -13.861 10.903 -20.478 1.00 96.94 663 GLY A CA 1
ATOM 5139 C C . GLY A 1 663 ? -13.016 10.420 -19.300 1.00 96.94 663 GLY A C 1
ATOM 5140 O O . GLY A 1 663 ? -13.314 10.760 -18.151 1.00 96.94 663 GLY A O 1
ATOM 5141 N N . LEU A 1 664 ? -11.938 9.690 -19.608 1.00 98.56 664 LEU A N 1
ATOM 5142 C CA . LEU A 1 664 ? -10.878 9.337 -18.659 1.00 98.56 664 LEU A CA 1
ATOM 5143 C C . LEU A 1 664 ? -9.649 10.223 -18.893 1.00 98.56 664 LEU A C 1
ATOM 5145 O O . LEU A 1 664 ? -9.199 10.355 -20.030 1.00 98.56 664 LEU A O 1
ATOM 5149 N N . ILE A 1 665 ? -9.082 10.791 -17.829 1.00 98.69 665 ILE A N 1
ATOM 5150 C CA . ILE A 1 665 ? -7.823 11.549 -17.886 1.00 98.69 665 ILE A CA 1
ATOM 5151 C C . ILE A 1 665 ? -6.828 10.946 -16.897 1.00 98.69 665 ILE A C 1
ATOM 5153 O O . ILE A 1 665 ? -7.145 10.798 -15.719 1.00 98.69 665 ILE A O 1
ATOM 5157 N N . LYS A 1 666 ? -5.619 10.631 -17.363 1.00 98.50 666 LYS A N 1
ATOM 5158 C CA . LYS A 1 666 ? -4.506 10.106 -16.568 1.00 98.50 666 LYS A CA 1
ATOM 5159 C C . LYS A 1 666 ? -3.412 11.164 -16.390 1.00 98.50 666 LYS A C 1
ATOM 5161 O O . LYS A 1 666 ? -2.837 11.639 -17.370 1.00 98.50 666 LYS A O 1
ATOM 5166 N N . THR A 1 667 ? -3.071 11.467 -15.138 1.00 98.50 667 THR A N 1
ATOM 5167 C CA . THR A 1 667 ? -1.970 12.354 -14.721 1.00 98.50 667 THR A CA 1
ATOM 5168 C C . THR A 1 667 ? -1.016 11.650 -13.746 1.00 98.50 667 THR A C 1
ATOM 5170 O O . THR A 1 667 ? -1.221 10.491 -13.374 1.00 98.50 667 THR A O 1
ATOM 5173 N N . GLY A 1 668 ? 0.068 12.325 -13.358 1.00 98.00 668 GLY A N 1
ATOM 5174 C CA . GLY A 1 668 ? 1.069 11.793 -12.435 1.00 98.00 668 GLY A CA 1
ATOM 5175 C C . GLY A 1 668 ? 2.064 10.832 -13.087 1.00 98.00 668 GLY A C 1
ATOM 5176 O O . GLY A 1 668 ? 1.790 10.216 -14.117 1.00 98.00 668 GLY A O 1
ATOM 5177 N N . ALA A 1 669 ? 3.249 10.714 -12.492 1.00 96.75 669 ALA A N 1
ATOM 5178 C CA . ALA A 1 669 ? 4.364 9.960 -13.068 1.00 96.75 669 ALA A CA 1
ATOM 5179 C C . ALA A 1 669 ? 4.202 8.429 -12.985 1.00 96.75 669 ALA A C 1
ATOM 5181 O O . ALA A 1 669 ? 4.891 7.713 -13.707 1.00 96.75 669 ALA A O 1
ATOM 5182 N N . GLY A 1 670 ? 3.327 7.926 -12.110 1.00 97.94 670 GLY A N 1
ATOM 5183 C CA . GLY A 1 670 ? 3.118 6.496 -11.912 1.00 97.94 670 GLY A CA 1
ATOM 5184 C C . GLY A 1 670 ? 2.310 5.822 -13.019 1.00 97.94 670 GLY A C 1
ATOM 5185 O O . GLY A 1 670 ? 1.803 6.471 -13.945 1.00 97.94 670 GLY A O 1
ATOM 5186 N N . ARG A 1 671 ? 2.182 4.499 -12.898 1.00 98.56 671 ARG A N 1
ATOM 5187 C CA . ARG A 1 671 ? 1.502 3.638 -13.874 1.00 98.56 671 ARG A CA 1
ATOM 5188 C C . ARG A 1 671 ? 0.008 3.519 -13.584 1.00 98.56 671 ARG A C 1
ATOM 5190 O O . ARG A 1 671 ? -0.388 3.237 -12.456 1.00 98.56 671 ARG A O 1
ATOM 5197 N N . LEU A 1 672 ? -0.816 3.664 -14.618 1.00 98.81 672 LEU A N 1
ATOM 5198 C CA . LEU A 1 672 ? -2.212 3.224 -14.599 1.00 98.81 672 LEU A CA 1
ATOM 5199 C C . LEU A 1 672 ? -2.370 1.993 -15.484 1.00 98.81 672 LEU A C 1
ATOM 5201 O O . LEU A 1 672 ? -2.067 2.064 -16.671 1.00 98.81 672 LEU A O 1
ATOM 5205 N N . THR A 1 673 ? -2.899 0.909 -14.929 1.00 98.69 673 THR A N 1
ATOM 5206 C CA . THR A 1 673 ? -3.256 -0.289 -15.693 1.00 98.69 673 THR A CA 1
ATOM 5207 C C . THR A 1 673 ? -4.755 -0.291 -15.992 1.00 98.69 673 THR A C 1
ATOM 5209 O O . THR A 1 673 ? -5.573 -0.206 -15.076 1.00 98.69 673 THR A O 1
ATOM 5212 N N . LEU A 1 674 ? -5.129 -0.407 -17.268 1.00 98.62 674 LEU A N 1
ATOM 5213 C CA . LEU A 1 674 ? -6.505 -0.617 -17.723 1.00 98.62 674 LEU A CA 1
ATOM 5214 C C . LEU A 1 674 ? -6.708 -2.090 -18.092 1.00 98.62 674 LEU A C 1
ATOM 5216 O O . LEU A 1 674 ? -6.229 -2.558 -19.129 1.00 98.62 674 LEU A O 1
ATOM 5220 N N . GLY A 1 675 ? -7.413 -2.820 -17.227 1.00 97.62 675 GLY A N 1
ATOM 5221 C CA . GLY A 1 675 ? -7.740 -4.236 -17.424 1.00 97.62 675 GLY A CA 1
ATOM 5222 C C . GLY A 1 675 ? -9.134 -4.479 -18.011 1.00 97.62 675 GLY A C 1
ATOM 5223 O O . GLY A 1 675 ? -9.342 -5.477 -18.698 1.00 97.62 675 GLY A O 1
ATOM 5224 N N . GLY A 1 676 ? -10.086 -3.575 -17.761 1.00 96.81 676 GLY A N 1
ATOM 5225 C CA . GLY A 1 676 ? -11.463 -3.680 -18.253 1.00 96.81 676 GLY A CA 1
ATOM 5226 C C . GLY A 1 676 ? -11.647 -3.186 -19.692 1.00 96.81 676 GLY A C 1
ATOM 5227 O O . GLY A 1 676 ? -10.746 -2.608 -20.303 1.00 96.81 676 GLY A O 1
ATOM 5228 N N . LYS A 1 677 ? -12.847 -3.394 -20.245 1.00 98.12 677 LYS A N 1
ATOM 5229 C CA . LYS A 1 677 ? -13.256 -2.824 -21.536 1.00 98.12 677 LYS A CA 1
ATOM 5230 C C . LYS A 1 677 ? -13.581 -1.333 -21.385 1.00 98.12 677 LYS A C 1
ATOM 5232 O O . LYS A 1 677 ? -14.370 -0.979 -20.516 1.00 98.12 677 LYS A O 1
ATOM 5237 N N . VAL A 1 678 ? -13.059 -0.473 -22.260 1.00 98.38 678 VAL A N 1
ATOM 5238 C CA . VAL A 1 678 ? -13.268 0.987 -22.227 1.00 98.38 678 VAL A CA 1
ATOM 5239 C C . VAL A 1 678 ? -13.918 1.479 -23.525 1.00 98.38 678 VAL A C 1
ATOM 5241 O O . VAL A 1 678 ? -13.286 1.486 -24.581 1.00 98.38 678 VAL A O 1
ATOM 5244 N N . ASN A 1 679 ? -15.181 1.899 -23.446 1.00 97.75 679 ASN A N 1
ATOM 5245 C CA . ASN A 1 679 ? -15.996 2.404 -24.556 1.00 97.75 679 ASN A CA 1
ATOM 5246 C C . ASN A 1 679 ? -16.786 3.663 -24.134 1.00 97.75 679 ASN A C 1
ATOM 5248 O O . ASN A 1 679 ? -17.989 3.613 -23.866 1.00 97.75 679 ASN A O 1
ATOM 5252 N N . ASN A 1 680 ? -16.087 4.791 -24.033 1.00 96.88 680 ASN A N 1
ATOM 5253 C CA . ASN A 1 680 ? -16.614 6.097 -23.664 1.00 96.88 680 ASN A CA 1
ATOM 5254 C C . ASN A 1 680 ? -16.394 7.137 -24.781 1.00 96.88 680 ASN A C 1
ATOM 5256 O O . ASN A 1 680 ? -15.390 7.117 -25.489 1.00 96.88 680 ASN A O 1
ATOM 5260 N N . GLN A 1 681 ? -17.312 8.096 -24.928 1.00 96.44 681 GLN A N 1
ATOM 5261 C CA . GLN A 1 681 ? -17.310 8.988 -26.099 1.00 96.44 681 GLN A CA 1
ATOM 5262 C C . GLN A 1 681 ? -16.230 10.082 -26.102 1.00 96.44 681 GLN A C 1
ATOM 5264 O O . GLN A 1 681 ? -15.860 10.541 -27.179 1.00 96.44 681 GLN A O 1
ATOM 5269 N N . GLN A 1 682 ? -15.721 10.532 -24.946 1.00 96.44 682 GLN A N 1
ATOM 5270 C CA . GLN A 1 682 ? -14.635 11.535 -24.913 1.00 96.44 682 GLN A CA 1
ATOM 5271 C C . GLN A 1 682 ? -13.228 10.920 -25.001 1.00 96.44 682 GLN A C 1
ATOM 5273 O O . GLN A 1 682 ? -12.250 11.666 -25.038 1.00 96.44 682 GLN A O 1
ATOM 5278 N N . GLY A 1 683 ? -13.111 9.589 -25.031 1.00 96.94 683 GLY A N 1
ATOM 5279 C CA . GLY A 1 683 ? -11.825 8.901 -25.091 1.00 96.94 683 GLY A CA 1
ATOM 5280 C C . GLY A 1 683 ? -11.040 8.885 -23.777 1.00 96.94 683 GLY A C 1
ATOM 5281 O O . GLY A 1 683 ? -11.555 9.202 -22.696 1.00 96.94 683 GLY A O 1
ATOM 5282 N N . VAL A 1 684 ? -9.780 8.481 -23.902 1.00 98.56 684 VAL A N 1
ATOM 5283 C CA . VAL A 1 684 ? -8.781 8.382 -22.836 1.00 98.56 684 VAL A CA 1
ATOM 5284 C C . VAL A 1 684 ? -7.651 9.356 -23.156 1.00 98.56 684 VAL A C 1
ATOM 5286 O O . VAL A 1 684 ? -7.038 9.272 -24.218 1.00 98.56 684 VAL A O 1
ATOM 5289 N N . GLU A 1 685 ? -7.353 10.275 -22.243 1.00 98.62 685 GLU A N 1
ATOM 5290 C CA . GLU A 1 685 ? -6.241 11.220 -22.372 1.00 98.62 685 GLU A CA 1
ATOM 5291 C C . GLU A 1 685 ? -5.166 10.925 -21.324 1.00 98.62 685 GLU A C 1
ATOM 5293 O O . GLU A 1 685 ? -5.430 10.954 -20.124 1.00 98.62 685 GLU A O 1
ATOM 5298 N N . VAL A 1 686 ? -3.938 10.668 -21.764 1.00 98.75 686 VAL A N 1
ATOM 5299 C CA . VAL A 1 686 ? -2.780 10.442 -20.894 1.00 98.75 686 VAL A CA 1
ATOM 5300 C C . VAL A 1 686 ? -1.864 11.646 -20.988 1.00 98.75 686 VAL A C 1
ATOM 5302 O O . VAL A 1 686 ? -1.245 11.885 -22.022 1.00 98.75 686 VAL A O 1
ATOM 5305 N N . GLN A 1 687 ? -1.768 12.402 -19.900 1.00 98.56 687 GLN A N 1
ATOM 5306 C CA . GLN A 1 687 ? -0.960 13.617 -19.842 1.00 98.56 687 GLN A CA 1
ATOM 5307 C C . GLN A 1 687 ? 0.447 13.356 -19.302 1.00 98.56 687 GLN A C 1
ATOM 5309 O O . GLN A 1 687 ? 1.380 14.063 -19.672 1.00 98.56 687 GLN A O 1
ATOM 5314 N N . GLN A 1 688 ? 0.605 12.372 -18.409 1.00 98.19 688 GLN A N 1
ATOM 5315 C CA . GLN A 1 688 ? 1.879 12.044 -17.762 1.00 98.19 688 GLN A CA 1
ATOM 5316 C C . GLN A 1 688 ? 1.976 10.559 -17.389 1.00 98.19 688 GLN A C 1
ATOM 5318 O O . GLN A 1 688 ? 0.968 9.896 -17.116 1.00 98.19 688 GLN A O 1
ATOM 5323 N N . GLY A 1 689 ? 3.220 10.082 -17.300 1.00 98.00 689 GLY A N 1
ATOM 5324 C CA . GLY A 1 689 ? 3.556 8.756 -16.794 1.00 98.00 689 GLY A CA 1
ATOM 5325 C C . GLY A 1 689 ? 3.239 7.637 -17.780 1.00 98.00 689 GLY A C 1
ATOM 5326 O O . GLY A 1 689 ? 3.309 7.811 -18.999 1.00 98.00 689 GLY A O 1
ATOM 5327 N N . GLU A 1 690 ? 2.916 6.478 -17.218 1.00 98.56 690 GLU A N 1
ATOM 5328 C CA . GLU A 1 690 ? 2.661 5.250 -17.961 1.00 98.56 690 GLU A CA 1
ATOM 5329 C C . GLU A 1 690 ? 1.166 4.902 -17.979 1.00 98.56 690 GLU A C 1
ATOM 5331 O O . GLU A 1 690 ? 0.492 4.936 -16.941 1.00 98.56 690 GLU A O 1
ATOM 5336 N N . LEU A 1 691 ? 0.674 4.517 -19.158 1.00 98.75 691 LEU A N 1
ATOM 5337 C CA . LEU A 1 691 ? -0.580 3.796 -19.341 1.00 98.75 691 LEU A CA 1
ATOM 5338 C C . LEU A 1 691 ? -0.265 2.374 -19.815 1.00 98.75 691 LEU A C 1
ATOM 5340 O O . LEU A 1 691 ? 0.281 2.184 -20.899 1.00 98.75 691 LEU A O 1
ATOM 5344 N N . GLU A 1 692 ? -0.659 1.384 -19.028 1.00 98.50 692 GLU A N 1
ATOM 5345 C CA . GLU A 1 692 ? -0.606 -0.024 -19.401 1.00 98.50 692 GLU A CA 1
ATOM 5346 C C . GLU A 1 692 ? -2.008 -0.489 -19.803 1.00 98.50 692 GLU A C 1
ATOM 5348 O O . GLU A 1 692 ? -2.940 -0.433 -19.000 1.00 98.50 692 GLU A O 1
ATOM 5353 N N . VAL A 1 693 ? -2.186 -0.951 -21.040 1.00 98.38 693 VAL A N 1
ATOM 5354 C CA . VAL A 1 693 ? -3.475 -1.468 -21.524 1.00 98.38 693 VAL A CA 1
ATOM 5355 C C . VAL A 1 693 ? -3.384 -2.981 -21.642 1.00 98.38 693 VAL A C 1
ATOM 5357 O O . VAL A 1 693 ? -2.645 -3.496 -22.476 1.00 98.38 693 VAL A O 1
ATOM 5360 N N . ASN A 1 694 ? -4.164 -3.692 -20.829 1.00 96.56 694 ASN A N 1
ATOM 5361 C CA . ASN A 1 694 ? -4.280 -5.154 -20.867 1.00 96.56 694 ASN A CA 1
ATOM 5362 C C . ASN A 1 694 ? -5.684 -5.627 -21.287 1.00 96.56 694 ASN A C 1
ATOM 5364 O O . ASN A 1 694 ? -5.847 -6.785 -21.658 1.00 96.56 694 ASN A O 1
ATOM 5368 N N . GLY A 1 695 ? -6.684 -4.739 -21.250 1.00 94.81 695 GLY A N 1
ATOM 5369 C CA . GLY A 1 695 ? -8.038 -4.983 -21.755 1.00 94.81 695 GLY A CA 1
ATOM 5370 C C . GLY A 1 695 ? -8.266 -4.501 -23.195 1.00 94.81 695 GLY A C 1
ATOM 5371 O O . GLY A 1 695 ? -7.336 -4.373 -23.994 1.00 94.81 695 GLY A O 1
ATOM 5372 N N . ASN A 1 696 ? -9.529 -4.191 -23.510 1.00 97.19 696 ASN A N 1
ATOM 5373 C CA . ASN A 1 696 ? -9.940 -3.623 -24.799 1.00 97.19 696 ASN A CA 1
ATOM 5374 C C . ASN A 1 696 ? -10.307 -2.143 -24.648 1.00 97.19 696 ASN A C 1
ATOM 5376 O O . ASN A 1 696 ? -11.294 -1.810 -23.993 1.00 97.19 696 ASN A O 1
ATOM 5380 N N . LEU A 1 697 ? -9.572 -1.263 -25.314 1.00 98.12 697 LEU A N 1
ATOM 5381 C CA . LEU A 1 697 ? -9.836 0.168 -25.396 1.00 98.12 697 LEU A CA 1
ATOM 5382 C C . LEU A 1 697 ? -10.493 0.492 -26.746 1.00 98.12 697 LEU A C 1
ATOM 5384 O O . LEU A 1 697 ? -9.809 0.693 -27.741 1.00 98.12 697 LEU A O 1
ATOM 5388 N N . GLU A 1 698 ? -11.827 0.525 -26.792 1.00 97.38 698 GLU A N 1
ATOM 5389 C CA . GLU A 1 698 ? -12.602 0.870 -28.002 1.00 97.38 698 GLU A CA 1
ATOM 5390 C C . GLU A 1 698 ? -12.647 2.381 -28.272 1.00 97.38 698 GLU A C 1
ATOM 5392 O O . GLU A 1 698 ? -12.993 2.808 -29.369 1.00 97.38 698 GLU A O 1
ATOM 5397 N N . SER A 1 699 ? -12.306 3.183 -27.267 1.00 96.62 699 SER A N 1
ATOM 5398 C CA . SER A 1 699 ? -12.347 4.646 -27.332 1.00 96.62 699 SER A CA 1
ATOM 5399 C C . SER A 1 699 ? -11.029 5.216 -27.850 1.00 96.62 699 SER A C 1
ATOM 5401 O O . SER A 1 699 ? -9.981 4.588 -27.695 1.00 96.62 699 SER A O 1
ATOM 5403 N N . ASP A 1 700 ? -11.060 6.434 -28.390 1.00 97.12 700 ASP A N 1
ATOM 5404 C CA . ASP A 1 700 ? -9.847 7.128 -28.832 1.00 97.12 700 ASP A CA 1
ATOM 5405 C C . ASP A 1 700 ? -8.869 7.345 -27.668 1.00 97.12 700 ASP A C 1
ATOM 5407 O O . ASP A 1 700 ? -9.220 7.932 -26.641 1.00 97.12 700 ASP A O 1
ATOM 5411 N N . LEU A 1 701 ? -7.619 6.921 -27.853 1.00 98.69 701 LEU A N 1
ATOM 5412 C CA . LEU A 1 701 ? -6.510 7.167 -26.938 1.00 98.69 701 LEU A CA 1
ATOM 5413 C C . LEU A 1 701 ? -5.673 8.355 -27.415 1.00 98.69 701 LEU A C 1
ATOM 5415 O O . LEU A 1 701 ? -5.181 8.363 -28.543 1.00 98.69 701 LEU A O 1
ATOM 5419 N N . LYS A 1 702 ? -5.429 9.326 -26.535 1.00 98.62 702 LYS A N 1
ATOM 5420 C CA . LYS A 1 702 ? -4.498 10.438 -26.762 1.00 98.62 702 LYS A CA 1
ATOM 5421 C C . LYS A 1 702 ? -3.357 10.373 -25.758 1.00 98.62 702 LYS A C 1
ATOM 5423 O O . LYS A 1 702 ? -3.594 10.439 -24.556 1.00 98.62 702 LYS A O 1
ATOM 5428 N N . MET A 1 703 ? -2.127 10.286 -26.253 1.00 98.62 703 MET A N 1
ATOM 5429 C CA . MET A 1 703 ? -0.914 10.243 -25.430 1.00 98.62 703 MET A CA 1
ATOM 5430 C C . MET A 1 703 ? -0.139 11.555 -25.594 1.00 98.62 703 MET A C 1
ATOM 5432 O O . MET A 1 703 ? 0.247 11.905 -26.712 1.00 98.62 703 MET A O 1
ATOM 5436 N N . ALA A 1 704 ? 0.075 12.287 -24.501 1.00 98.56 704 ALA A N 1
ATOM 5437 C CA . ALA A 1 704 ? 0.840 13.532 -24.485 1.00 98.56 704 ALA A CA 1
ATOM 5438 C C . ALA A 1 704 ? 2.355 13.293 -24.598 1.00 98.56 704 ALA A C 1
ATOM 5440 O O . ALA A 1 704 ? 2.832 12.165 -24.483 1.00 98.56 704 ALA A O 1
ATOM 5441 N N . GLU A 1 705 ? 3.119 14.365 -24.813 1.00 97.88 705 GLU A N 1
ATOM 5442 C CA . GLU A 1 705 ? 4.575 14.290 -24.954 1.00 97.88 705 GLU A CA 1
ATOM 5443 C C . GLU A 1 705 ? 5.260 13.634 -23.739 1.00 97.88 705 GLU A C 1
ATOM 5445 O O . GLU A 1 705 ? 4.945 13.941 -22.590 1.00 97.88 705 GLU A O 1
ATOM 5450 N N . GLY A 1 706 ? 6.215 12.731 -23.997 1.00 96.38 706 GLY A N 1
ATOM 5451 C CA . GLY A 1 706 ? 7.024 12.075 -22.960 1.00 96.38 706 GLY A CA 1
ATOM 5452 C C . GLY A 1 706 ? 6.319 10.962 -22.175 1.00 96.38 706 GLY A C 1
ATOM 5453 O O . GLY A 1 706 ? 6.865 10.478 -21.183 1.00 96.38 706 GLY A O 1
ATOM 5454 N N . THR A 1 707 ? 5.119 10.555 -22.589 1.00 98.62 707 THR A N 1
ATOM 5455 C CA . THR A 1 707 ? 4.364 9.459 -21.961 1.00 98.62 707 THR A CA 1
ATOM 5456 C C . THR A 1 707 ? 4.785 8.079 -22.483 1.00 98.62 707 THR A C 1
ATOM 5458 O O . THR A 1 707 ? 5.435 7.959 -23.529 1.00 98.62 707 THR A O 1
ATOM 5461 N N . LEU A 1 708 ? 4.418 7.024 -21.744 1.00 98.69 708 LEU A N 1
ATOM 5462 C CA . LEU A 1 708 ? 4.706 5.629 -22.093 1.00 98.69 708 LEU A CA 1
ATOM 5463 C C . LEU A 1 708 ? 3.415 4.804 -22.203 1.00 98.69 708 LEU A C 1
ATOM 5465 O O . LEU A 1 708 ? 2.579 4.842 -21.303 1.00 98.69 708 LEU A O 1
ATOM 5469 N N . LEU A 1 709 ? 3.268 4.058 -23.299 1.00 98.62 709 LEU A N 1
ATOM 5470 C CA . LEU A 1 709 ? 2.186 3.098 -23.531 1.00 98.62 709 LEU A CA 1
ATOM 5471 C C . LEU A 1 709 ? 2.746 1.673 -23.490 1.00 98.62 709 LEU A C 1
ATOM 5473 O O . LEU A 1 709 ? 3.625 1.339 -24.283 1.00 98.62 709 LEU A O 1
ATOM 5477 N N . SER A 1 710 ? 2.221 0.827 -22.611 1.00 98.12 710 SER A N 1
ATOM 5478 C CA . SER A 1 710 ? 2.650 -0.566 -22.438 1.00 98.12 710 SER A CA 1
ATOM 5479 C C . SER A 1 710 ? 1.462 -1.534 -22.395 1.00 98.12 710 SER A C 1
ATOM 5481 O O . SER A 1 710 ? 0.304 -1.125 -22.516 1.00 98.12 710 SER A O 1
ATOM 5483 N N . GLY A 1 711 ? 1.749 -2.828 -22.243 1.00 96.94 711 GLY A N 1
ATOM 5484 C CA . GLY A 1 711 ? 0.745 -3.876 -22.097 1.00 96.94 711 GLY A CA 1
ATOM 5485 C C . GLY A 1 711 ? 0.475 -4.661 -23.381 1.00 96.94 711 GLY A C 1
ATOM 5486 O O . GLY A 1 711 ? 1.149 -4.515 -24.404 1.00 96.94 711 GLY A O 1
ATOM 5487 N N . SER A 1 712 ? -0.515 -5.545 -23.298 1.00 95.69 712 SER A N 1
ATOM 5488 C CA . SER A 1 712 ? -0.841 -6.550 -24.327 1.00 95.69 712 SER A CA 1
ATOM 5489 C C . SER A 1 712 ? -2.273 -6.446 -24.869 1.00 95.69 712 SER A C 1
ATOM 5491 O O . SER A 1 712 ? -2.759 -7.354 -25.540 1.00 95.69 712 SER A O 1
ATOM 5493 N N . GLY A 1 713 ? -2.961 -5.348 -24.559 1.00 96.00 713 GLY A N 1
ATOM 5494 C CA . GLY A 1 713 ? -4.359 -5.137 -24.907 1.00 96.00 713 GLY A CA 1
ATOM 5495 C C . GLY A 1 713 ? -4.607 -4.772 -26.372 1.00 96.00 713 GLY A C 1
ATOM 5496 O O . GLY A 1 713 ? -3.700 -4.693 -27.208 1.00 96.00 713 GLY A O 1
ATOM 5497 N N . VAL A 1 714 ? -5.882 -4.519 -26.668 1.00 97.44 714 VAL A N 1
ATOM 5498 C CA . VAL A 1 714 ? -6.360 -4.083 -27.986 1.00 97.44 714 VAL A CA 1
ATOM 5499 C C . VAL A 1 714 ? -6.845 -2.642 -27.893 1.00 97.44 714 VAL A C 1
ATOM 5501 O O . VAL A 1 714 ? -7.690 -2.331 -27.059 1.00 97.44 714 VAL A O 1
ATOM 5504 N N . ILE A 1 715 ? -6.340 -1.766 -28.755 1.00 98.31 715 ILE A N 1
ATOM 5505 C CA . ILE A 1 715 ? -6.695 -0.344 -28.806 1.00 98.31 715 ILE A CA 1
ATOM 5506 C C . ILE A 1 715 ? -7.346 -0.048 -30.156 1.00 98.31 715 ILE A C 1
ATOM 5508 O O . ILE A 1 715 ? -6.800 -0.381 -31.199 1.00 98.31 715 ILE A O 1
ATOM 5512 N N . HIS A 1 716 ? -8.505 0.597 -30.182 1.00 96.00 716 HIS A N 1
ATOM 5513 C CA . HIS A 1 716 ? -9.135 0.963 -31.445 1.00 96.00 716 HIS A CA 1
ATOM 5514 C C . HIS A 1 716 ? -8.302 2.030 -32.162 1.00 96.00 716 HIS A C 1
ATOM 5516 O O . HIS A 1 716 ? -7.716 1.776 -33.210 1.00 96.00 716 HIS A O 1
ATOM 5522 N N . GLN A 1 717 ? -8.144 3.203 -31.563 1.00 96.88 717 GLN A N 1
ATOM 5523 C CA . GLN A 1 717 ? -7.383 4.287 -32.170 1.00 96.88 717 GLN A CA 1
ATOM 5524 C C . GLN A 1 717 ? -6.456 4.930 -31.147 1.00 96.88 717 GLN A C 1
ATOM 5526 O O . GLN A 1 717 ? -6.883 5.257 -30.042 1.00 96.88 717 GLN A O 1
ATOM 5531 N N . ALA A 1 718 ? -5.193 5.138 -31.523 1.00 98.25 718 ALA A N 1
ATOM 5532 C CA . ALA A 1 718 ? -4.225 5.868 -30.711 1.00 98.25 718 ALA A CA 1
ATOM 5533 C C . ALA A 1 718 ? -3.613 7.040 -31.486 1.00 98.25 718 ALA A C 1
ATOM 5535 O O . ALA A 1 718 ? -3.060 6.862 -32.572 1.00 98.25 718 ALA A O 1
ATOM 5536 N N . SER A 1 719 ? -3.663 8.230 -30.892 1.00 98.25 719 SER A N 1
ATOM 5537 C CA . SER A 1 719 ? -3.005 9.443 -31.371 1.00 98.25 719 SER A CA 1
ATOM 5538 C C . SER A 1 719 ? -1.920 9.853 -30.381 1.00 98.25 719 SER A C 1
ATOM 5540 O O . SER A 1 719 ? -2.194 10.282 -29.258 1.00 98.25 719 SER A O 1
ATOM 5542 N N . LEU A 1 720 ? -0.669 9.715 -30.803 1.00 98.31 720 LEU A N 1
ATOM 5543 C CA . LEU A 1 720 ? 0.504 10.007 -29.990 1.00 98.31 720 LEU A CA 1
ATOM 5544 C C . LEU A 1 720 ? 1.063 11.382 -30.360 1.00 98.31 720 LEU A C 1
ATOM 5546 O O . LEU A 1 720 ? 1.272 11.664 -31.542 1.00 98.31 720 LEU A O 1
ATOM 5550 N N . MET A 1 721 ? 1.352 12.218 -29.362 1.00 97.75 721 MET A N 1
ATOM 5551 C CA . MET A 1 721 ? 2.150 13.435 -29.544 1.00 97.75 721 MET A CA 1
ATOM 5552 C C . MET A 1 721 ? 3.626 13.094 -29.828 1.00 97.75 721 MET A C 1
ATOM 5554 O O . MET A 1 721 ? 3.948 11.956 -30.173 1.00 97.75 721 MET A O 1
ATOM 5558 N N . ASP A 1 722 ? 4.507 14.091 -29.764 1.00 96.81 722 ASP A N 1
ATOM 5559 C CA . ASP A 1 722 ? 5.946 13.919 -29.973 1.00 96.81 722 ASP A CA 1
ATOM 5560 C C . ASP A 1 722 ? 6.589 13.207 -28.758 1.00 96.81 722 ASP A C 1
ATOM 5562 O O . ASP A 1 722 ? 6.088 13.299 -27.640 1.00 96.81 722 ASP A O 1
ATOM 5566 N N . ASN A 1 723 ? 7.709 12.506 -28.955 1.00 96.94 723 ASN A N 1
ATOM 5567 C CA . ASN A 1 723 ? 8.484 11.824 -27.904 1.00 96.94 723 ASN A CA 1
ATOM 5568 C C . ASN A 1 723 ? 7.698 10.810 -27.035 1.00 96.94 723 ASN A C 1
ATOM 5570 O O . ASN A 1 723 ? 8.032 10.604 -25.867 1.00 96.94 723 ASN A O 1
ATOM 5574 N N . VAL A 1 724 ? 6.661 10.164 -27.573 1.00 98.44 724 VAL A N 1
ATOM 5575 C CA . VAL A 1 724 ? 5.938 9.074 -26.889 1.00 98.44 724 VAL A CA 1
ATOM 5576 C C . VAL A 1 724 ? 6.669 7.746 -27.084 1.00 98.44 724 VAL A C 1
ATOM 5578 O O . VAL A 1 724 ? 7.160 7.449 -28.177 1.00 98.44 724 VAL A O 1
ATOM 5581 N N . THR A 1 725 ? 6.718 6.925 -26.034 1.00 98.62 725 THR A N 1
ATOM 5582 C CA . THR A 1 725 ? 7.308 5.577 -26.079 1.00 98.62 725 THR A CA 1
ATOM 5583 C C . THR A 1 725 ? 6.217 4.511 -26.054 1.00 98.62 725 THR A C 1
ATOM 5585 O O . THR A 1 725 ? 5.397 4.491 -25.142 1.00 98.62 725 THR A O 1
ATOM 5588 N N . LEU A 1 726 ? 6.218 3.598 -27.024 1.00 98.56 726 LEU A N 1
ATOM 5589 C CA . LEU A 1 726 ? 5.437 2.363 -26.970 1.00 98.56 726 LEU A CA 1
ATOM 5590 C C . LEU A 1 726 ? 6.356 1.224 -26.529 1.00 98.56 726 LEU A C 1
ATOM 5592 O O . LEU A 1 726 ? 7.419 1.032 -27.113 1.00 98.56 726 LEU A O 1
ATOM 5596 N N . ALA A 1 727 ? 5.952 0.452 -25.530 1.00 97.94 727 ALA A N 1
ATOM 5597 C CA . ALA A 1 727 ? 6.734 -0.657 -25.003 1.00 97.94 727 ALA A CA 1
ATOM 5598 C C . ALA A 1 727 ? 5.805 -1.782 -24.503 1.00 97.94 727 ALA A C 1
ATOM 5600 O O . ALA A 1 727 ? 5.562 -1.896 -23.301 1.00 97.94 727 ALA A O 1
ATOM 5601 N N . PRO A 1 728 ? 5.261 -2.623 -25.406 1.00 97.19 728 PRO A N 1
ATOM 5602 C CA . PRO A 1 728 ? 4.315 -3.688 -25.060 1.00 97.19 728 PRO A CA 1
ATOM 5603 C C . PRO A 1 728 ? 4.783 -4.581 -23.902 1.00 97.19 728 PRO A C 1
ATOM 5605 O O . PRO A 1 728 ? 4.010 -4.874 -22.993 1.00 97.19 728 PRO A O 1
ATOM 5608 N N . GLY A 1 729 ? 6.060 -4.978 -23.897 1.00 94.69 729 GLY A N 1
ATOM 5609 C CA . GLY A 1 729 ? 6.649 -5.825 -22.857 1.00 94.69 729 GLY A CA 1
ATOM 5610 C C . GLY A 1 729 ? 7.368 -5.077 -21.733 1.00 94.69 729 GLY A C 1
ATOM 5611 O O . GLY A 1 729 ? 8.221 -5.667 -21.078 1.00 94.69 729 GLY A O 1
ATOM 5612 N N . TRP A 1 730 ? 7.078 -3.789 -21.506 1.00 95.56 730 TRP A N 1
ATOM 5613 C CA . TRP A 1 730 ? 7.783 -2.967 -20.506 1.00 95.56 730 TRP A CA 1
ATOM 5614 C C . TRP A 1 730 ? 7.728 -3.540 -19.084 1.00 95.56 730 TRP A C 1
ATOM 5616 O O . TRP A 1 730 ? 8.739 -3.553 -18.385 1.00 95.56 730 TRP A O 1
ATOM 5626 N N . ASN A 1 731 ? 6.559 -4.047 -18.679 1.00 93.75 731 ASN A N 1
ATOM 5627 C CA . ASN A 1 731 ? 6.325 -4.621 -17.349 1.00 93.75 731 ASN A CA 1
ATOM 5628 C C . ASN A 1 731 ? 6.385 -6.156 -17.336 1.00 93.75 731 ASN A C 1
ATOM 5630 O O . ASN A 1 731 ? 6.018 -6.776 -16.335 1.00 93.75 731 ASN A O 1
ATOM 5634 N N . ASN A 1 732 ? 6.816 -6.784 -18.433 1.00 90.38 732 ASN A N 1
ATOM 5635 C CA . ASN A 1 732 ? 6.871 -8.237 -18.514 1.00 90.38 732 ASN A CA 1
ATOM 5636 C C . ASN A 1 732 ? 7.932 -8.803 -17.569 1.00 90.38 732 ASN A C 1
ATOM 5638 O O . ASN A 1 732 ? 9.027 -8.259 -17.411 1.00 90.38 732 ASN A O 1
ATOM 5642 N N . LEU A 1 733 ? 7.629 -9.966 -16.992 1.00 87.31 733 LEU A N 1
ATOM 5643 C CA . LEU A 1 733 ? 8.649 -10.800 -16.368 1.00 87.31 733 LEU A CA 1
ATOM 5644 C C . LEU A 1 733 ? 9.643 -11.284 -17.434 1.00 87.31 733 LEU A C 1
ATOM 5646 O O . LEU A 1 733 ? 9.289 -11.455 -18.603 1.00 87.31 733 LEU A O 1
ATOM 5650 N N . ALA A 1 734 ? 10.884 -11.553 -17.027 1.00 82.00 734 ALA A N 1
ATOM 5651 C CA . ALA A 1 734 ? 11.904 -12.085 -17.927 1.00 82.00 734 ALA A CA 1
ATOM 5652 C C . ALA A 1 734 ? 11.404 -13.352 -18.651 1.00 82.00 734 ALA A C 1
ATOM 5654 O O . ALA A 1 734 ? 10.861 -14.263 -18.026 1.00 82.00 734 ALA A O 1
ATOM 5655 N N . GLY A 1 735 ? 11.577 -13.398 -19.975 1.00 83.44 735 GLY A N 1
ATOM 5656 C CA . GLY A 1 735 ? 11.103 -14.501 -20.818 1.00 83.44 735 GLY A CA 1
ATOM 5657 C C . GLY A 1 735 ? 9.609 -14.469 -21.169 1.00 83.44 735 GLY A C 1
ATOM 5658 O O . GLY A 1 735 ? 9.137 -15.409 -21.807 1.00 83.44 735 GLY A O 1
ATOM 5659 N N . SER A 1 736 ? 8.873 -13.419 -20.783 1.00 91.69 736 SER A N 1
ATOM 5660 C CA . SER A 1 736 ? 7.482 -13.180 -21.198 1.00 91.69 736 SER A CA 1
ATOM 5661 C C . SER A 1 736 ? 7.404 -12.119 -22.294 1.00 91.69 736 SER A C 1
ATOM 5663 O O . SER A 1 736 ? 8.186 -11.168 -22.306 1.00 91.69 736 SER A O 1
ATOM 5665 N N . TRP A 1 737 ? 6.436 -12.265 -23.198 1.00 94.31 737 TRP A N 1
ATOM 5666 C CA . TRP A 1 737 ? 6.340 -11.470 -24.423 1.00 94.31 737 TRP A CA 1
ATOM 5667 C C . TRP A 1 737 ? 4.931 -10.924 -24.610 1.00 94.31 737 TRP A C 1
ATOM 5669 O O . TRP A 1 737 ? 3.956 -11.639 -24.374 1.00 94.31 737 TRP A O 1
ATOM 5679 N N . SER A 1 738 ? 4.827 -9.680 -25.071 1.00 95.69 738 SER A N 1
ATOM 5680 C CA . SER A 1 738 ? 3.551 -8.982 -25.246 1.00 95.69 738 SER A CA 1
ATOM 5681 C C . SER A 1 738 ? 3.349 -8.536 -26.685 1.00 95.69 738 SER A C 1
ATOM 5683 O O . SER A 1 738 ? 4.256 -8.023 -27.334 1.00 95.69 738 SER A O 1
ATOM 5685 N N . SER A 1 739 ? 2.129 -8.701 -27.190 1.00 96.56 739 SER A N 1
ATOM 5686 C CA . SER A 1 739 ? 1.717 -8.159 -28.486 1.00 96.56 739 SER A CA 1
ATOM 5687 C C . SER A 1 739 ? 0.665 -7.083 -28.262 1.00 96.56 739 SER A C 1
ATOM 5689 O O . SER A 1 739 ? -0.464 -7.408 -27.911 1.00 96.56 739 SER A O 1
ATOM 5691 N N . LEU A 1 740 ? 1.028 -5.817 -28.468 1.00 98.12 740 LEU A N 1
ATOM 5692 C CA . LEU A 1 740 ? 0.077 -4.707 -28.417 1.00 98.12 740 LEU A CA 1
ATOM 5693 C C . LEU A 1 740 ? -0.609 -4.579 -29.775 1.00 98.12 740 LEU A C 1
ATOM 5695 O O . LEU A 1 740 ? 0.068 -4.518 -30.808 1.00 98.12 740 LEU A O 1
ATOM 5699 N N . ARG A 1 741 ? -1.942 -4.530 -29.779 1.00 98.31 741 ARG A N 1
ATOM 5700 C CA . ARG A 1 741 ? -2.728 -4.517 -31.014 1.00 98.31 741 ARG A CA 1
ATOM 5701 C C . ARG A 1 741 ? -3.524 -3.226 -31.156 1.00 98.31 741 ARG A C 1
ATOM 5703 O O . ARG A 1 741 ? -4.165 -2.806 -30.200 1.00 98.31 741 ARG A O 1
ATOM 5710 N N . LEU A 1 742 ? -3.500 -2.613 -32.337 1.00 97.88 742 LEU A N 1
ATOM 5711 C CA . LEU A 1 742 ? -4.215 -1.373 -32.634 1.00 97.88 742 LEU A CA 1
ATOM 5712 C C . LEU A 1 742 ? -5.053 -1.492 -33.913 1.00 97.88 742 LEU A C 1
ATOM 5714 O O . LEU A 1 742 ? -4.607 -2.155 -34.847 1.00 97.88 742 LEU A O 1
ATOM 5718 N N . GLU A 1 743 ? -6.210 -0.825 -34.016 1.00 96.69 743 GLU A N 1
ATOM 5719 C CA . GLU A 1 743 ? -6.850 -0.635 -35.331 1.00 96.69 743 GLU A CA 1
ATOM 5720 C C . GLU A 1 743 ? -6.144 0.472 -36.111 1.00 96.69 743 GLU A C 1
ATOM 5722 O O . GLU A 1 743 ? -5.712 0.229 -37.227 1.00 96.69 743 GLU A O 1
ATOM 5727 N N . ASN A 1 744 ? -5.931 1.657 -35.535 1.00 97.56 744 ASN A N 1
ATOM 5728 C CA . ASN A 1 744 ? -5.177 2.732 -36.193 1.00 97.56 744 ASN A CA 1
ATOM 5729 C C . ASN A 1 744 ? -4.189 3.402 -35.232 1.00 97.56 744 ASN A C 1
ATOM 5731 O O . ASN A 1 744 ? -4.498 3.622 -34.057 1.00 97.56 744 ASN A O 1
ATOM 5735 N N . LEU A 1 745 ? -3.015 3.777 -35.750 1.00 98.12 745 LEU A N 1
ATOM 5736 C CA . LEU A 1 745 ? -1.978 4.477 -34.992 1.00 98.12 745 LEU A CA 1
ATOM 5737 C C . LEU A 1 745 ? -1.535 5.751 -35.719 1.00 98.12 745 LEU A C 1
ATOM 5739 O O . LEU A 1 745 ? -1.004 5.695 -36.827 1.00 98.12 745 LEU A O 1
ATOM 5743 N N . GLN A 1 746 ? -1.699 6.897 -35.061 1.00 97.69 746 GLN A N 1
ATOM 5744 C CA . GLN A 1 746 ? -1.155 8.184 -35.487 1.00 97.69 746 GLN A CA 1
ATOM 5745 C C . GLN A 1 746 ? 0.029 8.567 -34.599 1.00 97.69 746 GLN A C 1
ATOM 5747 O O . GLN A 1 746 ? -0.116 8.653 -33.379 1.00 97.69 746 GLN A O 1
ATOM 5752 N N . THR A 1 747 ? 1.193 8.833 -35.190 1.00 96.69 747 THR A N 1
ATOM 5753 C CA . THR A 1 747 ? 2.413 9.174 -34.445 1.00 96.69 747 THR A CA 1
ATOM 5754 C C . THR A 1 747 ? 2.877 10.606 -34.703 1.00 96.69 747 THR A C 1
ATOM 5756 O O . THR A 1 747 ? 2.963 11.048 -35.853 1.00 96.69 747 THR A O 1
ATOM 5759 N N . GLY A 1 748 ? 3.244 11.310 -33.632 1.00 94.44 748 GLY A N 1
ATOM 5760 C CA . GLY A 1 748 ? 4.037 12.536 -33.667 1.00 94.44 748 GLY A CA 1
ATOM 5761 C C . GLY A 1 748 ? 5.503 12.294 -34.045 1.00 94.44 748 GLY A C 1
ATOM 5762 O O . GLY A 1 748 ? 5.872 11.258 -34.603 1.00 94.44 748 GLY A O 1
ATOM 5763 N N . ARG A 1 749 ? 6.354 13.282 -33.767 1.00 93.88 749 ARG A N 1
ATOM 5764 C CA . ARG A 1 749 ? 7.792 13.242 -34.071 1.00 93.88 749 ARG A CA 1
ATOM 5765 C C . ARG A 1 749 ? 8.565 12.501 -32.986 1.00 93.88 749 ARG A C 1
ATOM 5767 O O . ARG A 1 749 ? 8.238 12.602 -31.812 1.00 93.88 749 ARG A O 1
ATOM 5774 N N . ALA A 1 750 ? 9.645 11.829 -33.385 1.00 93.62 750 ALA A N 1
ATOM 5775 C CA . ALA A 1 750 ? 10.595 11.188 -32.469 1.00 93.62 750 ALA A CA 1
ATOM 5776 C C . ALA A 1 750 ? 9.968 10.169 -31.490 1.00 93.62 750 ALA A C 1
ATOM 5778 O O . ALA A 1 750 ? 10.521 9.901 -30.426 1.00 93.62 750 ALA A O 1
ATOM 5779 N N . ASN A 1 751 ? 8.842 9.560 -31.869 1.00 97.12 751 ASN A N 1
ATOM 5780 C CA . ASN A 1 751 ? 8.244 8.476 -31.096 1.00 97.12 751 ASN A CA 1
ATOM 5781 C C . ASN A 1 751 ? 9.096 7.214 -31.202 1.00 97.12 751 ASN A C 1
ATOM 5783 O O . ASN A 1 751 ? 9.644 6.908 -32.268 1.00 97.12 751 ASN A O 1
ATOM 5787 N N . SER A 1 752 ? 9.190 6.483 -30.096 1.00 97.81 752 SER A N 1
ATOM 5788 C CA . SER A 1 752 ? 9.980 5.261 -30.006 1.00 97.81 752 SER A CA 1
ATOM 5789 C C . SER A 1 752 ? 9.097 4.044 -29.759 1.00 97.81 752 SER A C 1
ATOM 5791 O O . SER A 1 752 ? 8.043 4.130 -29.132 1.00 97.81 752 SER A O 1
ATOM 5793 N N . LEU A 1 753 ? 9.530 2.903 -30.277 1.00 98.44 753 LEU A N 1
ATOM 5794 C CA . LEU A 1 753 ? 8.951 1.594 -30.027 1.00 98.44 753 LEU A CA 1
ATOM 5795 C C . LEU A 1 753 ? 10.048 0.717 -29.429 1.00 98.44 753 LEU A C 1
ATOM 5797 O O . LEU A 1 753 ? 11.046 0.463 -30.094 1.00 98.44 753 LEU A O 1
ATOM 5801 N N . VAL A 1 754 ? 9.878 0.261 -28.194 1.00 98.06 754 VAL A N 1
ATOM 5802 C CA . VAL A 1 754 ? 10.837 -0.599 -27.497 1.00 98.06 754 VAL A CA 1
ATOM 5803 C C . VAL A 1 754 ? 10.266 -2.008 -27.423 1.00 98.06 754 VAL A C 1
ATOM 5805 O O . VAL A 1 754 ? 9.227 -2.228 -26.804 1.00 98.06 754 VAL A O 1
ATOM 5808 N N . LEU A 1 755 ? 10.945 -2.966 -28.050 1.00 97.69 755 LEU A N 1
ATOM 5809 C CA . LEU A 1 755 ? 10.542 -4.373 -28.067 1.00 97.69 755 LEU A CA 1
ATOM 5810 C C . LEU A 1 755 ? 11.649 -5.246 -27.486 1.00 97.69 755 LEU A C 1
ATOM 5812 O O . LEU A 1 755 ? 12.807 -5.136 -27.890 1.00 97.69 755 LEU A O 1
ATOM 5816 N N . ASN A 1 756 ? 11.306 -6.158 -26.584 1.00 95.50 756 ASN A N 1
ATOM 5817 C CA . ASN A 1 756 ? 12.209 -7.231 -26.197 1.00 95.50 756 ASN A CA 1
ATOM 5818 C C . ASN A 1 756 ? 12.120 -8.366 -27.218 1.00 95.50 756 ASN A C 1
ATOM 5820 O O . ASN A 1 756 ? 11.031 -8.721 -27.667 1.00 95.50 756 ASN A O 1
ATOM 5824 N N . SER A 1 757 ? 13.253 -8.973 -27.570 1.00 94.50 757 SER A N 1
ATOM 5825 C CA . SER A 1 757 ? 13.258 -10.115 -28.485 1.00 94.50 757 SER A CA 1
ATOM 5826 C C . SER A 1 757 ? 14.326 -11.136 -28.124 1.00 94.50 757 SER A C 1
ATOM 5828 O O . SER A 1 757 ? 15.480 -10.785 -27.879 1.00 94.50 757 SER A O 1
ATOM 5830 N N . ALA A 1 758 ? 13.952 -12.412 -28.148 1.00 93.69 758 ALA A N 1
ATOM 5831 C CA . ALA A 1 758 ? 14.872 -13.545 -28.151 1.00 93.69 758 ALA A CA 1
ATOM 5832 C C . ALA A 1 758 ? 15.145 -14.061 -29.579 1.00 93.69 758 ALA A C 1
ATOM 5834 O O . ALA A 1 758 ? 15.549 -15.208 -29.755 1.00 93.69 758 ALA A O 1
ATOM 5835 N N . PHE A 1 759 ? 14.890 -13.233 -30.603 1.00 92.12 759 PHE A N 1
ATOM 5836 C CA . PHE A 1 759 ? 15.120 -13.544 -32.020 1.00 92.12 759 PHE A CA 1
ATOM 5837 C C . PHE A 1 759 ? 14.336 -14.761 -32.544 1.00 92.12 759 PHE A C 1
ATOM 5839 O O . PHE A 1 759 ? 14.695 -15.357 -33.559 1.00 92.12 759 PHE A O 1
ATOM 5846 N N . ARG A 1 760 ? 13.230 -15.123 -31.880 1.00 90.62 760 ARG A N 1
ATOM 5847 C CA . ARG A 1 760 ? 12.315 -16.189 -32.313 1.00 90.62 760 ARG A CA 1
ATOM 5848 C C . ARG A 1 760 ? 10.870 -15.711 -32.389 1.00 90.62 760 ARG A C 1
ATOM 5850 O O . ARG A 1 760 ? 10.458 -14.818 -31.656 1.00 90.62 760 ARG A O 1
ATOM 5857 N N . ALA A 1 761 ? 10.086 -16.339 -33.264 1.00 86.94 761 ALA A N 1
ATOM 5858 C CA . ALA A 1 761 ? 8.694 -15.957 -33.500 1.00 86.94 761 ALA A CA 1
ATOM 5859 C C . ALA A 1 761 ? 7.784 -16.192 -32.277 1.00 86.94 761 ALA A C 1
ATOM 5861 O O . ALA A 1 761 ? 6.815 -15.473 -32.071 1.00 86.94 761 ALA A O 1
ATOM 5862 N N . ASP A 1 762 ? 8.074 -17.168 -31.433 1.00 88.75 762 ASP A N 1
ATOM 5863 C CA . ASP A 1 762 ? 7.345 -17.408 -30.184 1.00 88.75 762 ASP A CA 1
ATOM 5864 C C . ASP A 1 762 ? 7.866 -16.567 -29.008 1.00 88.75 762 ASP A C 1
ATOM 5866 O O . ASP A 1 762 ? 7.253 -16.563 -27.944 1.00 88.75 762 ASP A O 1
ATOM 5870 N N . ALA A 1 763 ? 8.979 -15.850 -29.193 1.00 94.50 763 ALA A N 1
ATOM 5871 C CA . ALA A 1 763 ? 9.706 -15.193 -28.117 1.00 94.50 763 ALA A CA 1
ATOM 5872 C C . ALA A 1 763 ? 10.136 -13.768 -28.493 1.00 94.50 763 ALA A C 1
ATOM 5874 O O . ALA A 1 763 ? 11.321 -13.463 -28.661 1.00 94.50 763 ALA A O 1
ATOM 5875 N N . THR A 1 764 ? 9.143 -12.898 -28.679 1.00 96.00 764 THR A N 1
ATOM 5876 C CA . THR A 1 764 ? 9.352 -11.487 -29.003 1.00 96.00 764 THR A CA 1
ATOM 5877 C C . THR A 1 764 ? 8.123 -10.648 -28.677 1.00 96.00 764 THR A C 1
ATOM 5879 O O . THR A 1 764 ? 6.989 -11.080 -28.904 1.00 96.00 764 THR A O 1
ATOM 5882 N N . ASP A 1 765 ? 8.353 -9.425 -28.209 1.00 97.81 765 ASP A N 1
ATOM 5883 C CA . ASP A 1 765 ? 7.319 -8.399 -28.156 1.00 97.81 765 ASP A CA 1
ATOM 5884 C C . ASP A 1 765 ? 6.948 -7.956 -29.576 1.00 97.81 765 ASP A C 1
ATOM 5886 O O . ASP A 1 765 ? 7.772 -8.032 -30.498 1.00 97.81 765 ASP A O 1
ATOM 5890 N N . ARG A 1 766 ? 5.708 -7.486 -29.754 1.00 98.00 766 ARG A N 1
ATOM 5891 C CA . ARG A 1 766 ? 5.181 -7.055 -31.054 1.00 98.00 766 ARG A CA 1
ATOM 5892 C C . ARG A 1 766 ? 4.280 -5.837 -30.969 1.00 98.00 766 ARG A C 1
ATOM 5894 O O . ARG A 1 766 ? 3.546 -5.655 -29.998 1.00 98.00 766 ARG A O 1
ATOM 5901 N N . LEU A 1 767 ? 4.263 -5.086 -32.067 1.00 98.50 767 LEU A N 1
ATOM 5902 C CA . LEU A 1 767 ? 3.243 -4.086 -32.366 1.00 98.50 767 LEU A CA 1
ATOM 5903 C C . LEU A 1 767 ? 2.451 -4.520 -33.607 1.00 98.50 767 LEU A C 1
ATOM 5905 O O . LEU A 1 767 ? 3.010 -4.656 -34.693 1.00 98.50 767 LEU A O 1
ATOM 5909 N N . LEU A 1 768 ? 1.149 -4.739 -33.461 1.00 98.44 768 LEU A N 1
ATOM 5910 C CA . LEU A 1 768 ? 0.276 -5.195 -34.544 1.00 98.44 768 LEU A CA 1
ATOM 5911 C C . LEU A 1 768 ? -0.772 -4.121 -34.842 1.00 98.44 768 LEU A C 1
ATOM 5913 O O . LEU A 1 768 ? -1.582 -3.809 -33.978 1.00 98.44 768 LEU A O 1
ATOM 5917 N N . ILE A 1 769 ? -0.783 -3.570 -36.053 1.00 98.44 769 ILE A N 1
ATOM 5918 C CA . ILE A 1 769 ? -1.712 -2.509 -36.464 1.00 98.44 769 ILE A CA 1
ATOM 5919 C C . ILE A 1 769 ? -2.611 -3.070 -37.569 1.00 98.44 769 ILE A C 1
ATOM 5921 O O . ILE A 1 769 ? -2.143 -3.375 -38.662 1.00 98.44 769 ILE A O 1
ATOM 5925 N N . ASN A 1 770 ? -3.899 -3.259 -37.294 1.00 97.81 770 ASN A N 1
ATOM 5926 C CA . ASN A 1 770 ? -4.841 -3.843 -38.250 1.00 97.81 770 ASN A CA 1
ATOM 5927 C C . ASN A 1 770 ? -5.144 -2.886 -39.427 1.00 97.81 770 ASN A C 1
ATOM 5929 O O . ASN A 1 770 ? -5.282 -3.349 -40.557 1.00 97.81 770 ASN A O 1
ATOM 5933 N N . GLY A 1 771 ? -5.210 -1.578 -39.177 1.00 96.38 771 GLY A N 1
ATOM 5934 C CA . GLY A 1 771 ? -5.443 -0.503 -40.146 1.00 96.38 771 GLY A CA 1
ATOM 5935 C C . GLY A 1 771 ? -4.182 0.316 -40.432 1.00 96.38 771 GLY A C 1
ATOM 5936 O O . GLY A 1 771 ? -3.128 -0.252 -40.724 1.00 96.38 771 GLY A O 1
ATOM 5937 N N . ASP A 1 772 ? -4.286 1.645 -40.395 1.00 96.81 772 ASP A N 1
ATOM 5938 C CA . ASP A 1 772 ? -3.242 2.552 -40.885 1.00 96.81 772 ASP A CA 1
ATOM 5939 C C . ASP A 1 772 ? -2.204 2.931 -39.812 1.00 96.81 772 ASP A C 1
ATOM 5941 O O . ASP A 1 772 ? -2.539 3.205 -38.654 1.00 96.81 772 ASP A O 1
ATOM 5945 N N . LEU A 1 773 ? -0.939 3.048 -40.240 1.00 97.50 773 LEU A N 1
ATOM 5946 C CA . LEU A 1 773 ? 0.133 3.722 -39.504 1.00 97.50 773 LEU A CA 1
ATOM 5947 C C . LEU A 1 773 ? 0.386 5.097 -40.138 1.00 97.50 773 LEU A C 1
ATOM 5949 O O . LEU A 1 773 ? 1.045 5.219 -41.171 1.00 97.50 773 LEU A O 1
ATOM 5953 N N . GLN A 1 774 ? -0.136 6.148 -39.511 1.00 95.69 774 GLN A N 1
ATOM 5954 C CA . GLN A 1 774 ? -0.051 7.520 -40.007 1.00 95.69 774 GLN A CA 1
ATOM 5955 C C . GLN A 1 774 ? 1.006 8.306 -39.240 1.00 95.69 774 GLN A C 1
ATOM 5957 O O . GLN A 1 774 ? 0.981 8.389 -38.014 1.00 95.69 774 GLN A O 1
ATOM 5962 N N . GLN A 1 775 ? 1.927 8.926 -39.968 1.00 93.06 775 GLN A N 1
ATOM 5963 C CA . GLN A 1 775 ? 3.113 9.529 -39.373 1.00 93.06 775 GLN A CA 1
ATOM 5964 C C . GLN A 1 775 ? 3.188 11.007 -39.705 1.00 93.06 775 GLN A C 1
ATOM 5966 O O . GLN A 1 775 ? 3.137 11.405 -40.871 1.00 93.06 775 GLN A O 1
ATOM 5971 N N . LYS A 1 776 ? 3.338 11.834 -38.673 1.00 90.12 776 LYS A N 1
ATOM 5972 C CA . LYS A 1 776 ? 3.508 13.272 -38.845 1.00 90.12 776 LYS A CA 1
ATOM 5973 C C . LYS A 1 776 ? 4.833 13.566 -39.549 1.00 90.12 776 LYS A C 1
ATOM 5975 O O . LYS A 1 776 ? 5.882 13.055 -39.162 1.00 90.12 776 LYS A O 1
ATOM 5980 N N . ASP A 1 777 ? 4.777 14.401 -40.585 1.00 89.88 777 ASP A N 1
ATOM 5981 C CA . ASP A 1 777 ? 5.933 14.817 -41.393 1.00 89.88 777 ASP A CA 1
ATOM 5982 C C . ASP A 1 777 ? 6.756 13.645 -41.977 1.00 89.88 777 ASP A C 1
ATOM 5984 O O . ASP A 1 777 ? 7.959 13.790 -42.204 1.00 89.88 777 ASP A O 1
ATOM 5988 N N . ASN A 1 778 ? 6.129 12.478 -42.196 1.00 86.62 778 ASN A N 1
ATOM 5989 C CA . ASN A 1 778 ? 6.786 11.232 -42.625 1.00 86.62 778 ASN A CA 1
ATOM 5990 C C . ASN A 1 778 ? 7.963 10.801 -41.723 1.00 86.62 778 ASN A C 1
ATOM 5992 O O . ASN A 1 778 ? 8.904 10.157 -42.189 1.00 86.62 778 ASN A O 1
ATOM 5996 N N . GLN A 1 779 ? 7.950 11.175 -40.439 1.00 91.38 779 GLN A N 1
ATOM 5997 C CA . GLN A 1 779 ? 8.963 10.723 -39.487 1.00 91.38 779 GLN A CA 1
ATOM 5998 C C . GLN A 1 779 ? 8.727 9.255 -39.103 1.00 91.38 779 GLN A C 1
ATOM 6000 O O . GLN A 1 779 ? 7.598 8.907 -38.758 1.00 91.38 779 GLN A O 1
ATOM 6005 N N . PRO A 1 780 ? 9.767 8.400 -39.117 1.00 94.88 780 PRO A N 1
ATOM 6006 C CA . PRO A 1 780 ? 9.635 6.987 -38.779 1.00 94.88 780 PRO A CA 1
ATOM 6007 C C . PRO A 1 780 ? 9.266 6.785 -37.303 1.00 94.88 780 PRO A C 1
ATOM 6009 O O . PRO A 1 780 ? 9.649 7.577 -36.439 1.00 94.88 780 PRO A O 1
ATOM 6012 N N . LEU A 1 781 ? 8.602 5.666 -37.004 1.00 97.06 781 LEU A N 1
ATOM 6013 C CA . LEU A 1 781 ? 8.561 5.117 -35.653 1.00 97.06 781 LEU A CA 1
ATOM 6014 C C . LEU A 1 781 ? 9.925 4.478 -35.360 1.00 97.06 781 LEU A C 1
ATOM 6016 O O . LEU A 1 781 ? 10.335 3.539 -36.051 1.00 97.06 781 LEU A O 1
ATOM 6020 N N . TRP A 1 782 ? 10.644 5.001 -34.365 1.00 97.38 782 TRP A N 1
ATOM 6021 C CA . TRP A 1 782 ? 11.999 4.550 -34.049 1.00 97.38 782 TRP A CA 1
ATOM 6022 C C . TRP A 1 782 ? 11.967 3.278 -33.208 1.00 97.38 782 TRP A C 1
ATOM 6024 O O . TRP A 1 782 ? 11.717 3.314 -32.007 1.00 97.38 782 TRP A O 1
ATOM 6034 N N . LEU A 1 783 ? 12.237 2.146 -33.845 1.00 98.06 783 LEU A N 1
ATOM 6035 C CA . LEU A 1 783 ? 12.264 0.838 -33.213 1.00 98.06 783 LEU A CA 1
ATOM 6036 C C . LEU A 1 783 ? 13.607 0.592 -32.518 1.00 98.06 783 LEU A C 1
ATOM 6038 O O . LEU A 1 783 ? 14.650 0.496 -33.162 1.00 98.06 783 LEU A O 1
ATOM 6042 N N . GLN A 1 784 ? 13.576 0.418 -31.207 1.00 96.75 784 GLN A N 1
ATOM 6043 C CA . GLN A 1 784 ? 14.663 -0.138 -30.420 1.00 96.75 784 GLN A CA 1
ATOM 6044 C C . GLN A 1 784 ? 14.313 -1.579 -30.053 1.00 96.75 784 GLN A C 1
ATOM 6046 O O . GLN A 1 784 ? 13.260 -1.852 -29.482 1.00 96.75 784 GLN A O 1
ATOM 6051 N N . VAL A 1 785 ? 15.216 -2.506 -30.357 1.00 95.75 785 VAL A N 1
ATOM 6052 C CA . VAL A 1 785 ? 15.074 -3.903 -29.946 1.00 95.75 785 VAL A CA 1
ATOM 6053 C C . VAL A 1 785 ? 16.070 -4.179 -28.838 1.00 95.75 785 VAL A C 1
ATOM 6055 O O . VAL A 1 785 ? 17.261 -3.918 -29.005 1.00 95.75 785 VAL A O 1
ATOM 6058 N N . THR A 1 786 ? 15.586 -4.720 -27.727 1.00 93.44 786 THR A N 1
ATOM 6059 C CA . THR A 1 786 ? 16.402 -5.176 -26.604 1.00 93.44 786 THR A CA 1
ATOM 6060 C C . THR A 1 786 ? 16.604 -6.690 -26.725 1.00 93.44 786 THR A C 1
ATOM 6062 O O . THR A 1 786 ? 15.645 -7.449 -26.547 1.00 93.44 786 THR A O 1
ATOM 6065 N N . PRO A 1 787 ? 17.827 -7.161 -27.030 1.00 91.56 787 PRO A N 1
ATOM 6066 C CA . PRO A 1 787 ? 18.124 -8.586 -27.129 1.00 91.56 787 PRO A CA 1
ATOM 6067 C C . PRO A 1 787 ? 18.027 -9.299 -25.778 1.00 91.56 787 PRO A C 1
ATOM 6069 O O . PRO A 1 787 ? 18.679 -8.894 -24.817 1.00 91.56 787 PRO A O 1
ATOM 6072 N N . GLN A 1 788 ? 17.284 -10.402 -25.729 1.00 90.75 788 GLN A N 1
ATOM 6073 C CA . GLN A 1 788 ? 17.083 -11.233 -24.532 1.00 90.75 788 GLN A CA 1
ATOM 6074 C C . GLN A 1 788 ? 17.685 -12.643 -24.659 1.00 90.75 788 GLN A C 1
ATOM 6076 O O . GLN A 1 788 ? 17.617 -13.426 -23.718 1.00 90.75 788 GLN A O 1
ATOM 6081 N N . ALA A 1 789 ? 18.264 -12.984 -25.811 1.00 90.06 789 ALA A N 1
ATOM 6082 C CA . ALA A 1 789 ? 18.905 -14.274 -26.052 1.00 90.06 789 ALA A CA 1
ATOM 6083 C C . ALA A 1 789 ? 20.178 -14.117 -26.888 1.00 90.06 789 ALA A C 1
ATOM 6085 O O . ALA A 1 789 ? 20.444 -13.047 -27.442 1.00 90.06 789 ALA A O 1
ATOM 6086 N N . SER A 1 790 ? 20.958 -15.195 -26.959 1.00 90.06 790 SER A N 1
ATOM 6087 C CA . SER A 1 790 ? 22.110 -15.313 -27.851 1.00 90.06 790 SER A CA 1
ATOM 6088 C C . SER A 1 790 ? 21.730 -15.164 -29.330 1.00 90.06 790 SER A C 1
ATOM 6090 O O . SER A 1 790 ? 20.570 -15.321 -29.714 1.00 90.06 790 SER A O 1
ATOM 6092 N N . TRP A 1 791 ? 22.722 -14.841 -30.158 1.00 89.62 791 TRP A N 1
ATOM 6093 C CA . TRP A 1 791 ? 22.553 -14.687 -31.604 1.00 89.62 791 TRP A CA 1
ATOM 6094 C C . TRP A 1 791 ? 22.040 -15.975 -32.279 1.00 89.62 791 TRP A C 1
ATOM 6096 O O . TRP A 1 791 ? 22.443 -17.079 -31.915 1.00 89.62 791 TRP A O 1
ATOM 6106 N N . ILE A 1 792 ? 21.173 -15.821 -33.283 1.00 88.88 792 ILE A N 1
ATOM 6107 C CA . ILE A 1 792 ? 20.618 -16.900 -34.116 1.00 88.88 792 ILE A CA 1
ATOM 6108 C C . ILE A 1 792 ? 20.681 -16.479 -35.586 1.00 88.88 792 ILE A C 1
ATOM 6110 O O . ILE A 1 792 ? 20.246 -15.378 -35.926 1.00 88.88 792 ILE A O 1
ATOM 6114 N N . ASP A 1 793 ? 21.156 -17.363 -36.459 1.00 89.38 793 ASP A N 1
ATOM 6115 C CA . ASP A 1 793 ? 21.101 -17.121 -37.900 1.00 89.38 793 ASP A CA 1
ATOM 6116 C C . ASP A 1 793 ? 19.650 -17.133 -38.405 1.00 89.38 793 ASP A C 1
ATOM 6118 O O . ASP A 1 793 ? 18.904 -18.096 -38.196 1.00 89.38 793 ASP A O 1
ATOM 6122 N N . SER A 1 794 ? 19.228 -16.037 -39.030 1.00 90.94 794 SER A N 1
ATOM 6123 C CA . SER A 1 794 ? 17.894 -15.889 -39.591 1.00 90.94 794 SER A CA 1
ATOM 6124 C C . SER A 1 794 ? 17.752 -16.549 -40.956 1.00 90.94 794 SER A C 1
ATOM 6126 O O . SER A 1 794 ? 16.620 -16.900 -41.279 1.00 90.94 794 SER A O 1
ATOM 6128 N N . ASP A 1 795 ? 18.846 -16.710 -41.715 1.00 88.88 795 ASP A N 1
ATOM 6129 C CA . ASP A 1 795 ? 18.871 -17.361 -43.036 1.00 88.88 795 ASP A CA 1
ATOM 6130 C C . ASP A 1 795 ? 18.821 -18.887 -42.856 1.00 88.88 795 ASP A C 1
ATOM 6132 O O . ASP A 1 795 ? 19.830 -19.598 -42.808 1.00 88.88 795 ASP A O 1
ATOM 6136 N N . ARG A 1 796 ? 17.606 -19.402 -42.653 1.00 85.88 796 ARG A N 1
ATOM 6137 C CA . ARG A 1 796 ? 17.372 -20.801 -42.270 1.00 85.88 796 ARG A CA 1
ATOM 6138 C C . ARG A 1 796 ? 17.579 -21.748 -43.438 1.00 85.88 796 ARG A C 1
ATOM 6140 O O . ARG A 1 796 ? 17.885 -22.920 -43.213 1.00 85.88 796 ARG A O 1
ATOM 6147 N N . ASN A 1 797 ? 17.346 -21.276 -44.659 1.00 85.62 797 ASN A N 1
ATOM 6148 C CA . ASN A 1 797 ? 17.520 -22.068 -45.870 1.00 85.62 797 ASN A CA 1
ATOM 6149 C C . ASN A 1 797 ? 18.929 -21.919 -46.485 1.00 85.62 797 ASN A C 1
ATOM 6151 O O . ASN A 1 797 ? 19.270 -22.681 -47.393 1.00 85.62 797 ASN A O 1
ATOM 6155 N N . SER A 1 798 ? 19.748 -21.003 -45.953 1.00 83.00 798 SER A N 1
ATOM 6156 C CA . SER A 1 798 ? 21.125 -20.720 -46.369 1.00 83.00 798 SER A CA 1
ATOM 6157 C C . SER A 1 798 ? 21.243 -20.306 -47.841 1.00 83.00 798 SER A C 1
ATOM 6159 O O . SER A 1 798 ? 22.227 -20.640 -48.510 1.00 83.00 798 SER A O 1
ATOM 6161 N N . ASN A 1 799 ? 20.232 -19.612 -48.373 1.00 80.62 799 ASN A N 1
ATOM 6162 C CA . ASN A 1 799 ? 20.213 -19.140 -49.758 1.00 80.62 799 ASN A CA 1
ATOM 6163 C C . ASN A 1 799 ? 20.883 -17.763 -49.933 1.00 80.62 799 ASN A C 1
ATOM 6165 O O . ASN A 1 799 ? 21.071 -17.320 -51.072 1.00 80.62 799 ASN A O 1
ATOM 6169 N N . GLY A 1 800 ? 21.271 -17.099 -48.837 1.00 78.81 800 GLY A N 1
ATOM 6170 C CA . GLY A 1 800 ? 21.920 -15.793 -48.857 1.00 78.81 800 GLY A CA 1
ATOM 6171 C C . GLY A 1 800 ? 20.976 -14.629 -49.181 1.00 78.81 800 GLY A C 1
ATOM 6172 O O . GLY A 1 800 ? 21.439 -13.577 -49.635 1.00 78.81 800 GLY A O 1
ATOM 6173 N N . ILE A 1 801 ? 19.668 -14.797 -48.992 1.00 82.06 801 ILE A N 1
ATOM 6174 C CA . ILE A 1 801 ? 18.627 -13.800 -49.252 1.00 82.06 801 ILE A CA 1
ATOM 6175 C C . ILE A 1 801 ? 17.780 -13.638 -47.988 1.00 82.06 801 ILE A C 1
ATOM 6177 O O . ILE A 1 801 ? 17.417 -14.601 -47.337 1.00 82.06 801 ILE A O 1
ATOM 6181 N N . ALA A 1 802 ? 17.443 -12.394 -47.647 1.00 85.31 802 ALA A N 1
ATOM 6182 C CA . ALA A 1 802 ? 16.505 -12.102 -46.568 1.00 85.31 802 ALA A CA 1
ATOM 6183 C C . ALA A 1 802 ? 15.067 -12.426 -47.020 1.00 85.31 802 ALA A C 1
ATOM 6185 O O . ALA A 1 802 ? 14.409 -11.585 -47.646 1.00 85.31 802 ALA A O 1
ATOM 6186 N N . ASP A 1 803 ? 14.593 -13.643 -46.748 1.00 88.56 803 ASP A N 1
ATOM 6187 C CA . ASP A 1 803 ? 13.265 -14.093 -47.164 1.00 88.56 803 ASP A CA 1
ATOM 6188 C C . ASP A 1 803 ? 12.141 -13.572 -46.248 1.00 88.56 803 ASP A C 1
ATOM 6190 O O . ASP A 1 803 ? 12.303 -13.297 -45.056 1.00 88.56 803 ASP A O 1
ATOM 6194 N N . ASN A 1 804 ? 10.938 -13.444 -46.811 1.00 89.38 804 ASN A N 1
ATOM 6195 C CA . ASN A 1 804 ? 9.758 -12.895 -46.128 1.00 89.38 804 ASN A CA 1
ATOM 6196 C C . ASN A 1 804 ? 9.161 -13.813 -45.040 1.00 89.38 804 ASN A C 1
ATOM 6198 O O . ASN A 1 804 ? 8.195 -13.432 -44.379 1.00 89.38 804 ASN A O 1
ATOM 6202 N N . ASN A 1 805 ? 9.711 -15.014 -44.866 1.00 88.94 805 ASN A N 1
ATOM 6203 C CA . ASN A 1 805 ? 9.362 -16.001 -43.844 1.00 88.94 805 ASN A CA 1
ATOM 6204 C C . ASN A 1 805 ? 10.545 -16.313 -42.903 1.00 88.94 805 ASN A C 1
ATOM 6206 O O . ASN A 1 805 ? 10.457 -17.208 -42.061 1.00 88.94 805 ASN A O 1
ATOM 6210 N N . GLU A 1 806 ? 11.629 -15.544 -42.997 1.00 89.44 806 GLU A N 1
ATOM 6211 C CA . GLU A 1 806 ? 12.839 -15.701 -42.194 1.00 89.44 806 GLU A CA 1
ATOM 6212 C C . GLU A 1 806 ? 12.987 -14.600 -41.134 1.00 89.44 806 GLU A C 1
ATOM 6214 O O . GLU A 1 806 ? 12.324 -13.558 -41.167 1.00 89.44 806 GLU A O 1
ATOM 6219 N N . GLY A 1 807 ? 13.795 -14.875 -40.107 1.00 91.12 807 GLY A N 1
ATOM 6220 C CA . GLY A 1 807 ? 13.909 -14.036 -38.908 1.00 91.12 807 GLY A CA 1
ATOM 6221 C C . GLY A 1 807 ? 12.595 -13.853 -38.137 1.00 91.12 807 GLY A C 1
ATOM 6222 O O . GLY A 1 807 ? 11.795 -14.784 -38.020 1.00 91.12 807 GLY A O 1
ATOM 6223 N N . VAL A 1 808 ? 12.394 -12.663 -37.560 1.00 95.12 808 VAL A N 1
ATOM 6224 C CA . VAL A 1 808 ? 11.290 -12.373 -36.628 1.00 95.12 808 VAL A CA 1
ATOM 6225 C C . VAL A 1 808 ? 10.480 -11.154 -37.046 1.00 95.12 808 VAL A C 1
ATOM 6227 O O . VAL A 1 808 ? 11.024 -10.063 -37.170 1.00 95.12 808 VAL A O 1
ATOM 6230 N N . SER A 1 809 ? 9.163 -11.321 -37.180 1.00 96.25 809 SER A N 1
ATOM 6231 C CA . SER A 1 809 ? 8.219 -10.212 -37.353 1.00 96.25 809 SER A CA 1
ATOM 6232 C C . SER A 1 809 ? 8.015 -9.451 -36.038 1.00 96.25 809 SER A C 1
ATOM 6234 O O . SER A 1 809 ? 7.562 -10.033 -35.044 1.00 96.25 809 SER A O 1
ATOM 6236 N N . LEU A 1 810 ? 8.367 -8.161 -36.049 1.00 97.81 810 LEU A N 1
ATOM 6237 C CA . LEU A 1 810 ? 8.282 -7.254 -34.897 1.00 97.81 810 LEU A CA 1
ATOM 6238 C C . LEU A 1 810 ? 7.103 -6.287 -35.003 1.00 97.81 810 LEU A C 1
ATOM 6240 O O . LEU A 1 810 ? 6.427 -6.018 -34.008 1.00 97.81 810 LEU A O 1
ATOM 6244 N N . VAL A 1 811 ? 6.860 -5.769 -36.209 1.00 98.38 811 VAL A N 1
ATOM 6245 C CA . VAL A 1 811 ? 5.746 -4.862 -36.493 1.00 98.38 811 VAL A CA 1
ATOM 6246 C C . VAL A 1 811 ? 5.019 -5.331 -37.741 1.00 98.38 811 VAL A C 1
ATOM 6248 O O . VAL A 1 811 ? 5.655 -5.635 -38.747 1.00 98.38 811 VAL A O 1
ATOM 6251 N N . GLN A 1 812 ? 3.690 -5.347 -37.693 1.00 98.25 812 GLN A N 1
ATOM 6252 C CA . GLN A 1 812 ? 2.857 -5.582 -38.870 1.00 98.25 812 GLN A CA 1
ATOM 6253 C C . GLN A 1 812 ? 1.805 -4.486 -39.013 1.00 98.25 812 GLN A C 1
ATOM 6255 O O . GLN A 1 812 ? 1.230 -4.057 -38.011 1.00 98.25 812 GLN A O 1
ATOM 6260 N N . VAL A 1 813 ? 1.543 -4.058 -40.251 1.00 98.25 813 VAL A N 1
ATOM 6261 C CA . VAL A 1 813 ? 0.526 -3.043 -40.575 1.00 98.25 813 VAL A CA 1
ATOM 6262 C C . VAL A 1 813 ? -0.378 -3.551 -41.696 1.00 98.25 813 VAL A C 1
ATOM 6264 O O . VAL A 1 813 ? 0.095 -3.827 -42.797 1.00 98.25 813 VAL A O 1
ATOM 6267 N N . GLY A 1 814 ? -1.674 -3.701 -41.422 1.00 96.88 814 GLY A N 1
ATOM 6268 C CA . GLY A 1 814 ? -2.656 -4.198 -42.390 1.00 96.88 814 GLY A CA 1
ATOM 6269 C C . GLY A 1 814 ? -3.114 -3.153 -43.412 1.00 96.88 814 GLY A C 1
ATOM 6270 O O . GLY A 1 814 ? -3.448 -3.522 -44.538 1.00 96.88 814 GLY A O 1
ATOM 6271 N N . GLY A 1 815 ? -3.103 -1.870 -43.042 1.00 95.06 815 GLY A N 1
ATOM 6272 C CA . GLY A 1 815 ? -3.481 -0.736 -43.887 1.00 95.06 815 GLY A CA 1
ATOM 6273 C C . GLY A 1 815 ? -2.288 0.009 -44.495 1.00 95.06 815 GLY A C 1
ATOM 6274 O O . GLY A 1 815 ? -1.307 -0.583 -44.954 1.00 95.06 815 GLY A O 1
ATOM 6275 N N . ASN A 1 816 ? -2.386 1.337 -44.533 1.00 94.25 816 ASN A N 1
ATOM 6276 C CA . ASN A 1 816 ? -1.391 2.220 -45.128 1.00 94.25 816 ASN A CA 1
ATOM 6277 C C . ASN A 1 816 ? -0.138 2.334 -44.248 1.00 94.25 816 ASN A C 1
ATOM 6279 O O . ASN A 1 816 ? -0.194 2.793 -43.109 1.00 94.25 816 ASN A O 1
ATOM 6283 N N . ALA A 1 817 ? 1.000 1.962 -44.829 1.00 96.19 817 ALA A N 1
ATOM 6284 C CA . ALA A 1 817 ? 2.352 2.215 -44.344 1.00 96.19 817 ALA A CA 1
ATOM 6285 C C . ALA A 1 817 ? 3.320 2.180 -45.541 1.00 96.19 817 ALA A C 1
ATOM 6287 O O . ALA A 1 817 ? 2.904 1.985 -46.689 1.00 96.19 817 ALA A O 1
ATOM 6288 N N . ASN A 1 818 ? 4.611 2.382 -45.297 1.00 94.38 818 ASN A N 1
ATOM 6289 C CA . ASN A 1 818 ? 5.654 2.233 -46.308 1.00 94.38 818 ASN A CA 1
ATOM 6290 C C . ASN A 1 818 ? 6.948 1.671 -45.698 1.00 94.38 818 ASN A C 1
ATOM 6292 O O . ASN A 1 818 ? 7.071 1.555 -44.481 1.00 94.38 818 ASN A O 1
ATOM 6296 N N . ALA A 1 819 ? 7.935 1.339 -46.531 1.00 92.19 819 ALA A N 1
ATOM 6297 C CA . ALA A 1 819 ? 9.183 0.719 -46.078 1.00 92.19 819 ALA A CA 1
ATOM 6298 C C . ALA A 1 819 ? 9.928 1.524 -44.992 1.00 92.19 819 ALA A C 1
ATOM 6300 O O . ALA A 1 819 ? 10.604 0.935 -44.155 1.00 92.19 819 ALA A O 1
ATOM 6301 N N . ASP A 1 820 ? 9.757 2.848 -44.970 1.00 93.88 820 ASP A N 1
ATOM 6302 C CA . ASP A 1 820 ? 10.396 3.755 -44.021 1.00 93.88 820 ASP A CA 1
ATOM 6303 C C . ASP A 1 820 ? 9.529 4.097 -42.808 1.00 93.88 820 ASP A C 1
ATOM 6305 O O . ASP A 1 820 ? 9.968 4.852 -41.941 1.00 93.88 820 ASP A O 1
ATOM 6309 N N . SER A 1 821 ? 8.319 3.540 -42.703 1.00 95.69 821 SER A N 1
ATOM 6310 C CA . SER A 1 821 ? 7.437 3.836 -41.576 1.00 95.69 821 SER A CA 1
ATOM 6311 C C . SER A 1 821 ? 7.985 3.344 -40.238 1.00 95.69 821 SER A C 1
ATOM 6313 O O . SER A 1 821 ? 7.750 3.974 -39.212 1.00 95.69 821 SER A O 1
ATOM 6315 N N . VAL A 1 822 ? 8.769 2.271 -40.215 1.00 97.50 822 VAL A N 1
ATOM 6316 C CA . VAL A 1 822 ? 9.450 1.804 -39.000 1.00 97.50 822 VAL A CA 1
ATOM 6317 C C . VAL A 1 822 ? 10.932 1.685 -39.305 1.00 97.50 822 VAL A C 1
ATOM 6319 O O . VAL A 1 822 ? 11.314 1.080 -40.304 1.00 97.50 822 VAL A O 1
ATOM 6322 N N . ARG A 1 823 ? 11.782 2.264 -38.454 1.00 96.38 823 ARG A N 1
ATOM 6323 C CA . ARG A 1 823 ? 13.240 2.230 -38.637 1.00 96.38 823 ARG A CA 1
ATOM 6324 C C . ARG A 1 823 ? 13.944 1.916 -37.331 1.00 96.38 823 ARG A C 1
ATOM 6326 O O . ARG A 1 823 ? 13.555 2.421 -36.284 1.00 96.38 823 ARG A O 1
ATOM 6333 N N . LEU A 1 824 ? 15.015 1.127 -37.399 1.00 95.69 824 LEU A N 1
ATOM 6334 C CA . LEU A 1 824 ? 15.833 0.837 -36.224 1.00 95.69 824 LEU A CA 1
ATOM 6335 C C . LEU A 1 824 ? 16.497 2.108 -35.697 1.00 95.69 824 LEU A C 1
ATOM 6337 O O . LEU A 1 824 ? 17.191 2.815 -36.436 1.00 95.69 824 LEU A O 1
ATOM 6341 N N . ALA A 1 825 ? 16.349 2.353 -34.399 1.00 90.06 825 ALA A N 1
ATOM 6342 C CA . ALA A 1 825 ? 17.128 3.344 -33.683 1.00 90.06 825 ALA A CA 1
ATOM 6343 C C . ALA A 1 825 ? 18.617 2.981 -33.822 1.00 90.06 825 ALA A C 1
ATOM 6345 O O . ALA A 1 825 ? 19.070 1.926 -33.383 1.00 90.06 825 ALA A O 1
ATOM 6346 N N . GLY A 1 826 ? 19.380 3.829 -34.513 1.00 84.44 826 GLY A N 1
ATOM 6347 C CA . GLY A 1 826 ? 20.799 3.586 -34.766 1.00 84.44 826 GLY A CA 1
ATOM 6348 C C . GLY A 1 826 ? 21.123 2.616 -35.917 1.00 84.44 826 GLY A C 1
ATOM 6349 O O . GLY A 1 826 ? 22.297 2.308 -36.111 1.00 84.44 826 GLY A O 1
ATOM 6350 N N . GLY A 1 827 ? 20.138 2.150 -36.689 1.00 89.62 827 GLY A N 1
ATOM 6351 C CA . GLY A 1 827 ? 20.344 1.463 -37.975 1.00 89.62 827 GLY A CA 1
ATOM 6352 C C . GLY A 1 827 ? 20.579 -0.054 -37.942 1.00 89.62 827 GLY A C 1
ATOM 6353 O O . GLY A 1 827 ? 20.366 -0.697 -38.963 1.00 89.62 827 GLY A O 1
ATOM 6354 N N . TYR A 1 828 ? 20.960 -0.641 -36.806 1.00 92.94 828 TYR A N 1
ATOM 6355 C CA . TYR A 1 828 ? 21.084 -2.094 -36.622 1.00 92.94 828 TYR A CA 1
ATOM 6356 C C . TYR A 1 828 ? 20.856 -2.480 -35.158 1.00 92.94 828 TYR A C 1
ATOM 6358 O O . TYR A 1 828 ? 21.023 -1.649 -34.259 1.00 92.94 828 TYR A O 1
ATOM 6366 N N . VAL A 1 829 ? 20.521 -3.750 -34.929 1.00 94.62 829 VAL A N 1
ATOM 6367 C CA . VAL A 1 829 ? 20.502 -4.378 -33.600 1.00 94.62 829 VAL A CA 1
ATOM 6368 C C . VAL A 1 829 ? 21.746 -5.247 -33.467 1.00 94.62 829 VAL A C 1
ATOM 6370 O O . VAL A 1 829 ? 22.009 -6.094 -34.319 1.00 94.62 829 VAL A O 1
ATOM 6373 N N . ALA A 1 830 ? 22.523 -5.026 -32.411 1.00 92.94 830 ALA A N 1
ATOM 6374 C CA . ALA A 1 830 ? 23.740 -5.777 -32.138 1.00 92.94 830 ALA A CA 1
ATOM 6375 C C . ALA A 1 830 ? 23.465 -6.960 -31.207 1.00 92.94 830 ALA A C 1
ATOM 6377 O O . ALA A 1 830 ? 22.769 -6.811 -30.200 1.00 92.94 830 ALA A O 1
ATOM 6378 N N . ARG A 1 831 ? 24.080 -8.113 -31.481 1.00 93.38 831 ARG A N 1
ATOM 6379 C CA . ARG A 1 831 ? 24.231 -9.184 -30.487 1.00 93.38 831 ARG A CA 1
ATOM 6380 C C . ARG A 1 831 ? 25.570 -9.889 -30.670 1.00 93.38 831 ARG A C 1
ATOM 6382 O O . ARG A 1 831 ? 25.805 -10.550 -31.680 1.00 93.38 831 ARG A O 1
ATOM 6389 N N . GLY A 1 832 ? 26.456 -9.743 -29.686 1.00 93.00 832 GLY A N 1
ATOM 6390 C CA . GLY A 1 832 ? 27.831 -10.226 -29.796 1.00 93.00 832 GLY A CA 1
ATOM 6391 C C . GLY A 1 832 ? 28.536 -9.561 -30.977 1.00 93.00 832 GLY A C 1
ATOM 6392 O O . GLY A 1 832 ? 28.527 -8.342 -31.084 1.00 93.00 832 GLY A O 1
ATOM 6393 N N . ALA A 1 833 ? 29.121 -10.347 -31.878 1.00 93.75 833 ALA A N 1
ATOM 6394 C CA . ALA A 1 833 ? 29.785 -9.818 -33.070 1.00 93.75 833 ALA A CA 1
ATOM 6395 C C . ALA A 1 833 ? 28.821 -9.382 -34.188 1.00 93.75 833 ALA A C 1
ATOM 6397 O O . ALA A 1 833 ? 29.263 -8.772 -35.158 1.00 93.75 833 ALA A O 1
ATOM 6398 N N . TRP A 1 834 ? 27.535 -9.710 -34.090 1.00 94.06 834 TRP A N 1
ATOM 6399 C CA . TRP A 1 834 ? 26.633 -9.772 -35.235 1.00 94.06 834 TRP A CA 1
ATOM 6400 C C . TRP A 1 834 ? 25.640 -8.615 -35.294 1.00 94.06 834 TRP A C 1
ATOM 6402 O O . TRP A 1 834 ? 25.175 -8.130 -34.257 1.00 94.06 834 TRP A O 1
ATOM 6412 N N . ALA A 1 835 ? 25.288 -8.211 -36.517 1.00 93.25 835 ALA A N 1
ATOM 6413 C CA . ALA A 1 835 ? 24.329 -7.145 -36.784 1.00 93.25 835 ALA A CA 1
ATOM 6414 C C . ALA A 1 835 ? 23.048 -7.677 -37.451 1.00 93.25 835 ALA A C 1
ATOM 6416 O O . ALA A 1 835 ? 23.095 -8.345 -38.488 1.00 93.25 835 ALA A O 1
ATOM 6417 N N . TYR A 1 836 ? 21.897 -7.315 -36.885 1.00 93.88 836 TYR A N 1
ATOM 6418 C CA . TYR A 1 836 ? 20.583 -7.495 -37.498 1.00 93.88 836 TYR A CA 1
ATOM 6419 C C . TYR A 1 836 ? 20.072 -6.183 -38.093 1.00 93.88 836 TYR A C 1
ATOM 6421 O O . TYR A 1 836 ? 20.206 -5.115 -37.488 1.00 93.88 836 TYR A O 1
ATOM 6429 N N . GLY A 1 837 ? 19.444 -6.283 -39.260 1.00 93.69 837 GLY A N 1
ATOM 6430 C CA . GLY A 1 837 ? 18.728 -5.215 -39.943 1.00 93.69 837 GLY A CA 1
ATOM 6431 C C . GLY A 1 837 ? 17.219 -5.424 -39.866 1.00 93.69 837 GLY A C 1
ATOM 6432 O O . GLY A 1 837 ? 16.735 -6.512 -39.551 1.00 93.69 837 GLY A O 1
ATOM 6433 N N . LEU A 1 838 ? 16.471 -4.363 -40.159 1.00 95.81 838 LEU A N 1
ATOM 6434 C CA . LEU A 1 838 ? 15.017 -4.410 -40.264 1.00 95.81 838 LEU A CA 1
ATOM 6435 C C . LEU A 1 838 ? 14.623 -4.382 -41.739 1.00 95.81 838 LEU A C 1
ATOM 6437 O O . LEU A 1 838 ? 14.910 -3.413 -42.441 1.00 95.81 838 LEU A O 1
ATOM 6441 N N . TYR A 1 839 ? 13.969 -5.445 -42.189 1.00 94.88 839 TYR A N 1
ATOM 6442 C CA . TYR A 1 839 ? 13.517 -5.628 -43.561 1.00 94.88 839 TYR A CA 1
ATOM 6443 C C . TYR A 1 839 ? 12.008 -5.413 -43.631 1.00 94.88 839 TYR A C 1
ATOM 6445 O O . TYR A 1 839 ? 11.260 -6.015 -42.863 1.00 94.88 839 TYR A O 1
ATOM 6453 N N . ALA A 1 840 ? 11.567 -4.548 -44.545 1.00 95.25 840 ALA A N 1
ATOM 6454 C CA . ALA A 1 840 ? 10.157 -4.243 -44.757 1.00 95.25 840 ALA A CA 1
ATOM 6455 C C . ALA A 1 840 ? 9.636 -4.960 -46.009 1.00 95.25 840 ALA A C 1
ATOM 6457 O O . ALA A 1 840 ? 10.048 -4.650 -47.130 1.00 95.25 840 ALA A O 1
ATOM 6458 N N . PHE A 1 841 ? 8.701 -5.889 -45.829 1.00 95.44 841 PHE A N 1
ATOM 6459 C CA . PHE A 1 841 ? 8.026 -6.581 -46.923 1.00 95.44 841 PHE A CA 1
ATOM 6460 C C . PHE A 1 841 ? 6.686 -5.909 -47.208 1.00 95.44 841 PHE A C 1
ATOM 6462 O O . PHE A 1 841 ? 5.828 -5.827 -46.334 1.00 95.44 841 PHE A O 1
ATOM 6469 N N . ALA A 1 842 ? 6.526 -5.406 -48.432 1.00 94.19 842 ALA A N 1
ATOM 6470 C CA . ALA A 1 842 ? 5.323 -4.704 -48.870 1.00 94.19 842 ALA A CA 1
ATOM 6471 C C . ALA A 1 842 ? 4.118 -5.649 -49.069 1.00 94.19 842 ALA A C 1
ATOM 6473 O O . ALA A 1 842 ? 4.309 -6.846 -49.304 1.00 94.19 842 ALA A O 1
ATOM 6474 N N . PRO A 1 843 ? 2.880 -5.122 -49.099 1.00 93.62 843 PRO A N 1
ATOM 6475 C CA . PRO A 1 843 ? 1.697 -5.882 -49.489 1.00 93.62 843 PRO A CA 1
ATOM 6476 C C . PRO A 1 843 ? 1.872 -6.579 -50.849 1.00 93.62 843 PRO A C 1
ATOM 6478 O O . PRO A 1 843 ? 2.231 -5.939 -51.839 1.00 93.62 843 PRO A O 1
ATOM 6481 N N . GLY A 1 844 ? 1.596 -7.884 -50.915 1.00 91.88 844 GLY A N 1
ATOM 6482 C CA . GLY A 1 844 ? 1.871 -8.738 -52.084 1.00 91.88 844 GLY A CA 1
ATOM 6483 C C . GLY A 1 844 ? 3.289 -9.331 -52.120 1.00 91.88 844 GLY A C 1
ATOM 6484 O O . GLY A 1 844 ? 3.639 -10.057 -53.048 1.00 91.88 844 GLY A O 1
ATOM 6485 N N . ARG A 1 845 ? 4.139 -8.979 -51.147 1.00 93.25 845 ARG A N 1
ATOM 6486 C CA . ARG A 1 845 ? 5.491 -9.527 -50.943 1.00 93.25 845 ARG A CA 1
ATOM 6487 C C . ARG A 1 845 ? 5.693 -10.087 -49.536 1.00 93.25 845 ARG A C 1
ATOM 6489 O O . ARG A 1 845 ? 6.666 -10.805 -49.336 1.00 93.25 845 ARG A O 1
ATOM 6496 N N . ALA A 1 846 ? 4.824 -9.774 -48.578 1.00 93.81 846 ALA A N 1
ATOM 6497 C CA . ALA A 1 846 ? 4.814 -10.404 -47.261 1.00 93.81 846 ALA A CA 1
ATOM 6498 C C . ALA A 1 846 ? 4.355 -11.876 -47.348 1.00 93.81 846 ALA A C 1
ATOM 6500 O O . ALA A 1 846 ? 3.661 -12.262 -48.286 1.00 93.81 846 ALA A O 1
ATOM 6501 N N . SER A 1 847 ? 4.746 -12.718 -46.391 1.00 93.88 847 SER A N 1
ATOM 6502 C CA . SER A 1 847 ? 4.350 -14.133 -46.386 1.00 93.88 847 SER A CA 1
ATOM 6503 C C . SER A 1 847 ? 2.936 -14.302 -45.829 1.00 93.88 847 SER A C 1
ATOM 6505 O O . SER A 1 847 ? 2.687 -14.014 -44.664 1.00 93.88 847 SER A O 1
ATOM 6507 N N . SER A 1 848 ? 1.997 -14.842 -46.609 1.00 90.88 848 SER A N 1
ATOM 6508 C CA . SER A 1 848 ? 0.621 -15.062 -46.132 1.00 90.88 848 SER A CA 1
ATOM 6509 C C . SER A 1 848 ? 0.536 -15.968 -44.895 1.00 90.88 848 SER A C 1
ATOM 6511 O O . SER A 1 848 ? -0.385 -15.819 -44.098 1.00 90.88 848 SER A O 1
ATOM 6513 N N . GLY A 1 849 ? 1.485 -16.897 -44.722 1.00 91.56 849 GLY A N 1
ATOM 6514 C CA . GLY A 1 849 ? 1.548 -17.798 -43.563 1.00 91.56 849 GLY A CA 1
ATOM 6515 C C . GLY A 1 849 ? 2.057 -17.142 -42.274 1.00 91.56 849 GLY A C 1
ATOM 6516 O O . GLY A 1 849 ? 1.956 -17.742 -41.211 1.00 91.56 849 GLY A O 1
ATOM 6517 N N . GLU A 1 850 ? 2.582 -15.918 -42.357 1.00 93.06 850 GLU A N 1
ATOM 6518 C CA . GLU A 1 850 ? 3.192 -15.184 -41.241 1.00 93.06 850 GLU A CA 1
ATOM 6519 C C . GLU A 1 850 ? 2.318 -14.009 -40.761 1.00 93.06 850 GLU A C 1
ATOM 6521 O O . GLU A 1 850 ? 2.724 -13.228 -39.894 1.00 93.06 850 GLU A O 1
ATOM 6526 N N . ARG A 1 851 ? 1.117 -13.847 -41.330 1.00 95.12 851 ARG A N 1
ATOM 6527 C CA . ARG A 1 851 ? 0.206 -12.747 -41.005 1.00 95.12 851 ARG A CA 1
ATOM 6528 C C . ARG A 1 851 ? -0.355 -12.900 -39.588 1.00 95.12 851 ARG A C 1
ATOM 6530 O O . ARG A 1 851 ? -0.983 -13.901 -39.259 1.00 95.12 851 ARG A O 1
ATOM 6537 N N . LEU A 1 852 ? -0.190 -11.859 -38.778 1.00 95.50 852 LEU A N 1
ATOM 6538 C CA . LEU A 1 852 ? -0.729 -11.742 -37.422 1.00 95.50 852 LEU A CA 1
ATOM 6539 C C . LEU A 1 852 ? -1.803 -10.658 -37.304 1.00 95.50 852 LEU A C 1
ATOM 6541 O O . LEU A 1 852 ? -2.640 -10.763 -36.410 1.00 95.50 852 LEU A O 1
ATOM 6545 N N . VAL A 1 853 ? -1.799 -9.635 -38.169 1.00 96.50 853 VAL A N 1
ATOM 6546 C CA . VAL A 1 853 ? -2.835 -8.579 -38.261 1.00 96.50 853 VAL A CA 1
ATOM 6547 C C . VAL A 1 853 ? -4.130 -9.081 -38.916 1.00 96.50 853 VAL A C 1
ATOM 6549 O O . VAL A 1 853 ? -4.120 -10.064 -39.653 1.00 96.50 853 VAL A O 1
ATOM 6552 N N . ALA A 1 854 ? -5.262 -8.417 -38.656 1.00 92.25 854 ALA A N 1
ATOM 6553 C CA . ALA A 1 854 ? -6.572 -8.811 -39.193 1.00 92.25 854 ALA A CA 1
ATOM 6554 C C . ALA A 1 854 ? -6.592 -8.831 -40.737 1.00 92.25 854 ALA A C 1
ATOM 6556 O O . ALA A 1 854 ? -5.898 -8.036 -41.368 1.00 92.25 854 ALA A O 1
ATOM 6557 N N . GLY A 1 855 ? -7.380 -9.725 -41.346 1.00 91.06 855 GLY A N 1
ATOM 6558 C CA . GLY A 1 855 ? -7.471 -9.930 -42.804 1.00 91.06 855 GLY A CA 1
ATOM 6559 C C . GLY A 1 855 ? -6.865 -11.259 -43.278 1.00 91.06 855 GLY A C 1
ATOM 6560 O O . GLY A 1 855 ? -6.411 -12.059 -42.466 1.00 91.06 855 GLY A O 1
ATOM 6561 N N . GLU A 1 856 ? -6.849 -11.486 -44.595 1.00 89.06 856 GLU A N 1
ATOM 6562 C CA . GLU A 1 856 ? -6.340 -12.716 -45.224 1.00 89.06 856 GLU A CA 1
ATOM 6563 C C . GLU A 1 856 ? -5.261 -12.416 -46.280 1.00 89.06 856 GLU A C 1
ATOM 6565 O O . GLU A 1 856 ? -5.190 -11.316 -46.835 1.00 89.06 856 GLU A O 1
ATOM 6570 N N . GLY A 1 857 ? -4.416 -13.410 -46.572 1.00 92.12 857 GLY A N 1
ATOM 6571 C CA . GLY A 1 857 ? -3.393 -13.329 -47.618 1.00 92.12 857 GLY A CA 1
ATOM 6572 C C . GLY A 1 857 ? -2.195 -12.428 -47.289 1.00 92.12 857 GLY A C 1
ATOM 6573 O O . GLY A 1 857 ? -1.937 -12.058 -46.144 1.00 92.12 857 GLY A O 1
ATOM 6574 N N . ASP A 1 858 ? -1.444 -12.070 -48.327 1.00 92.25 858 ASP A N 1
ATOM 6575 C CA . ASP A 1 858 ? -0.163 -11.345 -48.281 1.00 92.25 858 ASP A CA 1
ATOM 6576 C C . ASP A 1 858 ? -0.298 -9.809 -48.318 1.00 92.25 858 ASP A C 1
ATOM 6578 O O . ASP A 1 858 ? 0.680 -9.072 -48.476 1.00 92.25 858 ASP A O 1
ATOM 6582 N N . ARG A 1 859 ? -1.521 -9.289 -48.188 1.00 95.06 859 ARG A N 1
ATOM 6583 C CA . ARG A 1 859 ? -1.828 -7.856 -48.282 1.00 95.06 859 ARG A CA 1
ATOM 6584 C C . ARG A 1 859 ? -1.625 -7.156 -46.935 1.00 95.06 859 ARG A C 1
ATOM 6586 O O . ARG A 1 859 ? -2.600 -6.835 -46.260 1.00 95.06 859 ARG A O 1
ATOM 6593 N N . TYR A 1 860 ? -0.373 -7.007 -46.509 1.00 97.06 860 TYR A N 1
ATOM 6594 C CA . TYR A 1 860 ? 0.039 -6.253 -45.317 1.00 97.06 860 TYR A CA 1
ATOM 6595 C C . TYR A 1 860 ? 1.533 -5.899 -45.395 1.00 97.06 860 TYR A C 1
ATOM 6597 O O . TYR A 1 860 ? 2.264 -6.472 -46.202 1.00 97.06 860 TYR A O 1
ATOM 6605 N N . TRP A 1 861 ? 1.977 -4.950 -44.573 1.00 97.62 861 TRP A N 1
ATOM 6606 C CA . TRP A 1 861 ? 3.392 -4.670 -44.342 1.00 97.62 861 TRP A CA 1
ATOM 6607 C C . TRP A 1 861 ? 3.924 -5.514 -43.185 1.00 97.62 861 TRP A C 1
ATOM 6609 O O . TRP A 1 861 ? 3.315 -5.532 -42.114 1.00 97.62 861 TRP A O 1
ATOM 6619 N N . ASP A 1 862 ? 5.074 -6.158 -43.378 1.00 97.81 862 ASP A N 1
ATOM 6620 C CA . ASP A 1 862 ? 5.793 -6.905 -42.338 1.00 97.81 862 ASP A CA 1
ATOM 6621 C C . ASP A 1 862 ? 7.201 -6.327 -42.149 1.00 97.81 862 ASP A C 1
ATOM 6623 O O . ASP A 1 862 ? 8.006 -6.345 -43.083 1.00 97.81 862 ASP A O 1
ATOM 6627 N N . TYR A 1 863 ? 7.499 -5.810 -40.955 1.00 97.81 863 TYR A N 1
ATOM 6628 C CA . TYR A 1 863 ? 8.829 -5.330 -40.578 1.00 97.81 863 TYR A CA 1
ATOM 6629 C C . TYR A 1 863 ? 9.516 -6.413 -39.746 1.00 97.81 863 TYR A C 1
ATOM 6631 O O . TYR A 1 863 ? 9.236 -6.586 -38.551 1.00 97.81 863 TYR A O 1
ATOM 6639 N N . ARG A 1 864 ? 10.417 -7.156 -40.395 1.00 95.75 864 ARG A N 1
ATOM 6640 C CA . ARG A 1 864 ? 11.103 -8.313 -39.814 1.00 95.75 864 ARG A CA 1
ATOM 6641 C C . ARG A 1 864 ? 12.545 -7.987 -39.464 1.00 95.75 864 ARG A C 1
ATOM 6643 O O . ARG A 1 864 ? 13.277 -7.411 -40.266 1.00 95.75 864 ARG A O 1
ATOM 6650 N N . LEU A 1 865 ? 12.965 -8.394 -38.273 1.00 96.56 865 LEU A N 1
ATOM 6651 C CA . LEU A 1 865 ? 14.358 -8.370 -37.855 1.00 96.56 865 LEU A CA 1
ATOM 6652 C C . LEU A 1 865 ? 15.068 -9.614 -38.398 1.00 96.56 865 LEU A C 1
ATOM 6654 O O . LEU A 1 865 ? 14.661 -10.739 -38.096 1.00 96.56 865 LEU A O 1
ATOM 6658 N N . GLN A 1 866 ? 16.113 -9.406 -39.197 1.00 94.62 866 GLN A N 1
ATOM 6659 C CA . GLN A 1 866 ? 16.898 -10.468 -39.836 1.00 94.62 866 GLN A CA 1
ATOM 6660 C C . GLN A 1 866 ? 18.383 -10.100 -39.865 1.00 94.62 866 GLN A C 1
ATOM 6662 O O . GLN A 1 866 ? 18.741 -8.929 -39.727 1.00 94.62 866 GLN A O 1
ATOM 6667 N N . ASN A 1 867 ? 19.260 -11.088 -40.011 1.00 91.50 867 ASN A N 1
ATOM 6668 C CA . ASN A 1 867 ? 20.685 -10.859 -40.210 1.00 91.50 867 ASN A CA 1
ATOM 6669 C C . ASN A 1 867 ? 20.913 -9.962 -41.426 1.00 91.50 867 ASN A C 1
ATOM 6671 O O . ASN A 1 867 ? 20.283 -10.137 -42.467 1.00 91.50 867 ASN A O 1
ATOM 6675 N N . ILE A 1 868 ? 21.837 -9.008 -41.313 1.00 91.62 868 ILE A N 1
ATOM 6676 C CA . ILE A 1 868 ? 22.273 -8.253 -42.489 1.00 91.62 868 ILE A CA 1
ATOM 6677 C C . ILE A 1 868 ? 23.144 -9.185 -43.332 1.00 91.62 868 ILE A C 1
ATOM 6679 O O . ILE A 1 868 ? 24.196 -9.615 -42.867 1.00 91.62 868 ILE A O 1
ATOM 6683 N N . LEU A 1 869 ? 22.726 -9.497 -44.557 1.00 88.44 869 LEU A N 1
ATOM 6684 C CA . LEU A 1 869 ? 23.487 -10.345 -45.480 1.00 88.44 869 LEU A CA 1
ATOM 6685 C C . LEU A 1 869 ? 24.273 -9.488 -46.483 1.00 88.44 869 LEU A C 1
ATOM 6687 O O . LEU A 1 869 ? 23.732 -8.571 -47.101 1.00 88.44 869 LEU A O 1
ATOM 6691 N N . LEU A 1 870 ? 25.564 -9.782 -46.646 1.00 87.62 870 LEU A N 1
ATOM 6692 C CA . LEU A 1 870 ? 26.484 -9.082 -47.547 1.00 87.62 870 LEU A CA 1
ATOM 6693 C C . LEU A 1 870 ? 26.944 -10.023 -48.667 1.00 87.62 870 LEU A C 1
ATOM 6695 O O . LEU A 1 870 ? 27.237 -11.184 -48.401 1.00 87.62 870 LEU A O 1
ATOM 6699 N N . THR A 1 871 ? 27.089 -9.518 -49.897 1.00 81.31 871 THR A N 1
ATOM 6700 C CA . THR A 1 871 ? 27.524 -10.299 -51.077 1.00 81.31 871 THR A CA 1
ATOM 6701 C C . THR A 1 871 ? 28.924 -9.906 -51.569 1.00 81.31 871 THR A C 1
ATOM 6703 O O . THR A 1 871 ? 29.285 -8.729 -51.489 1.00 81.31 871 THR A O 1
ATOM 6706 N N . GLU A 1 872 ? 29.683 -10.832 -52.167 1.00 67.62 872 GLU A N 1
ATOM 6707 C CA . GLU A 1 872 ? 30.991 -10.578 -52.806 1.00 67.62 872 GLU A CA 1
ATOM 6708 C C . GLU A 1 872 ? 30.852 -9.878 -54.188 1.00 67.62 872 GLU A C 1
ATOM 6710 O O . GLU A 1 872 ? 30.093 -10.332 -55.041 1.00 67.62 872 GLU A O 1
ATOM 6715 N N . GLY A 1 873 ? 31.559 -8.754 -54.423 1.00 60.19 873 GLY A N 1
ATOM 6716 C CA . GLY A 1 873 ? 31.565 -8.003 -55.708 1.00 60.19 873 GLY A CA 1
ATOM 6717 C C . GLY A 1 873 ? 31.243 -6.493 -55.615 1.00 60.19 873 GLY A C 1
ATOM 6718 O O . GLY A 1 873 ? 30.673 -6.037 -54.627 1.00 60.19 873 GLY A O 1
ATOM 6719 N N . ASN A 1 874 ? 31.657 -5.674 -56.594 1.00 44.78 874 ASN A N 1
ATOM 6720 C CA . ASN A 1 874 ? 31.377 -4.223 -56.647 1.00 44.78 874 ASN A CA 1
ATOM 6721 C C . ASN A 1 874 ? 30.033 -3.958 -57.344 1.00 44.78 874 ASN A C 1
ATOM 6723 O O . ASN A 1 874 ? 30.006 -3.846 -58.562 1.00 44.78 874 ASN A O 1
ATOM 6727 N N . ASN A 1 875 ? 28.948 -3.774 -56.591 1.00 37.28 875 ASN A N 1
ATOM 6728 C CA . ASN A 1 875 ? 27.749 -3.110 -57.108 1.00 37.28 875 ASN A CA 1
ATOM 6729 C C . ASN A 1 875 ? 27.531 -1.819 -56.320 1.00 37.28 875 ASN A C 1
ATOM 6731 O O . ASN A 1 875 ? 26.928 -1.819 -55.252 1.00 37.28 875 ASN A O 1
ATOM 6735 N N . ARG A 1 876 ? 28.051 -0.712 -56.861 1.00 34.81 876 ARG A N 1
ATOM 6736 C CA . ARG A 1 876 ? 27.586 0.639 -56.517 1.00 34.81 876 ARG A CA 1
ATOM 6737 C C . ARG A 1 876 ? 26.353 1.060 -57.334 1.00 34.81 876 ARG A C 1
ATOM 6739 O O . ARG A 1 876 ? 25.899 2.178 -57.145 1.00 34.81 876 ARG A O 1
ATOM 6746 N N . ASP A 1 877 ? 25.783 0.170 -58.152 1.00 29.89 877 ASP A N 1
ATOM 6747 C CA . ASP A 1 877 ? 24.554 0.423 -58.910 1.00 29.89 877 ASP A CA 1
ATOM 6748 C C . ASP A 1 877 ? 23.468 -0.633 -58.607 1.00 29.89 877 ASP A C 1
ATOM 6750 O O . ASP A 1 877 ? 23.775 -1.830 -58.543 1.00 29.89 877 ASP A O 1
ATOM 6754 N N . PRO A 1 878 ? 22.200 -0.221 -58.414 1.00 30.75 878 PRO A N 1
ATOM 6755 C CA . PRO A 1 878 ? 21.074 -1.131 -58.238 1.00 30.75 878 PRO A CA 1
ATOM 6756 C C . PRO A 1 878 ? 20.754 -1.869 -59.545 1.00 30.75 878 PRO A C 1
ATOM 6758 O O 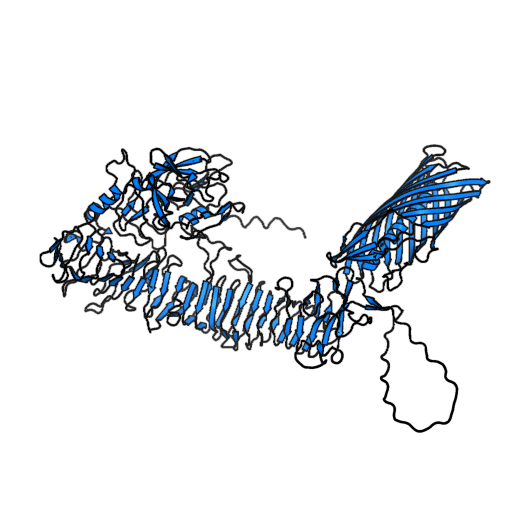. PRO A 1 878 ? 20.709 -1.275 -60.622 1.00 30.75 878 PRO A O 1
ATOM 6761 N N . LEU A 1 879 ? 20.478 -3.171 -59.449 1.00 30.45 879 LEU A N 1
ATOM 6762 C CA . LEU A 1 879 ? 19.909 -3.932 -60.561 1.00 30.45 879 LEU A CA 1
ATOM 6763 C C . LEU A 1 879 ? 18.489 -3.421 -60.844 1.00 30.45 879 LEU A C 1
ATOM 6765 O O . LEU A 1 879 ? 17.626 -3.462 -59.967 1.00 30.45 879 LEU A O 1
ATOM 6769 N N . GLN A 1 880 ? 18.239 -2.965 -62.074 1.00 28.81 880 GLN A N 1
ATOM 6770 C CA . GLN A 1 880 ? 16.876 -2.828 -62.587 1.00 28.81 880 GLN A CA 1
ATOM 6771 C C . GLN A 1 880 ? 16.238 -4.227 -62.688 1.00 28.81 880 GLN A C 1
ATOM 6773 O O . GLN A 1 880 ? 16.929 -5.177 -63.070 1.00 28.81 880 GLN A O 1
ATOM 6778 N N . PRO A 1 881 ? 14.946 -4.388 -62.353 1.00 31.91 881 PRO A N 1
ATOM 6779 C CA . PRO A 1 881 ? 14.260 -5.665 -62.501 1.00 31.91 881 PRO A CA 1
ATOM 6780 C C . PRO A 1 881 ? 14.249 -6.106 -63.971 1.00 31.91 881 PRO A C 1
ATOM 6782 O O . PRO A 1 881 ? 13.925 -5.320 -64.861 1.00 31.91 881 PRO A O 1
ATOM 6785 N N . GLN A 1 882 ? 14.590 -7.372 -64.222 1.00 33.31 882 GLN A N 1
ATOM 6786 C CA . GLN A 1 882 ? 14.384 -7.983 -65.533 1.00 33.31 882 GLN A CA 1
ATOM 6787 C C . GLN A 1 882 ? 12.877 -8.081 -65.842 1.00 33.31 882 GLN A C 1
ATOM 6789 O O . GLN A 1 882 ? 12.092 -8.379 -64.934 1.00 33.31 882 GLN A O 1
ATOM 6794 N N . PRO A 1 883 ? 12.455 -7.842 -67.098 1.00 33.06 883 PRO A N 1
ATOM 6795 C CA . PRO A 1 883 ? 11.072 -8.030 -67.513 1.00 33.06 883 PRO A CA 1
ATOM 6796 C C . PRO A 1 883 ? 10.657 -9.505 -67.419 1.00 33.06 883 PRO A C 1
ATOM 6798 O O . PRO A 1 883 ? 11.431 -10.413 -67.715 1.00 33.06 883 PRO A O 1
ATOM 6801 N N . VAL A 1 884 ? 9.409 -9.715 -67.001 1.00 36.38 884 VAL A N 1
ATOM 6802 C CA . VAL A 1 884 ? 8.725 -11.015 -66.954 1.00 36.38 884 VAL A CA 1
ATOM 6803 C C . VAL A 1 884 ? 8.660 -11.614 -68.372 1.00 36.38 884 VAL A C 1
ATOM 6805 O O . VAL A 1 884 ? 8.339 -10.871 -69.301 1.00 36.38 884 VAL A O 1
ATOM 6808 N N . PRO A 1 885 ? 8.920 -12.921 -68.578 1.00 36.19 885 PRO A N 1
ATOM 6809 C CA . PRO A 1 885 ? 8.731 -13.556 -69.881 1.00 36.19 885 PRO A CA 1
ATOM 6810 C C . PRO A 1 885 ? 7.246 -13.586 -70.270 1.00 36.19 885 PRO A C 1
ATOM 6812 O O . PRO A 1 885 ? 6.414 -14.087 -69.513 1.00 36.19 885 PRO A O 1
ATOM 6815 N N . GLU A 1 886 ? 6.915 -13.075 -71.457 1.00 40.75 886 GLU A N 1
ATOM 6816 C CA . GLU A 1 886 ? 5.602 -13.278 -72.078 1.00 40.75 886 GLU A CA 1
ATOM 6817 C C . GLU A 1 886 ? 5.401 -14.757 -72.475 1.00 40.75 886 GLU A C 1
ATOM 6819 O O . GLU A 1 886 ? 6.358 -15.427 -72.879 1.00 40.75 886 GLU A O 1
ATOM 6824 N N . PRO A 1 887 ? 4.168 -15.290 -72.394 1.00 39.19 887 PRO A N 1
ATOM 6825 C CA . PRO A 1 887 ? 3.864 -16.660 -72.799 1.00 39.19 887 PRO A CA 1
ATOM 6826 C C . PRO A 1 887 ? 3.934 -16.831 -74.327 1.00 39.19 887 PRO A C 1
ATOM 6828 O O . PRO A 1 887 ? 3.332 -16.068 -75.082 1.00 39.19 887 PRO A O 1
ATOM 6831 N N . GLN A 1 888 ? 4.648 -17.865 -74.785 1.00 40.84 888 GLN A N 1
ATOM 6832 C CA . GLN A 1 888 ? 4.757 -18.228 -76.204 1.00 40.84 888 GLN A CA 1
ATOM 6833 C C . GLN A 1 888 ? 3.481 -18.910 -76.748 1.00 40.84 888 GLN A C 1
ATOM 6835 O O . GLN A 1 888 ? 2.922 -19.768 -76.062 1.00 40.84 888 GLN A O 1
ATOM 6840 N N . PRO A 1 889 ? 3.067 -18.624 -78.001 1.00 39.78 889 PRO A N 1
ATOM 6841 C CA . PRO A 1 889 ? 2.089 -19.421 -78.746 1.00 39.78 889 PRO A CA 1
ATOM 6842 C C . PRO A 1 889 ? 2.705 -20.661 -79.433 1.00 39.78 889 PRO A C 1
ATOM 6844 O O . PRO A 1 889 ? 3.871 -20.661 -79.825 1.00 39.78 889 PRO A O 1
ATOM 6847 N N . GLU A 1 890 ? 1.873 -21.693 -79.608 1.00 37.59 890 GLU A N 1
ATOM 6848 C CA . GL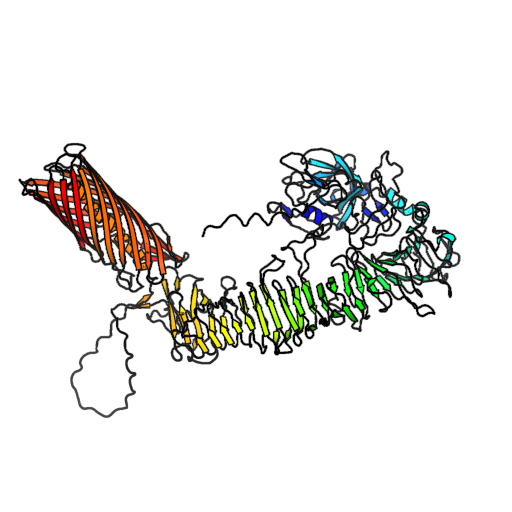U A 1 890 ? 2.127 -22.990 -80.267 1.00 37.59 890 GLU A CA 1
ATOM 6849 C C . GLU A 1 890 ? 2.387 -22.927 -81.806 1.00 37.59 890 GLU A C 1
ATOM 6851 O O . GLU A 1 890 ? 2.160 -21.888 -82.428 1.00 37.59 890 GLU A O 1
ATOM 6856 N N . PRO A 1 891 ? 2.887 -24.018 -82.442 1.00 52.38 891 PRO A N 1
ATOM 6857 C CA . PRO A 1 891 ? 3.900 -23.961 -83.507 1.00 52.38 891 PRO A CA 1
ATOM 6858 C C . PRO A 1 891 ? 3.399 -24.247 -84.937 1.00 52.38 891 PRO A C 1
ATOM 6860 O O . PRO A 1 891 ? 2.427 -24.972 -85.130 1.00 52.38 891 PRO A O 1
ATOM 6863 N N . GLN A 1 892 ? 4.163 -23.805 -85.952 1.00 33.91 892 GLN A N 1
ATOM 6864 C CA . GLN A 1 892 ? 4.198 -24.385 -87.313 1.00 33.91 892 GLN A CA 1
ATOM 6865 C C . GLN A 1 892 ? 5.549 -24.088 -88.035 1.00 33.91 892 GLN A C 1
ATOM 6867 O O . GLN A 1 892 ? 6.315 -23.262 -87.543 1.00 33.91 892 GLN A O 1
ATOM 6872 N N . PRO A 1 893 ? 5.924 -24.819 -89.114 1.00 45.44 893 PRO A N 1
ATOM 6873 C CA . PRO A 1 893 ? 7.120 -25.673 -89.136 1.00 45.44 893 PRO A CA 1
ATOM 6874 C C . PRO A 1 893 ? 8.371 -25.105 -89.845 1.00 45.44 893 PRO A C 1
ATOM 6876 O O . PRO A 1 893 ? 8.309 -24.169 -90.635 1.00 45.44 893 PRO A O 1
ATOM 6879 N N . SER A 1 894 ? 9.504 -25.760 -89.552 1.00 45.41 894 SER A N 1
ATOM 6880 C CA . SER A 1 894 ? 10.881 -25.539 -90.043 1.00 45.41 894 SER A CA 1
ATOM 6881 C C . SER A 1 894 ? 11.083 -25.604 -91.566 1.00 45.41 894 SER A C 1
ATOM 6883 O O . SER A 1 894 ? 10.330 -26.275 -92.273 1.00 45.41 894 SER A O 1
ATOM 6885 N N . PRO A 1 895 ? 12.205 -25.023 -92.041 1.00 40.62 895 PRO A N 1
ATOM 6886 C CA . PRO A 1 895 ? 13.302 -25.879 -92.517 1.00 40.62 895 PRO A CA 1
ATOM 6887 C C . PRO A 1 895 ? 14.708 -25.490 -91.986 1.00 40.62 895 PRO A C 1
ATOM 6889 O O . PRO A 1 895 ? 15.125 -24.349 -92.126 1.00 40.62 895 PRO A O 1
ATOM 6892 N N . GLU A 1 896 ? 15.379 -26.486 -91.379 1.00 39.22 896 GLU A N 1
ATOM 6893 C CA . GLU A 1 896 ? 16.789 -26.958 -91.490 1.00 39.22 896 GLU A CA 1
ATOM 6894 C C . GLU A 1 896 ? 18.030 -26.009 -91.558 1.00 39.22 896 GLU A C 1
ATOM 6896 O O . GLU A 1 896 ? 17.942 -24.851 -91.947 1.00 39.22 896 GLU A O 1
ATOM 6901 N N . PRO A 1 897 ? 19.237 -26.477 -91.148 1.00 47.03 897 PRO A N 1
ATOM 6902 C CA . PRO A 1 897 ? 19.843 -26.154 -89.855 1.00 47.03 897 PRO A CA 1
ATOM 6903 C C . PRO A 1 897 ? 21.101 -25.269 -89.961 1.00 47.03 897 PRO A C 1
ATOM 6905 O O . PRO A 1 897 ? 21.920 -25.427 -90.866 1.00 47.03 897 PRO A O 1
ATOM 6908 N N . VAL A 1 898 ? 21.325 -24.408 -88.961 1.00 39.22 898 VAL A N 1
ATOM 6909 C CA . VAL A 1 898 ? 22.613 -23.726 -88.749 1.00 39.22 898 VAL A CA 1
ATOM 6910 C C . VAL A 1 898 ? 23.053 -23.907 -87.293 1.00 39.22 898 VAL A C 1
ATOM 6912 O O . VAL A 1 898 ? 22.265 -23.782 -86.361 1.00 39.22 898 VAL A O 1
ATOM 6915 N N . SER A 1 899 ? 24.323 -24.269 -87.145 1.00 37.03 899 SER A N 1
ATOM 6916 C CA . SER A 1 899 ? 25.082 -24.616 -85.938 1.00 37.03 899 SER A CA 1
ATOM 6917 C C . SER A 1 899 ? 24.805 -23.770 -84.684 1.00 37.03 899 SER A C 1
ATOM 6919 O O . SER A 1 899 ? 24.918 -22.546 -84.720 1.00 37.03 899 SER A O 1
ATOM 6921 N N . GLN A 1 900 ? 24.551 -24.454 -83.561 1.00 38.91 900 GLN A N 1
ATOM 6922 C CA . GLN A 1 900 ? 24.440 -23.898 -82.205 1.00 38.91 900 GLN A CA 1
ATOM 6923 C C . GLN A 1 900 ? 25.764 -23.279 -81.709 1.00 38.91 900 GLN A C 1
ATOM 6925 O O . GLN A 1 900 ? 26.792 -23.961 -81.727 1.00 38.91 900 GLN A O 1
ATOM 6930 N N . PRO A 1 901 ? 25.754 -22.055 -81.153 1.00 42.16 901 PRO A N 1
ATOM 6931 C CA . PRO A 1 901 ? 26.663 -21.663 -80.081 1.00 42.16 901 PRO A CA 1
ATOM 6932 C C . PRO A 1 901 ? 26.230 -22.352 -78.776 1.00 42.16 901 PRO A C 1
ATOM 6934 O O . PRO A 1 901 ? 25.037 -22.450 -78.491 1.00 42.16 901 PRO A O 1
ATOM 6937 N N . GLY A 1 902 ? 27.195 -22.865 -78.009 1.00 37.22 902 GLY A N 1
ATOM 6938 C CA . GLY A 1 902 ? 26.958 -23.540 -76.729 1.00 37.22 902 GLY A CA 1
ATOM 6939 C C . GLY A 1 902 ? 26.282 -22.649 -75.672 1.00 37.22 902 GLY A C 1
ATOM 6940 O O . GLY A 1 902 ? 26.247 -21.429 -75.835 1.00 37.22 902 GLY A O 1
ATOM 6941 N N . PRO A 1 903 ? 25.746 -23.246 -74.590 1.00 40.19 903 PRO A N 1
ATOM 6942 C CA . PRO A 1 903 ? 25.055 -22.515 -73.532 1.00 40.19 903 PRO A CA 1
ATOM 6943 C C . PRO A 1 903 ? 25.955 -21.432 -72.926 1.00 40.19 903 PRO A C 1
ATOM 6945 O O . PRO A 1 903 ? 27.121 -21.687 -72.616 1.00 40.19 903 PRO A O 1
ATOM 6948 N N . GLU A 1 904 ? 25.399 -20.230 -72.751 1.00 38.66 904 GLU A N 1
ATOM 6949 C CA . GLU A 1 904 ? 26.019 -19.178 -71.949 1.00 38.66 904 GLU A CA 1
ATOM 6950 C C . GLU A 1 904 ? 26.340 -19.720 -70.545 1.00 38.66 904 GLU A C 1
ATOM 6952 O O . GLU A 1 904 ? 25.533 -20.454 -69.962 1.00 38.66 904 GLU A O 1
ATOM 6957 N N . PRO A 1 905 ? 27.522 -19.405 -69.991 1.00 37.16 905 PRO A N 1
ATOM 6958 C CA . PRO A 1 905 ? 27.913 -19.891 -68.681 1.00 37.16 905 PRO A CA 1
ATOM 6959 C C . PRO A 1 905 ? 26.973 -19.340 -67.607 1.00 37.16 905 PRO A C 1
ATOM 6961 O O . PRO A 1 905 ? 26.789 -18.132 -67.470 1.00 37.16 905 PRO A O 1
ATOM 6964 N N . VAL A 1 906 ? 26.421 -20.258 -66.816 1.00 36.47 906 VAL A N 1
ATOM 6965 C CA . VAL A 1 906 ? 25.740 -19.976 -65.552 1.00 36.47 906 VAL A CA 1
ATOM 6966 C C . VAL A 1 906 ? 26.674 -19.129 -64.683 1.00 36.47 906 VAL A C 1
ATOM 6968 O O . VAL A 1 906 ? 27.810 -19.528 -64.418 1.00 36.47 906 VAL A O 1
ATOM 6971 N N . SER A 1 907 ? 26.205 -17.955 -64.258 1.00 40.16 907 SER A N 1
ATOM 6972 C CA . SER A 1 907 ? 26.881 -17.095 -63.283 1.00 40.16 907 SER A CA 1
ATOM 6973 C C . SER A 1 907 ? 27.345 -17.932 -62.080 1.00 40.16 907 SER A C 1
ATOM 6975 O O . SER A 1 907 ? 26.528 -18.686 -61.545 1.00 40.16 907 SER A O 1
ATOM 6977 N N . PRO A 1 908 ? 28.606 -17.830 -61.619 1.00 41.09 908 PRO A N 1
ATOM 6978 C CA . PRO A 1 908 ? 29.034 -18.546 -60.421 1.00 41.09 908 PRO A CA 1
ATOM 6979 C C . PRO A 1 908 ? 28.187 -18.126 -59.202 1.00 41.09 908 PRO A C 1
ATOM 6981 O O . PRO A 1 908 ? 27.688 -16.993 -59.169 1.00 41.09 908 PRO A O 1
ATOM 6984 N N . PRO A 1 909 ? 28.007 -19.015 -58.205 1.00 47.38 909 PRO A N 1
ATOM 6985 C CA . PRO A 1 909 ? 27.249 -18.698 -57.002 1.00 47.38 909 PRO A CA 1
ATOM 6986 C C . PRO A 1 909 ? 27.841 -17.462 -56.323 1.00 47.38 909 PRO A C 1
ATOM 6988 O O . PRO A 1 909 ? 29.053 -17.369 -56.129 1.00 47.38 909 PRO A O 1
ATOM 6991 N N . ARG A 1 910 ? 26.990 -16.491 -55.977 1.00 62.44 910 ARG A N 1
ATOM 6992 C CA . ARG A 1 910 ? 27.423 -15.327 -55.198 1.00 62.44 910 ARG A CA 1
ATOM 6993 C C . ARG A 1 910 ? 27.778 -15.802 -53.794 1.00 62.44 910 ARG A C 1
ATOM 6995 O O . ARG A 1 910 ? 26.942 -16.389 -53.118 1.00 62.44 910 ARG A O 1
ATOM 7002 N N . HIS A 1 911 ? 28.997 -15.526 -53.352 1.00 74.88 911 HIS A N 1
ATOM 7003 C CA . HIS A 1 911 ? 29.399 -15.743 -51.969 1.00 74.88 911 HIS A CA 1
ATOM 7004 C C . HIS A 1 911 ? 28.707 -14.696 -51.077 1.00 74.88 911 HIS A C 1
ATOM 7006 O O . HIS A 1 911 ? 28.884 -13.491 -51.288 1.00 74.88 911 HIS A O 1
ATOM 7012 N N . VAL A 1 912 ? 27.880 -15.149 -50.128 1.00 84.12 912 VAL A N 1
ATOM 7013 C CA . VAL A 1 912 ? 27.092 -14.314 -49.202 1.00 84.12 912 VAL A CA 1
ATOM 7014 C C . VAL A 1 912 ? 27.407 -14.702 -47.760 1.00 84.12 912 VAL A C 1
ATOM 7016 O O . VAL A 1 912 ? 27.525 -15.886 -47.464 1.00 84.12 912 VAL A O 1
ATOM 7019 N N . ARG A 1 913 ? 27.524 -13.722 -46.857 1.00 89.75 913 ARG A N 1
ATOM 7020 C CA . ARG A 1 913 ? 27.692 -13.964 -45.413 1.00 89.75 913 ARG A CA 1
ATOM 7021 C C . ARG A 1 913 ? 26.928 -12.961 -44.554 1.00 89.75 913 ARG A C 1
ATOM 7023 O O . ARG A 1 913 ? 26.665 -11.841 -44.995 1.00 89.75 913 ARG A O 1
ATOM 7030 N N . ALA A 1 914 ? 26.673 -13.324 -43.299 1.00 90.19 914 ALA A N 1
ATOM 7031 C CA . ALA A 1 914 ? 26.160 -12.398 -42.295 1.00 90.19 914 ALA A CA 1
ATOM 7032 C C . ALA A 1 914 ? 27.175 -11.281 -41.985 1.00 90.19 914 ALA A C 1
ATOM 7034 O O . ALA A 1 914 ? 28.391 -11.514 -41.916 1.00 90.19 914 ALA A O 1
ATOM 7035 N N . ALA A 1 915 ? 26.675 -10.063 -41.797 1.00 92.19 915 ALA A N 1
ATOM 7036 C CA . ALA A 1 915 ? 27.459 -8.901 -41.415 1.00 92.19 915 ALA A CA 1
ATOM 7037 C C . ALA A 1 915 ? 27.783 -8.925 -39.919 1.00 92.19 915 ALA A C 1
ATOM 7039 O O . ALA A 1 915 ? 26.953 -9.287 -39.077 1.00 92.19 915 ALA A O 1
ATOM 7040 N N . VAL A 1 916 ? 28.983 -8.464 -39.591 1.00 94.56 916 VAL A N 1
ATOM 7041 C CA . VAL A 1 916 ? 29.356 -8.137 -38.213 1.00 94.56 916 VAL A CA 1
ATOM 7042 C C . VAL A 1 916 ? 29.020 -6.679 -37.898 1.00 94.56 916 VAL A C 1
ATOM 7044 O O . VAL A 1 916 ? 28.797 -5.871 -38.797 1.00 94.56 916 VAL A O 1
ATOM 7047 N N . ILE A 1 917 ? 28.989 -6.315 -36.617 1.00 94.50 917 ILE A N 1
ATOM 7048 C CA . ILE A 1 917 ? 28.846 -4.909 -36.213 1.00 94.50 917 ILE A CA 1
ATOM 7049 C C . ILE A 1 917 ? 30.040 -4.072 -36.735 1.00 94.50 917 ILE A C 1
ATOM 7051 O O . ILE A 1 917 ? 31.169 -4.583 -36.778 1.00 94.50 917 ILE A O 1
ATOM 7055 N N . PRO A 1 918 ? 29.850 -2.784 -37.095 1.00 94.00 918 PRO A N 1
ATOM 7056 C CA . PRO A 1 918 ? 30.851 -1.990 -37.824 1.00 94.00 918 PRO A CA 1
ATOM 7057 C C . PRO A 1 918 ? 32.230 -1.867 -37.159 1.00 94.00 918 PRO A C 1
ATOM 7059 O O . PRO A 1 918 ? 33.223 -1.574 -37.828 1.00 94.00 918 PRO A O 1
ATOM 7062 N N . GLN A 1 919 ? 32.313 -2.060 -35.843 1.00 94.75 919 GLN A N 1
ATOM 7063 C CA . GLN A 1 919 ? 33.542 -1.985 -35.054 1.00 94.75 919 GLN A CA 1
ATOM 7064 C C . GLN A 1 919 ? 34.394 -3.264 -35.059 1.00 94.75 919 GLN A C 1
ATOM 7066 O O . GLN A 1 919 ? 35.591 -3.191 -34.769 1.00 94.75 919 GLN A O 1
ATOM 7071 N N . VAL A 1 920 ? 33.833 -4.417 -35.435 1.00 95.38 920 VAL A N 1
ATOM 7072 C CA . VAL A 1 920 ? 34.558 -5.701 -35.477 1.00 95.38 920 VAL A CA 1
ATOM 7073 C C . VAL A 1 920 ? 35.772 -5.672 -36.421 1.00 95.38 920 VAL A C 1
ATOM 7075 O O . VAL A 1 920 ? 36.847 -6.094 -35.984 1.00 95.38 920 VAL A O 1
ATOM 7078 N N . PRO A 1 921 ? 35.696 -5.113 -37.650 1.00 94.00 921 PRO A N 1
ATOM 7079 C CA . PRO A 1 921 ? 36.863 -4.973 -38.524 1.00 94.00 921 PRO A CA 1
ATOM 7080 C C . PRO A 1 921 ? 38.042 -4.238 -37.872 1.00 94.00 921 PRO A C 1
ATOM 7082 O O . PRO A 1 921 ? 39.200 -4.621 -38.060 1.00 94.00 921 PRO A O 1
ATOM 7085 N N . ALA A 1 922 ? 37.769 -3.206 -37.063 1.00 94.62 922 ALA A N 1
ATOM 7086 C CA . ALA A 1 922 ? 38.812 -2.505 -36.324 1.00 94.62 922 ALA A CA 1
ATOM 7087 C C . ALA A 1 922 ? 39.429 -3.416 -35.259 1.00 94.62 922 ALA A C 1
ATOM 7089 O O . ALA A 1 922 ? 40.652 -3.515 -35.198 1.00 94.62 922 ALA A O 1
ATOM 7090 N N . TYR A 1 923 ? 38.617 -4.133 -34.479 1.00 95.00 923 TYR A N 1
ATOM 7091 C CA . TYR A 1 923 ? 39.104 -5.062 -33.452 1.00 95.00 923 TYR A CA 1
ATOM 7092 C C . TYR A 1 923 ? 40.008 -6.159 -34.028 1.00 95.00 923 TYR A C 1
ATOM 7094 O O . TYR A 1 923 ? 41.088 -6.417 -33.498 1.00 95.00 923 TYR A O 1
ATOM 7102 N N . ILE A 1 924 ? 39.628 -6.736 -35.168 1.00 92.81 924 ILE A N 1
ATOM 7103 C CA . ILE A 1 924 ? 40.415 -7.764 -35.864 1.00 92.81 924 ILE A CA 1
ATOM 7104 C C . ILE A 1 924 ? 41.756 -7.210 -36.383 1.00 92.81 924 ILE A C 1
ATOM 7106 O O . ILE A 1 924 ? 42.776 -7.906 -36.355 1.00 92.81 924 ILE A O 1
ATOM 7110 N N . SER A 1 925 ? 41.771 -5.948 -36.825 1.00 92.56 925 SER A N 1
ATOM 7111 C CA . SER A 1 925 ? 42.936 -5.291 -37.440 1.00 92.56 925 SER A CA 1
ATOM 7112 C C . SER A 1 925 ? 43.940 -4.717 -36.429 1.00 92.56 925 SER A C 1
ATOM 7114 O O . SER A 1 925 ? 45.123 -4.564 -36.746 1.00 92.56 925 SER A O 1
ATOM 7116 N N . LEU A 1 926 ? 43.498 -4.414 -35.200 1.00 92.81 926 LEU A N 1
ATOM 7117 C CA . LEU A 1 926 ? 44.312 -3.756 -34.168 1.00 92.81 926 LEU A CA 1
ATOM 7118 C C . LEU A 1 926 ? 45.670 -4.440 -33.908 1.00 92.81 926 LEU A C 1
ATOM 7120 O O . LEU A 1 926 ? 46.675 -3.724 -33.863 1.00 92.81 926 LEU A O 1
ATOM 7124 N N . PRO A 1 927 ? 45.765 -5.779 -33.758 1.00 92.12 927 PRO A N 1
ATOM 7125 C CA . PRO A 1 927 ? 47.045 -6.429 -33.484 1.00 92.12 927 PRO A CA 1
ATOM 7126 C C . PRO A 1 927 ? 48.109 -6.203 -34.564 1.00 92.12 927 PRO A C 1
ATOM 7128 O O . PRO A 1 927 ? 49.261 -5.924 -34.230 1.00 92.12 927 PRO A O 1
ATOM 7131 N N . ALA A 1 928 ? 47.736 -6.265 -35.845 1.00 90.88 928 ALA A N 1
ATOM 7132 C CA . ALA A 1 928 ? 48.663 -6.048 -36.955 1.00 90.88 928 ALA A CA 1
ATOM 7133 C C . ALA A 1 928 ? 49.206 -4.612 -36.966 1.00 90.88 928 ALA A C 1
ATOM 7135 O O . ALA A 1 928 ? 50.417 -4.412 -37.061 1.00 90.88 928 ALA A O 1
ATOM 7136 N N . ALA A 1 929 ? 48.330 -3.615 -36.805 1.00 92.81 929 ALA A N 1
ATOM 7137 C CA . ALA A 1 929 ? 48.721 -2.207 -36.814 1.00 92.81 929 ALA A CA 1
ATOM 7138 C C . ALA A 1 929 ? 49.623 -1.834 -35.622 1.00 92.81 929 ALA A C 1
ATOM 7140 O O . ALA A 1 929 ? 50.619 -1.129 -35.788 1.00 92.81 929 ALA A O 1
ATOM 7141 N N . LEU A 1 930 ? 49.312 -2.331 -34.417 1.00 93.31 930 LEU A N 1
ATOM 7142 C CA . LEU A 1 930 ? 50.114 -2.063 -33.217 1.00 93.31 930 LEU A CA 1
ATOM 7143 C C . LEU A 1 930 ? 51.493 -2.736 -33.270 1.00 93.31 930 LEU A C 1
ATOM 7145 O O . LEU A 1 930 ? 52.492 -2.114 -32.896 1.00 93.31 930 LEU A O 1
ATOM 7149 N N . ASN A 1 931 ? 51.565 -3.975 -33.766 1.00 90.44 931 ASN A N 1
ATOM 7150 C CA . ASN A 1 931 ? 52.840 -4.667 -33.959 1.00 90.44 931 ASN A CA 1
ATOM 7151 C C . ASN A 1 931 ? 53.690 -3.967 -35.029 1.00 90.44 931 ASN A C 1
ATOM 7153 O O . ASN A 1 931 ? 54.846 -3.652 -34.760 1.00 90.44 931 ASN A O 1
ATOM 7157 N N . SER A 1 932 ? 53.105 -3.619 -36.182 1.00 90.62 932 SER A N 1
ATOM 7158 C CA . SER A 1 932 ? 53.792 -2.869 -37.247 1.00 90.62 932 SER A CA 1
ATOM 7159 C C . SER A 1 932 ? 54.401 -1.566 -36.741 1.00 90.62 932 SER A C 1
ATOM 7161 O O . SER A 1 932 ? 55.579 -1.284 -36.951 1.00 90.62 932 SER A O 1
ATOM 7163 N N . MET A 1 933 ? 53.620 -0.785 -35.989 1.00 91.31 933 MET A N 1
ATOM 7164 C CA . MET A 1 933 ? 54.113 0.463 -35.421 1.00 91.31 933 MET A CA 1
ATOM 7165 C C . MET A 1 933 ? 55.255 0.232 -34.424 1.00 91.31 933 MET A C 1
ATOM 7167 O O . MET A 1 933 ? 56.216 0.997 -34.433 1.00 91.31 933 MET A O 1
ATOM 7171 N N . THR A 1 934 ? 55.172 -0.804 -33.579 1.00 92.06 934 THR A N 1
ATOM 7172 C CA . THR A 1 934 ? 56.276 -1.176 -32.672 1.00 92.06 934 THR A CA 1
ATOM 7173 C C . THR A 1 934 ? 57.551 -1.469 -33.461 1.00 92.06 934 THR A C 1
ATOM 7175 O O . THR A 1 934 ? 58.584 -0.853 -33.205 1.00 92.06 934 THR A O 1
ATOM 7178 N N . GLU A 1 935 ? 57.455 -2.335 -34.473 1.00 90.00 935 GLU A N 1
ATOM 7179 C CA . GLU A 1 935 ? 58.575 -2.728 -35.336 1.00 90.00 935 GLU A CA 1
ATOM 7180 C C . GLU A 1 935 ? 59.201 -1.519 -36.053 1.00 90.00 935 GLU A C 1
ATOM 7182 O O . GLU A 1 935 ? 60.427 -1.377 -36.103 1.00 90.00 935 GLU A O 1
ATOM 7187 N N . ASN A 1 936 ? 58.369 -0.613 -36.571 1.00 90.44 936 ASN A N 1
ATOM 7188 C CA . ASN A 1 936 ? 58.829 0.573 -37.285 1.00 90.44 936 ASN A CA 1
ATOM 7189 C C . ASN A 1 936 ? 59.498 1.594 -36.352 1.00 90.44 936 ASN A C 1
ATOM 7191 O O . ASN A 1 936 ? 60.552 2.134 -36.696 1.00 90.44 936 ASN A O 1
ATOM 7195 N N . LEU A 1 937 ? 58.961 1.822 -35.147 1.00 92.00 937 LEU A N 1
ATOM 7196 C CA . LEU A 1 937 ? 59.615 2.683 -34.152 1.00 92.00 937 LEU A CA 1
ATOM 7197 C C . LEU A 1 937 ? 60.962 2.110 -33.699 1.00 92.00 937 LEU A C 1
ATOM 7199 O O . LEU A 1 937 ? 61.932 2.867 -33.597 1.00 92.00 937 LEU A O 1
ATOM 7203 N N . ARG A 1 938 ? 61.057 0.783 -33.527 1.00 91.44 938 ARG A N 1
ATOM 7204 C CA . ARG A 1 938 ? 62.326 0.096 -33.257 1.00 91.44 938 ARG A CA 1
ATOM 7205 C C . ARG A 1 938 ? 63.351 0.366 -34.349 1.00 91.44 938 ARG A C 1
ATOM 7207 O O . ARG A 1 938 ? 64.477 0.750 -34.045 1.00 91.44 938 ARG A O 1
ATOM 7214 N N . SER A 1 939 ? 62.971 0.162 -35.610 1.00 89.19 939 SER A N 1
ATOM 7215 C CA . SER A 1 939 ? 63.866 0.345 -36.759 1.00 89.19 939 SER A CA 1
ATOM 7216 C C . SER A 1 939 ? 64.415 1.777 -36.828 1.00 89.19 939 SER A C 1
ATOM 7218 O O . SER A 1 939 ? 65.628 1.989 -36.935 1.00 89.19 939 SER A O 1
ATOM 7220 N N . LEU A 1 940 ? 63.535 2.771 -36.667 1.00 89.75 940 LEU A N 1
ATOM 7221 C CA . LEU A 1 940 ? 63.908 4.188 -36.611 1.00 89.75 940 LEU A CA 1
ATOM 7222 C C . LEU A 1 940 ? 64.856 4.492 -35.437 1.00 89.75 940 LEU A C 1
ATOM 7224 O O . LEU A 1 940 ? 65.844 5.217 -35.599 1.00 89.75 940 LEU A O 1
ATOM 7228 N N . PHE A 1 941 ? 64.602 3.909 -34.260 1.00 92.19 941 PHE A N 1
ATOM 7229 C CA . PHE A 1 941 ? 65.472 4.055 -33.094 1.00 92.19 941 PHE A CA 1
ATOM 7230 C C . PHE A 1 941 ? 66.855 3.430 -33.305 1.00 92.19 941 PHE A C 1
ATOM 7232 O O . PHE A 1 941 ? 67.855 4.109 -33.063 1.00 92.19 941 PHE A O 1
ATOM 7239 N N . ILE A 1 942 ? 66.930 2.178 -33.776 1.00 89.44 942 ILE A N 1
ATOM 7240 C CA . ILE A 1 942 ? 68.197 1.476 -34.041 1.00 89.44 942 ILE A CA 1
ATOM 7241 C C . ILE A 1 942 ? 69.058 2.310 -34.987 1.00 89.44 942 ILE A C 1
ATOM 7243 O O . ILE A 1 942 ? 70.225 2.574 -34.695 1.00 89.44 942 ILE A O 1
ATOM 7247 N N . SER A 1 943 ? 68.470 2.780 -36.085 1.00 86.12 943 SER A N 1
ATOM 7248 C CA . SER A 1 943 ? 69.167 3.612 -37.060 1.00 86.12 943 SER A CA 1
ATOM 7249 C C . SER A 1 943 ? 69.649 4.935 -36.450 1.00 86.12 943 SER A C 1
ATOM 7251 O O . SER A 1 943 ? 70.839 5.249 -36.537 1.00 86.12 943 SER A O 1
ATOM 7253 N N . SER A 1 944 ? 68.778 5.666 -35.744 1.00 87.06 944 SER A N 1
ATOM 7254 C CA . SER A 1 944 ? 69.133 6.934 -35.085 1.00 87.06 944 SER A CA 1
ATOM 7255 C C . SER A 1 944 ? 70.276 6.767 -34.077 1.00 87.06 944 SER A C 1
ATOM 7257 O O . SER A 1 944 ? 71.246 7.523 -34.086 1.00 87.06 944 SER A O 1
ATOM 7259 N N . ALA A 1 945 ? 70.208 5.735 -33.238 1.00 87.50 945 ALA A N 1
ATOM 7260 C CA . ALA A 1 945 ? 71.210 5.457 -32.217 1.00 87.50 945 ALA A CA 1
ATOM 7261 C C . ALA A 1 945 ? 72.535 4.923 -32.792 1.00 87.50 945 ALA A C 1
ATOM 7263 O O . ALA A 1 945 ? 73.592 5.142 -32.198 1.00 87.50 945 ALA A O 1
ATOM 7264 N N . GLN A 1 946 ? 72.520 4.236 -33.939 1.00 81.38 946 GLN A N 1
ATOM 7265 C CA . GLN A 1 946 ? 73.740 3.829 -34.650 1.00 81.38 946 GLN A CA 1
ATOM 7266 C C . GLN A 1 946 ? 74.417 4.997 -35.384 1.00 81.38 946 GLN A C 1
ATOM 7268 O O . GLN A 1 946 ? 75.644 5.007 -35.508 1.00 81.38 946 GLN A O 1
ATOM 7273 N N . GLN A 1 947 ? 73.645 5.980 -35.854 1.00 76.19 947 GLN A N 1
ATOM 7274 C CA . GLN A 1 947 ? 74.179 7.231 -36.406 1.00 76.19 947 GLN A CA 1
ATOM 7275 C C . GLN A 1 947 ? 74.784 8.117 -35.300 1.00 76.19 947 GLN A C 1
ATOM 7277 O O . GLN A 1 947 ? 75.824 8.747 -35.507 1.00 76.19 947 GLN A O 1
ATOM 7282 N N . ALA A 1 948 ? 74.184 8.103 -34.105 1.00 70.56 948 ALA A N 1
ATOM 7283 C CA . ALA A 1 948 ? 74.538 8.948 -32.966 1.00 70.56 948 ALA A CA 1
ATOM 7284 C C . ALA A 1 948 ? 75.762 8.498 -32.137 1.00 70.56 948 ALA A C 1
ATOM 7286 O O . ALA A 1 948 ? 75.727 8.518 -30.911 1.00 70.56 948 ALA A O 1
ATOM 7287 N N . GLY A 1 949 ? 76.850 8.037 -32.761 1.00 62.47 949 GLY A N 1
ATOM 7288 C CA . GLY A 1 949 ? 78.003 7.580 -31.971 1.00 62.47 949 GLY A CA 1
ATOM 7289 C C . GLY A 1 949 ? 79.306 7.321 -32.706 1.00 62.47 949 GLY A C 1
ATOM 7290 O O . GLY A 1 949 ? 80.085 6.487 -32.251 1.00 62.47 949 GLY A O 1
ATOM 7291 N N . ARG A 1 950 ? 79.554 7.988 -33.838 1.00 60.97 950 ARG A N 1
ATOM 7292 C CA . ARG A 1 950 ? 80.816 7.822 -34.586 1.00 60.97 950 ARG A CA 1
ATOM 7293 C C . ARG A 1 950 ? 81.972 8.692 -34.077 1.00 60.97 950 ARG A C 1
ATOM 7295 O O . ARG A 1 950 ? 83.105 8.422 -34.454 1.00 60.97 950 ARG A O 1
ATOM 7302 N N . ASP A 1 951 ? 81.699 9.637 -33.174 1.00 63.62 951 ASP A N 1
ATOM 7303 C CA . ASP A 1 951 ? 82.673 10.649 -32.729 1.00 63.62 951 ASP A CA 1
ATOM 7304 C C . ASP A 1 951 ? 83.164 10.426 -31.279 1.00 63.62 951 ASP A C 1
ATOM 7306 O O . ASP A 1 951 ? 83.912 11.235 -30.735 1.00 63.62 951 ASP A O 1
ATOM 7310 N N . GLY A 1 952 ? 82.746 9.325 -30.633 1.00 67.94 952 GLY A N 1
ATOM 7311 C CA . GLY A 1 952 ? 83.155 8.955 -29.267 1.00 67.94 952 GLY A CA 1
ATOM 7312 C C . GLY A 1 952 ? 82.588 9.841 -28.146 1.00 67.94 952 GLY A C 1
ATOM 7313 O O . GLY A 1 952 ? 82.969 9.664 -26.990 1.00 67.94 952 GLY A O 1
ATOM 7314 N N . ARG A 1 953 ? 81.682 10.770 -28.475 1.00 81.69 953 ARG A N 1
ATOM 7315 C CA . ARG A 1 953 ? 81.028 11.716 -27.558 1.00 81.69 953 ARG A CA 1
ATOM 7316 C C . ARG A 1 953 ? 79.596 11.291 -27.201 1.00 81.69 953 ARG A C 1
ATOM 7318 O O . ARG A 1 953 ? 78.987 10.540 -27.968 1.00 81.69 953 ARG A O 1
ATOM 7325 N N . PRO A 1 954 ? 79.051 11.730 -26.050 1.00 88.19 954 PRO A N 1
ATOM 7326 C CA . PRO A 1 954 ? 77.624 11.631 -25.771 1.00 88.19 954 PRO A CA 1
ATOM 7327 C C . PRO A 1 954 ? 76.799 12.436 -26.779 1.00 88.19 954 PRO A C 1
ATOM 7329 O O . PRO A 1 954 ? 77.093 13.602 -27.028 1.00 88.19 954 PRO A O 1
ATOM 7332 N N . ASP A 1 955 ? 75.733 11.835 -27.303 1.00 90.69 955 ASP A N 1
ATOM 7333 C CA . ASP A 1 955 ? 74.855 12.455 -28.298 1.00 90.69 955 ASP A CA 1
ATOM 7334 C C . ASP A 1 955 ? 73.414 12.569 -27.773 1.00 90.69 955 ASP A C 1
ATOM 7336 O O . ASP A 1 955 ? 72.900 11.672 -27.095 1.00 90.69 955 ASP A O 1
ATOM 7340 N N . LEU A 1 956 ? 72.733 13.661 -28.123 1.00 93.38 956 LEU A N 1
ATOM 7341 C CA . LEU A 1 956 ? 71.286 13.856 -27.998 1.00 93.38 956 LEU A CA 1
ATOM 7342 C C . LEU A 1 956 ? 70.693 13.985 -29.399 1.00 93.38 956 LEU A C 1
ATOM 7344 O O . LEU A 1 956 ? 71.127 14.834 -30.169 1.00 93.38 956 LEU A O 1
ATOM 7348 N N . PHE A 1 957 ? 69.673 13.201 -29.731 1.00 93.25 957 PHE A N 1
ATOM 7349 C CA . PHE A 1 957 ? 68.952 13.316 -30.994 1.00 93.25 957 PHE A CA 1
ATOM 7350 C C . PHE A 1 957 ? 67.467 13.607 -30.772 1.00 93.25 957 PHE A C 1
ATOM 7352 O O . PHE A 1 957 ? 66.783 12.960 -29.976 1.00 93.25 957 PHE A O 1
ATOM 7359 N N . VAL A 1 958 ? 66.961 14.590 -31.516 1.00 95.00 958 VAL A N 1
ATOM 7360 C CA . VAL A 1 958 ? 65.554 15.002 -31.537 1.00 95.00 958 VAL A CA 1
ATOM 7361 C C . VAL A 1 958 ? 65.056 14.896 -32.965 1.00 95.00 958 VAL A C 1
ATOM 7363 O O . VAL A 1 958 ? 65.637 15.489 -33.868 1.00 95.00 958 VAL A O 1
ATOM 7366 N N . SER A 1 959 ? 63.969 14.167 -33.193 1.00 94.00 959 SER A N 1
ATOM 7367 C CA . SER A 1 959 ? 63.427 13.978 -34.544 1.00 94.00 959 SER A CA 1
ATOM 7368 C C . SER A 1 959 ? 61.908 13.923 -34.555 1.00 94.00 959 SER A C 1
ATOM 7370 O O . SER A 1 959 ? 61.268 13.592 -33.557 1.00 94.00 959 SER A O 1
ATOM 7372 N N . ARG A 1 960 ? 61.324 14.245 -35.707 1.00 96.69 960 ARG A N 1
ATOM 7373 C CA . ARG A 1 960 ? 59.928 13.943 -36.025 1.00 96.69 960 ARG A CA 1
ATOM 7374 C C . ARG A 1 960 ? 59.881 12.767 -36.983 1.00 96.69 960 ARG A C 1
ATOM 7376 O O . ARG A 1 960 ? 60.728 12.669 -37.867 1.00 96.69 960 ARG A O 1
ATOM 7383 N N . TYR A 1 961 ? 58.881 11.910 -36.814 1.00 95.50 961 TYR A N 1
ATOM 7384 C CA . TYR A 1 961 ? 58.632 10.783 -37.704 1.00 95.50 961 TYR A CA 1
ATOM 7385 C C . TYR A 1 961 ? 57.189 10.783 -38.204 1.00 95.50 961 TYR A C 1
ATOM 7387 O O . TYR A 1 961 ? 56.273 11.262 -37.527 1.00 95.50 961 TYR A O 1
ATOM 7395 N N . THR A 1 962 ? 56.990 10.218 -39.389 1.00 96.56 962 THR A N 1
ATOM 7396 C CA . THR A 1 962 ? 55.681 9.922 -39.970 1.00 96.56 962 THR A CA 1
ATOM 7397 C C . THR A 1 962 ? 55.782 8.669 -40.834 1.00 96.56 962 THR A C 1
ATOM 7399 O O . THR A 1 962 ? 56.830 8.420 -41.426 1.00 96.56 962 THR A O 1
ATOM 7402 N N . GLY A 1 963 ? 54.704 7.900 -40.923 1.00 94.75 963 GLY A N 1
ATOM 7403 C CA . GLY A 1 963 ? 54.629 6.722 -41.778 1.00 94.75 963 GLY A CA 1
ATOM 7404 C C . GLY A 1 963 ? 53.195 6.323 -42.099 1.00 94.75 963 GLY A C 1
ATOM 7405 O O . GLY A 1 963 ? 52.240 6.821 -41.488 1.00 94.75 963 GLY A O 1
ATOM 7406 N N . ASP A 1 964 ? 53.074 5.462 -43.100 1.00 95.50 964 ASP A N 1
ATOM 7407 C CA . ASP A 1 964 ? 51.821 4.978 -43.670 1.00 95.50 964 ASP A CA 1
ATOM 7408 C C . ASP A 1 964 ? 51.964 3.484 -43.976 1.00 95.50 964 ASP A C 1
ATOM 7410 O O . ASP A 1 964 ? 52.906 3.088 -44.666 1.00 95.50 964 ASP A O 1
ATOM 7414 N N . ASP A 1 965 ? 51.031 2.677 -43.471 1.00 94.50 965 ASP A N 1
ATOM 7415 C CA . ASP A 1 965 ? 51.001 1.233 -43.678 1.00 94.50 965 ASP A CA 1
ATOM 7416 C C . ASP A 1 965 ? 49.759 0.834 -44.481 1.00 94.50 965 ASP A C 1
ATOM 7418 O O . ASP A 1 965 ? 48.644 1.317 -44.244 1.00 94.50 965 ASP A O 1
ATOM 7422 N N . ARG A 1 966 ? 49.946 -0.123 -45.390 1.00 94.94 966 ARG A N 1
ATOM 7423 C CA . ARG A 1 966 ? 48.884 -0.812 -46.126 1.00 94.94 966 ARG A CA 1
ATOM 7424 C C . ARG A 1 966 ? 48.963 -2.302 -45.843 1.00 94.94 966 ARG A C 1
ATOM 7426 O O . ARG A 1 966 ? 49.893 -2.985 -46.281 1.00 94.94 966 ARG A O 1
ATOM 7433 N N . TYR A 1 967 ? 47.966 -2.802 -45.131 1.00 94.12 967 TYR A N 1
ATOM 7434 C CA . TYR A 1 967 ? 47.827 -4.215 -44.815 1.00 94.12 967 TYR A CA 1
ATOM 7435 C C . TYR A 1 967 ? 46.882 -4.905 -45.793 1.00 94.12 967 TYR A C 1
ATOM 7437 O O . TYR A 1 967 ? 45.863 -4.333 -46.178 1.00 94.12 967 TYR A O 1
ATOM 7445 N N . HIS A 1 968 ? 47.215 -6.144 -46.152 1.00 93.06 968 HIS A N 1
ATOM 7446 C CA . HIS A 1 968 ? 46.291 -7.060 -46.816 1.00 93.06 968 HIS A CA 1
ATOM 7447 C C . HIS A 1 968 ? 46.118 -8.325 -45.998 1.00 93.06 968 HIS A C 1
ATOM 7449 O O . HIS A 1 968 ? 47.105 -8.868 -45.486 1.00 93.06 968 HIS A O 1
ATOM 7455 N N . SER A 1 969 ? 44.871 -8.769 -45.883 1.00 89.31 969 SER A N 1
ATOM 7456 C CA . SER A 1 969 ? 44.507 -9.924 -45.067 1.00 89.31 969 SER A CA 1
ATOM 7457 C C . SER A 1 969 ? 44.779 -11.266 -45.755 1.00 89.31 969 SER A C 1
ATOM 7459 O O . SER A 1 969 ? 45.060 -11.334 -46.947 1.00 89.31 969 SER A O 1
ATOM 7461 N N . ALA A 1 970 ? 44.771 -12.355 -44.978 1.00 82.31 970 ALA A N 1
ATOM 7462 C CA . ALA A 1 970 ? 44.874 -13.716 -45.520 1.00 82.31 970 ALA A CA 1
ATOM 7463 C C . ALA A 1 970 ? 43.531 -14.323 -45.934 1.00 82.31 970 ALA A C 1
ATOM 7465 O O . ALA A 1 970 ? 43.531 -15.261 -46.728 1.00 82.31 970 ALA A O 1
ATOM 7466 N N . GLY A 1 971 ? 42.443 -13.892 -45.296 1.00 77.94 971 GLY A N 1
ATOM 7467 C CA . GLY A 1 971 ? 41.103 -14.430 -45.509 1.00 77.94 971 GLY A CA 1
ATOM 7468 C C . GLY A 1 971 ? 40.390 -13.679 -46.625 1.00 77.94 971 GLY A C 1
ATOM 7469 O O . GLY A 1 971 ? 40.625 -12.489 -46.820 1.00 77.94 971 GLY A O 1
ATOM 7470 N N . GLY A 1 972 ? 39.520 -14.376 -47.352 1.00 83.25 972 GLY A N 1
ATOM 7471 C CA . GLY A 1 972 ? 38.642 -13.744 -48.334 1.00 83.25 972 GLY A CA 1
ATOM 7472 C C . GLY A 1 972 ? 37.427 -13.083 -47.681 1.00 83.25 972 GLY A C 1
ATOM 7473 O O . GLY A 1 972 ? 37.294 -13.038 -46.455 1.00 83.25 972 GLY A O 1
ATOM 7474 N N . PHE A 1 973 ? 36.491 -12.629 -48.519 1.00 85.00 973 PHE A N 1
ATOM 7475 C CA . PHE A 1 973 ? 35.231 -12.040 -48.068 1.00 85.00 973 PHE A CA 1
ATOM 7476 C C . PHE A 1 973 ? 34.480 -12.946 -47.077 1.00 85.00 973 PHE A C 1
ATOM 7478 O O . PHE A 1 973 ? 34.008 -12.451 -46.058 1.00 85.00 973 PHE A O 1
ATOM 7485 N N . MET A 1 974 ? 34.429 -14.257 -47.337 1.00 86.25 974 MET A N 1
ATOM 7486 C CA . MET A 1 974 ? 33.707 -15.242 -46.517 1.00 86.25 974 MET A CA 1
ATOM 7487 C C . MET A 1 974 ? 34.317 -15.484 -45.128 1.00 86.25 974 MET A C 1
ATOM 7489 O O . MET A 1 974 ? 33.590 -15.851 -44.211 1.00 86.25 974 MET A O 1
ATOM 7493 N N . ASP A 1 975 ? 35.613 -15.218 -44.949 1.00 86.81 975 ASP A N 1
ATOM 7494 C CA . ASP A 1 975 ? 36.344 -15.490 -43.702 1.00 86.81 975 ASP A CA 1
ATOM 7495 C C . ASP A 1 975 ? 36.562 -14.226 -42.851 1.00 86.81 975 ASP A C 1
ATOM 7497 O O . ASP A 1 975 ? 37.431 -14.198 -41.979 1.00 86.81 975 ASP A O 1
ATOM 7501 N N . TYR A 1 976 ? 35.803 -13.155 -43.115 1.00 90.50 976 TYR A N 1
ATOM 7502 C CA . TYR A 1 976 ? 35.924 -11.860 -42.428 1.00 90.50 976 TYR A CA 1
ATOM 7503 C C . TYR A 1 976 ? 37.355 -11.279 -42.471 1.00 90.50 976 TYR A C 1
ATOM 7505 O O . TYR A 1 976 ? 37.818 -10.659 -41.511 1.00 90.50 976 TYR A O 1
ATOM 7513 N N . GLY A 1 977 ? 38.066 -11.482 -43.589 1.00 87.25 977 GLY A N 1
ATOM 7514 C CA . GLY A 1 977 ? 39.350 -10.834 -43.857 1.00 87.25 977 GLY A CA 1
ATOM 7515 C C . GLY A 1 977 ? 39.168 -9.363 -44.241 1.00 87.25 977 GLY A C 1
ATOM 7516 O O . GLY A 1 977 ? 38.345 -9.046 -45.101 1.00 87.25 977 GLY A O 1
ATOM 7517 N N . TYR A 1 978 ? 39.933 -8.465 -43.610 1.00 88.00 978 TYR A N 1
ATOM 7518 C CA . TYR A 1 978 ? 39.881 -7.025 -43.878 1.00 88.00 978 TYR A CA 1
ATOM 7519 C C . TYR A 1 978 ? 41.258 -6.450 -44.170 1.00 88.00 978 TYR A C 1
ATOM 7521 O O . TYR A 1 978 ? 42.196 -6.594 -43.382 1.00 88.00 978 TYR A O 1
ATOM 7529 N N . ASP A 1 979 ? 41.349 -5.730 -45.279 1.00 92.44 979 ASP A N 1
ATOM 7530 C CA . ASP A 1 979 ? 42.481 -4.859 -45.550 1.00 92.44 979 ASP A CA 1
ATOM 7531 C C . ASP A 1 979 ? 42.360 -3.602 -44.685 1.00 92.44 979 ASP A C 1
ATOM 7533 O O . ASP A 1 979 ? 41.266 -3.207 -44.279 1.00 92.44 979 ASP A O 1
ATOM 7537 N N . PHE A 1 980 ? 43.475 -2.948 -44.374 1.00 94.12 980 PHE A N 1
ATOM 7538 C CA . PHE A 1 980 ? 43.418 -1.667 -43.675 1.00 94.12 980 PHE A CA 1
ATOM 7539 C C . PHE A 1 980 ? 44.547 -0.741 -44.084 1.00 94.12 980 PHE A C 1
ATOM 7541 O O . PHE A 1 980 ? 45.603 -1.150 -44.573 1.00 94.12 980 PHE A O 1
ATOM 7548 N N . HIS A 1 981 ? 44.310 0.535 -43.815 1.00 95.75 981 HIS A N 1
ATOM 7549 C CA . HIS A 1 981 ? 45.286 1.588 -43.990 1.00 95.75 981 HIS A CA 1
ATOM 7550 C C . HIS A 1 981 ? 45.510 2.310 -42.658 1.00 95.75 981 HIS A C 1
ATOM 7552 O O . HIS A 1 981 ? 44.559 2.808 -42.038 1.00 95.75 981 HIS A O 1
ATOM 7558 N N . SER A 1 982 ? 46.765 2.381 -42.215 1.00 95.62 982 SER A N 1
ATOM 7559 C CA . SER A 1 982 ? 47.159 3.089 -40.997 1.00 95.62 982 SER A CA 1
ATOM 7560 C C . SER A 1 982 ? 48.164 4.196 -41.263 1.00 95.62 982 SER A C 1
ATOM 7562 O O . SER A 1 982 ? 49.005 4.109 -42.144 1.00 95.62 982 SER A O 1
ATOM 7564 N N . ARG A 1 983 ? 48.075 5.268 -40.475 1.00 96.31 983 ARG A N 1
ATOM 7565 C CA . ARG A 1 983 ? 49.019 6.387 -40.475 1.00 96.31 983 ARG A CA 1
ATOM 7566 C C . ARG A 1 983 ? 49.483 6.665 -39.068 1.00 96.31 983 ARG A C 1
ATOM 7568 O O . ARG A 1 983 ? 48.653 6.891 -38.184 1.00 96.31 983 ARG A O 1
ATOM 7575 N N . TYR A 1 984 ? 50.791 6.747 -38.880 1.00 95.50 984 TYR A N 1
ATOM 7576 C CA . TYR A 1 984 ? 51.379 7.120 -37.604 1.00 95.50 984 TYR A CA 1
ATOM 7577 C C . TYR A 1 984 ? 52.309 8.319 -37.749 1.00 95.50 984 TYR A C 1
ATOM 7579 O O . TYR A 1 984 ? 52.940 8.532 -38.780 1.00 95.50 984 TYR A O 1
ATOM 7587 N N . ARG A 1 985 ? 52.379 9.138 -36.701 1.00 96.88 985 ARG A N 1
ATOM 7588 C CA . ARG A 1 985 ? 53.275 10.299 -36.635 1.00 96.88 985 ARG A CA 1
ATOM 7589 C C . ARG A 1 985 ? 53.599 10.654 -35.197 1.00 96.88 985 ARG A C 1
ATOM 7591 O O . ARG A 1 985 ? 52.785 10.424 -34.302 1.00 96.88 985 ARG A O 1
ATOM 7598 N N . GLY A 1 986 ? 54.747 11.275 -34.981 1.00 97.00 986 GLY A N 1
ATOM 7599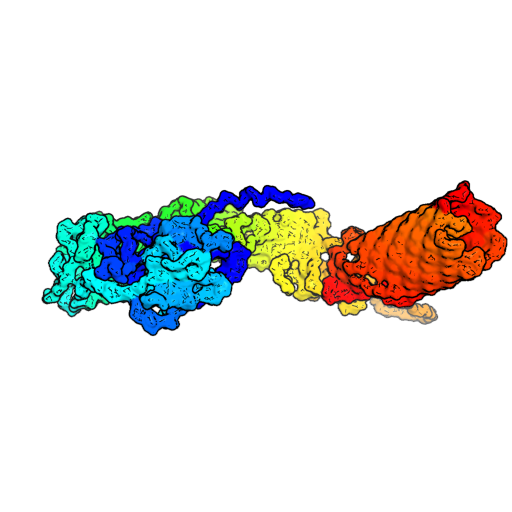 C CA . GLY A 1 986 ? 55.161 11.678 -33.647 1.00 97.00 986 GLY A CA 1
ATOM 7600 C C . GLY A 1 986 ? 56.542 12.303 -33.614 1.00 97.00 986 GLY A C 1
ATOM 7601 O O . GLY A 1 986 ? 57.080 12.751 -34.629 1.00 97.00 986 GLY A O 1
ATOM 7602 N N . TRP A 1 987 ? 57.101 12.348 -32.413 1.00 96.50 987 TRP A N 1
ATOM 7603 C CA . TRP A 1 987 ? 58.462 12.796 -32.173 1.00 96.50 987 TRP A CA 1
ATOM 7604 C C . TRP A 1 987 ? 59.229 11.776 -31.339 1.00 96.50 987 TRP A C 1
ATOM 7606 O O . TRP A 1 987 ? 58.649 11.020 -30.556 1.00 96.50 987 TRP A O 1
ATOM 7616 N N . THR A 1 988 ? 60.542 11.789 -31.523 1.00 96.06 988 THR A N 1
ATOM 7617 C CA . THR A 1 988 ? 61.514 10.972 -30.806 1.00 96.06 988 THR A CA 1
ATOM 7618 C C . THR A 1 988 ? 62.501 11.902 -30.116 1.00 96.06 988 THR A C 1
ATOM 7620 O O . THR A 1 988 ? 63.057 12.799 -30.754 1.00 96.06 988 THR A O 1
ATOM 7623 N N . LEU A 1 989 ? 62.735 11.664 -28.831 1.00 97.12 989 LEU A N 1
ATOM 7624 C CA . LEU A 1 989 ? 63.834 12.241 -28.065 1.00 97.12 989 LEU A CA 1
ATOM 7625 C C . LEU A 1 989 ? 64.693 11.084 -27.582 1.00 97.12 989 LEU A C 1
ATOM 7627 O O . LEU A 1 989 ? 64.203 10.231 -26.843 1.00 97.12 989 LEU A O 1
ATOM 7631 N N . GLY A 1 990 ? 65.952 11.045 -27.984 1.00 95.12 990 GLY A N 1
ATOM 7632 C CA . GLY A 1 990 ? 66.848 9.991 -27.553 1.00 95.12 990 GLY A CA 1
ATOM 7633 C C . GLY A 1 990 ? 68.262 10.476 -27.355 1.00 95.12 990 GLY A C 1
ATOM 7634 O O . GLY A 1 990 ? 68.630 11.591 -27.710 1.00 95.12 990 GLY A O 1
ATOM 7635 N N . THR A 1 991 ? 69.049 9.628 -26.726 1.00 93.94 991 THR A N 1
ATOM 7636 C CA . THR A 1 991 ? 70.419 9.920 -26.356 1.00 93.94 991 THR A CA 1
ATOM 7637 C C . THR A 1 991 ? 71.252 8.658 -26.438 1.00 93.94 991 THR A C 1
ATOM 7639 O O . THR A 1 991 ? 70.744 7.535 -26.346 1.00 93.94 991 THR A O 1
ATOM 7642 N N . ARG A 1 992 ? 72.545 8.855 -26.654 1.00 92.19 992 ARG A N 1
ATOM 7643 C CA . ARG A 1 992 ? 73.541 7.805 -26.690 1.00 92.19 992 ARG A CA 1
ATOM 7644 C C . ARG A 1 992 ? 74.724 8.201 -25.823 1.00 92.19 992 ARG A C 1
ATOM 7646 O O . ARG A 1 992 ? 75.276 9.285 -25.969 1.00 92.19 992 ARG A O 1
ATOM 7653 N N . TRP A 1 993 ? 75.144 7.273 -24.974 1.00 91.88 993 TRP A N 1
ATOM 7654 C CA . TRP A 1 993 ? 76.289 7.410 -24.091 1.00 91.88 993 TRP A CA 1
ATOM 7655 C C . TRP A 1 993 ? 77.343 6.354 -24.431 1.00 91.88 993 TRP A C 1
ATOM 7657 O O . TRP A 1 993 ? 77.081 5.158 -24.266 1.00 91.88 993 TRP A O 1
ATOM 7667 N N . PRO A 1 994 ? 78.530 6.754 -24.913 1.00 88.25 994 PRO A N 1
ATOM 7668 C CA . PRO A 1 994 ? 79.663 5.846 -25.016 1.00 88.25 994 PRO A CA 1
ATOM 7669 C C . PRO A 1 994 ? 80.167 5.505 -23.607 1.00 88.25 994 PRO A C 1
ATOM 7671 O O . PRO A 1 994 ? 80.433 6.389 -22.799 1.00 88.25 994 PRO A O 1
ATOM 7674 N N . VAL A 1 995 ? 80.283 4.214 -23.305 1.00 88.12 995 VAL A N 1
ATOM 7675 C CA . VAL A 1 995 ? 80.795 3.693 -22.024 1.00 88.12 995 VAL A CA 1
ATOM 7676 C C . VAL A 1 995 ? 82.263 3.275 -22.168 1.00 88.12 995 VAL A C 1
ATOM 7678 O O . VAL A 1 995 ? 83.047 3.412 -21.234 1.00 88.12 995 VAL A O 1
ATOM 7681 N N . SER A 1 996 ? 82.655 2.791 -23.351 1.00 85.75 996 SER A N 1
ATOM 7682 C CA . SER A 1 996 ? 84.045 2.533 -23.742 1.00 85.75 996 SER A CA 1
ATOM 7683 C C . SER A 1 996 ? 84.245 2.839 -25.231 1.00 85.75 996 SER A C 1
ATOM 7685 O O . SER A 1 996 ? 83.294 3.191 -25.928 1.00 85.75 996 SER A O 1
ATOM 7687 N N . GLN A 1 997 ? 85.468 2.670 -25.749 1.00 78.62 997 GLN A N 1
ATOM 7688 C CA . GLN A 1 997 ? 85.750 2.860 -27.179 1.00 78.62 997 GLN A CA 1
ATOM 7689 C C . GLN A 1 997 ? 84.914 1.951 -28.094 1.00 78.62 997 GLN A C 1
ATOM 7691 O O . GLN A 1 997 ? 84.704 2.295 -29.254 1.00 78.62 997 GLN A O 1
ATOM 7696 N N . GLN A 1 998 ? 84.456 0.797 -27.596 1.00 84.19 998 GLN A N 1
ATOM 7697 C CA . GLN A 1 998 ? 83.670 -0.159 -28.373 1.00 84.19 998 GLN A CA 1
ATOM 7698 C C . GLN A 1 998 ? 82.232 -0.312 -27.867 1.00 84.19 998 GLN A C 1
ATOM 7700 O O . GLN A 1 998 ? 81.421 -0.877 -28.590 1.00 84.19 998 GLN A O 1
ATOM 7705 N N . PHE A 1 999 ? 81.884 0.156 -26.665 1.00 89.94 999 PHE A N 1
ATOM 7706 C CA . PHE A 1 999 ? 80.568 -0.076 -26.060 1.00 89.94 999 PHE A CA 1
ATOM 7707 C C . PHE A 1 999 ? 79.802 1.227 -25.813 1.00 89.94 999 PHE A C 1
ATOM 7709 O O . PHE A 1 999 ? 80.350 2.185 -25.268 1.00 89.94 999 PHE A O 1
ATOM 7716 N N . ALA A 1 1000 ? 78.518 1.252 -26.167 1.00 90.75 1000 ALA A N 1
ATOM 7717 C CA . ALA A 1 1000 ? 77.626 2.381 -25.943 1.00 90.75 1000 ALA A CA 1
ATOM 7718 C C . ALA A 1 1000 ? 76.223 1.928 -25.531 1.00 90.75 1000 ALA A C 1
ATOM 7720 O O . ALA A 1 1000 ? 75.719 0.901 -25.984 1.00 90.75 1000 ALA A O 1
ATOM 7721 N N . VAL A 1 1001 ? 75.568 2.748 -24.716 1.00 94.50 1001 VAL A N 1
ATOM 7722 C CA . VAL A 1 1001 ? 74.168 2.580 -24.322 1.00 94.50 1001 VAL A CA 1
ATOM 7723 C C . VAL A 1 1001 ? 73.354 3.681 -24.980 1.00 94.50 1001 VAL A C 1
ATOM 7725 O O . VAL A 1 1001 ? 73.771 4.835 -25.015 1.00 94.50 1001 VAL A O 1
ATOM 7728 N N . SER A 1 1002 ? 72.202 3.341 -25.545 1.00 95.12 1002 SER A N 1
ATOM 7729 C CA . SER A 1 1002 ? 71.279 4.311 -26.138 1.00 95.12 1002 SER A CA 1
ATOM 7730 C C . SER A 1 1002 ? 69.890 4.153 -25.546 1.00 95.12 1002 SER A C 1
ATOM 7732 O O . SER A 1 1002 ? 69.469 3.035 -25.258 1.00 95.12 1002 SER A O 1
ATOM 7734 N N . GLY A 1 1003 ? 69.175 5.261 -25.394 1.00 96.50 1003 GLY A N 1
ATOM 7735 C CA . GLY A 1 1003 ? 67.788 5.279 -24.944 1.00 96.50 1003 GLY A CA 1
ATOM 7736 C C . GLY A 1 1003 ? 66.986 6.319 -25.711 1.00 96.50 1003 GLY A C 1
ATOM 7737 O O . GLY A 1 1003 ? 67.508 7.387 -26.023 1.00 96.50 1003 GLY A O 1
ATOM 7738 N N . ALA A 1 1004 ? 65.731 6.020 -26.027 1.00 96.50 1004 ALA A N 1
ATOM 7739 C CA . ALA A 1 1004 ? 64.823 6.964 -26.664 1.00 96.50 1004 ALA A CA 1
ATOM 7740 C C . ALA A 1 1004 ? 63.395 6.825 -26.147 1.00 96.50 1004 ALA A C 1
ATOM 7742 O O . ALA A 1 1004 ? 62.938 5.742 -25.785 1.00 96.50 1004 ALA A O 1
ATOM 7743 N N . VAL A 1 1005 ? 62.684 7.948 -26.154 1.00 97.75 1005 VAL A N 1
ATOM 7744 C CA . VAL A 1 1005 ? 61.245 8.017 -25.933 1.00 97.75 1005 VAL A CA 1
ATOM 7745 C C . VAL A 1 1005 ? 60.590 8.518 -27.211 1.00 97.75 1005 VAL A C 1
ATOM 7747 O O . VAL A 1 1005 ? 60.935 9.584 -27.727 1.00 97.75 1005 VAL A O 1
ATOM 7750 N N . HIS A 1 1006 ? 59.615 7.759 -27.694 1.00 97.00 1006 HIS A N 1
ATOM 7751 C CA . HIS A 1 1006 ? 58.750 8.120 -28.803 1.00 97.00 1006 HIS A CA 1
ATOM 7752 C C . HIS A 1 1006 ? 57.372 8.468 -28.254 1.00 97.00 1006 HIS A C 1
ATOM 7754 O O . HIS A 1 1006 ? 56.763 7.674 -27.535 1.00 97.00 1006 HIS A O 1
ATOM 7760 N N . LYS A 1 1007 ? 56.842 9.630 -28.632 1.00 97.31 1007 LYS A N 1
ATOM 7761 C CA . LYS A 1 1007 ? 55.448 9.990 -28.361 1.00 97.31 1007 LYS A CA 1
ATOM 7762 C C . LYS A 1 1007 ? 54.751 10.328 -29.667 1.00 97.31 1007 LYS A C 1
ATOM 7764 O O . LYS A 1 1007 ? 55.237 11.162 -30.433 1.00 97.31 1007 LYS A O 1
ATOM 7769 N N . GLY A 1 1008 ? 53.615 9.689 -29.919 1.00 96.38 1008 GLY A N 1
ATOM 7770 C CA . GLY A 1 1008 ? 52.934 9.810 -31.201 1.00 96.38 1008 GLY A CA 1
ATOM 7771 C C . GLY A 1 1008 ? 51.471 9.401 -31.175 1.00 96.38 1008 GLY A C 1
ATOM 7772 O O . GLY A 1 1008 ? 50.870 9.182 -30.123 1.00 96.38 1008 GLY A O 1
ATOM 7773 N N . THR A 1 1009 ? 50.907 9.344 -32.375 1.00 97.44 1009 THR A N 1
ATOM 7774 C CA . THR A 1 1009 ? 49.528 8.932 -32.640 1.00 97.44 1009 THR A CA 1
ATOM 7775 C C . THR A 1 1009 ? 49.489 7.978 -33.823 1.00 97.44 1009 THR A C 1
ATOM 7777 O O . THR A 1 1009 ? 50.181 8.232 -34.811 1.00 97.44 1009 THR A O 1
ATOM 7780 N N . LEU A 1 1010 ? 48.622 6.974 -33.753 1.00 96.81 1010 LEU A N 1
ATOM 7781 C CA . LEU A 1 1010 ? 48.263 6.041 -34.815 1.00 96.81 1010 LEU A CA 1
ATOM 7782 C C . LEU A 1 1010 ? 46.781 6.213 -35.156 1.00 96.81 1010 LEU A C 1
ATOM 7784 O O . LEU A 1 1010 ? 45.930 6.175 -34.268 1.00 96.81 1010 LEU A O 1
ATOM 7788 N N . ASN A 1 1011 ? 46.483 6.376 -36.440 1.00 97.50 1011 ASN A N 1
ATOM 7789 C CA . ASN A 1 1011 ? 45.131 6.326 -36.983 1.00 97.50 1011 ASN A CA 1
ATOM 7790 C C . ASN A 1 1011 ? 45.021 5.114 -37.902 1.00 97.50 1011 ASN A C 1
ATOM 7792 O O . ASN A 1 1011 ? 45.818 5.010 -38.829 1.00 97.50 1011 ASN A O 1
ATOM 7796 N N . MET A 1 1012 ? 44.049 4.233 -37.682 1.00 95.75 1012 MET A N 1
ATOM 7797 C CA . MET A 1 1012 ? 43.820 3.044 -38.511 1.00 95.75 1012 MET A CA 1
ATOM 7798 C C . MET A 1 1012 ? 42.379 3.023 -39.007 1.00 95.75 1012 MET A C 1
ATOM 7800 O O . MET A 1 1012 ? 41.456 3.218 -38.214 1.00 95.75 1012 MET A O 1
ATOM 7804 N N . LYS A 1 1013 ? 42.196 2.751 -40.300 1.00 95.62 1013 LYS A N 1
ATOM 7805 C CA . LYS A 1 1013 ? 40.888 2.571 -40.928 1.00 95.62 1013 LYS A CA 1
ATOM 7806 C C . LYS A 1 1013 ? 40.869 1.254 -41.721 1.00 95.62 1013 LYS A C 1
ATOM 7808 O O . LYS A 1 1013 ? 41.567 1.175 -42.736 1.00 95.62 1013 LYS A O 1
ATOM 7813 N N . PRO A 1 1014 ? 40.120 0.237 -41.262 1.00 94.00 1014 PRO A N 1
ATOM 7814 C CA . PRO A 1 1014 ? 39.824 -0.953 -42.053 1.00 94.00 1014 PRO A CA 1
ATOM 7815 C C . PRO A 1 1014 ? 38.977 -0.623 -43.285 1.00 94.00 1014 PRO A C 1
ATOM 7817 O O . PRO A 1 1014 ? 38.143 0.284 -43.252 1.00 94.00 1014 PRO A O 1
ATOM 7820 N N . ASP A 1 1015 ? 39.189 -1.376 -44.356 1.00 90.56 1015 ASP A N 1
ATOM 7821 C CA . ASP A 1 1015 ? 38.336 -1.414 -45.538 1.00 90.56 1015 ASP A CA 1
ATOM 7822 C C . ASP A 1 1015 ? 37.375 -2.600 -45.397 1.00 90.56 1015 ASP A C 1
ATOM 7824 O O . ASP A 1 1015 ? 37.729 -3.755 -45.639 1.00 90.56 1015 ASP A O 1
ATOM 7828 N N . ALA A 1 1016 ? 36.173 -2.316 -44.898 1.00 87.69 1016 ALA A N 1
ATOM 7829 C CA . ALA A 1 1016 ? 35.167 -3.316 -44.572 1.00 87.69 1016 ALA A CA 1
ATOM 7830 C C . ALA A 1 1016 ? 33.800 -2.925 -45.137 1.00 87.69 1016 ALA A C 1
ATOM 7832 O O . ALA A 1 1016 ? 33.415 -1.755 -45.134 1.00 87.69 1016 ALA A O 1
ATOM 7833 N N . ARG A 1 1017 ? 33.044 -3.930 -45.591 1.00 84.56 1017 ARG A N 1
ATOM 7834 C CA . ARG A 1 1017 ? 31.668 -3.759 -46.095 1.00 84.56 1017 ARG A CA 1
ATOM 7835 C C . ARG A 1 1017 ? 30.637 -3.670 -44.973 1.00 84.56 1017 ARG A C 1
ATOM 7837 O O . ARG A 1 1017 ? 29.573 -3.100 -45.164 1.00 84.56 1017 ARG A O 1
ATOM 7844 N N . ASP A 1 1018 ? 30.988 -4.207 -43.813 1.00 89.25 1018 ASP A N 1
ATOM 7845 C CA . ASP A 1 1018 ? 30.182 -4.307 -42.594 1.00 89.25 1018 ASP A CA 1
ATOM 7846 C C . ASP A 1 1018 ? 29.935 -2.949 -41.916 1.00 89.25 1018 ASP A C 1
ATOM 7848 O O . ASP A 1 1018 ? 29.119 -2.827 -41.008 1.00 89.25 1018 ASP A O 1
ATOM 7852 N N . GLY A 1 1019 ? 30.630 -1.907 -42.374 1.00 87.75 1019 GLY A N 1
ATOM 7853 C CA . GLY A 1 1019 ? 30.471 -0.535 -41.922 1.00 87.75 1019 GLY A CA 1
ATOM 7854 C C . GLY A 1 1019 ? 31.812 0.149 -41.692 1.00 87.75 1019 GLY A C 1
ATOM 7855 O O . GLY A 1 1019 ? 32.877 -0.467 -41.706 1.00 87.75 1019 GLY A O 1
ATOM 7856 N N . ILE A 1 1020 ? 31.758 1.464 -41.491 1.00 90.25 1020 ILE A N 1
ATOM 7857 C CA . ILE A 1 1020 ? 32.957 2.275 -41.295 1.00 90.25 1020 ILE A CA 1
ATOM 7858 C C . ILE A 1 1020 ? 33.327 2.283 -39.812 1.00 90.25 1020 ILE A C 1
ATOM 7860 O O . ILE A 1 1020 ? 32.557 2.748 -38.967 1.00 90.25 1020 ILE A O 1
ATOM 7864 N N . SER A 1 1021 ? 34.545 1.831 -39.518 1.00 94.94 1021 SER A N 1
ATOM 7865 C CA . SER A 1 1021 ? 35.198 2.011 -38.224 1.00 94.94 1021 SER A CA 1
ATOM 7866 C C . SER A 1 1021 ? 36.583 2.626 -38.366 1.00 94.94 1021 SER A C 1
ATOM 7868 O O . SER A 1 1021 ? 37.252 2.520 -39.396 1.00 94.94 1021 SER A O 1
ATOM 7870 N N . GLN A 1 1022 ? 37.018 3.309 -37.312 1.00 95.81 1022 GLN A N 1
ATOM 7871 C CA . GLN A 1 1022 ? 38.340 3.911 -37.228 1.00 95.81 1022 GLN A CA 1
ATOM 7872 C C . GLN A 1 1022 ? 38.889 3.811 -35.806 1.00 95.81 1022 GLN A C 1
ATOM 7874 O O . GLN A 1 1022 ? 38.151 3.868 -34.823 1.00 95.81 1022 GLN A O 1
ATOM 7879 N N . SER A 1 1023 ? 40.205 3.670 -35.696 1.00 96.75 1023 SER A N 1
ATOM 7880 C CA . SER A 1 1023 ? 40.918 3.647 -34.419 1.00 96.75 1023 SER A CA 1
ATOM 7881 C C . SER A 1 1023 ? 41.852 4.841 -34.322 1.00 96.75 1023 SER A C 1
ATOM 7883 O O . SER A 1 1023 ? 42.633 5.080 -35.241 1.00 96.75 1023 SER A O 1
ATOM 7885 N N . HIS A 1 1024 ? 41.805 5.551 -33.197 1.00 97.25 1024 HIS A N 1
ATOM 7886 C CA . HIS A 1 1024 ? 42.741 6.625 -32.866 1.00 97.25 1024 HIS A CA 1
ATOM 7887 C C . HIS A 1 1024 ? 43.482 6.271 -31.579 1.00 97.25 1024 HIS A C 1
ATOM 7889 O O . HIS A 1 1024 ? 42.865 6.161 -30.518 1.00 97.25 1024 HIS A O 1
ATOM 7895 N N . ILE A 1 1025 ? 44.798 6.077 -31.662 1.00 97.75 1025 ILE A N 1
ATOM 7896 C CA . ILE A 1 1025 ? 45.612 5.541 -30.568 1.00 97.75 1025 ILE A CA 1
ATOM 7897 C C . ILE A 1 1025 ? 46.790 6.465 -30.296 1.00 97.75 1025 ILE A C 1
ATOM 7899 O O . ILE A 1 1025 ? 47.615 6.714 -31.169 1.00 97.75 1025 ILE A O 1
ATOM 7903 N N . ASN A 1 1026 ? 46.898 6.939 -29.059 1.00 97.62 1026 ASN A N 1
ATOM 7904 C CA . ASN A 1 1026 ? 48.093 7.610 -28.571 1.00 97.62 1026 ASN A CA 1
ATOM 7905 C C . ASN A 1 1026 ? 49.130 6.571 -28.168 1.00 97.62 1026 ASN A C 1
ATOM 7907 O O . ASN A 1 1026 ? 48.804 5.570 -27.521 1.00 97.62 1026 ASN A O 1
ATOM 7911 N N . THR A 1 1027 ? 50.379 6.838 -28.522 1.00 95.81 1027 THR A N 1
ATOM 7912 C CA . THR A 1 1027 ? 51.482 5.905 -28.328 1.00 95.81 1027 THR A CA 1
ATOM 7913 C C . THR A 1 1027 ? 52.576 6.558 -27.499 1.00 95.81 1027 THR A C 1
ATOM 7915 O O . THR A 1 1027 ? 52.956 7.712 -27.726 1.00 95.81 1027 THR A O 1
ATOM 7918 N N . LEU A 1 1028 ? 53.084 5.808 -26.527 1.00 97.38 1028 LEU A N 1
ATOM 7919 C CA . LEU A 1 1028 ? 54.281 6.145 -25.771 1.00 97.38 1028 LEU A CA 1
ATOM 7920 C C . LEU A 1 1028 ? 55.195 4.926 -25.782 1.00 97.38 1028 LEU A C 1
ATOM 7922 O O . LEU A 1 1028 ? 54.876 3.919 -25.155 1.00 97.38 1028 LEU A O 1
ATOM 7926 N N . THR A 1 1029 ? 56.318 5.025 -26.479 1.00 97.19 1029 THR A N 1
ATOM 7927 C CA . THR A 1 1029 ? 57.288 3.935 -26.581 1.00 97.19 1029 THR A CA 1
ATOM 7928 C C . THR A 1 1029 ? 58.597 4.365 -25.954 1.00 97.19 1029 THR A C 1
ATOM 7930 O O . THR A 1 1029 ? 59.073 5.471 -26.198 1.00 97.19 1029 THR A O 1
ATOM 7933 N N . VAL A 1 1030 ? 59.172 3.490 -25.138 1.00 97.81 1030 VAL A N 1
ATOM 7934 C CA . VAL A 1 1030 ? 60.515 3.643 -24.588 1.00 97.81 1030 VAL A CA 1
ATOM 7935 C C . VAL A 1 1030 ? 61.374 2.545 -25.183 1.00 97.81 1030 VAL A C 1
ATOM 7937 O O . VAL A 1 1030 ? 61.085 1.366 -24.985 1.00 97.81 1030 VAL A O 1
ATOM 7940 N N . ASN A 1 1031 ? 62.423 2.933 -25.895 1.00 97.12 1031 ASN A N 1
ATOM 7941 C CA . ASN A 1 1031 ? 63.405 2.017 -26.446 1.00 97.12 1031 ASN A CA 1
ATOM 7942 C C . ASN A 1 1031 ? 64.753 2.201 -25.750 1.00 97.12 1031 ASN A C 1
ATOM 7944 O O . ASN A 1 1031 ? 65.144 3.311 -25.384 1.00 97.12 1031 ASN A O 1
ATOM 7948 N N . ALA A 1 1032 ? 65.480 1.102 -25.600 1.00 96.88 1032 ALA A N 1
ATOM 7949 C CA . ALA A 1 1032 ? 66.859 1.075 -25.147 1.00 96.88 1032 ALA A CA 1
ATOM 7950 C C . ALA A 1 1032 ? 67.667 0.133 -26.039 1.00 96.88 1032 ALA A C 1
ATOM 7952 O O . ALA A 1 1032 ? 67.126 -0.799 -26.632 1.00 96.88 1032 ALA A O 1
ATOM 7953 N N . MET A 1 1033 ? 68.966 0.377 -26.166 1.00 95.75 1033 MET A N 1
ATOM 7954 C CA . MET A 1 1033 ? 69.842 -0.488 -26.945 1.00 95.75 1033 MET A CA 1
ATOM 7955 C C . MET A 1 1033 ? 71.246 -0.515 -26.358 1.00 95.75 1033 MET A C 1
ATOM 7957 O O . MET A 1 1033 ? 71.835 0.530 -26.071 1.00 95.75 1033 MET A O 1
ATOM 7961 N N . LEU A 1 1034 ? 71.781 -1.726 -26.213 1.00 95.19 1034 LEU A N 1
ATOM 7962 C CA . LEU A 1 1034 ? 73.191 -1.954 -25.919 1.00 95.19 1034 LEU A CA 1
ATOM 7963 C C . LEU A 1 1034 ? 73.923 -2.161 -27.240 1.00 95.19 1034 LEU A C 1
ATOM 7965 O O . LEU A 1 1034 ? 73.557 -3.045 -28.009 1.00 95.19 1034 LEU A O 1
ATOM 7969 N N . ASN A 1 1035 ? 74.945 -1.355 -27.498 1.00 90.19 1035 ASN A N 1
ATOM 7970 C CA . ASN A 1 1035 ? 75.704 -1.386 -28.740 1.00 90.19 1035 ASN A CA 1
ATOM 7971 C C . ASN A 1 1035 ? 77.161 -1.718 -28.464 1.00 90.19 1035 ASN A C 1
ATOM 7973 O O . ASN A 1 1035 ? 77.841 -0.989 -27.747 1.00 90.19 1035 ASN A O 1
ATOM 7977 N N . TRP A 1 1036 ? 77.658 -2.763 -29.109 1.00 89.00 1036 TRP A N 1
ATOM 7978 C CA . TRP A 1 1036 ? 79.074 -3.056 -29.238 1.00 89.00 1036 TRP A CA 1
ATOM 7979 C C . TRP A 1 1036 ? 79.491 -2.836 -30.695 1.00 89.00 1036 TRP A C 1
ATOM 7981 O O . TRP A 1 1036 ? 79.047 -3.540 -31.599 1.00 89.00 1036 TRP A O 1
ATOM 7991 N N . GLN A 1 1037 ? 80.319 -1.824 -30.939 1.00 77.50 1037 GLN A N 1
ATOM 7992 C CA . GLN A 1 1037 ? 80.663 -1.345 -32.270 1.00 77.50 1037 GLN A CA 1
ATOM 7993 C C . GLN A 1 1037 ? 82.172 -1.102 -32.387 1.00 77.50 1037 GLN A C 1
ATOM 7995 O O . GLN A 1 1037 ? 82.720 -0.234 -31.714 1.00 77.50 1037 GLN A O 1
ATOM 8000 N N . GLN A 1 1038 ? 82.845 -1.850 -33.264 1.00 74.19 1038 GLN A N 1
ATOM 8001 C CA . GLN A 1 1038 ? 84.237 -1.595 -33.654 1.00 74.19 1038 GLN A CA 1
ATOM 8002 C C . GLN A 1 1038 ? 84.308 -0.841 -35.001 1.00 74.19 1038 GLN A C 1
ATOM 8004 O O . GLN A 1 1038 ? 83.377 -0.959 -35.810 1.00 74.19 1038 GLN A O 1
ATOM 8009 N N . PRO A 1 1039 ? 85.394 -0.082 -35.276 1.00 71.56 1039 PRO A N 1
ATOM 8010 C CA . PRO A 1 1039 ? 85.594 0.600 -36.563 1.00 71.56 1039 PRO A CA 1
ATOM 8011 C C . PRO A 1 1039 ? 85.579 -0.347 -37.778 1.00 71.56 1039 PRO A C 1
ATOM 8013 O O . PRO A 1 1039 ? 85.107 0.031 -38.849 1.00 71.56 1039 PRO A O 1
ATOM 8016 N N . ALA A 1 1040 ? 86.046 -1.586 -37.594 1.00 78.50 1040 ALA A N 1
ATOM 8017 C CA . ALA A 1 1040 ? 85.940 -2.704 -38.531 1.00 78.50 1040 ALA A CA 1
ATOM 8018 C C . ALA A 1 1040 ? 85.802 -4.017 -37.736 1.00 78.50 1040 ALA A C 1
ATOM 8020 O O . ALA A 1 1040 ? 86.322 -4.104 -36.625 1.00 78.50 1040 ALA A O 1
ATOM 8021 N N . GLY A 1 1041 ? 85.118 -5.024 -38.289 1.00 87.19 1041 GLY A N 1
ATOM 8022 C CA . GLY A 1 1041 ? 84.857 -6.309 -37.623 1.00 87.19 1041 GLY A CA 1
ATOM 8023 C C . GLY A 1 1041 ? 83.432 -6.447 -37.075 1.00 87.19 1041 GLY A C 1
ATOM 8024 O O . GLY A 1 1041 ? 82.499 -5.825 -37.586 1.00 87.19 1041 GLY A O 1
ATOM 8025 N N . LEU A 1 1042 ? 83.255 -7.300 -36.064 1.00 89.75 1042 LEU A N 1
ATOM 8026 C CA . LEU A 1 1042 ? 81.946 -7.631 -35.495 1.00 89.75 1042 LEU A CA 1
ATOM 8027 C C . LEU A 1 1042 ? 81.276 -6.416 -34.824 1.00 89.75 1042 LEU A C 1
ATOM 8029 O O . LEU A 1 1042 ? 81.895 -5.683 -34.051 1.00 89.75 1042 LEU A O 1
ATOM 8033 N N . GLN A 1 1043 ? 79.985 -6.247 -35.093 1.00 89.69 1043 GLN A N 1
ATOM 8034 C CA . GLN A 1 1043 ? 79.081 -5.289 -34.468 1.00 89.69 1043 GLN A CA 1
ATOM 8035 C C . GLN A 1 1043 ? 77.889 -6.044 -33.892 1.00 89.69 1043 GLN A C 1
ATOM 8037 O O . GLN A 1 1043 ? 77.302 -6.880 -34.573 1.00 89.69 1043 GLN A O 1
ATOM 8042 N N . LEU A 1 1044 ? 77.533 -5.742 -32.648 1.00 92.19 1044 LEU A N 1
ATOM 8043 C CA . LEU A 1 1044 ? 76.389 -6.330 -31.963 1.00 92.19 1044 LEU A CA 1
ATOM 8044 C C . LEU A 1 1044 ? 75.516 -5.217 -31.391 1.00 92.19 1044 LEU A C 1
ATOM 8046 O O . LEU A 1 1044 ? 76.015 -4.309 -30.727 1.00 92.19 1044 LEU A O 1
ATOM 8050 N N . ALA A 1 1045 ? 74.215 -5.303 -31.625 1.00 92.56 1045 ALA A N 1
ATOM 8051 C CA . ALA A 1 1045 ? 73.215 -4.404 -31.077 1.00 92.56 1045 ALA A CA 1
ATOM 8052 C C . ALA A 1 1045 ? 72.111 -5.230 -30.415 1.00 92.56 1045 ALA A C 1
ATOM 8054 O O . ALA A 1 1045 ? 71.575 -6.156 -31.014 1.00 92.56 1045 ALA A O 1
ATOM 8055 N N . VAL A 1 1046 ? 71.770 -4.903 -29.172 1.00 96.31 1046 VAL A N 1
ATOM 8056 C CA . VAL A 1 1046 ? 70.693 -5.558 -28.419 1.00 96.31 1046 VAL A CA 1
ATOM 8057 C C . VAL A 1 1046 ? 69.594 -4.527 -28.165 1.00 96.31 1046 VAL A C 1
ATOM 8059 O O . VAL A 1 1046 ? 69.637 -3.845 -27.134 1.00 96.31 1046 VAL A O 1
ATOM 8062 N N . PRO A 1 1047 ? 68.662 -4.324 -29.117 1.00 95.56 1047 PRO A N 1
ATOM 8063 C CA . PRO A 1 1047 ? 67.522 -3.437 -28.933 1.00 95.56 1047 PRO A CA 1
ATOM 8064 C C . PRO A 1 1047 ? 66.451 -4.074 -28.042 1.00 95.56 1047 PRO A C 1
ATOM 8066 O O . PRO A 1 1047 ? 66.127 -5.256 -28.161 1.00 95.56 1047 PRO A O 1
ATOM 8069 N N . MET A 1 1048 ? 65.851 -3.259 -27.185 1.00 96.44 1048 MET A N 1
ATOM 8070 C CA . MET A 1 1048 ? 64.677 -3.603 -26.389 1.00 96.44 1048 MET A CA 1
ATOM 8071 C C . MET A 1 1048 ? 63.715 -2.418 -26.332 1.00 96.44 1048 MET A C 1
ATOM 8073 O O . MET A 1 1048 ? 64.130 -1.259 -26.416 1.00 96.44 1048 MET A O 1
ATOM 8077 N N . GLY A 1 1049 ? 62.425 -2.698 -26.199 1.00 96.44 1049 GLY A N 1
ATOM 8078 C CA . GLY A 1 1049 ? 61.395 -1.670 -26.244 1.00 96.44 1049 GLY A CA 1
ATOM 8079 C C . GLY A 1 1049 ? 60.141 -2.059 -25.485 1.00 96.44 1049 GLY A C 1
ATOM 8080 O O . GLY A 1 1049 ? 59.776 -3.231 -25.428 1.00 96.44 1049 GLY A O 1
ATOM 8081 N N . ILE A 1 1050 ? 59.479 -1.064 -24.901 1.00 97.25 1050 ILE A N 1
ATOM 8082 C CA . ILE A 1 1050 ? 58.137 -1.198 -24.333 1.00 97.25 1050 ILE A CA 1
ATOM 8083 C C . ILE A 1 1050 ? 57.274 -0.060 -24.874 1.00 97.25 1050 ILE A C 1
ATOM 8085 O O . ILE A 1 1050 ? 57.621 1.114 -24.738 1.00 97.25 1050 ILE A O 1
ATOM 8089 N N . SER A 1 1051 ? 56.126 -0.415 -25.441 1.00 96.88 1051 SER A N 1
ATOM 8090 C CA . SER A 1 1051 ? 55.125 0.511 -25.966 1.00 96.88 1051 SER A CA 1
ATOM 8091 C C . SER A 1 1051 ? 53.860 0.456 -25.120 1.00 96.88 1051 SER A C 1
ATOM 8093 O O . SER A 1 1051 ? 53.340 -0.621 -24.822 1.00 96.88 1051 SER A O 1
ATOM 8095 N N . HIS A 1 1052 ? 53.321 1.621 -24.772 1.00 97.69 1052 HIS A N 1
ATOM 8096 C CA . HIS A 1 1052 ? 51.988 1.767 -24.197 1.00 97.69 1052 HIS A CA 1
ATOM 8097 C C . HIS A 1 1052 ? 51.051 2.439 -25.202 1.00 97.69 1052 HIS A C 1
ATOM 8099 O O . HIS A 1 1052 ? 51.371 3.489 -25.766 1.00 97.69 1052 HIS A O 1
ATOM 8105 N N . TYR A 1 1053 ? 49.888 1.825 -25.405 1.00 97.19 1053 TYR A N 1
ATOM 8106 C CA . TYR A 1 1053 ? 48.851 2.249 -26.337 1.00 97.19 1053 TYR A CA 1
ATOM 8107 C C . TYR A 1 1053 ? 47.594 2.633 -25.575 1.00 97.19 1053 TYR A C 1
ATOM 8109 O O . TYR A 1 1053 ? 47.063 1.834 -24.799 1.00 97.19 1053 TYR A O 1
ATOM 8117 N N . ARG A 1 1054 ? 47.092 3.845 -25.819 1.00 97.75 1054 ARG A N 1
ATOM 8118 C CA . ARG A 1 1054 ? 45.821 4.304 -25.256 1.00 97.75 1054 ARG A CA 1
ATOM 8119 C C . ARG A 1 1054 ? 45.022 5.070 -26.293 1.00 97.75 1054 ARG A C 1
ATOM 8121 O O . ARG A 1 1054 ? 45.463 6.109 -26.781 1.00 97.75 1054 ARG A O 1
ATOM 8128 N N . GLY A 1 1055 ? 43.836 4.579 -26.605 1.00 96.25 1055 GLY A N 1
ATOM 8129 C CA . GLY A 1 1055 ? 43.034 5.122 -27.688 1.00 96.25 1055 GLY A CA 1
ATOM 8130 C C . GLY A 1 1055 ? 41.582 4.712 -27.614 1.00 96.25 1055 GLY A C 1
ATOM 8131 O O . GLY A 1 1055 ? 41.117 4.219 -26.590 1.00 96.25 1055 GLY A O 1
ATOM 8132 N N . SER A 1 1056 ? 40.884 4.897 -28.723 1.00 97.31 1056 SER A N 1
ATOM 8133 C CA . SER A 1 1056 ? 39.496 4.482 -28.868 1.00 97.31 1056 SER A CA 1
ATOM 8134 C C . SER A 1 1056 ? 39.198 3.988 -30.273 1.00 97.31 1056 SER A C 1
ATOM 8136 O O . SER A 1 1056 ? 39.836 4.424 -31.235 1.00 97.31 1056 SER A O 1
ATOM 8138 N N . VAL A 1 1057 ? 38.180 3.139 -30.374 1.00 97.62 1057 VAL A N 1
ATOM 8139 C CA . VAL A 1 1057 ? 37.527 2.788 -31.638 1.00 97.62 1057 VAL A CA 1
ATOM 8140 C C . VAL A 1 1057 ? 36.233 3.580 -31.752 1.00 97.62 1057 VAL A C 1
ATOM 8142 O O . VAL A 1 1057 ? 35.504 3.739 -30.767 1.00 97.62 1057 VAL A O 1
ATOM 8145 N N . SER A 1 1058 ? 35.961 4.089 -32.948 1.00 96.31 1058 SER A N 1
ATOM 8146 C CA . SER A 1 1058 ? 34.708 4.748 -33.286 1.00 96.31 1058 SER A CA 1
ATOM 8147 C C . SER A 1 1058 ? 34.127 4.242 -34.601 1.00 96.31 1058 SER A C 1
ATOM 8149 O O . SER A 1 1058 ? 34.852 3.725 -35.453 1.00 96.31 1058 SER A O 1
ATOM 8151 N N . THR A 1 1059 ? 32.815 4.397 -34.751 1.00 94.06 1059 THR A N 1
ATOM 8152 C CA . THR A 1 1059 ? 32.052 4.101 -35.968 1.00 94.06 1059 THR A CA 1
ATOM 8153 C C . THR A 1 1059 ? 31.235 5.326 -36.369 1.00 94.06 1059 THR A C 1
ATOM 8155 O O . THR A 1 1059 ? 30.939 6.182 -35.530 1.00 94.06 1059 THR A O 1
ATOM 8158 N N . ASP A 1 1060 ? 30.839 5.410 -37.638 1.00 88.81 1060 ASP A N 1
ATOM 8159 C CA . ASP A 1 1060 ? 30.015 6.529 -38.119 1.00 88.81 1060 ASP A CA 1
ATOM 8160 C C . ASP A 1 1060 ? 28.608 6.528 -37.486 1.00 88.81 1060 ASP A C 1
ATOM 8162 O O . ASP A 1 1060 ? 28.019 7.588 -37.287 1.00 88.81 1060 ASP A O 1
ATOM 8166 N N . LEU A 1 1061 ? 28.087 5.349 -37.114 1.00 85.56 1061 LEU A N 1
ATOM 8167 C CA . LEU A 1 1061 ? 26.736 5.177 -36.558 1.00 85.56 1061 LEU A CA 1
ATOM 8168 C C . LEU A 1 1061 ? 26.643 5.361 -35.036 1.00 85.56 1061 LEU A C 1
ATOM 8170 O O . LEU A 1 1061 ? 25.565 5.669 -34.528 1.00 85.56 1061 LEU A O 1
ATOM 8174 N N . ARG A 1 1062 ? 27.725 5.119 -34.288 1.00 86.50 1062 ARG A N 1
ATOM 8175 C CA . ARG A 1 1062 ? 27.724 5.144 -32.809 1.00 86.50 1062 ARG A CA 1
ATOM 8176 C C . ARG A 1 1062 ? 28.698 6.161 -32.217 1.00 86.50 1062 ARG A C 1
ATOM 8178 O O . ARG A 1 1062 ? 28.709 6.369 -31.007 1.00 86.50 1062 ARG A O 1
ATOM 8185 N N . GLY A 1 1063 ? 29.532 6.804 -33.032 1.00 92.25 1063 GLY A N 1
ATOM 8186 C CA . GLY A 1 1063 ? 30.638 7.603 -32.518 1.00 92.25 1063 GLY A CA 1
ATOM 8187 C C . GLY A 1 1063 ? 31.636 6.703 -31.790 1.00 92.25 1063 GLY A C 1
ATOM 8188 O O . GLY A 1 1063 ? 32.029 5.668 -32.317 1.00 92.25 1063 GLY A O 1
ATOM 8189 N N . LYS A 1 1064 ? 32.086 7.085 -30.593 1.00 95.56 1064 LYS A N 1
ATOM 8190 C CA . LYS A 1 1064 ? 33.044 6.287 -29.809 1.00 95.56 1064 LYS A CA 1
ATOM 8191 C C . LYS A 1 1064 ? 32.362 5.044 -29.219 1.00 95.56 1064 LYS A C 1
ATOM 8193 O O . LYS A 1 1064 ? 31.491 5.191 -28.371 1.00 95.56 1064 LYS A O 1
ATOM 8198 N N . VAL A 1 1065 ? 32.844 3.854 -29.582 1.00 95.88 1065 VAL A N 1
ATOM 8199 C CA . VAL A 1 1065 ? 32.270 2.567 -29.138 1.00 95.88 1065 VAL A CA 1
ATOM 8200 C C . VAL A 1 1065 ? 33.109 1.840 -28.090 1.00 95.88 1065 VAL A C 1
ATOM 8202 O O . VAL A 1 1065 ? 32.561 1.117 -27.269 1.00 95.88 1065 VAL A O 1
ATOM 8205 N N . ALA A 1 1066 ? 34.434 2.022 -28.081 1.00 96.88 1066 ALA A N 1
ATOM 8206 C CA . ALA A 1 1066 ? 35.313 1.324 -27.142 1.00 96.88 1066 ALA A CA 1
ATOM 8207 C C . ALA A 1 1066 ? 36.577 2.119 -26.808 1.00 96.88 1066 ALA A C 1
ATOM 8209 O O . ALA A 1 1066 ? 37.092 2.880 -27.633 1.00 96.88 1066 ALA A O 1
ATOM 8210 N N . ASP A 1 1067 ? 37.100 1.897 -25.602 1.00 96.88 1067 ASP A N 1
ATOM 8211 C CA . ASP A 1 1067 ? 38.415 2.357 -25.161 1.00 96.88 1067 ASP A CA 1
ATOM 8212 C C . ASP A 1 1067 ? 39.446 1.236 -25.307 1.00 96.88 1067 ASP A C 1
ATOM 8214 O O . ASP A 1 1067 ? 39.272 0.137 -24.787 1.00 96.88 1067 ASP A O 1
ATOM 8218 N N . ILE A 1 1068 ? 40.556 1.537 -25.976 1.00 96.12 1068 ILE A N 1
ATOM 8219 C CA . ILE A 1 1068 ? 41.641 0.591 -26.229 1.00 96.12 1068 ILE A CA 1
ATOM 8220 C C . ILE A 1 1068 ? 42.806 0.900 -25.296 1.00 96.12 1068 ILE A C 1
ATOM 8222 O O . ILE A 1 1068 ? 43.315 2.025 -25.256 1.00 96.12 1068 ILE A O 1
ATOM 8226 N N . ASN A 1 1069 ? 43.256 -0.119 -24.566 1.00 96.69 1069 ASN A N 1
ATOM 8227 C CA . ASN A 1 1069 ? 44.452 -0.063 -23.735 1.00 96.69 1069 ASN A CA 1
ATOM 8228 C C . ASN A 1 1069 ? 45.315 -1.288 -24.024 1.00 96.69 1069 ASN A C 1
ATOM 8230 O O . ASN A 1 1069 ? 44.907 -2.416 -23.750 1.00 96.69 1069 ASN A O 1
ATOM 8234 N N . GLY A 1 1070 ? 46.493 -1.055 -24.589 1.00 95.38 1070 GLY A N 1
ATOM 8235 C CA . GLY A 1 1070 ? 47.406 -2.114 -24.991 1.00 95.38 1070 GLY A CA 1
ATOM 8236 C C . GLY A 1 1070 ? 48.828 -1.849 -24.526 1.00 95.38 1070 GLY A C 1
ATOM 8237 O O . GLY A 1 1070 ? 49.238 -0.705 -24.338 1.00 95.38 1070 GLY A O 1
ATOM 8238 N N . LYS A 1 1071 ? 49.595 -2.919 -24.354 1.00 96.12 1071 LYS A N 1
ATOM 8239 C CA . LYS A 1 1071 ? 51.029 -2.886 -24.082 1.00 96.12 1071 LYS A CA 1
ATOM 8240 C C . LYS A 1 1071 ? 51.727 -3.816 -25.056 1.00 96.12 1071 LYS A C 1
ATOM 8242 O O . LYS A 1 1071 ? 51.314 -4.966 -25.184 1.00 96.12 1071 LYS A O 1
ATOM 8247 N N . ALA A 1 1072 ? 52.781 -3.338 -25.698 1.00 95.12 1072 ALA A N 1
ATOM 8248 C CA . ALA A 1 1072 ? 53.687 -4.192 -26.451 1.00 95.12 1072 ALA A CA 1
ATOM 8249 C C . ALA A 1 1072 ? 55.082 -4.144 -25.841 1.00 95.12 1072 ALA A C 1
ATOM 8251 O O . ALA A 1 1072 ? 55.465 -3.151 -25.220 1.00 95.12 1072 ALA A O 1
ATOM 8252 N N . GLY A 1 1073 ? 55.830 -5.221 -26.013 1.00 94.12 1073 GLY A N 1
ATOM 8253 C CA . GLY A 1 1073 ? 57.243 -5.263 -25.700 1.00 94.12 1073 GLY A CA 1
ATOM 8254 C C . GLY A 1 1073 ? 58.005 -6.024 -26.766 1.00 94.12 1073 GLY A C 1
ATOM 8255 O O . GLY A 1 1073 ? 57.451 -6.866 -27.472 1.00 94.12 1073 GLY A O 1
ATOM 8256 N N . GLU A 1 1074 ? 59.277 -5.690 -26.894 1.00 94.00 1074 GLU A N 1
ATOM 8257 C CA . GLU A 1 1074 ? 60.167 -6.283 -27.876 1.00 94.00 1074 GLU A CA 1
ATOM 8258 C C . GLU A 1 1074 ? 61.582 -6.406 -27.319 1.00 94.00 1074 GLU A C 1
ATOM 8260 O O . GLU A 1 1074 ? 62.045 -5.577 -26.531 1.00 94.00 1074 GLU A O 1
ATOM 8265 N N . ILE A 1 1075 ? 62.283 -7.444 -27.759 1.00 95.50 1075 ILE A N 1
ATOM 8266 C CA . ILE A 1 1075 ? 63.703 -7.647 -27.489 1.00 95.50 1075 ILE A CA 1
ATOM 8267 C C . ILE A 1 1075 ? 64.340 -8.360 -28.673 1.00 95.50 1075 ILE A C 1
ATOM 8269 O O . ILE A 1 1075 ? 63.775 -9.305 -29.223 1.00 95.50 1075 ILE A O 1
ATOM 8273 N N . GLY A 1 1076 ? 65.513 -7.910 -29.097 1.00 94.69 1076 GLY A N 1
ATOM 8274 C CA . GLY A 1 1076 ? 66.231 -8.544 -30.190 1.00 94.69 1076 GLY A CA 1
ATOM 8275 C C . GLY A 1 1076 ? 67.737 -8.461 -30.052 1.00 94.69 1076 GLY A C 1
ATOM 8276 O O . GLY A 1 1076 ? 68.271 -7.826 -29.146 1.00 94.69 1076 GLY A O 1
ATOM 8277 N N . VAL A 1 1077 ? 68.405 -9.127 -30.984 1.00 95.56 1077 VAL A N 1
ATOM 8278 C CA . VAL A 1 1077 ? 69.847 -9.081 -31.188 1.00 95.56 1077 VAL A CA 1
ATOM 8279 C C . VAL A 1 1077 ? 70.087 -8.927 -32.683 1.00 95.56 1077 VAL A C 1
ATOM 8281 O O . VAL A 1 1077 ? 69.666 -9.777 -33.463 1.00 95.56 1077 VAL A O 1
ATOM 8284 N N . ASP A 1 1078 ? 70.773 -7.858 -33.065 1.00 92.62 1078 ASP A N 1
ATOM 8285 C CA . ASP A 1 1078 ? 71.286 -7.594 -34.403 1.00 92.62 1078 ASP A CA 1
ATOM 8286 C C . ASP A 1 1078 ? 72.807 -7.775 -34.394 1.00 92.62 1078 ASP A C 1
ATOM 8288 O O . ASP A 1 1078 ? 73.514 -7.223 -33.550 1.00 92.62 1078 ASP A O 1
ATOM 8292 N N . SER A 1 1079 ? 73.321 -8.549 -35.341 1.00 92.62 1079 SER A N 1
ATOM 8293 C CA . SER A 1 1079 ? 74.740 -8.832 -35.525 1.00 92.62 1079 SER A CA 1
ATOM 8294 C C . SER A 1 1079 ? 75.159 -8.450 -36.935 1.00 92.62 1079 SER A C 1
ATOM 8296 O O . SER A 1 1079 ? 74.461 -8.768 -37.896 1.00 92.62 1079 SER A O 1
ATOM 8298 N N . GLY A 1 1080 ? 76.295 -7.777 -37.084 1.00 92.31 1080 GLY A N 1
ATOM 8299 C CA . GLY A 1 1080 ? 76.828 -7.404 -38.388 1.00 92.31 1080 GLY A CA 1
ATOM 8300 C C . GLY A 1 1080 ? 78.344 -7.458 -38.441 1.00 92.31 1080 GLY A C 1
ATOM 8301 O O . GLY A 1 1080 ? 79.013 -7.238 -37.437 1.00 92.31 1080 GLY A O 1
ATOM 8302 N N . TRP A 1 1081 ? 78.908 -7.739 -39.613 1.00 92.56 1081 TRP A N 1
ATOM 8303 C CA . TRP A 1 1081 ? 80.361 -7.741 -39.804 1.00 92.56 1081 TRP A CA 1
ATOM 8304 C C . TRP A 1 1081 ? 80.785 -6.598 -40.723 1.00 92.56 1081 TRP A C 1
ATOM 8306 O O . TRP A 1 1081 ? 80.559 -6.645 -41.928 1.00 92.56 1081 TRP A O 1
ATOM 8316 N N . ARG A 1 1082 ? 81.388 -5.545 -40.166 1.00 91.00 1082 ARG A N 1
ATOM 8317 C CA . ARG A 1 1082 ? 81.712 -4.325 -40.913 1.00 91.00 1082 ARG A CA 1
ATOM 8318 C C . ARG A 1 1082 ? 83.059 -4.429 -41.620 1.00 91.00 1082 ARG A C 1
ATOM 8320 O O . ARG A 1 1082 ? 84.103 -4.510 -40.969 1.00 91.00 1082 ARG A O 1
ATOM 8327 N N . TRP A 1 1083 ? 83.043 -4.299 -42.942 1.00 91.44 1083 TRP A N 1
ATOM 8328 C CA . TRP A 1 1083 ? 84.229 -4.066 -43.764 1.00 91.44 1083 TRP A CA 1
ATOM 8329 C C . TRP A 1 1083 ? 84.348 -2.582 -44.103 1.00 91.44 1083 TRP A C 1
ATOM 8331 O O . TRP A 1 1083 ? 83.460 -2.027 -44.745 1.00 91.44 1083 TRP A O 1
ATOM 8341 N N . GLN A 1 1084 ? 85.436 -1.939 -43.675 1.00 87.19 1084 GLN A N 1
ATOM 8342 C CA . GLN A 1 1084 ? 85.712 -0.523 -43.935 1.00 87.19 1084 GLN A CA 1
ATOM 8343 C C . GLN A 1 1084 ? 86.765 -0.391 -45.050 1.00 87.19 1084 GLN A C 1
ATOM 8345 O O . GLN A 1 1084 ? 87.862 -0.930 -44.926 1.00 87.19 1084 GLN A O 1
ATOM 8350 N N . LEU A 1 1085 ? 86.441 0.340 -46.121 1.00 86.88 1085 LEU A N 1
ATOM 8351 C CA . LEU A 1 1085 ? 87.300 0.584 -47.284 1.00 86.88 1085 LEU A CA 1
ATOM 8352 C C . LEU A 1 1085 ? 87.261 2.079 -47.660 1.00 86.88 1085 LEU A C 1
ATOM 8354 O O . LEU A 1 1085 ? 86.426 2.526 -48.446 1.00 86.88 1085 LEU A O 1
ATOM 8358 N N . GLY A 1 1086 ? 88.157 2.875 -47.069 1.00 85.62 1086 GLY A N 1
ATOM 8359 C CA . GLY A 1 1086 ? 88.179 4.329 -47.266 1.00 85.62 1086 GLY A CA 1
ATOM 8360 C C . GLY A 1 1086 ? 86.882 4.992 -46.790 1.00 85.62 1086 GLY A C 1
ATOM 8361 O O . GLY A 1 1086 ? 86.444 4.757 -45.663 1.00 85.62 1086 GLY A O 1
ATOM 8362 N N . SER A 1 1087 ? 86.255 5.790 -47.657 1.00 86.62 1087 SER A N 1
ATOM 8363 C CA . SER A 1 1087 ? 84.951 6.424 -47.417 1.00 86.62 1087 SER A CA 1
ATOM 8364 C C . SER A 1 1087 ? 83.768 5.452 -47.470 1.00 86.62 1087 SER A C 1
ATOM 8366 O O . SER A 1 1087 ? 82.658 5.854 -47.140 1.00 86.62 1087 SER A O 1
ATOM 8368 N N . HIS A 1 1088 ? 83.971 4.189 -47.851 1.00 91.94 1088 HIS A N 1
ATOM 8369 C CA . HIS A 1 1088 ? 82.913 3.191 -47.997 1.00 91.94 1088 HIS A CA 1
ATOM 8370 C C . HIS A 1 1088 ? 82.964 2.151 -46.876 1.00 91.94 1088 HIS A C 1
ATOM 8372 O O . HIS A 1 1088 ? 84.041 1.761 -46.424 1.00 91.94 1088 HIS A O 1
ATOM 8378 N N . ALA A 1 1089 ? 81.810 1.638 -46.461 1.00 90.12 1089 ALA A N 1
ATOM 8379 C CA . ALA A 1 1089 ? 81.742 0.439 -45.645 1.00 90.12 1089 ALA A CA 1
ATOM 8380 C C . ALA A 1 1089 ? 80.568 -0.448 -46.039 1.00 90.12 1089 ALA A C 1
ATOM 8382 O O . ALA A 1 1089 ? 79.479 0.041 -46.321 1.00 90.12 1089 ALA A O 1
ATOM 8383 N N . LEU A 1 1090 ? 80.790 -1.756 -46.006 1.00 93.69 1090 LEU A N 1
ATOM 8384 C CA . LEU A 1 1090 ? 79.775 -2.767 -46.270 1.00 93.69 1090 LEU A CA 1
ATOM 8385 C C . LEU A 1 1090 ? 79.648 -3.668 -45.044 1.00 93.69 1090 LEU A C 1
ATOM 8387 O O . LEU A 1 1090 ? 80.652 -4.114 -44.493 1.00 93.69 1090 LEU A O 1
ATOM 8391 N N . THR A 1 1091 ? 78.422 -3.910 -44.600 1.00 93.06 1091 THR A N 1
ATOM 8392 C CA . THR A 1 1091 ? 78.120 -4.658 -43.379 1.00 93.06 1091 THR A CA 1
ATOM 8393 C C . THR A 1 1091 ? 76.972 -5.625 -43.661 1.00 93.06 1091 THR A C 1
ATOM 8395 O O . THR A 1 1091 ? 75.816 -5.203 -43.648 1.00 93.06 1091 THR A O 1
ATOM 8398 N N . PRO A 1 1092 ? 77.239 -6.912 -43.939 1.00 94.62 1092 PRO A N 1
ATOM 8399 C CA . PRO A 1 1092 ? 76.211 -7.940 -43.845 1.00 94.62 1092 PRO A CA 1
ATOM 8400 C C . PRO A 1 1092 ? 75.669 -7.966 -42.416 1.00 94.62 1092 PRO A C 1
ATOM 8402 O O . PRO A 1 1092 ? 76.453 -7.916 -41.465 1.00 94.62 1092 PRO A O 1
ATOM 8405 N N . VAL A 1 1093 ? 74.349 -8.022 -42.273 1.00 92.38 1093 VAL A N 1
ATOM 8406 C CA . VAL A 1 1093 ? 73.643 -7.995 -40.989 1.00 92.38 1093 VAL A CA 1
ATOM 8407 C C . VAL A 1 1093 ? 72.674 -9.167 -40.890 1.00 92.38 1093 VAL A C 1
ATOM 8409 O O . VAL A 1 1093 ? 72.050 -9.556 -41.875 1.00 92.38 1093 VAL A O 1
ATOM 8412 N N . ALA A 1 1094 ? 72.534 -9.722 -39.696 1.00 95.00 1094 ALA A N 1
ATOM 8413 C CA . ALA A 1 1094 ? 71.539 -10.725 -39.351 1.00 95.00 1094 ALA A CA 1
ATOM 8414 C C . ALA A 1 1094 ? 70.958 -10.398 -37.974 1.00 95.00 1094 ALA A C 1
ATOM 8416 O O . ALA A 1 1094 ? 71.690 -9.969 -37.085 1.00 95.00 1094 ALA A O 1
ATOM 8417 N N . GLY A 1 1095 ? 69.660 -10.611 -37.780 1.00 94.19 1095 GLY A N 1
ATOM 8418 C CA . GLY A 1 1095 ? 68.992 -10.265 -36.531 1.00 94.19 1095 GLY A CA 1
ATOM 8419 C C . GLY A 1 1095 ? 67.900 -11.247 -36.138 1.00 94.19 1095 GLY A C 1
ATOM 8420 O O . GLY A 1 1095 ? 67.234 -11.823 -36.997 1.00 94.19 1095 GLY A O 1
ATOM 8421 N N . ILE A 1 1096 ? 67.707 -11.412 -34.832 1.00 95.50 1096 ILE A N 1
ATOM 8422 C CA . ILE A 1 1096 ? 66.625 -12.196 -34.230 1.00 95.50 1096 ILE A CA 1
ATOM 8423 C C . ILE A 1 1096 ? 65.868 -11.279 -33.273 1.00 95.50 1096 ILE A C 1
ATOM 8425 O O . ILE A 1 1096 ? 66.485 -10.615 -32.443 1.00 95.50 1096 ILE A O 1
ATOM 8429 N N . ASN A 1 1097 ? 64.541 -11.244 -33.360 1.00 93.12 1097 ASN A N 1
ATOM 8430 C CA . ASN A 1 1097 ? 63.702 -10.426 -32.490 1.00 93.12 1097 ASN A CA 1
ATOM 8431 C C . ASN A 1 1097 ? 62.472 -11.198 -32.004 1.00 93.12 1097 ASN A C 1
ATOM 8433 O O . ASN A 1 1097 ? 61.866 -11.950 -32.760 1.00 93.12 1097 ASN A O 1
ATOM 8437 N N . ALA A 1 1098 ? 62.111 -10.993 -30.744 1.00 93.50 1098 ALA A N 1
ATOM 8438 C CA . ALA A 1 1098 ? 60.873 -11.456 -30.145 1.00 93.50 1098 ALA A CA 1
ATOM 8439 C C . ALA A 1 1098 ? 60.015 -10.242 -29.778 1.00 93.50 1098 ALA A C 1
ATOM 8441 O O . ALA A 1 1098 ? 60.513 -9.304 -29.150 1.00 93.50 1098 ALA A O 1
ATOM 8442 N N . GLN A 1 1099 ? 58.729 -10.284 -30.117 1.00 91.69 1099 GLN A N 1
ATOM 8443 C CA . GLN A 1 1099 ? 57.755 -9.257 -29.752 1.00 91.69 1099 GLN A CA 1
ATOM 8444 C C . GLN A 1 1099 ? 56.525 -9.875 -29.097 1.00 91.69 1099 GLN A C 1
ATOM 8446 O O . GLN A 1 1099 ? 56.109 -10.973 -29.456 1.00 91.69 1099 GLN A O 1
ATOM 8451 N N . TRP A 1 1100 ? 55.909 -9.174 -28.154 1.00 92.00 1100 TRP A N 1
ATOM 8452 C CA . TRP A 1 1100 ? 54.636 -9.566 -27.557 1.00 92.00 1100 TRP A CA 1
ATOM 8453 C C . TRP A 1 1100 ? 53.715 -8.357 -27.452 1.00 92.00 1100 TRP A C 1
ATOM 8455 O O . TRP A 1 1100 ? 54.154 -7.249 -27.157 1.00 92.00 1100 TRP A O 1
ATOM 8465 N N . LEU A 1 1101 ? 52.421 -8.587 -27.653 1.00 93.06 1101 LEU A N 1
ATOM 8466 C CA . LEU A 1 1101 ? 51.372 -7.578 -27.560 1.00 93.06 1101 LEU A CA 1
ATOM 8467 C C . LEU A 1 1101 ? 50.283 -8.099 -26.632 1.00 93.06 1101 LEU A C 1
ATOM 8469 O O . LEU A 1 1101 ? 49.861 -9.239 -26.765 1.00 93.06 1101 LEU A O 1
ATOM 8473 N N . SER A 1 1102 ? 49.805 -7.270 -25.715 1.00 94.31 1102 SER A N 1
ATOM 8474 C CA . SER A 1 1102 ? 48.643 -7.547 -24.876 1.00 94.31 1102 SER A CA 1
ATOM 8475 C C . SER A 1 1102 ? 47.684 -6.371 -24.978 1.00 94.31 1102 SER A C 1
ATOM 8477 O O . SER A 1 1102 ? 48.055 -5.237 -24.676 1.00 94.31 1102 SER A O 1
ATOM 8479 N N . ILE A 1 1103 ? 46.460 -6.638 -25.422 1.00 94.88 1103 ILE A N 1
ATOM 8480 C CA . ILE A 1 1103 ? 45.355 -5.678 -25.428 1.00 94.88 1103 ILE A CA 1
ATOM 8481 C C . ILE A 1 1103 ? 44.414 -6.103 -24.305 1.00 94.88 1103 ILE A C 1
ATOM 8483 O O . ILE A 1 1103 ? 44.076 -7.279 -24.206 1.00 94.88 1103 ILE A O 1
ATOM 8487 N N . LYS A 1 1104 ? 44.034 -5.169 -23.431 1.00 95.38 1104 LYS A N 1
ATOM 8488 C CA . LYS A 1 1104 ? 43.116 -5.459 -22.327 1.00 95.38 1104 LYS A CA 1
ATOM 8489 C C . LYS A 1 1104 ? 41.720 -5.750 -22.879 1.00 95.38 1104 LYS A C 1
ATOM 8491 O O . LYS A 1 1104 ? 41.241 -4.974 -23.701 1.00 95.38 1104 LYS A O 1
ATOM 8496 N N . ASP A 1 1105 ? 41.074 -6.792 -22.367 1.00 95.31 1105 ASP A N 1
ATOM 8497 C CA . ASP A 1 1105 ? 39.671 -7.095 -22.656 1.00 95.31 1105 ASP A CA 1
ATOM 8498 C C . ASP A 1 1105 ? 38.760 -5.906 -22.323 1.00 95.31 1105 ASP A C 1
ATOM 8500 O O . ASP A 1 1105 ? 38.985 -5.166 -21.352 1.00 95.31 1105 ASP A O 1
ATOM 8504 N N . PHE A 1 1106 ? 37.718 -5.726 -23.129 1.00 95.88 1106 PHE A N 1
ATOM 8505 C CA . PHE A 1 1106 ? 36.752 -4.646 -22.967 1.00 95.88 1106 PHE A CA 1
ATOM 8506 C C . PHE A 1 1106 ? 35.361 -5.063 -23.451 1.00 95.88 1106 PHE A C 1
ATOM 8508 O O . PHE A 1 1106 ? 35.211 -6.021 -24.205 1.00 95.88 1106 PHE A O 1
ATOM 8515 N N . THR A 1 1107 ? 34.352 -4.307 -23.027 1.00 96.00 1107 THR A N 1
ATOM 8516 C CA . THR A 1 1107 ? 32.992 -4.374 -23.570 1.00 96.00 1107 THR A CA 1
ATOM 8517 C C . THR A 1 1107 ? 32.714 -3.069 -24.300 1.00 96.00 1107 THR A C 1
ATOM 8519 O O . THR A 1 1107 ? 33.024 -2.001 -23.765 1.00 96.00 1107 THR A O 1
ATOM 8522 N N . ASP A 1 1108 ? 32.190 -3.148 -25.518 1.00 95.00 1108 ASP A N 1
ATOM 8523 C CA . ASP A 1 1108 ? 31.847 -1.964 -26.304 1.00 95.00 1108 ASP A CA 1
ATOM 8524 C C . ASP A 1 1108 ? 30.462 -1.388 -25.943 1.00 95.00 1108 ASP A C 1
ATOM 8526 O O . ASP A 1 1108 ? 29.744 -1.911 -25.086 1.00 95.00 1108 ASP A O 1
ATOM 8530 N N . SER A 1 1109 ? 30.090 -0.277 -26.581 1.00 92.88 1109 SER A N 1
ATOM 8531 C CA . SER A 1 1109 ? 28.809 0.406 -26.359 1.00 92.88 1109 SER A CA 1
ATOM 8532 C C . SER A 1 1109 ? 27.576 -0.381 -26.813 1.00 92.88 1109 SER A C 1
ATOM 8534 O O . SER A 1 1109 ? 26.478 -0.056 -26.374 1.00 92.88 1109 SER A O 1
ATOM 8536 N N . ASP A 1 1110 ? 27.745 -1.376 -27.686 1.00 91.12 1110 ASP A N 1
ATOM 8537 C CA . ASP A 1 1110 ? 26.677 -2.271 -28.142 1.00 91.12 1110 ASP A CA 1
ATOM 8538 C C . ASP A 1 1110 ? 26.589 -3.545 -27.267 1.00 91.12 1110 ASP A C 1
ATOM 8540 O O . ASP A 1 1110 ? 25.757 -4.420 -27.506 1.00 91.12 1110 ASP A O 1
ATOM 8544 N N . GLY A 1 1111 ? 27.430 -3.654 -26.229 1.00 91.31 1111 GLY A N 1
ATOM 8545 C CA . GLY A 1 1111 ? 27.451 -4.773 -25.287 1.00 91.31 1111 GLY A CA 1
ATOM 8546 C C . GLY A 1 1111 ? 28.315 -5.960 -25.724 1.00 91.31 1111 GLY A C 1
ATOM 8547 O O . GLY A 1 1111 ? 28.330 -6.978 -25.026 1.00 91.31 1111 GLY A O 1
ATOM 8548 N N . ALA A 1 1112 ? 29.065 -5.853 -26.826 1.00 94.31 1112 ALA A N 1
ATOM 8549 C CA . ALA A 1 1112 ? 29.948 -6.914 -27.293 1.00 94.31 1112 ALA A CA 1
ATOM 8550 C C . ALA A 1 1112 ? 31.206 -6.999 -26.415 1.00 94.31 1112 ALA A C 1
ATOM 8552 O O . ALA A 1 1112 ? 31.947 -6.027 -26.248 1.00 94.31 1112 ALA A O 1
ATOM 8553 N N . ARG A 1 1113 ? 31.460 -8.181 -25.849 1.00 95.75 1113 ARG A N 1
ATOM 8554 C CA . ARG A 1 1113 ? 32.645 -8.488 -25.040 1.00 95.75 1113 ARG A CA 1
ATOM 8555 C C . ARG A 1 1113 ? 33.769 -8.964 -25.946 1.00 95.75 1113 ARG A C 1
ATOM 8557 O O . ARG A 1 1113 ? 33.624 -9.981 -26.620 1.00 95.75 1113 ARG A O 1
ATOM 8564 N N . VAL A 1 1114 ? 34.887 -8.248 -25.932 1.00 96.50 1114 VAL A N 1
ATOM 8565 C CA . VAL A 1 1114 ? 36.046 -8.489 -26.796 1.00 96.50 1114 VAL A CA 1
ATOM 8566 C C . VAL A 1 1114 ? 37.228 -8.950 -25.952 1.00 96.50 1114 VAL A C 1
ATOM 8568 O O . VAL A 1 1114 ? 37.620 -8.266 -25.005 1.00 96.50 1114 VAL A O 1
ATOM 8571 N N . SER A 1 1115 ? 37.822 -10.085 -26.323 1.00 94.94 1115 SER A N 1
ATOM 8572 C CA . SER A 1 1115 ? 39.031 -10.616 -25.686 1.00 94.94 1115 SER A CA 1
ATOM 8573 C C . SER A 1 1115 ? 40.056 -11.101 -26.708 1.00 94.94 1115 SER A C 1
ATOM 8575 O O . SER A 1 1115 ? 39.708 -11.677 -27.742 1.00 94.94 1115 SER A O 1
ATOM 8577 N N . TYR A 1 1116 ? 41.335 -10.851 -26.428 1.00 92.06 1116 TYR A N 1
ATOM 8578 C CA . TYR A 1 1116 ? 42.439 -11.171 -27.338 1.00 92.06 1116 TYR A CA 1
ATOM 8579 C C . TYR A 1 1116 ? 43.284 -12.321 -26.799 1.00 92.06 1116 TYR A C 1
ATOM 8581 O O . TYR A 1 1116 ? 43.752 -12.283 -25.662 1.00 92.06 1116 TYR A O 1
ATOM 8589 N N . SER A 1 1117 ? 43.566 -13.312 -27.649 1.00 82.94 1117 SER A N 1
ATOM 8590 C CA . SER A 1 1117 ? 44.537 -14.368 -27.349 1.00 82.94 1117 SER A CA 1
ATOM 8591 C C . SER A 1 1117 ? 45.810 -14.160 -28.166 1.00 82.94 1117 SER A C 1
ATOM 8593 O O . SER A 1 1117 ? 45.922 -14.603 -29.311 1.00 82.94 1117 SER A O 1
ATOM 8595 N N . THR A 1 1118 ? 46.781 -13.462 -27.583 1.00 77.12 1118 THR A N 1
ATOM 8596 C CA . THR A 1 1118 ? 48.080 -13.183 -28.208 1.00 77.12 1118 THR A CA 1
ATOM 8597 C C . THR A 1 1118 ? 49.188 -14.031 -27.580 1.00 77.12 1118 THR A C 1
ATOM 8599 O O . THR A 1 1118 ? 49.157 -14.359 -26.394 1.00 77.12 1118 THR A O 1
ATOM 8602 N N . ARG A 1 1119 ? 50.194 -14.407 -28.379 1.00 81.12 1119 ARG A N 1
ATOM 8603 C CA . ARG A 1 1119 ? 51.429 -15.061 -27.908 1.00 81.12 1119 ARG A CA 1
ATOM 8604 C C . ARG A 1 1119 ? 52.644 -14.294 -28.440 1.00 81.12 1119 ARG A C 1
ATOM 8606 O O . ARG A 1 1119 ? 52.497 -13.590 -29.438 1.00 81.12 1119 ARG A O 1
ATOM 8613 N N . PRO A 1 1120 ? 53.822 -14.399 -27.801 1.00 86.12 1120 PRO A N 1
ATOM 8614 C CA . PRO A 1 1120 ? 55.039 -13.804 -28.339 1.00 86.12 1120 PRO A CA 1
ATOM 8615 C C . PRO A 1 1120 ? 55.344 -14.333 -29.748 1.00 86.12 1120 PRO A C 1
ATOM 8617 O O . PRO A 1 1120 ? 55.288 -15.541 -29.972 1.00 86.12 1120 PRO A O 1
ATOM 8620 N N . ALA A 1 1121 ? 55.672 -13.435 -30.674 1.00 87.06 1121 ALA A N 1
ATOM 8621 C CA . ALA A 1 1121 ? 56.013 -13.736 -32.060 1.00 87.06 1121 ALA A CA 1
ATOM 8622 C C . ALA A 1 1121 ? 57.512 -13.525 -32.305 1.00 87.06 1121 ALA A C 1
ATOM 8624 O O . ALA A 1 1121 ? 58.095 -12.540 -31.846 1.00 87.06 1121 ALA A O 1
ATOM 8625 N N . MET A 1 1122 ? 58.121 -14.441 -33.058 1.00 90.81 1122 MET A N 1
ATOM 8626 C CA . MET A 1 1122 ? 59.535 -14.389 -33.435 1.00 90.81 1122 MET A CA 1
ATOM 8627 C C . MET A 1 1122 ? 59.727 -13.801 -34.837 1.00 90.81 1122 MET A C 1
ATOM 8629 O O . MET A 1 1122 ? 58.916 -14.015 -35.740 1.00 90.81 1122 MET A O 1
ATOM 8633 N N . GLN A 1 1123 ? 60.838 -13.097 -35.030 1.00 92.44 1123 GLN A N 1
ATOM 8634 C CA . GLN A 1 1123 ? 61.275 -12.528 -36.299 1.00 92.44 1123 GLN A CA 1
ATOM 8635 C C . GLN A 1 1123 ? 62.749 -12.852 -36.530 1.00 92.44 1123 GLN A C 1
ATOM 8637 O O . GLN A 1 1123 ? 63.578 -12.705 -35.630 1.00 92.44 1123 GLN A O 1
ATOM 8642 N N . LEU A 1 1124 ? 63.072 -13.257 -37.752 1.00 94.38 1124 LEU A N 1
ATOM 8643 C CA . LEU A 1 1124 ? 64.428 -13.461 -38.242 1.00 94.38 1124 LEU A CA 1
ATOM 8644 C C . LEU A 1 1124 ? 64.675 -12.471 -39.373 1.00 94.38 1124 LEU A C 1
ATOM 8646 O O . LEU A 1 1124 ? 63.814 -12.270 -40.226 1.00 94.38 1124 LEU A O 1
ATOM 8650 N N . SER A 1 1125 ? 65.848 -11.856 -39.408 1.00 94.06 1125 SER A N 1
ATOM 8651 C CA . SER A 1 1125 ? 66.201 -10.922 -40.469 1.00 94.06 1125 SER A CA 1
ATOM 8652 C C . SER A 1 1125 ? 67.625 -11.126 -40.957 1.00 94.06 1125 SER A C 1
ATOM 8654 O O . SER A 1 1125 ? 68.500 -11.518 -40.188 1.00 94.06 1125 SER A O 1
ATOM 8656 N N . ALA A 1 1126 ? 67.850 -10.880 -42.244 1.00 95.38 1126 ALA A N 1
ATOM 8657 C CA . ALA A 1 1126 ? 69.166 -10.917 -42.868 1.00 95.38 1126 ALA A CA 1
ATOM 8658 C C . ALA A 1 1126 ? 69.238 -9.858 -43.969 1.00 95.38 1126 ALA A C 1
ATOM 8660 O O . ALA A 1 1126 ? 68.275 -9.654 -44.709 1.00 95.38 1126 ALA A O 1
ATOM 8661 N N . GLY A 1 1127 ? 70.364 -9.165 -44.082 1.00 95.00 1127 GLY A N 1
ATOM 8662 C CA . GLY A 1 1127 ? 70.488 -8.023 -44.973 1.00 95.00 1127 GLY A CA 1
ATOM 8663 C C . GLY A 1 1127 ? 71.916 -7.555 -45.183 1.00 95.00 1127 GLY A C 1
ATOM 8664 O O . GLY A 1 1127 ? 72.877 -8.145 -44.688 1.00 95.00 1127 GLY A O 1
ATOM 8665 N N . ILE A 1 1128 ? 72.049 -6.470 -45.935 1.00 94.25 1128 ILE A N 1
ATOM 8666 C CA . ILE A 1 1128 ? 73.317 -5.798 -46.200 1.00 94.25 1128 ILE A CA 1
ATOM 8667 C C . ILE A 1 1128 ? 73.112 -4.303 -45.994 1.00 94.25 1128 ILE A C 1
ATOM 8669 O O . ILE A 1 1128 ? 72.217 -3.697 -46.583 1.00 94.25 1128 ILE A O 1
ATOM 8673 N N . LYS A 1 1129 ? 73.983 -3.714 -45.179 1.00 92.56 1129 LYS A N 1
ATOM 8674 C CA . LYS A 1 1129 ? 74.077 -2.282 -44.929 1.00 92.56 1129 LYS A CA 1
ATOM 8675 C C . LYS A 1 1129 ? 75.319 -1.712 -45.602 1.00 92.56 1129 LYS A C 1
ATOM 8677 O O . LYS A 1 1129 ? 76.407 -2.276 -45.500 1.00 92.56 1129 LYS A O 1
ATOM 8682 N N . TYR A 1 1130 ? 75.160 -0.582 -46.267 1.00 93.69 1130 TYR A N 1
ATOM 8683 C CA . TYR A 1 1130 ? 76.209 0.161 -46.938 1.00 93.69 1130 TYR A CA 1
ATOM 8684 C C . TYR A 1 1130 ? 76.286 1.575 -46.363 1.00 93.69 1130 TYR A C 1
ATOM 8686 O O . TYR A 1 1130 ? 75.280 2.265 -46.247 1.00 93.69 1130 TYR A O 1
ATOM 8694 N N . ASP A 1 1131 ? 77.484 2.011 -46.000 1.00 89.12 1131 ASP A N 1
ATOM 8695 C CA . ASP A 1 1131 ? 77.777 3.358 -45.521 1.00 89.12 1131 ASP A CA 1
ATOM 8696 C C . ASP A 1 1131 ? 78.761 4.042 -46.465 1.00 89.12 1131 ASP A C 1
ATOM 8698 O O . ASP A 1 1131 ? 79.746 3.439 -46.889 1.00 89.12 1131 ASP A O 1
ATOM 8702 N N . PHE A 1 1132 ? 78.543 5.324 -46.730 1.00 90.69 1132 PHE A N 1
ATOM 8703 C CA . PHE A 1 1132 ? 79.386 6.146 -47.581 1.00 90.69 1132 PHE A CA 1
ATOM 8704 C C . PHE A 1 1132 ? 79.578 7.546 -46.985 1.00 90.69 1132 PHE A C 1
ATOM 8706 O O . PHE A 1 1132 ? 78.620 8.286 -46.783 1.00 90.69 1132 PHE A O 1
ATOM 8713 N N . THR A 1 1133 ? 80.827 7.929 -46.729 1.00 85.75 1133 THR A N 1
ATOM 8714 C CA . THR A 1 1133 ? 81.215 9.229 -46.162 1.00 85.75 1133 THR A CA 1
ATOM 8715 C C . THR A 1 1133 ? 82.137 9.962 -47.149 1.00 85.75 1133 THR A C 1
ATOM 8717 O O . THR A 1 1133 ? 83.358 9.913 -46.994 1.00 85.75 1133 THR A O 1
ATOM 8720 N N . PRO A 1 1134 ? 81.599 10.589 -48.214 1.00 80.38 1134 PRO A N 1
ATOM 8721 C CA . PRO A 1 1134 ? 82.402 11.231 -49.265 1.00 80.38 1134 PRO A CA 1
ATOM 8722 C C . PRO A 1 1134 ? 83.180 12.463 -48.788 1.00 80.38 1134 PRO A C 1
ATOM 8724 O O . PRO A 1 1134 ? 84.206 12.807 -49.368 1.00 80.38 1134 PRO A O 1
ATOM 8727 N N . LEU A 1 1135 ? 82.670 13.142 -47.759 1.00 80.12 1135 LEU A N 1
ATOM 8728 C CA . LEU A 1 1135 ? 83.219 14.363 -47.174 1.00 80.12 1135 LEU A CA 1
ATOM 8729 C C . LEU A 1 1135 ? 83.094 14.267 -45.652 1.00 80.12 1135 LEU A C 1
ATOM 8731 O O . LEU A 1 1135 ? 82.158 13.642 -45.159 1.00 80.12 1135 LEU A O 1
ATOM 8735 N N . ASN A 1 1136 ? 83.954 14.964 -44.904 1.00 74.81 1136 ASN A N 1
ATOM 8736 C CA . ASN A 1 1136 ? 83.869 14.992 -43.435 1.00 74.81 1136 ASN A CA 1
ATOM 8737 C C . ASN A 1 1136 ? 82.497 15.470 -42.924 1.00 74.81 1136 ASN A C 1
ATOM 8739 O O . ASN A 1 1136 ? 82.067 15.055 -41.853 1.00 74.81 1136 ASN A O 1
ATOM 8743 N N . ALA A 1 1137 ? 81.802 16.312 -43.697 1.00 80.75 1137 ALA A N 1
ATOM 8744 C CA . ALA A 1 1137 ? 80.505 16.866 -43.328 1.00 80.75 1137 ALA A CA 1
ATOM 8745 C C . ALA A 1 1137 ? 79.289 16.058 -43.820 1.00 80.75 1137 ALA A C 1
ATOM 8747 O O . ALA A 1 1137 ? 78.175 16.395 -43.435 1.00 80.75 1137 ALA A O 1
ATOM 8748 N N . LEU A 1 1138 ? 79.450 15.024 -44.660 1.00 88.19 1138 LEU A N 1
ATOM 8749 C CA . LEU A 1 1138 ? 78.318 14.293 -45.247 1.00 88.19 1138 LEU A CA 1
ATOM 8750 C C . LEU A 1 1138 ? 78.462 12.781 -45.068 1.00 88.19 1138 LEU A C 1
ATOM 8752 O O . LEU A 1 1138 ? 79.444 12.181 -45.501 1.00 88.19 1138 LEU A O 1
ATOM 8756 N N . LYS A 1 1139 ? 77.428 12.168 -44.495 1.00 86.38 1139 LYS A N 1
ATOM 8757 C CA . LYS A 1 1139 ? 77.282 10.725 -44.302 1.00 86.38 1139 LYS A CA 1
ATOM 8758 C C . LYS A 1 1139 ? 76.038 10.265 -45.041 1.00 86.38 1139 LYS A C 1
ATOM 8760 O O . LYS A 1 1139 ? 74.969 10.838 -44.864 1.00 86.38 1139 LYS A O 1
ATOM 8765 N N . LEU A 1 1140 ? 76.170 9.219 -45.834 1.00 90.81 1140 LEU A N 1
ATOM 8766 C CA . LEU A 1 1140 ? 75.075 8.554 -46.521 1.00 90.81 1140 LEU A CA 1
ATOM 8767 C C . LEU A 1 1140 ? 75.106 7.079 -46.144 1.00 90.81 1140 LEU A C 1
ATOM 8769 O O . LEU A 1 1140 ? 76.176 6.503 -45.953 1.00 90.81 1140 LEU A O 1
ATOM 8773 N N . GLY A 1 1141 ? 73.949 6.448 -46.053 1.00 90.25 1141 GLY A N 1
ATOM 8774 C CA . GLY A 1 1141 ? 73.886 5.007 -45.911 1.00 90.25 1141 GLY A CA 1
ATOM 8775 C C . GLY A 1 1141 ? 72.596 4.439 -46.456 1.00 90.25 1141 GLY A C 1
ATOM 8776 O O . GLY A 1 1141 ? 71.595 5.140 -46.589 1.00 90.25 1141 GLY A O 1
ATOM 8777 N N . SER A 1 1142 ? 72.646 3.164 -46.799 1.00 92.94 1142 SER A N 1
ATOM 8778 C CA . SER A 1 1142 ? 71.502 2.392 -47.248 1.00 92.94 1142 SER A CA 1
ATOM 8779 C C . SER A 1 1142 ? 71.544 0.993 -46.660 1.00 92.94 1142 SER A C 1
ATOM 8781 O O . SER A 1 1142 ? 72.608 0.455 -46.361 1.00 92.94 1142 SER A O 1
ATOM 8783 N N . GLU A 1 1143 ? 70.382 0.390 -46.474 1.00 93.06 1143 GLU A N 1
ATOM 8784 C CA . GLU A 1 1143 ? 70.266 -0.977 -45.990 1.00 93.06 1143 GLU A CA 1
ATOM 8785 C C . GLU A 1 1143 ? 69.136 -1.693 -46.719 1.00 93.06 1143 GLU A C 1
ATOM 8787 O O . GLU A 1 1143 ? 68.053 -1.144 -46.912 1.00 93.06 1143 GLU A O 1
ATOM 8792 N N . ALA A 1 1144 ? 69.402 -2.931 -47.122 1.00 94.31 1144 ALA A N 1
ATOM 8793 C CA . ALA A 1 1144 ? 68.404 -3.841 -47.657 1.00 94.31 1144 ALA A CA 1
ATOM 8794 C C . ALA A 1 1144 ? 68.323 -5.067 -46.751 1.00 94.31 1144 ALA A C 1
ATOM 8796 O O . ALA A 1 1144 ? 69.339 -5.720 -46.507 1.00 94.31 1144 ALA A O 1
ATOM 8797 N N . ARG A 1 1145 ? 67.126 -5.384 -46.254 1.00 94.06 1145 ARG A N 1
ATOM 8798 C CA . ARG A 1 1145 ? 66.912 -6.436 -45.255 1.00 94.06 1145 ARG A CA 1
ATOM 8799 C C . ARG A 1 1145 ? 65.685 -7.276 -45.593 1.00 94.06 1145 ARG A C 1
ATOM 8801 O O . ARG A 1 1145 ? 64.590 -6.754 -45.763 1.00 94.06 1145 ARG A O 1
ATOM 8808 N N . TYR A 1 1146 ? 65.861 -8.588 -45.656 1.00 95.81 1146 TYR A N 1
ATOM 8809 C CA . TYR A 1 1146 ? 64.766 -9.552 -45.659 1.00 95.81 1146 TYR A CA 1
ATOM 8810 C C . TYR A 1 1146 ? 64.351 -9.846 -44.215 1.00 95.81 1146 TYR A C 1
ATOM 8812 O O . TYR A 1 1146 ? 65.211 -10.084 -43.365 1.00 95.81 1146 TYR A O 1
ATOM 8820 N N . VAL A 1 1147 ? 63.047 -9.829 -43.941 1.00 93.31 1147 VAL A N 1
ATOM 8821 C CA . VAL A 1 1147 ? 62.463 -10.114 -42.625 1.00 93.31 1147 VAL A CA 1
ATOM 8822 C C . VAL A 1 1147 ? 61.463 -11.257 -42.762 1.00 93.31 1147 VAL A C 1
ATOM 8824 O O . VAL A 1 1147 ? 60.439 -11.137 -43.439 1.00 93.31 1147 VAL A O 1
ATOM 8827 N N . GLN A 1 1148 ? 61.765 -12.362 -42.092 1.00 94.00 1148 GLN A N 1
ATOM 8828 C CA . GLN A 1 1148 ? 60.892 -13.512 -41.923 1.00 94.00 1148 GLN A CA 1
ATOM 8829 C C . GLN A 1 1148 ? 60.213 -13.435 -40.555 1.00 94.00 1148 GLN A C 1
ATOM 8831 O O . GLN A 1 1148 ? 60.884 -13.314 -39.531 1.00 94.00 1148 GLN A O 1
ATOM 8836 N N . ARG A 1 1149 ? 58.885 -13.529 -40.529 1.00 89.94 1149 ARG A N 1
ATOM 8837 C CA . ARG A 1 1149 ? 58.077 -13.476 -39.304 1.00 89.94 1149 ARG A CA 1
ATOM 8838 C C . ARG A 1 1149 ? 57.400 -14.826 -39.052 1.00 89.94 1149 ARG A C 1
ATOM 8840 O O . ARG A 1 1149 ? 57.184 -15.598 -39.987 1.00 89.94 1149 ARG A O 1
ATOM 8847 N N . ASP A 1 1150 ? 57.092 -15.116 -37.789 1.00 82.12 1150 ASP A N 1
ATOM 8848 C CA . ASP A 1 1150 ? 56.366 -16.329 -37.397 1.00 82.12 1150 ASP A CA 1
ATOM 8849 C C . ASP A 1 1150 ? 55.005 -16.444 -38.117 1.00 82.12 1150 ASP A C 1
ATOM 8851 O O . ASP A 1 1150 ? 54.313 -15.454 -38.372 1.00 82.12 1150 ASP A O 1
ATOM 8855 N N . ALA A 1 1151 ? 54.627 -17.677 -38.456 1.00 75.38 1151 ALA A N 1
ATOM 8856 C CA . ALA A 1 1151 ? 53.403 -17.986 -39.172 1.00 75.38 1151 ALA A CA 1
ATOM 8857 C C . ALA A 1 1151 ? 52.170 -18.135 -38.259 1.00 75.38 1151 ALA A C 1
ATOM 8859 O O . ALA A 1 1151 ? 51.057 -18.215 -38.787 1.00 75.38 1151 ALA A O 1
ATOM 8860 N N . THR A 1 1152 ? 52.342 -18.167 -36.933 1.00 77.69 1152 THR A N 1
ATOM 8861 C CA . THR A 1 1152 ? 51.257 -18.360 -35.956 1.00 77.69 1152 THR A CA 1
ATOM 8862 C C . THR A 1 1152 ? 50.119 -17.349 -36.137 1.00 77.69 1152 THR A C 1
ATOM 8864 O O . THR A 1 1152 ? 50.343 -16.143 -36.224 1.00 77.69 1152 THR A O 1
ATOM 8867 N N . ARG A 1 1153 ? 48.874 -17.844 -36.181 1.00 75.38 1153 ARG A N 1
ATOM 8868 C CA . ARG A 1 1153 ? 47.657 -17.021 -36.246 1.00 75.38 1153 ARG A CA 1
ATOM 8869 C C . ARG A 1 1153 ? 47.054 -16.844 -34.855 1.00 75.38 1153 ARG A C 1
ATOM 8871 O O . ARG A 1 1153 ? 46.958 -17.803 -34.089 1.00 75.38 1153 ARG A O 1
ATOM 8878 N N . HIS A 1 1154 ? 46.620 -15.627 -34.553 1.00 85.00 1154 HIS A N 1
ATOM 8879 C CA . HIS A 1 1154 ? 45.918 -15.294 -33.316 1.00 85.00 1154 HIS A CA 1
ATOM 8880 C C . HIS A 1 1154 ? 44.431 -15.082 -33.582 1.00 85.00 1154 HIS A C 1
ATOM 8882 O O . HIS A 1 1154 ? 44.017 -14.875 -34.724 1.00 85.00 1154 HIS A O 1
ATOM 8888 N N . HIS A 1 1155 ? 43.640 -15.144 -32.513 1.00 89.38 1155 HIS A N 1
ATOM 8889 C CA . HIS A 1 1155 ? 42.200 -14.954 -32.585 1.00 89.38 1155 HIS A CA 1
ATOM 8890 C C . HIS A 1 1155 ? 41.750 -13.888 -31.593 1.00 89.38 1155 HIS A C 1
ATOM 8892 O O . HIS A 1 1155 ? 42.303 -13.760 -30.494 1.00 89.38 1155 HIS A O 1
ATOM 8898 N N . VAL A 1 1156 ? 40.723 -13.150 -31.995 1.00 93.12 1156 VAL A N 1
ATOM 8899 C CA . VAL A 1 1156 ? 39.923 -12.302 -31.120 1.00 93.12 1156 VAL A CA 1
ATOM 8900 C C . VAL A 1 1156 ? 38.570 -12.978 -30.934 1.00 93.12 1156 VAL A C 1
ATOM 8902 O O . VAL A 1 1156 ? 37.943 -13.402 -31.906 1.00 93.12 1156 VAL A O 1
ATOM 8905 N N . ALA A 1 1157 ? 38.151 -13.130 -29.682 1.00 95.44 1157 ALA A N 1
ATOM 8906 C CA . ALA A 1 1157 ? 36.833 -13.636 -29.341 1.00 95.44 1157 ALA A CA 1
ATOM 8907 C C . ALA A 1 1157 ? 35.914 -12.447 -29.060 1.00 95.44 1157 ALA A C 1
ATOM 8909 O O . ALA A 1 1157 ? 36.241 -11.591 -28.233 1.00 95.44 1157 ALA A O 1
ATOM 8910 N N . ILE A 1 1158 ? 34.789 -12.394 -29.768 1.00 95.75 1158 ILE A N 1
ATOM 8911 C CA . ILE A 1 1158 ? 33.792 -11.329 -29.677 1.00 95.75 1158 ILE A CA 1
ATOM 8912 C C . ILE A 1 1158 ? 32.448 -11.990 -29.395 1.00 95.75 1158 ILE A C 1
ATOM 8914 O O . ILE A 1 1158 ? 31.945 -12.762 -30.212 1.00 95.75 1158 ILE A O 1
ATOM 8918 N N . GLY A 1 1159 ? 31.893 -11.733 -28.218 1.00 92.38 1159 GLY A N 1
ATOM 8919 C CA . GLY A 1 1159 ? 30.717 -12.442 -27.728 1.00 92.38 1159 GLY A CA 1
ATOM 8920 C C . GLY A 1 1159 ? 29.740 -11.561 -26.973 1.00 92.38 1159 GLY A C 1
ATOM 8921 O O . GLY A 1 1159 ? 30.006 -10.395 -26.699 1.00 92.38 1159 GLY A O 1
ATOM 8922 N N . ASP A 1 1160 ? 28.600 -12.135 -26.620 1.00 87.75 1160 ASP A N 1
ATOM 8923 C CA . ASP A 1 1160 ? 27.549 -11.476 -25.835 1.00 87.75 1160 ASP A CA 1
ATOM 8924 C C . ASP A 1 1160 ? 27.597 -11.829 -24.335 1.00 87.75 1160 ASP A C 1
ATOM 8926 O O . ASP A 1 1160 ? 26.802 -11.333 -23.539 1.00 87.75 1160 ASP A O 1
ATOM 8930 N N . GLY A 1 1161 ? 28.573 -12.651 -23.937 1.00 83.12 1161 GLY A N 1
ATOM 8931 C CA . GLY A 1 1161 ? 28.746 -13.157 -22.576 1.00 83.12 1161 GLY A CA 1
ATOM 8932 C C . GLY A 1 1161 ? 28.265 -14.593 -22.375 1.00 83.12 1161 GLY A C 1
ATOM 8933 O O . GLY A 1 1161 ? 28.693 -15.208 -21.401 1.00 83.12 1161 GLY A O 1
ATOM 8934 N N . GLU A 1 1162 ? 27.463 -15.131 -23.296 1.00 83.62 1162 GLU A N 1
ATOM 8935 C CA . GLU A 1 1162 ? 27.040 -16.537 -23.335 1.00 83.62 1162 GLU A CA 1
ATOM 8936 C C . GLU A 1 1162 ? 27.726 -17.279 -24.485 1.00 83.62 1162 GLU A C 1
ATOM 8938 O O . GLU A 1 1162 ? 28.313 -18.342 -24.285 1.00 83.62 1162 GLU A O 1
ATOM 8943 N N . GLN A 1 1163 ? 27.702 -16.686 -25.680 1.00 88.44 1163 GLN A N 1
ATOM 8944 C CA . GLN A 1 1163 ? 28.327 -17.211 -26.887 1.00 88.44 1163 GLN A CA 1
ATOM 8945 C C . GLN A 1 1163 ? 29.390 -16.242 -27.409 1.00 88.44 1163 GLN A C 1
ATOM 8947 O O . GLN A 1 1163 ? 29.249 -15.019 -27.332 1.00 88.44 1163 GLN A O 1
ATOM 8952 N N . ALA A 1 1164 ? 30.475 -16.793 -27.956 1.00 90.69 1164 ALA A N 1
ATOM 8953 C CA . ALA A 1 1164 ? 31.565 -16.027 -28.549 1.00 90.69 1164 ALA A CA 1
ATOM 8954 C C . ALA A 1 1164 ? 31.856 -16.506 -29.971 1.00 90.69 1164 ALA A C 1
ATOM 8956 O O . ALA A 1 1164 ? 31.968 -17.703 -30.229 1.00 90.69 1164 ALA A O 1
ATOM 8957 N N . SER A 1 1165 ? 32.009 -15.550 -30.884 1.00 93.00 1165 SER A N 1
ATOM 8958 C CA . SER A 1 1165 ? 32.503 -15.775 -32.241 1.00 93.00 1165 SER A CA 1
ATOM 8959 C C . SER A 1 1165 ? 33.998 -15.469 -32.293 1.00 93.00 1165 SER A C 1
ATOM 8961 O O . SER A 1 1165 ? 34.458 -14.489 -31.702 1.00 93.00 1165 SER A O 1
ATOM 8963 N N . TYR A 1 1166 ? 34.763 -16.318 -32.976 1.00 93.12 1166 TYR A N 1
ATOM 8964 C CA . TYR A 1 1166 ? 36.218 -16.209 -33.058 1.00 93.12 1166 TYR A CA 1
ATOM 8965 C C . TYR A 1 1166 ? 36.634 -15.737 -34.446 1.00 93.12 1166 TYR A C 1
ATOM 8967 O O . TYR A 1 1166 ? 36.301 -16.370 -35.442 1.00 93.12 1166 TYR A O 1
ATOM 8975 N N . PHE A 1 1167 ? 37.414 -14.660 -34.497 1.00 92.38 1167 PHE A N 1
ATOM 8976 C CA . PHE A 1 1167 ? 37.927 -14.090 -35.740 1.00 92.38 1167 PHE A CA 1
ATOM 8977 C C . PHE A 1 1167 ? 39.451 -14.126 -35.750 1.00 92.38 1167 PHE A C 1
ATOM 8979 O O . PHE A 1 1167 ? 40.092 -13.848 -34.733 1.00 92.38 1167 PHE A O 1
ATOM 8986 N N . THR A 1 1168 ? 40.049 -14.457 -36.892 1.00 89.75 1168 THR A N 1
ATOM 8987 C CA . THR A 1 1168 ? 41.507 -14.446 -37.057 1.00 89.75 1168 THR A CA 1
ATOM 8988 C C . THR A 1 1168 ? 42.023 -13.011 -37.128 1.00 89.75 1168 THR A C 1
ATOM 8990 O O . THR A 1 1168 ? 41.632 -12.258 -38.011 1.00 89.75 1168 THR A O 1
ATOM 8993 N N . THR A 1 1169 ? 42.935 -12.629 -36.234 1.00 89.12 1169 THR A N 1
ATOM 8994 C CA . THR A 1 1169 ? 43.553 -11.293 -36.249 1.00 89.12 1169 THR A CA 1
ATOM 8995 C C . THR A 1 1169 ? 44.675 -11.215 -37.281 1.00 89.12 1169 THR A C 1
ATOM 8997 O O . THR A 1 1169 ? 45.391 -12.201 -37.480 1.00 89.12 1169 THR A O 1
ATOM 9000 N N . GLY A 1 1170 ? 44.903 -10.037 -37.862 1.00 84.12 1170 GLY A N 1
ATOM 9001 C CA . GLY A 1 1170 ? 45.951 -9.866 -38.872 1.00 84.12 1170 GLY A CA 1
ATOM 9002 C C . GLY A 1 1170 ? 47.392 -9.999 -38.349 1.00 84.12 1170 GLY A C 1
ATOM 9003 O O . GLY A 1 1170 ? 47.667 -9.746 -37.172 1.00 84.12 1170 GLY A O 1
ATOM 9004 N N . ARG A 1 1171 ? 48.336 -10.343 -39.244 1.00 85.44 1171 ARG A N 1
ATOM 9005 C CA . ARG A 1 1171 ? 49.794 -10.406 -38.969 1.00 85.44 1171 ARG A CA 1
ATOM 9006 C C . ARG A 1 1171 ? 50.646 -9.658 -40.004 1.00 85.44 1171 ARG A C 1
ATOM 9008 O O . ARG A 1 1171 ? 50.282 -9.569 -41.168 1.00 85.44 1171 ARG A O 1
ATOM 9015 N N . SER A 1 1172 ? 51.843 -9.211 -39.625 1.00 83.12 1172 SER A N 1
ATOM 9016 C CA . SER A 1 1172 ? 52.701 -8.373 -40.485 1.00 83.12 1172 SER A CA 1
ATOM 9017 C C . SER A 1 1172 ? 53.281 -9.072 -41.737 1.00 83.12 1172 SER A C 1
ATOM 9019 O O . SER A 1 1172 ? 53.653 -8.385 -42.687 1.00 83.12 1172 SER A O 1
ATOM 9021 N N . GLY A 1 1173 ? 53.326 -10.413 -41.785 1.00 87.75 1173 GLY A N 1
ATOM 9022 C CA . GLY A 1 1173 ? 53.807 -11.195 -42.943 1.00 87.75 1173 GLY A CA 1
ATOM 9023 C C . GLY A 1 1173 ? 55.327 -11.128 -43.179 1.00 87.75 1173 GLY A C 1
ATOM 9024 O O . GLY A 1 1173 ? 56.039 -10.444 -42.451 1.00 87.75 1173 GLY A O 1
ATOM 9025 N N . ASN A 1 1174 ? 55.859 -11.837 -44.181 1.00 93.12 1174 ASN A N 1
ATOM 9026 C CA . ASN A 1 1174 ? 57.278 -11.707 -44.562 1.00 93.12 1174 ASN A CA 1
ATOM 9027 C C . ASN A 1 1174 ? 57.464 -10.495 -45.478 1.00 93.12 1174 ASN A C 1
ATOM 9029 O O . ASN A 1 1174 ? 56.572 -10.173 -46.267 1.00 93.12 1174 ASN A O 1
ATOM 9033 N N . SER A 1 1175 ? 58.625 -9.844 -45.427 1.00 94.50 1175 SER A N 1
ATOM 9034 C CA . SER A 1 1175 ? 58.848 -8.607 -46.183 1.00 94.50 1175 SER A CA 1
ATOM 9035 C C . SER A 1 1175 ? 60.306 -8.358 -46.558 1.00 94.50 1175 SER A C 1
ATOM 9037 O O . SER A 1 1175 ? 61.222 -8.852 -45.901 1.00 94.50 1175 SER A O 1
ATOM 9039 N N . VAL A 1 1176 ? 60.515 -7.507 -47.564 1.00 94.94 1176 VAL A N 1
ATOM 9040 C CA . VAL A 1 1176 ? 61.801 -6.835 -47.813 1.00 94.94 1176 VAL A CA 1
ATOM 9041 C C . VAL A 1 1176 ? 61.689 -5.387 -47.362 1.00 94.94 1176 VAL A C 1
ATOM 9043 O O . VAL A 1 1176 ? 60.748 -4.691 -47.734 1.00 94.94 1176 VAL A O 1
ATOM 9046 N N . GLN A 1 1177 ? 62.656 -4.939 -46.573 1.00 93.56 1177 GLN A N 1
ATOM 9047 C CA . GLN A 1 1177 ? 62.822 -3.563 -46.129 1.00 93.56 1177 GLN A CA 1
ATOM 9048 C C . GLN A 1 1177 ? 64.002 -2.931 -46.868 1.00 93.56 1177 GLN A C 1
ATOM 9050 O O . GLN A 1 1177 ? 65.075 -3.529 -46.967 1.00 93.56 1177 GLN A O 1
ATOM 9055 N N . LEU A 1 1178 ? 63.803 -1.714 -47.361 1.00 93.69 1178 LEU A N 1
ATOM 9056 C CA . LEU A 1 1178 ? 64.837 -0.858 -47.926 1.00 93.69 1178 LEU A CA 1
ATOM 9057 C C . LEU A 1 1178 ? 64.865 0.435 -47.123 1.00 93.69 1178 LEU A C 1
ATOM 9059 O O . LEU A 1 1178 ? 63.840 1.100 -46.985 1.00 93.69 1178 LEU A O 1
ATOM 9063 N N . SER A 1 1179 ? 66.024 0.810 -46.604 1.00 92.56 1179 SER A N 1
ATOM 9064 C CA . SER A 1 1179 ? 66.198 2.078 -45.909 1.00 92.56 1179 SER A CA 1
ATOM 9065 C C . SER A 1 1179 ? 67.377 2.858 -46.469 1.00 92.56 1179 SER A C 1
ATOM 9067 O O . SER A 1 1179 ? 68.327 2.301 -47.022 1.00 92.56 1179 SER A O 1
ATOM 9069 N N . GLY A 1 1180 ? 67.287 4.176 -46.356 1.00 92.62 1180 GLY A N 1
ATOM 9070 C CA . GLY A 1 1180 ? 68.331 5.118 -46.708 1.00 92.62 1180 GLY A CA 1
ATOM 9071 C C . GLY A 1 1180 ? 68.376 6.234 -45.678 1.00 92.62 1180 GLY A C 1
ATOM 9072 O O . GLY A 1 1180 ? 67.335 6.717 -45.234 1.00 92.62 1180 GLY A O 1
ATOM 9073 N N . TYR A 1 1181 ? 69.572 6.651 -45.289 1.00 91.88 1181 TYR A N 1
ATOM 9074 C CA . TYR A 1 1181 ? 69.764 7.763 -44.369 1.00 91.88 1181 TYR A CA 1
ATOM 9075 C C . TYR A 1 1181 ? 70.869 8.699 -44.838 1.00 91.88 1181 TYR A C 1
ATOM 9077 O O . TYR A 1 1181 ? 71.820 8.292 -45.507 1.00 91.88 1181 TYR A O 1
ATOM 9085 N N . ALA A 1 1182 ? 70.732 9.965 -44.461 1.00 90.62 1182 ALA A N 1
ATOM 9086 C CA . ALA A 1 1182 ? 71.732 10.992 -44.675 1.00 90.62 1182 ALA A CA 1
ATOM 9087 C C . ALA A 1 1182 ? 71.938 11.797 -43.389 1.00 90.62 1182 ALA A C 1
ATOM 9089 O O . ALA A 1 1182 ? 70.976 12.183 -42.725 1.00 90.62 1182 ALA A O 1
ATOM 9090 N N . GLY A 1 1183 ? 73.200 12.045 -43.057 1.00 89.25 1183 GLY A N 1
ATOM 9091 C CA . GLY A 1 1183 ? 73.638 12.885 -41.952 1.00 89.25 1183 GLY A CA 1
ATOM 9092 C C . GLY A 1 1183 ? 74.518 14.008 -42.484 1.00 89.25 1183 GLY A C 1
ATOM 9093 O O . GLY A 1 1183 ? 75.516 13.741 -43.157 1.00 89.25 1183 GLY A O 1
ATOM 9094 N N . TRP A 1 1184 ? 74.149 15.257 -42.217 1.00 90.38 1184 TRP A N 1
ATOM 9095 C CA . TRP A 1 1184 ? 74.903 16.437 -42.633 1.00 90.38 1184 TRP A CA 1
ATOM 9096 C C . TRP A 1 1184 ? 75.386 17.210 -41.404 1.00 90.38 1184 TRP A C 1
ATOM 9098 O O . TRP A 1 1184 ? 74.589 17.775 -40.656 1.00 90.38 1184 TRP A O 1
ATOM 9108 N N . GLN A 1 1185 ? 76.702 17.237 -41.196 1.00 87.75 1185 GLN A N 1
ATOM 9109 C CA . GLN A 1 1185 ? 77.358 18.037 -40.166 1.00 87.75 1185 GLN A CA 1
ATOM 9110 C C . GLN A 1 1185 ? 77.225 19.529 -40.508 1.00 87.75 1185 GLN A C 1
ATOM 9112 O O . GLN A 1 1185 ? 77.812 20.001 -41.483 1.00 87.75 1185 GLN A O 1
ATOM 9117 N N . MET A 1 1186 ? 76.447 20.263 -39.712 1.00 87.50 1186 MET A N 1
ATOM 9118 C CA . MET A 1 1186 ? 76.192 21.697 -39.901 1.00 87.50 1186 MET A CA 1
ATOM 9119 C C . MET A 1 1186 ? 77.156 22.562 -39.082 1.00 87.50 1186 MET A C 1
ATOM 9121 O O . MET A 1 1186 ? 77.589 23.614 -39.540 1.00 87.50 1186 MET A O 1
ATOM 9125 N N . LEU A 1 1187 ? 77.486 22.109 -37.870 1.00 87.38 1187 LEU A N 1
ATOM 9126 C CA . LEU A 1 1187 ? 78.444 22.713 -36.936 1.00 87.38 1187 LEU A CA 1
ATOM 9127 C C . LEU A 1 1187 ? 79.268 21.595 -36.298 1.00 87.38 1187 LEU A C 1
ATOM 9129 O O . LEU A 1 1187 ? 78.837 20.448 -36.335 1.00 87.38 1187 LEU A O 1
ATOM 9133 N N . ASP A 1 1188 ? 80.382 21.900 -35.633 1.00 81.31 1188 ASP A N 1
ATOM 9134 C CA . ASP A 1 1188 ? 81.247 20.889 -34.989 1.00 81.31 1188 ASP A CA 1
ATOM 9135 C C . ASP A 1 1188 ? 80.510 19.953 -34.012 1.00 81.31 1188 ASP A C 1
ATOM 9137 O O . ASP A 1 1188 ? 80.943 18.827 -33.782 1.00 81.31 1188 ASP A O 1
ATOM 9141 N N . ASN A 1 1189 ? 79.380 20.394 -33.456 1.00 87.25 1189 ASN A N 1
ATOM 9142 C CA . ASN A 1 1189 ? 78.564 19.639 -32.511 1.00 87.25 1189 ASN A CA 1
ATOM 9143 C C . ASN A 1 1189 ? 77.106 19.428 -32.954 1.00 87.25 1189 ASN A C 1
ATOM 9145 O O . ASN A 1 1189 ? 76.323 18.924 -32.155 1.00 87.25 1189 ASN A O 1
ATOM 9149 N N . VAL A 1 1190 ? 76.716 19.804 -34.180 1.00 90.00 1190 VAL A N 1
ATOM 9150 C CA . VAL A 1 1190 ? 75.328 19.683 -34.669 1.00 90.00 1190 VAL A CA 1
ATOM 9151 C C . VAL A 1 1190 ? 75.285 19.003 -36.039 1.00 90.00 1190 VAL A C 1
ATOM 9153 O O . VAL A 1 1190 ? 75.842 19.513 -37.012 1.00 90.00 1190 VAL A O 1
ATOM 9156 N N . GLU A 1 1191 ? 74.564 17.884 -36.128 1.00 89.62 1191 GLU A N 1
ATOM 9157 C CA . GLU A 1 1191 ? 74.336 17.108 -37.356 1.00 89.62 1191 GLU A CA 1
ATOM 9158 C C . GLU A 1 1191 ? 72.828 17.049 -37.655 1.00 89.62 1191 GLU A C 1
ATOM 9160 O O . GLU A 1 1191 ? 72.032 16.663 -36.799 1.00 89.62 1191 GLU A O 1
ATOM 9165 N N . LEU A 1 1192 ? 72.417 17.426 -38.865 1.00 91.69 1192 LEU A N 1
ATOM 9166 C CA . LEU A 1 1192 ? 71.048 17.225 -39.342 1.00 91.69 1192 LEU A CA 1
ATOM 9167 C C . LEU A 1 1192 ? 70.925 15.810 -39.906 1.00 91.69 1192 LEU A C 1
ATOM 9169 O O . LEU A 1 1192 ? 71.705 15.436 -40.781 1.00 91.69 1192 LEU A O 1
ATOM 9173 N N . ASN A 1 1193 ? 69.950 15.034 -39.430 1.00 89.62 1193 ASN A N 1
ATOM 9174 C CA . ASN A 1 1193 ? 69.749 13.657 -39.864 1.00 89.62 1193 ASN A CA 1
ATOM 9175 C C . ASN A 1 1193 ? 68.383 13.450 -40.521 1.00 89.62 1193 ASN A C 1
ATOM 9177 O O . ASN A 1 1193 ? 67.364 14.015 -40.124 1.00 89.62 1193 ASN A O 1
ATOM 9181 N N . THR A 1 1194 ? 68.369 12.615 -41.551 1.00 91.81 1194 THR A N 1
ATOM 9182 C CA . THR A 1 1194 ? 67.156 12.195 -42.247 1.00 91.81 1194 THR A CA 1
ATOM 9183 C C . THR A 1 1194 ? 67.246 10.717 -42.583 1.00 91.81 1194 THR A C 1
ATOM 9185 O O . THR A 1 1194 ? 68.304 10.221 -42.964 1.00 91.81 1194 THR A O 1
ATOM 9188 N N . GLN A 1 1195 ? 66.130 10.014 -42.460 1.00 92.31 1195 GLN A N 1
ATOM 9189 C CA . GLN A 1 1195 ? 65.989 8.604 -42.783 1.00 92.31 1195 GLN A CA 1
ATOM 9190 C C . GLN A 1 1195 ? 64.666 8.377 -43.500 1.00 92.31 1195 GLN A C 1
ATOM 9192 O O . GLN A 1 1195 ? 63.619 8.827 -43.042 1.00 92.31 1195 GLN A O 1
ATOM 9197 N N . VAL A 1 1196 ? 64.723 7.631 -44.596 1.00 93.81 1196 VAL A N 1
ATOM 9198 C CA . VAL A 1 1196 ? 63.563 7.095 -45.303 1.00 93.81 1196 VAL A CA 1
ATOM 9199 C C . VAL A 1 1196 ? 63.661 5.578 -45.263 1.00 93.81 1196 VAL A C 1
ATOM 9201 O O . VAL A 1 1196 ? 64.727 5.017 -45.512 1.00 93.81 1196 VAL A O 1
ATOM 9204 N N . GLN A 1 1197 ? 62.559 4.906 -44.963 1.00 93.69 1197 GLN A N 1
ATOM 9205 C CA . GLN A 1 1197 ? 62.444 3.455 -45.053 1.00 93.69 1197 GLN A CA 1
ATOM 9206 C C . GLN A 1 1197 ? 61.164 3.104 -45.808 1.00 93.69 1197 GLN A C 1
ATOM 9208 O O . GLN A 1 1197 ? 60.143 3.763 -45.645 1.00 93.69 1197 GLN A O 1
ATOM 9213 N N . GLY A 1 1198 ? 61.225 2.067 -46.634 1.00 92.88 1198 GLY A N 1
ATOM 9214 C CA . GLY A 1 1198 ? 60.065 1.435 -47.246 1.00 92.88 1198 GLY A CA 1
ATOM 9215 C C . GLY A 1 1198 ? 60.113 -0.072 -47.039 1.00 92.88 1198 GLY A C 1
ATOM 9216 O O . GLY A 1 1198 ? 61.179 -0.683 -47.140 1.00 92.88 1198 GLY A O 1
ATOM 9217 N N . GLN A 1 1199 ? 58.963 -0.674 -46.764 1.00 93.25 1199 GLN A N 1
ATOM 9218 C CA . GLN A 1 1199 ? 58.795 -2.117 -46.674 1.00 93.25 1199 GLN A CA 1
ATOM 9219 C C . GLN A 1 1199 ? 57.812 -2.598 -47.741 1.00 93.25 1199 GLN A C 1
ATOM 9221 O O . GLN A 1 1199 ? 56.733 -2.036 -47.908 1.00 93.25 1199 GLN A O 1
ATOM 9226 N N . GLN A 1 1200 ? 58.153 -3.692 -48.420 1.00 94.12 1200 GLN A N 1
ATOM 9227 C CA . GLN A 1 1200 ? 57.249 -4.389 -49.329 1.00 94.12 1200 GLN A CA 1
ATOM 9228 C C . GLN A 1 1200 ? 56.979 -5.808 -48.821 1.00 94.12 1200 GLN A C 1
ATOM 9230 O O . GLN A 1 1200 ? 57.916 -6.579 -48.582 1.00 94.12 1200 GLN A O 1
ATOM 9235 N N . ARG A 1 1201 ? 55.697 -6.169 -48.679 1.00 93.00 1201 ARG A N 1
ATOM 9236 C CA . ARG A 1 1201 ? 55.293 -7.536 -48.322 1.00 93.00 1201 ARG A CA 1
ATOM 9237 C C . ARG A 1 1201 ? 55.666 -8.543 -49.415 1.00 93.00 1201 ARG A C 1
ATOM 9239 O O . ARG A 1 1201 ? 55.576 -8.242 -50.605 1.00 93.00 1201 ARG A O 1
ATOM 9246 N N . LEU A 1 1202 ? 56.041 -9.747 -48.994 1.00 91.94 1202 LEU A N 1
ATOM 9247 C CA . LEU A 1 1202 ? 56.362 -10.892 -49.856 1.00 91.94 1202 LEU A CA 1
ATOM 9248 C C . LEU A 1 1202 ? 55.346 -12.033 -49.740 1.00 91.94 1202 LEU A C 1
ATOM 9250 O O . LEU A 1 1202 ? 55.260 -12.880 -50.624 1.00 91.94 1202 LEU A O 1
ATOM 9254 N N . THR A 1 1203 ? 54.596 -12.080 -48.642 1.00 89.19 1203 THR A N 1
ATOM 9255 C CA . THR A 1 1203 ? 53.484 -13.014 -48.445 1.00 89.19 1203 THR A CA 1
ATOM 9256 C C . THR A 1 1203 ? 52.165 -12.385 -48.882 1.00 89.19 1203 THR A C 1
ATOM 9258 O O . THR A 1 1203 ? 52.054 -11.161 -48.952 1.00 89.19 1203 THR A O 1
ATOM 9261 N N . HIS A 1 1204 ? 51.167 -13.229 -49.173 1.00 85.12 1204 HIS A N 1
ATOM 9262 C CA . HIS A 1 1204 ? 49.816 -12.775 -49.518 1.00 85.12 1204 HIS A CA 1
ATOM 9263 C C . HIS A 1 1204 ? 49.270 -11.851 -48.420 1.00 85.12 1204 HIS A C 1
ATOM 9265 O O . HIS A 1 1204 ? 49.049 -10.671 -48.666 1.00 85.12 1204 HIS A O 1
ATOM 9271 N N . GLU A 1 1205 ? 49.212 -12.351 -47.186 1.00 89.81 1205 GLU A N 1
ATOM 9272 C CA . GLU A 1 1205 ? 48.946 -11.534 -46.004 1.00 89.81 1205 GLU A CA 1
ATOM 9273 C C . GLU A 1 1205 ? 50.202 -10.783 -45.551 1.00 89.81 1205 GLU A C 1
ATOM 9275 O O . GLU A 1 1205 ? 51.273 -11.391 -45.433 1.00 89.81 1205 GLU A O 1
ATOM 9280 N N . GLY A 1 1206 ? 50.076 -9.493 -45.244 1.00 90.31 1206 GLY A N 1
ATOM 9281 C CA . GLY A 1 1206 ? 51.163 -8.713 -44.654 1.00 90.31 1206 GLY A CA 1
ATOM 9282 C C . GLY A 1 1206 ? 51.100 -7.219 -44.944 1.00 90.31 1206 GLY A C 1
ATOM 9283 O O . GLY A 1 1206 ? 50.167 -6.723 -45.580 1.00 90.31 1206 GLY A O 1
ATOM 9284 N N . ILE A 1 1207 ? 52.123 -6.505 -44.473 1.00 92.44 1207 ILE A N 1
ATOM 9285 C CA . ILE A 1 1207 ? 52.187 -5.039 -44.491 1.00 92.44 1207 ILE A CA 1
ATOM 9286 C C . ILE A 1 1207 ? 53.230 -4.545 -45.495 1.00 92.44 1207 ILE A C 1
ATOM 9288 O O . ILE A 1 1207 ? 54.403 -4.926 -45.432 1.00 92.44 1207 ILE A O 1
ATOM 9292 N N . SER A 1 1208 ? 52.793 -3.659 -46.388 1.00 94.38 1208 SER A N 1
ATOM 9293 C CA . SER A 1 1208 ? 53.675 -2.766 -47.142 1.00 94.38 1208 SER A CA 1
ATOM 9294 C C . SER A 1 1208 ? 53.582 -1.366 -46.548 1.00 94.38 1208 SER A C 1
ATOM 9296 O O . SER A 1 1208 ? 52.475 -0.875 -46.331 1.00 94.38 1208 SER A O 1
ATOM 9298 N N . ASP A 1 1209 ? 54.714 -0.715 -46.310 1.00 93.94 1209 ASP A N 1
ATOM 9299 C CA . ASP A 1 1209 ? 54.759 0.594 -45.661 1.00 93.94 1209 ASP A CA 1
ATOM 9300 C C . ASP A 1 1209 ? 55.838 1.511 -46.240 1.00 93.94 1209 ASP A C 1
ATOM 9302 O O . ASP A 1 1209 ? 56.710 1.103 -47.017 1.00 93.94 1209 ASP A O 1
ATOM 9306 N N . TRP A 1 1210 ? 55.758 2.780 -45.852 1.00 94.06 1210 TRP A N 1
ATOM 9307 C CA . TRP A 1 1210 ? 56.885 3.696 -45.904 1.00 94.06 1210 TRP A CA 1
ATOM 9308 C C . TRP A 1 1210 ? 56.890 4.595 -44.674 1.00 94.06 1210 TRP A C 1
ATOM 9310 O O . TRP A 1 1210 ? 55.848 4.931 -44.105 1.00 94.06 1210 TRP A O 1
ATOM 9320 N N . ASN A 1 1211 ? 58.079 5.036 -44.280 1.00 94.12 1211 ASN A N 1
ATOM 9321 C CA . ASN A 1 1211 ? 58.254 5.985 -43.201 1.00 94.12 1211 ASN A CA 1
ATOM 9322 C C . ASN A 1 1211 ? 59.429 6.937 -43.444 1.00 94.12 1211 ASN A C 1
ATOM 9324 O O . ASN A 1 1211 ? 60.364 6.657 -44.196 1.00 94.12 1211 ASN A O 1
ATOM 9328 N N . LEU A 1 1212 ? 59.325 8.108 -42.823 1.00 93.88 1212 LEU A N 1
ATOM 9329 C CA . LEU A 1 1212 ? 60.285 9.200 -42.892 1.00 93.88 1212 LEU A CA 1
ATOM 9330 C C . LEU A 1 1212 ? 60.544 9.711 -41.476 1.00 93.88 1212 LEU A C 1
ATOM 9332 O O . LEU A 1 1212 ? 59.605 10.010 -40.732 1.00 93.88 1212 LEU A O 1
ATOM 9336 N N . GLN A 1 1213 ? 61.814 9.883 -41.137 1.00 93.94 1213 GLN A N 1
ATOM 9337 C CA . GLN A 1 1213 ? 62.275 10.519 -39.912 1.00 93.94 1213 GLN A CA 1
ATOM 9338 C C . GLN A 1 1213 ? 63.259 11.632 -40.268 1.00 93.94 1213 GLN A C 1
ATOM 9340 O O . GLN A 1 1213 ? 64.187 11.415 -41.038 1.00 93.94 1213 GLN A O 1
ATOM 9345 N N . ALA A 1 1214 ? 63.075 12.817 -39.693 1.00 94.00 1214 ALA A N 1
ATOM 9346 C CA . ALA A 1 1214 ? 63.998 13.936 -39.860 1.00 94.00 1214 ALA A CA 1
ATOM 9347 C C . ALA A 1 1214 ? 64.225 14.639 -38.521 1.00 94.00 1214 ALA A C 1
ATOM 9349 O O . ALA A 1 1214 ? 63.284 14.831 -37.739 1.00 94.00 1214 ALA A O 1
ATOM 9350 N N . GLY A 1 1215 ? 65.466 15.015 -38.240 1.00 93.25 1215 GLY A N 1
ATOM 9351 C CA . GLY A 1 1215 ? 65.841 15.554 -36.945 1.00 93.25 1215 GLY A CA 1
ATOM 9352 C C . GLY A 1 1215 ? 67.219 16.192 -36.891 1.00 93.25 1215 GLY A C 1
ATOM 9353 O O . GLY A 1 1215 ? 67.871 16.454 -37.902 1.00 93.25 1215 GLY A O 1
ATOM 9354 N N . VAL A 1 1216 ? 67.630 16.472 -35.661 1.00 92.56 1216 VAL A N 1
ATOM 9355 C CA . VAL A 1 1216 ? 68.923 17.053 -35.323 1.00 92.56 1216 VAL A CA 1
ATOM 9356 C C . VAL A 1 1216 ? 69.559 16.212 -34.227 1.00 92.56 1216 VAL A C 1
ATOM 9358 O O . VAL A 1 1216 ? 68.902 15.831 -33.255 1.00 92.56 1216 VAL A O 1
ATOM 9361 N N . LYS A 1 1217 ? 70.852 15.954 -34.383 1.00 90.75 1217 LYS A N 1
ATOM 9362 C CA . LYS A 1 1217 ? 71.736 15.343 -33.401 1.00 90.75 1217 LYS A CA 1
ATOM 9363 C C . LYS A 1 1217 ? 72.701 16.402 -32.872 1.00 90.75 1217 LYS A C 1
ATOM 9365 O O . LYS A 1 1217 ? 73.273 17.156 -33.655 1.00 90.75 1217 LYS A O 1
ATOM 9370 N N . ILE A 1 1218 ? 72.889 16.432 -31.561 1.00 91.31 1218 ILE A N 1
ATOM 9371 C CA . ILE A 1 1218 ? 73.793 17.334 -30.851 1.00 91.31 1218 ILE A CA 1
ATOM 9372 C C . ILE A 1 1218 ? 74.795 16.489 -30.066 1.00 91.31 1218 ILE A C 1
ATOM 9374 O O . ILE A 1 1218 ? 74.379 15.659 -29.259 1.00 91.31 1218 ILE A O 1
ATOM 9378 N N . SER A 1 1219 ? 76.085 16.709 -30.298 1.00 88.12 1219 SER A N 1
ATOM 9379 C CA . SER A 1 1219 ? 77.190 16.012 -29.626 1.00 88.12 1219 SER A CA 1
ATOM 9380 C C . SER A 1 1219 ? 77.770 16.869 -28.498 1.00 88.12 1219 SER A C 1
ATOM 9382 O O . SER A 1 1219 ? 77.986 18.066 -28.698 1.00 88.12 1219 SER A O 1
ATOM 9384 N N . PHE A 1 1220 ? 78.032 16.281 -27.328 1.00 82.25 1220 PHE A N 1
ATOM 9385 C CA . PHE A 1 1220 ? 78.503 16.985 -26.122 1.00 82.25 1220 PHE A CA 1
ATOM 9386 C C . PHE A 1 1220 ? 79.962 16.700 -25.773 1.00 82.25 1220 PHE A C 1
ATOM 9388 O O . PHE A 1 1220 ? 80.429 15.560 -25.995 1.00 82.25 1220 PHE A O 1
#

Secondary structure (DSSP, 8-state):
-PPPS-SSSSS---------SEEE-TTS-HHHHHHHHHT-TT--TT--S-EEE-TTS-EEEES-SSPPPP-TTB-TTSS-EEEETTEEEB-TT----SEEE-STT-TT--EEEEEE--B-TTTTTT---B--EESS---SSPPPPB--HHHHHHTGGGEEEEEEEE---EEE--TTTSS-EEEE-TTS--EEEEE-GGGEEEETTEEEEEE--TTSTT--TT-EE--TT-TT-EEEEEETTTTEEEEEEEEEEEE--SSS-EEEEEEE--HHHHHHHHHHTBPPPB---TTS-PEEE-SS-EEETTEEE------GGGTTS-GGGS-HHHHHT--BEEE-SS-EEEEESS-EE-TTPEEEESS-EEEEPPTT---BEESSEEEE-TT-EEEEE-B--TT-EEEEESSSEEEE--BSB---EEEE-SSEEEE-PBP-TTS--BS-S-EEE-SS--EEEESSGGGS-GGGEEE-TT-EEEE-TT--EEES--EESSTTEEEE---SS--EEEEE--SSEEEEEEES-GGGGGGEEEEE-SEEEEEEEEEEEEEEE-SSEEEE-PEEPPBTTTB--TT-EE-EEEEEEEEEE-TT-EEEE-TTEEEEEEEEE-TT-EEEEETT-EEEEEEEE-STT-EEEEE----S--SS-SEEEE-SEEEES-EEEEESSSEEEE-S-EEETT-EEE-SSEEEE-SEE-SPEEE-TT-EEESS-EEEEEEE-TT-EEETTTTPPTT---EEEEEEEEE-TT-EEEEEEEEETTEE-EEEESS-EEEGGGPPEEEEEEE-S----S-SS-SSS--TTSSEEEEEESSS--TTSEEETTS-EEETTEEEEEEEEPTTTS-GGG--SSSSTT-SEEEEEEEPEEESS---SPPPPPPPPPPPPP---------PPPPPPPPPPPPEEEPBPTTHHHHHHHHHHHHHHHHHHHHHHHHHHHHTTSSSS-EEEEEEEEEEEEEE-SS-GGGT--EEEEEEEEEEEEEEEESSSSEEEEEEEEEEEEEEEEE-SS--EEEEEEEEEEEEEEEEE-SSEEEEEEEEEEEEEEEEEEETTTEEEEEEEEEEEEEEEEEEEEEEETTEEEEEEEEEEEEEEEE--EE-TT--EEEEE---EEEEEEEEEEEEEEETTEEEEEEEEEEEE----EEEEEESSS-EEEEEEP----EEEEEEEEEEEEETTEEEEEEEEEEEE-SSSEEEEEEEEEEEEEE-

Foldseek 3Di:
DDDDPPPPPPPPPPCPQQFAAFEWEQFFDSLVQQCLQLCFDQNPFQDAQDWGATPVRHTLGGQHHATRDDNQQAFFQQAWGFAAFFKIKFWQVPPPQAWTWGQNPFPDIDIWGFLDFQPPPCPPPPGTMTITTTQATDQFDDHFAADALVVCVVPVVQFFKKKWKHFAFTWYQDPVVQATDGSDHGSPGMGMGMFGSLQWDADPSFTKGFWADSPDPRHRNTDGAHAHSQGNGWMWTQRNVVSHIHTFWGWHHWDDRGSGGTMTTTGGDHVVSNVVLQVLQAFDEAADDPPQDAFEDDQAWTDTNPDTGGFFAAHQVCLQPALVPDHSVNLSRFHAYEHQHAEEEYEYQAATGRNSYEYEYPAEYEYEYPPPDAHAYYGNEYEYEPPYEYHYAHAYHAPYEHEYYYQEEYEQAHEADRNYHYEYRAHEYEQHYHYDPVRHAESYAAYEYHNLHYEYEYPEARNYAQVRYAAINLGYEYAPAQYEHEDQARHYRAQSHEYEHPHPDHAYEYEHAHEPYEDHYEYYDQVCLLRYEYEYEYEYEYQYAYRHAEYEDPYHEYEYEWAFGQGRPRDGDLAGTEAHEHHYAEYEFDACYEYAYDARYEYAYEYEFDALYEYEYEFNYEAHAAYEQAAQNGEYEYALADDSHPHDFSEYEYLHAYEYAYEYEYHYAGEYEYNYHYYYAVAYEYAYHEYEYAEHAAGEYEYEACYEYEAAYEHAHYAYAANYEYEHCPVPDQQDEHEYEYQEYEDHAHYEYEKEACFDAVGIYAYEHQEDYHYPVLHAHAYEYDHRHADDAFPPVPLLDDALPTIYFHYKHQYDDDQRNHAYDLQWADFWFATKGWGKQAQVRHQQVSDPHDDGDRRIITTGIHFDKDWDDDDPDDDDDDDDDDDDDDDDDDDDDDDDDDDDDDDPRIDMDGFTAQQVLVLQAVVAQVVVVVVVVLVVQVVVQVVQPPPPFKKKWKKKKKKKKWWFFPDDPNQSTWIKIKIKIWMKIKIKDAPDPFKIKIKMKTWIWMKMWIDDPSFTKIKIKTKIKIKMKIWGHDPFFKIKIKIKMKMWIWIFMAGPSGGTWDIKTKMKIKIKMKMWGWDDDPQKIKIKIKMKMKMWMAIDWDATPSQKTKHWDTDIKMKIKIWMKMWGDPDPFKIKIKIKMKMAIDPDWIWMWIRNVPDTDIHTHAHAATKIKIKMKMWGHPDPFKIKIKMKMWIDHPDSTHMTMIMIMTIMMGGD

Radius of gyration: 48.86 Å; chains: 1; bounding box: 137×50×150 Å